Protein 1TQZ (pdb70)

Structure (mmCIF, N/CA/C/O backbone):
data_1TQZ
#
_entry.id   1TQZ
#
loop_
_atom_site.group_PDB
_atom_site.id
_atom_site.type_symbol
_atom_site.label_atom_id
_atom_site.label_alt_id
_atom_site.label_comp_id
_atom_site.label_asym_id
_atom_site.label_entity_id
_atom_site.label_seq_id
_atom_site.pdbx_PDB_ins_code
_atom_site.Cartn_x
_atom_site.Cartn_y
_atom_site.Cartn_z
_atom_site.occupancy
_atom_site.B_iso_or_equiv
_atom_site.auth_seq_id
_atom_site.auth_comp_id
_atom_site.auth_asym_id
_atom_site.auth_atom_id
_atom_site.pdbx_PDB_model_num
ATOM 1 N N . MET A 1 1 ? -7.962 27.371 -1.972 1.00 0.00 1 MET A N 1
ATOM 2 C CA . MET A 1 1 ? -8.627 26.126 -2.454 1.00 0.00 1 MET A CA 1
ATOM 3 C C . MET A 1 1 ? -8.158 24.902 -1.671 1.00 0.00 1 MET A C 1
ATOM 4 O O . MET A 1 1 ? -8.925 23.967 -1.446 1.00 0.00 1 MET A O 1
ATOM 20 N N . ALA A 1 2 ? -6.895 24.912 -1.257 1.00 0.00 2 ALA A N 1
ATOM 21 C CA . ALA A 1 2 ? -6.331 23.799 -0.501 1.00 0.00 2 ALA A CA 1
ATOM 22 C C . ALA A 1 2 ? -4.902 24.100 -0.066 1.00 0.00 2 ALA A C 1
ATOM 23 O O . ALA A 1 2 ? -4.481 23.717 1.026 1.00 0.00 2 ALA A O 1
ATOM 30 N N . ALA A 1 3 ? -4.159 24.788 -0.925 1.00 0.00 3 ALA A N 1
ATOM 31 C CA . ALA A 1 3 ? -2.779 25.140 -0.627 1.00 0.00 3 ALA A CA 1
ATOM 32 C C . ALA A 1 3 ? -2.705 26.370 0.272 1.00 0.00 3 ALA A C 1
ATOM 33 O O . ALA A 1 3 ? -3.142 27.456 -0.106 1.00 0.00 3 ALA A O 1
ATOM 40 N N . GLU A 1 4 ? -2.143 26.190 1.462 1.00 0.00 4 GLU A N 1
ATOM 41 C CA . GLU A 1 4 ? -2.003 27.283 2.418 1.00 0.00 4 GLU A CA 1
ATOM 42 C C . GLU A 1 4 ? -0.773 27.077 3.299 1.00 0.00 4 GLU A C 1
ATOM 43 O O . GLU A 1 4 ? -0.081 28.033 3.648 1.00 0.00 4 GLU A O 1
ATOM 55 N N . LEU A 1 5 ? -0.505 25.823 3.652 1.00 0.00 5 LEU A N 1
ATOM 56 C CA . LEU A 1 5 ? 0.643 25.491 4.487 1.00 0.00 5 LEU A CA 1
ATOM 57 C C . LEU A 1 5 ? 1.164 24.092 4.166 1.00 0.00 5 LEU A C 1
ATOM 58 O O . LEU A 1 5 ? 0.402 23.126 4.147 1.00 0.00 5 LEU A O 1
ATOM 74 N N . GLU A 1 6 ? 2.467 23.990 3.916 1.00 0.00 6 GLU A N 1
ATOM 75 C CA . GLU A 1 6 ? 3.089 22.707 3.600 1.00 0.00 6 GLU A CA 1
ATOM 76 C C . GLU A 1 6 ? 3.490 21.980 4.876 1.00 0.00 6 GLU A C 1
ATOM 77 O O . GLU A 1 6 ? 3.847 22.613 5.865 1.00 0.00 6 GLU A O 1
ATOM 89 N N . TYR A 1 7 ? 3.434 20.650 4.845 1.00 0.00 7 TYR A N 1
ATOM 90 C CA . TYR A 1 7 ? 3.791 19.836 6.006 1.00 0.00 7 TYR A CA 1
ATOM 91 C C . TYR A 1 7 ? 4.300 18.467 5.568 1.00 0.00 7 TYR A C 1
ATOM 92 O O . TYR A 1 7 ? 4.208 18.107 4.394 1.00 0.00 7 TYR A O 1
ATOM 110 N N . GLU A 1 8 ? 4.831 17.703 6.518 1.00 0.00 8 GLU A N 1
ATOM 111 C CA . GLU A 1 8 ? 5.345 16.371 6.221 1.00 0.00 8 GLU A CA 1
ATOM 112 C C . GLU A 1 8 ? 4.214 15.352 6.177 1.00 0.00 8 GLU A C 1
ATOM 113 O O . GLU A 1 8 ? 3.883 14.735 7.187 1.00 0.00 8 GLU A O 1
ATOM 125 N N . SER A 1 9 ? 3.629 15.173 4.999 1.00 0.00 9 SER A N 1
ATOM 126 C CA . SER A 1 9 ? 2.543 14.220 4.828 1.00 0.00 9 SER A CA 1
ATOM 127 C C . SER A 1 9 ? 2.393 13.825 3.369 1.00 0.00 9 SER A C 1
ATOM 128 O O . SER A 1 9 ? 2.174 14.669 2.498 1.00 0.00 9 SER A O 1
ATOM 136 N N . VAL A 1 10 ? 2.526 12.532 3.116 1.00 0.00 10 VAL A N 1
ATOM 137 C CA . VAL A 1 10 ? 2.423 11.993 1.767 1.00 0.00 10 VAL A CA 1
ATOM 138 C C . VAL A 1 10 ? 1.072 12.314 1.113 1.00 0.00 10 VAL A C 1
ATOM 139 O O . VAL A 1 10 ? 1.032 12.725 -0.041 1.00 0.00 10 VAL A O 1
ATOM 152 N N . LEU A 1 11 ? -0.025 12.133 1.851 1.00 0.00 11 LEU A N 1
ATOM 153 C CA . LEU A 1 11 ? -1.366 12.413 1.341 1.00 0.00 11 LEU A CA 1
ATOM 154 C C . LEU A 1 11 ? -1.764 11.463 0.211 1.00 0.00 11 LEU A C 1
ATOM 155 O O . LEU A 1 11 ? -2.425 11.864 -0.746 1.00 0.00 11 LEU A O 1
ATOM 171 N N . CYS A 1 12 ? -1.378 10.200 0.335 1.00 0.00 12 CYS A N 1
ATOM 172 C CA . CYS A 1 12 ? -1.717 9.198 -0.674 1.00 0.00 12 CYS A CA 1
ATOM 173 C C . CYS A 1 12 ? -3.124 8.660 -0.443 1.00 0.00 12 CYS A C 1
ATOM 174 O O . CYS A 1 12 ? -3.511 8.390 0.692 1.00 0.00 12 CYS A O 1
ATOM 182 N N . VAL A 1 13 ? -3.877 8.492 -1.529 1.00 0.00 13 VAL A N 1
ATOM 183 C CA . VAL A 1 13 ? -5.241 7.969 -1.450 1.00 0.00 13 VAL A CA 1
ATOM 184 C C . VAL A 1 13 ? -5.620 7.223 -2.729 1.00 0.00 13 VAL A C 1
ATOM 185 O O . VAL A 1 13 ? -4.901 7.279 -3.726 1.00 0.00 13 VAL A O 1
ATOM 198 N N . LYS A 1 14 ? -6.760 6.529 -2.694 1.00 0.00 14 LYS A N 1
ATOM 199 C CA . LYS A 1 14 ? -7.231 5.776 -3.855 1.00 0.00 14 LYS A CA 1
ATOM 200 C C . LYS A 1 14 ? -8.641 5.219 -3.632 1.00 0.00 14 LYS A C 1
ATOM 201 O O . LYS A 1 14 ? -8.829 4.244 -2.905 1.00 0.00 14 LYS A O 1
ATOM 220 N N . PRO A 1 15 ? -9.654 5.838 -4.264 1.00 0.00 15 PRO A N 1
ATOM 221 C CA . PRO A 1 15 ? -11.060 5.414 -4.142 1.00 0.00 15 PRO A CA 1
ATOM 222 C C . PRO A 1 15 ? -11.327 4.028 -4.718 1.00 0.00 15 PRO A C 1
ATOM 223 O O . PRO A 1 15 ? -12.276 3.354 -4.319 1.00 0.00 15 PRO A O 1
ATOM 234 N N . ASP A 1 16 ? -10.498 3.609 -5.663 1.00 0.00 16 ASP A N 1
ATOM 235 C CA . ASP A 1 16 ? -10.661 2.306 -6.293 1.00 0.00 16 ASP A CA 1
ATOM 236 C C . ASP A 1 16 ? -9.378 1.491 -6.203 1.00 0.00 16 ASP A C 1
ATOM 237 O O . ASP A 1 16 ? -8.438 1.709 -6.967 1.00 0.00 16 ASP A O 1
ATOM 246 N N . VAL A 1 17 ? -9.348 0.552 -5.266 1.00 0.00 17 VAL A N 1
ATOM 247 C CA . VAL A 1 17 ? -8.182 -0.295 -5.077 1.00 0.00 17 VAL A CA 1
ATOM 248 C C . VAL A 1 17 ? -8.581 -1.650 -4.499 1.00 0.00 17 VAL A C 1
ATOM 249 O O . VAL A 1 17 ? -9.607 -1.772 -3.830 1.00 0.00 17 VAL A O 1
ATOM 262 N N . SER A 1 18 ? -7.757 -2.659 -4.746 1.00 0.00 18 SER A N 1
ATOM 263 C CA . SER A 1 18 ? -8.018 -3.999 -4.237 1.00 0.00 18 SER A CA 1
ATOM 264 C C . SER A 1 18 ? -6.831 -4.486 -3.423 1.00 0.00 18 SER A C 1
ATOM 265 O O . SER A 1 18 ? -5.680 -4.201 -3.756 1.00 0.00 18 SER A O 1
ATOM 273 N N . VAL A 1 19 ? -7.111 -5.210 -2.349 1.00 0.00 19 VAL A N 1
ATOM 274 C CA . VAL A 1 19 ? -6.058 -5.717 -1.491 1.00 0.00 19 VAL A CA 1
ATOM 275 C C . VAL A 1 19 ? -6.388 -7.111 -0.981 1.00 0.00 19 VAL A C 1
ATOM 276 O O . VAL A 1 19 ? -7.554 -7.456 -0.801 1.00 0.00 19 VAL A O 1
ATOM 289 N N . TYR A 1 20 ? -5.350 -7.906 -0.751 1.00 0.00 20 TYR A N 1
ATOM 290 C CA . TYR A 1 20 ? -5.522 -9.265 -0.264 1.00 0.00 20 TYR A CA 1
ATOM 291 C C . TYR A 1 20 ? -5.150 -9.380 1.216 1.00 0.00 20 TYR A C 1
ATOM 292 O O . TYR A 1 20 ? -4.416 -8.551 1.751 1.00 0.00 20 TYR A O 1
ATOM 310 N N . ARG A 1 21 ? -5.663 -10.423 1.863 1.00 0.00 21 ARG A N 1
ATOM 311 C CA . ARG A 1 21 ? -5.392 -10.674 3.280 1.00 0.00 21 ARG A CA 1
ATOM 312 C C . ARG A 1 21 ? -4.758 -12.049 3.470 1.00 0.00 21 ARG A C 1
ATOM 313 O O . ARG A 1 21 ? -5.361 -13.071 3.143 1.00 0.00 21 ARG A O 1
ATOM 334 N N . ILE A 1 22 ? -3.537 -12.070 3.997 1.00 0.00 22 ILE A N 1
ATOM 335 C CA . ILE A 1 22 ? -2.821 -13.324 4.225 1.00 0.00 22 ILE A CA 1
ATOM 336 C C . ILE A 1 22 ? -2.164 -13.336 5.602 1.00 0.00 22 ILE A C 1
ATOM 337 O O . ILE A 1 22 ? -1.587 -12.334 6.024 1.00 0.00 22 ILE A O 1
ATOM 353 N N . PRO A 1 23 ? -2.236 -14.470 6.326 1.00 0.00 23 PRO A N 1
ATOM 354 C CA . PRO A 1 23 ? -1.640 -14.598 7.654 1.00 0.00 23 PRO A CA 1
ATOM 355 C C . PRO A 1 23 ? -0.253 -13.959 7.730 1.00 0.00 23 PRO A C 1
ATOM 356 O O . PRO A 1 23 ? 0.596 -14.199 6.871 1.00 0.00 23 PRO A O 1
ATOM 367 N N . PRO A 1 24 ? 0.000 -13.137 8.764 1.00 0.00 24 PRO A N 1
ATOM 368 C CA . PRO A 1 24 ? 1.295 -12.474 8.941 1.00 0.00 24 PRO A CA 1
ATOM 369 C C . PRO A 1 24 ? 2.396 -13.480 9.247 1.00 0.00 24 PRO A C 1
ATOM 370 O O . PRO A 1 24 ? 2.788 -13.659 10.400 1.00 0.00 24 PRO A O 1
ATOM 381 N N . ARG A 1 25 ? 2.874 -14.149 8.205 1.00 0.00 25 ARG A N 1
ATOM 382 C CA . ARG A 1 25 ? 3.913 -15.158 8.358 1.00 0.00 25 ARG A CA 1
ATOM 383 C C . ARG A 1 25 ? 5.000 -14.998 7.298 1.00 0.00 25 ARG A C 1
ATOM 384 O O . ARG A 1 25 ? 4.738 -14.524 6.193 1.00 0.00 25 ARG A O 1
ATOM 405 N N . ALA A 1 26 ? 6.223 -15.396 7.644 1.00 0.00 26 ALA A N 1
ATOM 406 C CA . ALA A 1 26 ? 7.347 -15.294 6.720 1.00 0.00 26 ALA A CA 1
ATOM 407 C C . ALA A 1 26 ? 8.581 -16.018 7.256 1.00 0.00 26 ALA A C 1
ATOM 408 O O . ALA A 1 26 ? 9.128 -15.650 8.296 1.00 0.00 26 ALA A O 1
ATOM 415 N N . SER A 1 27 ? 9.017 -17.043 6.529 1.00 0.00 27 SER A N 1
ATOM 416 C CA . SER A 1 27 ? 10.193 -17.819 6.916 1.00 0.00 27 SER A CA 1
ATOM 417 C C . SER A 1 27 ? 11.383 -17.494 6.017 1.00 0.00 27 SER A C 1
ATOM 418 O O . SER A 1 27 ? 12.367 -18.233 5.986 1.00 0.00 27 SER A O 1
ATOM 426 N N . ASN A 1 28 ? 11.285 -16.390 5.284 1.00 0.00 28 ASN A N 1
ATOM 427 C CA . ASN A 1 28 ? 12.350 -15.976 4.381 1.00 0.00 28 ASN A CA 1
ATOM 428 C C . ASN A 1 28 ? 12.137 -14.531 3.924 1.00 0.00 28 ASN A C 1
ATOM 429 O O . ASN A 1 28 ? 11.413 -13.775 4.570 1.00 0.00 28 ASN A O 1
ATOM 440 N N . ARG A 1 29 ? 12.774 -14.142 2.821 1.00 0.00 29 ARG A N 1
ATOM 441 C CA . ARG A 1 29 ? 12.642 -12.778 2.313 1.00 0.00 29 ARG A CA 1
ATOM 442 C C . ARG A 1 29 ? 11.978 -12.744 0.940 1.00 0.00 29 ARG A C 1
ATOM 443 O O . ARG A 1 29 ? 11.040 -11.979 0.716 1.00 0.00 29 ARG A O 1
ATOM 464 N N . GLY A 1 30 ? 12.475 -13.564 0.020 1.00 0.00 30 GLY A N 1
ATOM 465 C CA . GLY A 1 30 ? 11.922 -13.592 -1.320 1.00 0.00 30 GLY A CA 1
ATOM 466 C C . GLY A 1 30 ? 10.559 -14.244 -1.376 1.00 0.00 30 GLY A C 1
ATOM 467 O O . GLY A 1 30 ? 10.393 -15.389 -0.954 1.00 0.00 30 GLY A O 1
ATOM 471 N N . TYR A 1 31 ? 9.579 -13.517 -1.902 1.00 0.00 31 TYR A N 1
ATOM 472 C CA . TYR A 1 31 ? 8.225 -14.037 -2.014 1.00 0.00 31 TYR A CA 1
ATOM 473 C C . TYR A 1 31 ? 8.139 -15.074 -3.126 1.00 0.00 31 TYR A C 1
ATOM 474 O O . TYR A 1 31 ? 9.145 -15.419 -3.745 1.00 0.00 31 TYR A O 1
ATOM 492 N N . ARG A 1 32 ? 6.935 -15.571 -3.371 1.00 0.00 32 ARG A N 1
ATOM 493 C CA . ARG A 1 32 ? 6.719 -16.575 -4.403 1.00 0.00 32 ARG A CA 1
ATOM 494 C C . ARG A 1 32 ? 5.247 -16.636 -4.788 1.00 0.00 32 ARG A C 1
ATOM 495 O O . ARG A 1 32 ? 4.580 -17.647 -4.577 1.00 0.00 32 ARG A O 1
ATOM 516 N N . ALA A 1 33 ? 4.748 -15.539 -5.345 1.00 0.00 33 ALA A N 1
ATOM 517 C CA . ALA A 1 33 ? 3.351 -15.449 -5.754 1.00 0.00 33 ALA A CA 1
ATOM 518 C C . ALA A 1 33 ? 2.980 -16.530 -6.756 1.00 0.00 33 ALA A C 1
ATOM 519 O O . ALA A 1 33 ? 1.978 -17.226 -6.588 1.00 0.00 33 ALA A O 1
ATOM 526 N N . SER A 1 34 ? 3.787 -16.660 -7.803 1.00 0.00 34 SER A N 1
ATOM 527 C CA . SER A 1 34 ? 3.540 -17.652 -8.843 1.00 0.00 34 SER A CA 1
ATOM 528 C C . SER A 1 34 ? 3.225 -19.014 -8.232 1.00 0.00 34 SER A C 1
ATOM 529 O O . SER A 1 34 ? 2.478 -19.807 -8.806 1.00 0.00 34 SER A O 1
ATOM 537 N N . ASP A 1 35 ? 3.793 -19.271 -7.059 1.00 0.00 35 ASP A N 1
ATOM 538 C CA . ASP A 1 35 ? 3.566 -20.528 -6.359 1.00 0.00 35 ASP A CA 1
ATOM 539 C C . ASP A 1 35 ? 2.612 -20.339 -5.181 1.00 0.00 35 ASP A C 1
ATOM 540 O O . ASP A 1 35 ? 2.004 -21.300 -4.708 1.00 0.00 35 ASP A O 1
ATOM 549 N N . TRP A 1 36 ? 2.489 -19.101 -4.704 1.00 0.00 36 TRP A N 1
ATOM 550 C CA . TRP A 1 36 ? 1.616 -18.806 -3.575 1.00 0.00 36 TRP A CA 1
ATOM 551 C C . TRP A 1 36 ? 0.154 -18.753 -4.018 1.00 0.00 36 TRP A C 1
ATOM 552 O O . TRP A 1 36 ? -0.703 -19.410 -3.427 1.00 0.00 36 TRP A O 1
ATOM 573 N N . LYS A 1 37 ? -0.124 -17.976 -5.059 1.00 0.00 37 LYS A N 1
ATOM 574 C CA . LYS A 1 37 ? -1.484 -17.852 -5.573 1.00 0.00 37 LYS A CA 1
ATOM 575 C C . LYS A 1 37 ? -2.423 -17.312 -4.503 1.00 0.00 37 LYS A C 1
ATOM 576 O O . LYS A 1 37 ? -2.154 -17.435 -3.309 1.00 0.00 37 LYS A O 1
ATOM 595 N N . LEU A 1 38 ? -3.527 -16.714 -4.938 1.00 0.00 38 LEU A N 1
ATOM 596 C CA . LEU A 1 38 ? -4.501 -16.160 -4.011 1.00 0.00 38 LEU A CA 1
ATOM 597 C C . LEU A 1 38 ? -5.684 -15.545 -4.753 1.00 0.00 38 LEU A C 1
ATOM 598 O O . LEU A 1 38 ? -5.524 -14.595 -5.518 1.00 0.00 38 LEU A O 1
ATOM 614 N N . ASP A 1 39 ? -6.872 -16.096 -4.518 1.00 0.00 39 ASP A N 1
ATOM 615 C CA . ASP A 1 39 ? -8.082 -15.604 -5.166 1.00 0.00 39 ASP A CA 1
ATOM 616 C C . ASP A 1 39 ? -9.226 -15.424 -4.168 1.00 0.00 39 ASP A C 1
ATOM 617 O O . ASP A 1 39 ? -10.272 -14.878 -4.517 1.00 0.00 39 ASP A O 1
ATOM 626 N N . GLN A 1 40 ? -9.036 -15.877 -2.931 1.00 0.00 40 GLN A N 1
ATOM 627 C CA . GLN A 1 40 ? -10.075 -15.744 -1.921 1.00 0.00 40 GLN A CA 1
ATOM 628 C C . GLN A 1 40 ? -9.915 -14.433 -1.138 1.00 0.00 40 GLN A C 1
ATOM 629 O O . GLN A 1 40 ? -10.730 -13.523 -1.297 1.00 0.00 40 GLN A O 1
ATOM 643 N N . PRO A 1 41 ? -8.866 -14.283 -0.299 1.00 0.00 41 PRO A N 1
ATOM 644 C CA . PRO A 1 41 ? -8.663 -13.040 0.448 1.00 0.00 41 PRO A CA 1
ATOM 645 C C . PRO A 1 41 ? -8.274 -11.888 -0.478 1.00 0.00 41 PRO A C 1
ATOM 646 O O . PRO A 1 41 ? -7.116 -11.758 -0.869 1.00 0.00 41 PRO A O 1
ATOM 657 N N . ASP A 1 42 ? -9.256 -11.060 -0.833 1.00 0.00 42 ASP A N 1
ATOM 658 C CA . ASP A 1 42 ? -9.030 -9.924 -1.723 1.00 0.00 42 ASP A CA 1
ATOM 659 C C . ASP A 1 42 ? -10.218 -8.966 -1.685 1.00 0.00 42 ASP A C 1
ATOM 660 O O . ASP A 1 42 ? -11.004 -8.904 -2.628 1.00 0.00 42 ASP A O 1
ATOM 669 N N . TRP A 1 43 ? -10.345 -8.217 -0.593 1.00 0.00 43 TRP A N 1
ATOM 670 C CA . TRP A 1 43 ? -11.439 -7.267 -0.449 1.00 0.00 43 TRP A CA 1
ATOM 671 C C . TRP A 1 43 ? -11.220 -6.052 -1.348 1.00 0.00 43 TRP A C 1
ATOM 672 O O . TRP A 1 43 ? -10.103 -5.795 -1.799 1.00 0.00 43 TRP A O 1
ATOM 693 N N . THR A 1 44 ? -12.294 -5.309 -1.605 1.00 0.00 44 THR A N 1
ATOM 694 C CA . THR A 1 44 ? -12.220 -4.124 -2.454 1.00 0.00 44 THR A CA 1
ATOM 695 C C . THR A 1 44 ? -12.736 -2.890 -1.721 1.00 0.00 44 THR A C 1
ATOM 696 O O . THR A 1 44 ? -13.778 -2.936 -1.065 1.00 0.00 44 THR A O 1
ATOM 707 N N . GLY A 1 45 ? -12.001 -1.787 -1.836 1.00 0.00 45 GLY A N 1
ATOM 708 C CA . GLY A 1 45 ? -12.401 -0.557 -1.180 1.00 0.00 45 GLY A CA 1
ATOM 709 C C . GLY A 1 45 ? -11.428 0.578 -1.422 1.00 0.00 45 GLY A C 1
ATOM 710 O O . GLY A 1 45 ? -10.665 0.558 -2.387 1.00 0.00 45 GLY A O 1
ATOM 714 N N . ARG A 1 46 ? -11.461 1.572 -0.543 1.00 0.00 46 ARG A N 1
ATOM 715 C CA . ARG A 1 46 ? -10.580 2.725 -0.661 1.00 0.00 46 ARG A CA 1
ATOM 716 C C . ARG A 1 46 ? -9.410 2.611 0.305 1.00 0.00 46 ARG A C 1
ATOM 717 O O . ARG A 1 46 ? -9.585 2.249 1.470 1.00 0.00 46 ARG A O 1
ATOM 738 N N . LEU A 1 47 ? -8.219 2.925 -0.187 1.00 0.00 47 LEU A N 1
ATOM 739 C CA . LEU A 1 47 ? -7.013 2.866 0.627 1.00 0.00 47 LEU A CA 1
ATOM 740 C C . LEU A 1 47 ? -6.227 4.164 0.502 1.00 0.00 47 LEU A C 1
ATOM 741 O O . LEU A 1 47 ? -6.145 4.747 -0.579 1.00 0.00 47 LEU A O 1
ATOM 757 N N . ARG A 1 48 ? -5.658 4.618 1.611 1.00 0.00 48 ARG A N 1
ATOM 758 C CA . ARG A 1 48 ? -4.887 5.855 1.615 1.00 0.00 48 ARG A CA 1
ATOM 759 C C . ARG A 1 48 ? -3.924 5.898 2.794 1.00 0.00 48 ARG A C 1
ATOM 760 O O . ARG A 1 48 ? -4.083 5.157 3.763 1.00 0.00 48 ARG A O 1
ATOM 781 N N . ILE A 1 49 ? -2.931 6.777 2.714 1.00 0.00 49 ILE A N 1
ATOM 782 C CA . ILE A 1 49 ? -1.961 6.915 3.790 1.00 0.00 49 ILE A CA 1
ATOM 783 C C . ILE A 1 49 ? -1.672 8.390 4.075 1.00 0.00 49 ILE A C 1
ATOM 784 O O . ILE A 1 49 ? -1.824 9.243 3.200 1.00 0.00 49 ILE A O 1
ATOM 800 N N . THR A 1 50 ? -1.280 8.682 5.311 1.00 0.00 50 THR A N 1
ATOM 801 C CA . THR A 1 50 ? -1.000 10.059 5.728 1.00 0.00 50 THR A CA 1
ATOM 802 C C . THR A 1 50 ? -0.116 10.094 6.973 1.00 0.00 50 THR A C 1
ATOM 803 O O . THR A 1 50 ? 0.102 9.070 7.620 1.00 0.00 50 THR A O 1
ATOM 814 N N . SER A 1 51 ? 0.384 11.285 7.307 1.00 0.00 51 SER A N 1
ATOM 815 C CA . SER A 1 51 ? 1.240 11.453 8.480 1.00 0.00 51 SER A CA 1
ATOM 816 C C . SER A 1 51 ? 0.968 12.781 9.188 1.00 0.00 51 SER A C 1
ATOM 817 O O . SER A 1 51 ? 1.048 13.848 8.579 1.00 0.00 51 SER A O 1
ATOM 825 N N . LYS A 1 52 ? 0.655 12.709 10.482 1.00 0.00 52 LYS A N 1
ATOM 826 C CA . LYS A 1 52 ? 0.382 13.908 11.273 1.00 0.00 52 LYS A CA 1
ATOM 827 C C . LYS A 1 52 ? 1.591 14.837 11.287 1.00 0.00 52 LYS A C 1
ATOM 828 O O . LYS A 1 52 ? 1.492 16.008 10.921 1.00 0.00 52 LYS A O 1
ATOM 847 N N . GLY A 1 53 ? 2.732 14.306 11.718 1.00 0.00 53 GLY A N 1
ATOM 848 C CA . GLY A 1 53 ? 3.943 15.102 11.775 1.00 0.00 53 GLY A CA 1
ATOM 849 C C . GLY A 1 53 ? 5.172 14.279 12.115 1.00 0.00 53 GLY A C 1
ATOM 850 O O . GLY A 1 53 ? 6.100 14.181 11.313 1.00 0.00 53 GLY A O 1
ATOM 854 N N . LYS A 1 54 ? 5.183 13.690 13.309 1.00 0.00 54 LYS A N 1
ATOM 855 C CA . LYS A 1 54 ? 6.313 12.876 13.751 1.00 0.00 54 LYS A CA 1
ATOM 856 C C . LYS A 1 54 ? 6.121 11.407 13.370 1.00 0.00 54 LYS A C 1
ATOM 857 O O . LYS A 1 54 ? 7.088 10.649 13.291 1.00 0.00 54 LYS A O 1
ATOM 876 N N . ILE A 1 55 ? 4.872 11.010 13.135 1.00 0.00 55 ILE A N 1
ATOM 877 C CA . ILE A 1 55 ? 4.561 9.631 12.763 1.00 0.00 55 ILE A CA 1
ATOM 878 C C . ILE A 1 55 ? 3.583 9.586 11.589 1.00 0.00 55 ILE A C 1
ATOM 879 O O . ILE A 1 55 ? 3.206 10.625 11.047 1.00 0.00 55 ILE A O 1
ATOM 895 N N . ALA A 1 56 ? 3.171 8.379 11.200 1.00 0.00 56 ALA A N 1
ATOM 896 C CA . ALA A 1 56 ? 2.236 8.212 10.095 1.00 0.00 56 ALA A CA 1
ATOM 897 C C . ALA A 1 56 ? 1.251 7.083 10.362 1.00 0.00 56 ALA A C 1
ATOM 898 O O . ALA A 1 56 ? 1.456 6.258 11.251 1.00 0.00 56 ALA A O 1
ATOM 905 N N . TYR A 1 57 ? 0.184 7.053 9.574 1.00 0.00 57 TYR A N 1
ATOM 906 C CA . TYR A 1 57 ? -0.835 6.023 9.701 1.00 0.00 57 TYR A CA 1
ATOM 907 C C . TYR A 1 57 ? -1.600 5.864 8.395 1.00 0.00 57 TYR A C 1
ATOM 908 O O . TYR A 1 57 ? -1.919 6.846 7.725 1.00 0.00 57 TYR A O 1
ATOM 926 N N . ILE A 1 58 ? -1.889 4.621 8.040 1.00 0.00 58 ILE A N 1
ATOM 927 C CA . ILE A 1 58 ? -2.612 4.327 6.814 1.00 0.00 58 ILE A CA 1
ATOM 928 C C . ILE A 1 58 ? -4.082 4.070 7.110 1.00 0.00 58 ILE A C 1
ATOM 929 O O . ILE A 1 58 ? -4.414 3.237 7.948 1.00 0.00 58 ILE A O 1
ATOM 945 N N . LYS A 1 59 ? -4.958 4.788 6.419 1.00 0.00 59 LYS A N 1
ATOM 946 C CA . LYS A 1 59 ? -6.393 4.636 6.622 1.00 0.00 59 LYS A CA 1
ATOM 947 C C . LYS A 1 59 ? -7.033 3.946 5.425 1.00 0.00 59 LYS A C 1
ATOM 948 O O . LYS A 1 59 ? -6.639 4.169 4.282 1.00 0.00 59 LYS A O 1
ATOM 967 N N . LEU A 1 60 ? -8.019 3.102 5.700 1.00 0.00 60 LEU A N 1
ATOM 968 C CA . LEU A 1 60 ? -8.715 2.372 4.650 1.00 0.00 60 LEU A CA 1
ATOM 969 C C . LEU A 1 60 ? -10.187 2.196 4.997 1.00 0.00 60 LEU A C 1
ATOM 970 O O . LEU A 1 60 ? -10.563 2.192 6.170 1.00 0.00 60 LEU A O 1
ATOM 986 N N . GLU A 1 61 ? -11.014 2.042 3.969 1.00 0.00 61 GLU A N 1
ATOM 987 C CA . GLU A 1 61 ? -12.449 1.854 4.167 1.00 0.00 61 GLU A CA 1
ATOM 988 C C . GLU A 1 61 ? -13.190 1.728 2.831 1.00 0.00 61 GLU A C 1
ATOM 989 O O . GLU A 1 61 ? -13.248 0.649 2.243 1.00 0.00 61 GLU A O 1
ATOM 1001 N N . ASP A 1 62 ? -13.756 2.838 2.359 1.00 0.00 62 ASP A N 1
ATOM 1002 C CA . ASP A 1 62 ? -14.491 2.859 1.103 1.00 0.00 62 ASP A CA 1
ATOM 1003 C C . ASP A 1 62 ? -14.729 4.301 0.669 1.00 0.00 62 ASP A C 1
ATOM 1004 O O . ASP A 1 62 ? -15.220 5.114 1.451 1.00 0.00 62 ASP A O 1
ATOM 1013 N N . LYS A 1 63 ? -14.378 4.622 -0.570 1.00 0.00 63 LYS A N 1
ATOM 1014 C CA . LYS A 1 63 ? -14.562 5.982 -1.074 1.00 0.00 63 LYS A CA 1
ATOM 1015 C C . LYS A 1 63 ? -16.033 6.368 -1.083 1.00 0.00 63 LYS A C 1
ATOM 1016 O O . LYS A 1 63 ? -16.376 7.550 -1.079 1.00 0.00 63 LYS A O 1
ATOM 1035 N N . VAL A 1 64 ? -16.898 5.367 -1.105 1.00 0.00 64 VAL A N 1
ATOM 1036 C CA . VAL A 1 64 ? -18.328 5.607 -1.129 1.00 0.00 64 VAL A CA 1
ATOM 1037 C C . VAL A 1 64 ? -18.859 5.837 0.279 1.00 0.00 64 VAL A C 1
ATOM 1038 O O . VAL A 1 64 ? -19.447 6.879 0.567 1.00 0.00 64 VAL A O 1
ATOM 1051 N N . SER A 1 65 ? -18.648 4.866 1.159 1.00 0.00 65 SER A N 1
ATOM 1052 C CA . SER A 1 65 ? -19.109 4.978 2.535 1.00 0.00 65 SER A CA 1
ATOM 1053 C C . SER A 1 65 ? -18.575 3.822 3.375 1.00 0.00 65 SER A C 1
ATOM 1054 O O . SER A 1 65 ? -18.146 4.013 4.513 1.00 0.00 65 SER A O 1
ATOM 1062 N N . GLY A 1 66 ? -18.596 2.625 2.802 1.00 0.00 66 GLY A N 1
ATOM 1063 C CA . GLY A 1 66 ? -18.105 1.457 3.505 1.00 0.00 66 GLY A CA 1
ATOM 1064 C C . GLY A 1 66 ? -18.967 1.086 4.694 1.00 0.00 66 GLY A C 1
ATOM 1065 O O . GLY A 1 66 ? -20.195 1.127 4.615 1.00 0.00 66 GLY A O 1
ATOM 1069 N N . GLU A 1 67 ? -18.322 0.719 5.797 1.00 0.00 67 GLU A N 1
ATOM 1070 C CA . GLU A 1 67 ? -19.041 0.327 7.006 1.00 0.00 67 GLU A CA 1
ATOM 1071 C C . GLU A 1 67 ? -18.081 0.053 8.167 1.00 0.00 67 GLU A C 1
ATOM 1072 O O . GLU A 1 67 ? -17.936 0.879 9.067 1.00 0.00 67 GLU A O 1
ATOM 1084 N N . LEU A 1 68 ? -17.436 -1.115 8.148 1.00 0.00 68 LEU A N 1
ATOM 1085 C CA . LEU A 1 68 ? -16.501 -1.497 9.211 1.00 0.00 68 LEU A CA 1
ATOM 1086 C C . LEU A 1 68 ? -15.504 -0.376 9.528 1.00 0.00 68 LEU A C 1
ATOM 1087 O O . LEU A 1 68 ? -15.564 0.226 10.600 1.00 0.00 68 LEU A O 1
ATOM 1103 N N . PHE A 1 69 ? -14.585 -0.105 8.598 1.00 0.00 69 PHE A N 1
ATOM 1104 C CA . PHE A 1 69 ? -13.568 0.942 8.786 1.00 0.00 69 PHE A CA 1
ATOM 1105 C C . P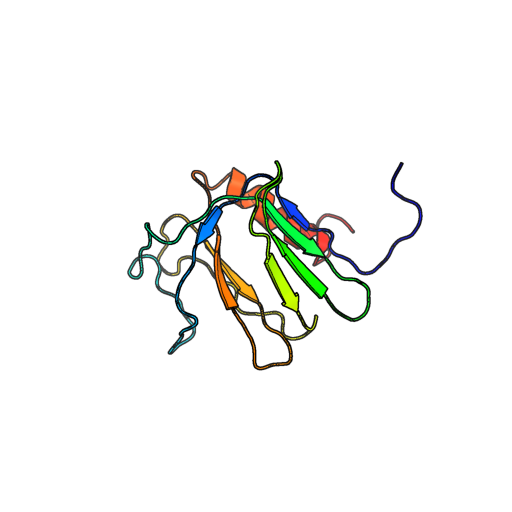HE A 1 69 ? -12.400 0.426 9.624 1.00 0.00 69 PHE A C 1
ATOM 1106 O O . PHE A 1 69 ? -12.596 -0.195 10.669 1.00 0.00 69 PHE A O 1
ATOM 1123 N N . ALA A 1 70 ? -11.183 0.703 9.165 1.00 0.00 70 ALA A N 1
ATOM 1124 C CA . ALA A 1 70 ? -9.978 0.285 9.873 1.00 0.00 70 ALA A CA 1
ATOM 1125 C C . ALA A 1 70 ? -8.754 1.022 9.338 1.00 0.00 70 ALA A C 1
ATOM 1126 O O . ALA A 1 70 ? -8.840 1.741 8.343 1.00 0.00 70 ALA A O 1
ATOM 1133 N N . GLN A 1 71 ? -7.617 0.838 10.001 1.00 0.00 71 GLN A N 1
ATOM 1134 C CA . GLN A 1 71 ? -6.376 1.484 9.583 1.00 0.00 71 GLN A CA 1
ATOM 1135 C C . GLN A 1 71 ? -5.167 0.799 10.219 1.00 0.00 71 GLN A C 1
ATOM 1136 O O . GLN A 1 71 ? -5.312 -0.034 11.112 1.00 0.00 71 GLN A O 1
ATOM 1150 N N . ALA A 1 72 ? -3.976 1.157 9.750 1.00 0.00 72 ALA A N 1
ATOM 1151 C CA . ALA A 1 72 ? -2.740 0.580 10.269 1.00 0.00 72 ALA A CA 1
ATOM 1152 C C . ALA A 1 72 ? -1.718 1.672 10.585 1.00 0.00 72 ALA A C 1
ATOM 1153 O O . ALA A 1 72 ? -1.028 2.162 9.690 1.00 0.00 72 ALA A O 1
ATOM 1160 N N . PRO A 1 73 ? -1.607 2.073 11.867 1.00 0.00 73 PRO A N 1
ATOM 1161 C CA . PRO A 1 73 ? -0.664 3.117 12.290 1.00 0.00 73 PRO A CA 1
ATOM 1162 C C . PRO A 1 73 ? 0.790 2.693 12.110 1.00 0.00 73 PRO A C 1
ATOM 1163 O O . PRO A 1 73 ? 1.143 1.538 12.348 1.00 0.00 73 PRO A O 1
ATOM 1174 N N . VAL A 1 74 ? 1.628 3.634 11.684 1.00 0.00 74 VAL A N 1
ATOM 1175 C CA . VAL A 1 74 ? 3.043 3.355 11.468 1.00 0.00 74 VAL A CA 1
ATOM 1176 C C . VAL A 1 74 ? 3.925 4.315 12.265 1.00 0.00 74 VAL A C 1
ATOM 1177 O O . VAL A 1 74 ? 3.565 5.472 12.480 1.00 0.00 74 VAL A O 1
ATOM 1190 N N . GLU A 1 75 ? 5.081 3.825 12.699 1.00 0.00 75 GLU A N 1
ATOM 1191 C CA . GLU A 1 75 ? 6.016 4.635 13.474 1.00 0.00 75 GLU A CA 1
ATOM 1192 C C . GLU A 1 75 ? 6.723 5.665 12.596 1.00 0.00 75 GLU A C 1
ATOM 1193 O O . GLU A 1 75 ? 7.385 6.572 13.101 1.00 0.00 75 GLU A O 1
ATOM 1205 N N . GLN A 1 76 ? 6.588 5.519 11.281 1.00 0.00 76 GLN A N 1
ATOM 1206 C CA . GLN A 1 76 ? 7.225 6.435 10.344 1.00 0.00 76 GLN A CA 1
ATOM 1207 C C . GLN A 1 76 ? 8.742 6.327 10.450 1.00 0.00 76 GLN A C 1
ATOM 1208 O O . GLN A 1 76 ? 9.448 7.332 10.538 1.00 0.00 76 GLN A O 1
ATOM 1222 N N . TYR A 1 77 ? 9.231 5.092 10.436 1.00 0.00 77 TYR A N 1
ATOM 1223 C CA . TYR A 1 77 ? 10.660 4.829 10.525 1.00 0.00 77 TYR A CA 1
ATOM 1224 C C . TYR A 1 77 ? 11.000 3.456 9.941 1.00 0.00 77 TYR A C 1
ATOM 1225 O O . TYR A 1 77 ? 11.774 3.369 8.987 1.00 0.00 77 TYR A O 1
ATOM 1243 N N . PRO A 1 78 ? 10.435 2.352 10.482 1.00 0.00 78 PRO A N 1
ATOM 1244 C CA . PRO A 1 78 ? 10.716 1.008 9.964 1.00 0.00 78 PRO A CA 1
ATOM 1245 C C . PRO A 1 78 ? 10.036 0.749 8.623 1.00 0.00 78 PRO A C 1
ATOM 1246 O O . PRO A 1 78 ? 9.374 -0.271 8.439 1.00 0.00 78 PRO A O 1
ATOM 1257 N N . GLY A 1 79 ? 10.211 1.673 7.683 1.00 0.00 79 GLY A N 1
ATOM 1258 C CA . GLY A 1 79 ? 9.615 1.514 6.371 1.00 0.00 79 GLY A CA 1
ATOM 1259 C C . GLY A 1 79 ? 10.259 0.386 5.596 1.00 0.00 79 GLY A C 1
ATOM 1260 O O . GLY A 1 79 ? 11.427 0.473 5.216 1.00 0.00 79 GLY A O 1
ATOM 1264 N N . ILE A 1 80 ? 9.504 -0.683 5.377 1.00 0.00 80 ILE A N 1
ATOM 1265 C CA . ILE A 1 80 ? 10.011 -1.848 4.659 1.00 0.00 80 ILE A CA 1
ATOM 1266 C C . ILE A 1 80 ? 8.899 -2.846 4.395 1.00 0.00 80 ILE A C 1
ATOM 1267 O O . ILE A 1 80 ? 7.734 -2.592 4.700 1.00 0.00 80 ILE A O 1
ATOM 1283 N N . ALA A 1 81 ? 9.271 -3.987 3.827 1.00 0.00 81 ALA A N 1
ATOM 1284 C CA . ALA A 1 81 ? 8.324 -5.039 3.523 1.00 0.00 81 ALA A CA 1
ATOM 1285 C C . ALA A 1 81 ? 7.449 -4.663 2.335 1.00 0.00 81 ALA A C 1
ATOM 1286 O O . ALA A 1 81 ? 6.256 -4.387 2.474 1.00 0.00 81 ALA A O 1
ATOM 1293 N N . VAL A 1 82 ? 8.074 -4.668 1.162 1.00 0.00 82 VAL A N 1
ATOM 1294 C CA . VAL A 1 82 ? 7.412 -4.355 -0.099 1.00 0.00 82 VAL A CA 1
ATOM 1295 C C . VAL A 1 82 ? 8.079 -5.135 -1.222 1.00 0.00 82 VAL A C 1
ATOM 1296 O O . VAL A 1 82 ? 9.293 -5.050 -1.404 1.00 0.00 82 VAL A O 1
ATOM 1309 N N . GLU A 1 83 ? 7.294 -5.884 -1.973 1.00 0.00 83 GLU A N 1
ATOM 1310 C CA . GLU A 1 83 ? 7.827 -6.667 -3.078 1.00 0.00 83 GLU A CA 1
ATOM 1311 C C . GLU A 1 83 ? 6.727 -7.029 -4.055 1.00 0.00 83 GLU A C 1
ATOM 1312 O O . GLU A 1 83 ? 5.551 -6.752 -3.819 1.00 0.00 83 GLU A O 1
ATOM 1324 N N . THR A 1 84 ? 7.115 -7.672 -5.143 1.00 0.00 84 THR A N 1
ATOM 1325 C CA . THR A 1 84 ? 6.160 -8.101 -6.144 1.00 0.00 84 THR A CA 1
ATOM 1326 C C . THR A 1 84 ? 6.351 -9.581 -6.459 1.00 0.00 84 THR A C 1
ATOM 1327 O O . THR A 1 84 ? 6.912 -10.336 -5.663 1.00 0.00 84 THR A O 1
ATOM 1338 N N . VAL A 1 85 ? 5.871 -9.975 -7.622 1.00 0.00 85 VAL A N 1
ATOM 1339 C CA . VAL A 1 85 ? 5.956 -11.350 -8.088 1.00 0.00 85 VAL A CA 1
ATOM 1340 C C . VAL A 1 85 ? 7.373 -11.713 -8.536 1.00 0.00 85 VAL A C 1
ATOM 1341 O O . VAL A 1 85 ? 7.840 -11.258 -9.581 1.00 0.00 85 VAL A O 1
ATOM 1354 N N . THR A 1 86 ? 8.051 -12.534 -7.734 1.00 0.00 86 THR A N 1
ATOM 1355 C CA . THR A 1 86 ? 9.417 -12.959 -8.036 1.00 0.00 86 THR A CA 1
ATOM 1356 C C . THR A 1 86 ? 9.496 -13.732 -9.355 1.00 0.00 86 THR A C 1
ATOM 1357 O O . THR A 1 86 ? 10.468 -13.598 -10.099 1.00 0.00 86 THR A O 1
ATOM 1368 N N . ASP A 1 87 ? 8.476 -14.539 -9.646 1.00 0.00 87 ASP A N 1
ATOM 1369 C CA . ASP A 1 87 ? 8.452 -15.322 -10.882 1.00 0.00 87 ASP A CA 1
ATOM 1370 C C . ASP A 1 87 ? 7.587 -14.659 -11.955 1.00 0.00 87 ASP A C 1
ATOM 1371 O O . ASP A 1 87 ? 7.382 -15.227 -13.027 1.00 0.00 87 ASP A O 1
ATOM 1380 N N . SER A 1 88 ? 7.075 -13.465 -11.664 1.00 0.00 88 SER A N 1
ATOM 1381 C CA . SER A 1 88 ? 6.229 -12.741 -12.611 1.00 0.00 88 SER A CA 1
ATOM 1382 C C . SER A 1 88 ? 4.867 -13.416 -12.758 1.00 0.00 88 SER A C 1
ATOM 1383 O O . SER A 1 88 ? 4.774 -14.538 -13.251 1.00 0.00 88 SER A O 1
ATOM 1391 N N . SER A 1 89 ? 3.810 -12.724 -12.340 1.00 0.00 89 SER A N 1
ATOM 1392 C CA . SER A 1 89 ? 2.458 -13.262 -12.439 1.00 0.00 89 SER A CA 1
ATOM 1393 C C . SER A 1 89 ? 1.491 -12.204 -12.969 1.00 0.00 89 SER A C 1
ATOM 1394 O O . SER A 1 89 ? 1.229 -12.165 -14.166 1.00 0.00 89 SER A O 1
ATOM 1402 N N . ARG A 1 90 ? 0.975 -11.336 -12.089 1.00 0.00 90 ARG A N 1
ATOM 1403 C CA . ARG A 1 90 ? 0.054 -10.274 -12.515 1.00 0.00 90 ARG A CA 1
ATOM 1404 C C . ARG A 1 90 ? -0.508 -9.470 -11.334 1.00 0.00 90 ARG A C 1
ATOM 1405 O O . ARG A 1 90 ? -1.679 -9.092 -11.345 1.00 0.00 90 ARG A O 1
ATOM 1426 N N . TYR A 1 91 ? 0.320 -9.198 -10.327 1.00 0.00 91 TYR A N 1
ATOM 1427 C CA . TYR A 1 91 ? -0.123 -8.426 -9.164 1.00 0.00 91 TYR A CA 1
ATOM 1428 C C . TYR A 1 91 ? 1.080 -7.989 -8.311 1.00 0.00 91 TYR A C 1
ATOM 1429 O O . TYR A 1 91 ? 2.228 -8.177 -8.711 1.00 0.00 91 TYR A O 1
ATOM 1447 N N . PHE A 1 92 ? 0.813 -7.406 -7.136 1.00 0.00 92 PHE A N 1
ATOM 1448 C CA . PHE A 1 92 ? 1.883 -6.950 -6.247 1.00 0.00 92 PHE A CA 1
ATOM 1449 C C . PHE A 1 92 ? 1.448 -6.979 -4.782 1.00 0.00 92 PHE A C 1
ATOM 1450 O O . PHE A 1 92 ? 0.256 -7.031 -4.479 1.00 0.00 92 PHE A O 1
ATOM 1467 N N . VAL A 1 93 ? 2.427 -6.927 -3.878 1.00 0.00 93 VAL A N 1
ATOM 1468 C CA . VAL A 1 93 ? 2.151 -6.930 -2.442 1.00 0.00 93 VAL A CA 1
ATOM 1469 C C . VAL A 1 93 ? 2.872 -5.788 -1.736 1.00 0.00 93 VAL A C 1
ATOM 1470 O O . VAL A 1 93 ? 3.936 -5.348 -2.170 1.00 0.00 93 VAL A O 1
ATOM 1483 N N . ILE A 1 94 ? 2.289 -5.325 -0.635 1.00 0.00 94 ILE A N 1
ATOM 1484 C CA . ILE A 1 94 ? 2.870 -4.248 0.150 1.00 0.00 94 ILE A CA 1
ATOM 1485 C C . ILE A 1 94 ? 2.629 -4.495 1.629 1.00 0.00 94 ILE A C 1
ATOM 1486 O O . ILE A 1 94 ? 1.607 -5.061 2.014 1.00 0.00 94 ILE A O 1
ATOM 1502 N N . ARG A 1 95 ? 3.572 -4.075 2.454 1.00 0.00 95 ARG A N 1
ATOM 1503 C CA . ARG A 1 95 ? 3.455 -4.255 3.891 1.00 0.00 95 ARG A CA 1
ATOM 1504 C C . ARG A 1 95 ? 4.025 -3.040 4.621 1.00 0.00 95 ARG A C 1
ATOM 1505 O O . ARG A 1 95 ? 4.597 -2.144 3.997 1.00 0.00 95 ARG A O 1
ATOM 1526 N N . ILE A 1 96 ? 3.851 -3.000 5.939 1.00 0.00 96 ILE A N 1
ATOM 1527 C CA . ILE A 1 96 ? 4.337 -1.881 6.741 1.00 0.00 96 ILE A CA 1
ATOM 1528 C C . ILE A 1 96 ? 4.858 -2.370 8.098 1.00 0.00 96 ILE A C 1
ATOM 1529 O O . ILE A 1 96 ? 4.651 -3.523 8.463 1.00 0.00 96 ILE A O 1
ATOM 1545 N N . GLN A 1 97 ? 5.521 -1.485 8.843 1.00 0.00 97 GLN A N 1
ATOM 1546 C CA . GLN A 1 97 ? 6.053 -1.834 10.160 1.00 0.00 97 GLN A CA 1
ATOM 1547 C C . GLN A 1 97 ? 6.008 -0.635 11.113 1.00 0.00 97 GLN A C 1
ATOM 1548 O O . GLN A 1 97 ? 5.935 0.512 10.675 1.00 0.00 97 GLN A O 1
ATOM 1562 N N . ASP A 1 98 ? 6.039 -0.910 12.421 1.00 0.00 98 ASP A N 1
ATOM 1563 C CA . ASP A 1 98 ? 5.988 0.152 13.430 1.00 0.00 98 ASP A CA 1
ATOM 1564 C C . ASP A 1 98 ? 6.660 -0.279 14.735 1.00 0.00 98 ASP A C 1
ATOM 1565 O O . ASP A 1 98 ? 6.323 -1.316 15.306 1.00 0.00 98 ASP A O 1
ATOM 1574 N N . GLY A 1 99 ? 7.607 0.535 15.205 1.00 0.00 99 GLY A N 1
ATOM 1575 C CA . GLY A 1 99 ? 8.306 0.234 16.444 1.00 0.00 99 GLY A CA 1
ATOM 1576 C C . GLY A 1 99 ? 9.463 -0.730 16.257 1.00 0.00 99 GLY A C 1
ATOM 1577 O O . GLY A 1 99 ? 10.274 -0.914 17.166 1.00 0.00 99 GLY A O 1
ATOM 1581 N N . THR A 1 100 ? 9.526 -1.362 15.087 1.00 0.00 100 THR A N 1
ATOM 1582 C CA . THR A 1 100 ? 10.569 -2.338 14.779 1.00 0.00 100 THR A CA 1
ATOM 1583 C C . THR A 1 100 ? 10.190 -3.696 15.352 1.00 0.00 100 THR A C 1
ATOM 1584 O O . THR A 1 100 ? 11.002 -4.368 15.988 1.00 0.00 100 THR A O 1
ATOM 1595 N N . GLY A 1 101 ? 8.940 -4.090 15.121 1.00 0.00 101 GLY A N 1
ATOM 1596 C CA . GLY A 1 101 ? 8.457 -5.363 15.621 1.00 0.00 101 GLY A CA 1
ATOM 1597 C C . GLY A 1 101 ? 7.061 -5.711 15.126 1.00 0.00 101 GLY A C 1
ATOM 1598 O O . GLY A 1 101 ? 6.713 -6.887 15.027 1.00 0.00 101 GLY A O 1
ATOM 1602 N N . ARG A 1 102 ? 6.258 -4.694 14.815 1.00 0.00 102 ARG A N 1
ATOM 1603 C CA . ARG A 1 102 ? 4.894 -4.918 14.330 1.00 0.00 102 ARG A CA 1
ATOM 1604 C C . ARG A 1 102 ? 4.779 -4.556 12.852 1.00 0.00 102 ARG A C 1
ATOM 1605 O O . ARG A 1 102 ? 4.963 -3.402 12.473 1.00 0.00 102 ARG A O 1
ATOM 1626 N N . SER A 1 103 ? 4.484 -5.555 12.019 1.00 0.00 103 SER A N 1
ATOM 1627 C CA . SER A 1 103 ? 4.358 -5.343 10.578 1.00 0.00 103 SER A CA 1
ATOM 1628 C C . SER A 1 103 ? 3.262 -6.230 9.980 1.00 0.00 103 SER A C 1
ATOM 1629 O O . SER A 1 103 ? 3.157 -7.410 10.314 1.00 0.00 103 SER A O 1
ATOM 1637 N N . ALA A 1 104 ? 2.448 -5.653 9.092 1.00 0.00 104 ALA A N 1
ATOM 1638 C CA . ALA A 1 104 ? 1.361 -6.392 8.449 1.00 0.00 104 ALA A CA 1
ATOM 1639 C C . ALA A 1 104 ? 1.639 -6.611 6.964 1.00 0.00 104 ALA A C 1
ATOM 1640 O O . ALA A 1 104 ? 2.072 -5.695 6.270 1.00 0.00 104 ALA A O 1
ATOM 1647 N N . PHE A 1 105 ? 1.367 -7.823 6.477 1.00 0.00 105 PHE A N 1
ATOM 1648 C CA . PHE A 1 105 ? 1.582 -8.144 5.067 1.00 0.00 105 PHE A CA 1
ATOM 1649 C C . PHE A 1 105 ? 0.254 -8.290 4.344 1.00 0.00 105 PHE A C 1
ATOM 1650 O O . PHE A 1 105 ? -0.626 -9.031 4.779 1.00 0.00 105 PHE A O 1
ATOM 1667 N N . ILE A 1 106 ? 0.118 -7.574 3.234 1.00 0.00 106 ILE A N 1
ATOM 1668 C CA . ILE A 1 106 ? -1.095 -7.612 2.439 1.00 0.00 106 ILE A CA 1
ATOM 1669 C C . ILE A 1 106 ? -0.751 -7.442 0.969 1.00 0.00 106 ILE A C 1
ATOM 1670 O O . ILE A 1 106 ? 0.310 -6.917 0.632 1.00 0.00 106 ILE A O 1
ATOM 1686 N N . GLY A 1 107 ? -1.643 -7.882 0.097 1.00 0.00 107 GLY A N 1
ATOM 1687 C CA . GLY A 1 107 ? -1.396 -7.759 -1.323 1.00 0.00 107 GLY A CA 1
ATOM 1688 C C . GLY A 1 107 ? -2.249 -6.689 -1.961 1.00 0.00 107 GLY A C 1
ATOM 1689 O O . GLY A 1 107 ? -3.381 -6.473 -1.548 1.00 0.00 107 GLY A O 1
ATOM 1693 N N . ILE A 1 108 ? -1.717 -6.026 -2.976 1.00 0.00 108 ILE A N 1
ATOM 1694 C CA . ILE A 1 108 ? -2.460 -4.983 -3.668 1.00 0.00 108 ILE A CA 1
ATOM 1695 C C . ILE A 1 108 ? -2.383 -5.175 -5.178 1.00 0.00 108 ILE A C 1
ATOM 1696 O O . ILE A 1 108 ? -1.306 -5.395 -5.731 1.00 0.00 108 ILE A O 1
ATOM 1712 N N . GLY A 1 109 ? -3.529 -5.094 -5.837 1.00 0.00 109 GLY A N 1
ATOM 1713 C CA . GLY A 1 109 ? -3.565 -5.263 -7.275 1.00 0.00 109 GLY A CA 1
ATOM 1714 C C . GLY A 1 109 ? -4.895 -4.859 -7.868 1.00 0.00 109 GLY A C 1
ATOM 1715 O O . GLY A 1 109 ? -5.792 -4.424 -7.149 1.00 0.00 109 GLY A O 1
ATOM 1719 N N . PHE A 1 110 ? -5.020 -4.999 -9.181 1.00 0.00 110 PHE A N 1
ATOM 1720 C CA . PHE A 1 110 ? -6.247 -4.640 -9.877 1.00 0.00 110 PHE A CA 1
ATOM 1721 C C . PHE A 1 110 ? -6.431 -5.513 -11.111 1.00 0.00 110 PHE A C 1
ATOM 1722 O O . PHE A 1 110 ? -5.514 -6.226 -11.520 1.00 0.00 110 PHE A O 1
ATOM 1739 N N . THR A 1 111 ? -7.616 -5.450 -11.705 1.00 0.00 111 THR A N 1
ATOM 1740 C CA . THR A 1 111 ? -7.913 -6.233 -12.898 1.00 0.00 111 THR A CA 1
ATOM 1741 C C . THR A 1 111 ? -6.994 -5.850 -14.062 1.00 0.00 111 THR A C 1
ATOM 1742 O O . THR A 1 111 ? -6.991 -6.512 -15.100 1.00 0.00 111 THR A O 1
ATOM 1753 N N . ASP A 1 112 ? -6.210 -4.785 -13.888 1.00 0.00 112 ASP A N 1
ATOM 1754 C CA . ASP A 1 112 ? -5.291 -4.332 -14.926 1.00 0.00 112 ASP A CA 1
ATOM 1755 C C . ASP A 1 112 ? -4.017 -3.752 -14.314 1.00 0.00 112 ASP A C 1
ATOM 1756 O O . ASP A 1 112 ? -4.035 -3.221 -13.204 1.00 0.00 112 ASP A O 1
ATOM 1765 N N . ARG A 1 113 ? -2.911 -3.859 -15.044 1.00 0.00 113 ARG A N 1
ATOM 1766 C CA . ARG A 1 113 ? -1.629 -3.346 -14.570 1.00 0.00 113 ARG A CA 1
ATOM 1767 C C . ARG A 1 113 ? -1.540 -1.835 -14.764 1.00 0.00 113 ARG A C 1
ATOM 1768 O O . ARG A 1 113 ? -0.945 -1.128 -13.951 1.00 0.00 113 ARG A O 1
ATOM 1789 N N . GLY A 1 114 ? -2.132 -1.347 -15.850 1.00 0.00 114 GLY A N 1
ATOM 1790 C CA . GLY A 1 114 ? -2.105 0.077 -16.135 1.00 0.00 114 GLY A CA 1
ATOM 1791 C C . GLY A 1 114 ? -2.610 0.919 -14.977 1.00 0.00 114 GLY A C 1
ATOM 1792 O O . GLY A 1 114 ? -1.940 1.857 -14.547 1.00 0.00 114 GLY A O 1
ATOM 1796 N N . ASP A 1 115 ? -3.795 0.584 -14.472 1.00 0.00 115 ASP A N 1
ATOM 1797 C CA . ASP A 1 115 ? -4.387 1.319 -13.359 1.00 0.00 115 ASP A CA 1
ATOM 1798 C C . ASP A 1 115 ? -3.597 1.093 -12.076 1.00 0.00 115 ASP A C 1
ATOM 1799 O O . ASP A 1 115 ? -3.235 2.044 -11.382 1.00 0.00 115 ASP A O 1
ATOM 1808 N N . ALA A 1 116 ? -3.330 -0.170 -11.764 1.00 0.00 116 ALA A N 1
ATOM 1809 C CA . ALA A 1 116 ? -2.582 -0.517 -10.564 1.00 0.00 116 ALA A CA 1
ATOM 1810 C C . ALA A 1 116 ? -1.245 0.217 -10.512 1.00 0.00 116 ALA A C 1
ATOM 1811 O O . ALA A 1 116 ? -0.668 0.397 -9.440 1.00 0.00 116 ALA A O 1
ATOM 1818 N N . PHE A 1 117 ? -0.760 0.641 -11.676 1.00 0.00 117 PHE A N 1
ATOM 1819 C CA . PHE A 1 117 ? 0.505 1.359 -11.763 1.00 0.00 117 PHE A CA 1
ATOM 1820 C C . PHE A 1 117 ? 0.338 2.799 -11.284 1.00 0.00 117 PHE A C 1
ATOM 1821 O O . PHE A 1 117 ? 1.056 3.255 -10.395 1.00 0.00 117 PHE A O 1
ATOM 1838 N N . ASP A 1 118 ? -0.612 3.512 -11.883 1.00 0.00 118 ASP A N 1
ATOM 1839 C CA . ASP A 1 118 ? -0.871 4.903 -11.521 1.00 0.00 118 ASP A CA 1
ATOM 1840 C C . ASP A 1 118 ? -1.056 5.057 -10.013 1.00 0.00 118 ASP A C 1
ATOM 1841 O O . ASP A 1 118 ? -0.547 6.000 -9.413 1.00 0.00 118 ASP A O 1
ATOM 1850 N N . PHE A 1 119 ? -1.783 4.126 -9.406 1.00 0.00 119 PHE A N 1
ATOM 1851 C CA . PHE A 1 119 ? -2.021 4.164 -7.967 1.00 0.00 119 PHE A CA 1
ATOM 1852 C C . PHE A 1 119 ? -0.697 4.063 -7.207 1.00 0.00 119 PHE A C 1
ATOM 1853 O O . PHE A 1 119 ? -0.370 4.924 -6.391 1.00 0.00 119 PHE A O 1
ATOM 1870 N N . ASN A 1 120 ? 0.054 3.000 -7.478 1.00 0.00 120 ASN A N 1
ATOM 1871 C CA . ASN A 1 120 ? 1.338 2.776 -6.825 1.00 0.00 120 ASN A CA 1
ATOM 1872 C C . ASN A 1 120 ? 2.278 3.964 -7.012 1.00 0.00 120 ASN A C 1
ATOM 1873 O O . ASN A 1 120 ? 2.791 4.519 -6.046 1.00 0.00 120 ASN A O 1
ATOM 1884 N N . VAL A 1 121 ? 2.516 4.339 -8.261 1.00 0.00 121 VAL A N 1
ATOM 1885 C CA . VAL A 1 121 ? 3.411 5.449 -8.560 1.00 0.00 121 VAL A CA 1
ATOM 1886 C C . VAL A 1 121 ? 2.945 6.742 -7.892 1.00 0.00 121 VAL A C 1
ATOM 1887 O O . VAL A 1 121 ? 3.746 7.641 -7.638 1.00 0.00 121 VAL A O 1
ATOM 1900 N N . SER A 1 122 ? 1.649 6.829 -7.602 1.00 0.00 122 SER A N 1
ATOM 1901 C CA . SER A 1 122 ? 1.093 8.014 -6.958 1.00 0.00 122 SER A CA 1
ATOM 1902 C C . SER A 1 122 ? 1.591 8.138 -5.520 1.00 0.00 122 SER A C 1
ATOM 1903 O O . SER A 1 122 ? 2.087 9.191 -5.118 1.00 0.00 122 SER A O 1
ATOM 1911 N N . LEU A 1 123 ? 1.450 7.065 -4.744 1.00 0.00 123 LEU A N 1
ATOM 1912 C CA . LEU A 1 123 ? 1.885 7.074 -3.350 1.00 0.00 123 LEU A CA 1
ATOM 1913 C C . LEU A 1 123 ? 3.366 7.422 -3.248 1.00 0.00 123 LEU A C 1
ATOM 1914 O O . LEU A 1 123 ? 3.789 8.109 -2.319 1.00 0.00 123 LEU A O 1
ATOM 1930 N N . GLN A 1 124 ? 4.150 6.947 -4.210 1.00 0.00 124 GLN A N 1
ATOM 1931 C CA . GLN A 1 124 ? 5.584 7.212 -4.225 1.00 0.00 124 GLN A CA 1
ATOM 1932 C C . GLN A 1 124 ? 5.859 8.691 -4.476 1.00 0.00 124 GLN A C 1
ATOM 1933 O O . GLN A 1 124 ? 6.613 9.325 -3.738 1.00 0.00 124 GLN A O 1
ATOM 1947 N N . ASP A 1 125 ? 5.244 9.233 -5.526 1.00 0.00 125 ASP A N 1
ATOM 1948 C CA . ASP A 1 125 ? 5.418 10.640 -5.885 1.00 0.00 125 ASP A CA 1
ATOM 1949 C C . ASP A 1 125 ? 5.375 11.537 -4.650 1.00 0.00 125 ASP A C 1
ATOM 1950 O O . ASP A 1 125 ? 6.152 12.485 -4.530 1.00 0.00 125 ASP A O 1
ATOM 1959 N N . HIS A 1 126 ? 4.463 11.228 -3.736 1.00 0.00 126 HIS A N 1
ATOM 1960 C CA . HIS A 1 126 ? 4.319 12.004 -2.511 1.00 0.00 126 HIS A CA 1
ATOM 1961 C C . HIS A 1 126 ? 5.443 11.691 -1.529 1.00 0.00 126 HIS A C 1
ATOM 1962 O O . HIS A 1 126 ? 5.947 12.580 -0.843 1.00 0.00 126 HIS A O 1
ATOM 1976 N N . PHE A 1 127 ? 5.826 10.420 -1.459 1.00 0.00 127 PHE A N 1
ATOM 1977 C CA . PHE A 1 127 ? 6.883 9.992 -0.552 1.00 0.00 127 PHE A CA 1
ATOM 1978 C C . PHE A 1 127 ? 8.242 10.544 -0.986 1.00 0.00 127 PHE A C 1
ATOM 1979 O O . PHE A 1 127 ? 8.695 11.562 -0.465 1.00 0.00 127 PHE A O 1
ATOM 1996 N N . LYS A 1 128 ? 8.893 9.871 -1.935 1.00 0.00 128 LYS A N 1
ATOM 1997 C CA . LYS A 1 128 ? 10.198 10.312 -2.420 1.00 0.00 128 LYS A CA 1
ATOM 1998 C C . LYS A 1 128 ? 10.047 11.376 -3.500 1.00 0.00 128 LYS A C 1
ATOM 1999 O O . LYS A 1 128 ? 9.062 11.390 -4.238 1.00 0.00 128 LYS A O 1
ATOM 2018 N N . TRP A 1 129 ? 11.031 12.265 -3.590 1.00 0.00 129 TRP A N 1
ATOM 2019 C CA . TRP A 1 129 ? 11.006 13.332 -4.584 1.00 0.00 129 TRP A CA 1
ATOM 2020 C C . TRP A 1 129 ? 11.705 12.898 -5.870 1.00 0.00 129 TRP A C 1
ATOM 2021 O O . TRP A 1 129 ? 12.884 12.542 -5.857 1.00 0.00 129 TRP A O 1
ATOM 2042 N N . VAL A 1 130 ? 10.972 12.944 -6.982 1.00 0.00 130 VAL A N 1
ATOM 2043 C CA . VAL A 1 130 ? 11.520 12.571 -8.285 1.00 0.00 130 VAL A CA 1
ATOM 2044 C C . VAL A 1 130 ? 10.866 13.377 -9.401 1.00 0.00 130 VAL A C 1
ATOM 2045 O O . VAL A 1 130 ? 11.533 14.133 -10.106 1.00 0.00 130 VAL A O 1
ATOM 2058 N N . LYS A 1 131 ? 9.558 13.201 -9.560 1.00 0.00 131 LYS A N 1
ATOM 2059 C CA . LYS A 1 131 ? 8.810 13.902 -10.597 1.00 0.00 131 LYS A CA 1
ATOM 2060 C C . LYS A 1 131 ? 8.322 15.261 -10.103 1.00 0.00 131 LYS A C 1
ATOM 2061 O O . LYS A 1 131 ? 8.206 16.208 -10.880 1.00 0.00 131 LYS A O 1
ATOM 2080 N N . GLN A 1 132 ? 8.033 15.346 -8.809 1.00 0.00 132 GLN A N 1
ATOM 2081 C CA . GLN A 1 132 ? 7.551 16.588 -8.214 1.00 0.00 132 GLN A CA 1
ATOM 2082 C C . GLN A 1 132 ? 7.833 16.613 -6.714 1.00 0.00 132 GLN A C 1
ATOM 2083 O O . GLN A 1 132 ? 8.525 15.741 -6.191 1.00 0.00 132 GLN A O 1
ATOM 2097 N N . GLU A 1 133 ? 7.297 17.617 -6.027 1.00 0.00 133 GLU A N 1
ATOM 2098 C CA . GLU A 1 133 ? 7.498 17.749 -4.588 1.00 0.00 133 GLU A CA 1
ATOM 2099 C C . GLU A 1 133 ? 6.475 16.919 -3.818 1.00 0.00 133 GLU A C 1
ATOM 2100 O O . GLU A 1 133 ? 5.283 17.292 -3.826 1.00 0.00 133 GLU A O 1
ATOM 2113 N N . MET A 1 1 ? 22.370 19.369 0.684 1.00 0.00 1 MET A N 2
ATOM 2114 C CA . MET A 1 1 ? 21.893 20.705 1.149 1.00 0.00 1 MET A CA 2
ATOM 2115 C C . MET A 1 1 ? 20.505 20.612 1.778 1.00 0.00 1 MET A C 2
ATOM 2116 O O . MET A 1 1 ? 19.492 20.660 1.081 1.00 0.00 1 MET A O 2
ATOM 2132 N N . ALA A 1 2 ? 20.467 20.478 3.102 1.00 0.00 2 ALA A N 2
ATOM 2133 C CA . ALA A 1 2 ? 19.204 20.377 3.826 1.00 0.00 2 ALA A CA 2
ATOM 2134 C C . ALA A 1 2 ? 19.442 20.240 5.327 1.00 0.00 2 ALA A C 2
ATOM 2135 O O . ALA A 1 2 ? 20.564 19.994 5.766 1.00 0.00 2 ALA A O 2
ATOM 2142 N N . ALA A 1 3 ? 18.380 20.404 6.111 1.00 0.00 3 ALA A N 2
ATOM 2143 C CA . ALA A 1 3 ? 18.480 20.299 7.561 1.00 0.00 3 ALA A CA 2
ATOM 2144 C C . ALA A 1 3 ? 17.120 20.022 8.192 1.00 0.00 3 ALA A C 2
ATOM 2145 O O . ALA A 1 3 ? 16.903 18.964 8.785 1.00 0.00 3 ALA A O 2
ATOM 2152 N N . GLU A 1 4 ? 16.206 20.979 8.063 1.00 0.00 4 GLU A N 2
ATOM 2153 C CA . GLU A 1 4 ? 14.866 20.839 8.623 1.00 0.00 4 GLU A CA 2
ATOM 2154 C C . GLU A 1 4 ? 13.837 21.559 7.758 1.00 0.00 4 GLU A C 2
ATOM 2155 O O . GLU A 1 4 ? 14.106 22.630 7.212 1.00 0.00 4 GLU A O 2
ATOM 2167 N N . LEU A 1 5 ? 12.656 20.960 7.635 1.00 0.00 5 LEU A N 2
ATOM 2168 C CA . LEU A 1 5 ? 11.582 21.537 6.835 1.00 0.00 5 LEU A CA 2
ATOM 2169 C C . LEU A 1 5 ? 10.221 21.076 7.351 1.00 0.00 5 LEU A C 2
ATOM 2170 O O . LEU A 1 5 ? 10.136 20.365 8.352 1.00 0.00 5 LEU A O 2
ATOM 2186 N N . GLU A 1 6 ? 9.159 21.479 6.660 1.00 0.00 6 GLU A N 2
ATOM 2187 C CA . GLU A 1 6 ? 7.809 21.099 7.050 1.00 0.00 6 GLU A CA 2
ATOM 2188 C C . GLU A 1 6 ? 7.431 19.756 6.437 1.00 0.00 6 GLU A C 2
ATOM 2189 O O . GLU A 1 6 ? 7.159 19.659 5.241 1.00 0.00 6 GLU A O 2
ATOM 2201 N N . TYR A 1 7 ? 7.417 18.718 7.265 1.00 0.00 7 TYR A N 2
ATOM 2202 C CA . TYR A 1 7 ? 7.072 17.384 6.797 1.00 0.00 7 TYR A CA 2
ATOM 2203 C C . TYR A 1 7 ? 5.566 17.261 6.603 1.00 0.00 7 TYR A C 2
ATOM 2204 O O . TYR A 1 7 ? 4.828 17.001 7.552 1.00 0.00 7 TYR A O 2
ATOM 2222 N N . GLU A 1 8 ? 5.122 17.453 5.369 1.00 0.00 8 GLU A N 2
ATOM 2223 C CA . GLU A 1 8 ? 3.704 17.368 5.049 1.00 0.00 8 GLU A CA 2
ATOM 2224 C C . GLU A 1 8 ? 3.249 15.919 4.994 1.00 0.00 8 GLU A C 2
ATOM 2225 O O . GLU A 1 8 ? 4.067 15.002 4.922 1.00 0.00 8 GLU A O 2
ATOM 2237 N N . SER A 1 9 ? 1.940 15.719 5.022 1.00 0.00 9 SER A N 2
ATOM 2238 C CA . SER A 1 9 ? 1.375 14.381 4.970 1.00 0.00 9 SER A CA 2
ATOM 2239 C C . SER A 1 9 ? 1.402 13.850 3.544 1.00 0.00 9 SER A C 2
ATOM 2240 O O . SER A 1 9 ? 1.264 14.613 2.588 1.00 0.00 9 SER A O 2
ATOM 2248 N N . VAL A 1 10 ? 1.588 12.541 3.402 1.00 0.00 10 VAL A N 2
ATOM 2249 C CA . VAL A 1 10 ? 1.641 11.925 2.079 1.00 0.00 10 VAL A CA 2
ATOM 2250 C C . VAL A 1 10 ? 0.406 12.286 1.254 1.00 0.00 10 VAL A C 2
ATOM 2251 O O . VAL A 1 10 ? 0.528 12.682 0.099 1.00 0.00 10 VAL A O 2
ATOM 2264 N N . LEU A 1 11 ? -0.779 12.161 1.855 1.00 0.00 11 LEU A N 2
ATOM 2265 C CA . LEU A 1 11 ? -2.028 12.495 1.177 1.00 0.00 11 LEU A CA 2
ATOM 2266 C C . LEU A 1 11 ? -2.369 11.467 0.100 1.00 0.00 11 LEU A C 2
ATOM 2267 O O . LEU A 1 11 ? -3.019 11.785 -0.897 1.00 0.00 11 LEU A O 2
ATOM 2283 N N . CYS A 1 12 ? -1.928 10.234 0.307 1.00 0.00 12 CYS A N 2
ATOM 2284 C CA . CYS A 1 12 ? -2.191 9.161 -0.658 1.00 0.00 12 CYS A CA 2
ATOM 2285 C C . CYS A 1 12 ? -3.584 8.581 -0.449 1.00 0.00 12 CYS A C 2
ATOM 2286 O O . CYS A 1 12 ? -3.994 8.333 0.683 1.00 0.00 12 CYS A O 2
ATOM 2294 N N . VAL A 1 13 ? -4.306 8.363 -1.546 1.00 0.00 13 VAL A N 2
ATOM 2295 C CA . VAL A 1 13 ? -5.654 7.812 -1.472 1.00 0.00 13 VAL A CA 2
ATOM 2296 C C . VAL A 1 13 ? -6.003 7.020 -2.725 1.00 0.00 13 VAL A C 2
ATOM 2297 O O . VAL A 1 13 ? -5.352 7.153 -3.761 1.00 0.00 13 VAL A O 2
ATOM 2310 N N . LYS A 1 14 ? -7.034 6.186 -2.619 1.00 0.00 14 LYS A N 2
ATOM 2311 C CA . LYS A 1 14 ? -7.463 5.365 -3.740 1.00 0.00 14 LYS A CA 2
ATOM 2312 C C . LYS A 1 14 ? -8.746 4.609 -3.406 1.00 0.00 14 LYS A C 2
ATOM 2313 O O . LYS A 1 14 ? -8.707 3.552 -2.776 1.00 0.00 14 LYS A O 2
ATOM 2332 N N . PRO A 1 15 ? -9.908 5.143 -3.823 1.00 0.00 15 PRO A N 2
ATOM 2333 C CA . PRO A 1 15 ? -11.198 4.514 -3.556 1.00 0.00 15 PRO A CA 2
ATOM 2334 C C . PRO A 1 15 ? -11.411 3.247 -4.369 1.00 0.00 15 PRO A C 2
ATOM 2335 O O . PRO A 1 15 ? -12.201 2.385 -3.992 1.00 0.00 15 PRO A O 2
ATOM 2346 N N . ASP A 1 16 ? -10.698 3.135 -5.482 1.00 0.00 16 ASP A N 2
ATOM 2347 C CA . ASP A 1 16 ? -10.815 1.966 -6.341 1.00 0.00 16 ASP A CA 2
ATOM 2348 C C . ASP A 1 16 ? -9.552 1.109 -6.291 1.00 0.00 16 ASP A C 2
ATOM 2349 O O . ASP A 1 16 ? -8.595 1.352 -7.026 1.00 0.00 16 ASP A O 2
ATOM 2358 N N . VAL A 1 17 ? -9.560 0.100 -5.425 1.00 0.00 17 VAL A N 2
ATOM 2359 C CA . VAL A 1 17 ? -8.420 -0.798 -5.291 1.00 0.00 17 VAL A CA 2
ATOM 2360 C C . VAL A 1 17 ? -8.849 -2.146 -4.709 1.00 0.00 17 VAL A C 2
ATOM 2361 O O . VAL A 1 17 ? -9.857 -2.236 -4.009 1.00 0.00 17 VAL A O 2
ATOM 2374 N N . SER A 1 18 ? -8.079 -3.191 -5.005 1.00 0.00 18 SER A N 2
ATOM 2375 C CA . SER A 1 18 ? -8.383 -4.534 -4.512 1.00 0.00 18 SER A CA 2
ATOM 2376 C C . SER A 1 18 ? -7.289 -5.022 -3.567 1.00 0.00 18 SER A C 2
ATOM 2377 O O . SER A 1 18 ? -6.107 -4.972 -3.899 1.00 0.00 18 SER A O 2
ATOM 2385 N N . VAL A 1 19 ? -7.687 -5.491 -2.390 1.00 0.00 19 VAL A N 2
ATOM 2386 C CA . VAL A 1 19 ? -6.729 -5.983 -1.402 1.00 0.00 19 VAL A CA 2
ATOM 2387 C C . VAL A 1 19 ? -6.803 -7.502 -1.271 1.00 0.00 19 VAL A C 2
ATOM 2388 O O . VAL A 1 19 ? -7.584 -8.156 -1.960 1.00 0.00 19 VAL A O 2
ATOM 2401 N N . TYR A 1 20 ? -5.984 -8.054 -0.382 1.00 0.00 20 TYR A N 2
ATOM 2402 C CA . TYR A 1 20 ? -5.950 -9.495 -0.154 1.00 0.00 20 TYR A CA 2
ATOM 2403 C C . TYR A 1 20 ? -5.565 -9.799 1.291 1.00 0.00 20 TYR A C 2
ATOM 2404 O O . TYR A 1 20 ? -4.902 -8.998 1.944 1.00 0.00 20 TYR A O 2
ATOM 2422 N N . ARG A 1 21 ? -5.983 -10.959 1.785 1.00 0.00 21 ARG A N 2
ATOM 2423 C CA . ARG A 1 21 ? -5.674 -11.358 3.156 1.00 0.00 21 ARG A CA 2
ATOM 2424 C C . ARG A 1 21 ? -4.993 -12.723 3.184 1.00 0.00 21 ARG A C 2
ATOM 2425 O O . ARG A 1 21 ? -5.618 -13.747 2.910 1.00 0.00 21 ARG A O 2
ATOM 2446 N N . ILE A 1 22 ? -3.705 -12.725 3.512 1.00 0.00 22 ILE A N 2
ATOM 2447 C CA . ILE A 1 22 ? -2.933 -13.958 3.570 1.00 0.00 22 ILE A CA 2
ATOM 2448 C C . ILE A 1 22 ? -2.419 -14.224 4.984 1.00 0.00 22 ILE A C 2
ATOM 2449 O O . ILE A 1 22 ? -1.575 -13.486 5.490 1.00 0.00 22 ILE A O 2
ATOM 2465 N N . PRO A 1 23 ? -2.917 -15.287 5.648 1.00 0.00 23 PRO A N 2
ATOM 2466 C CA . PRO A 1 23 ? -2.497 -15.636 7.003 1.00 0.00 23 PRO A CA 2
ATOM 2467 C C . PRO A 1 23 ? -0.979 -15.553 7.175 1.00 0.00 23 PRO A C 2
ATOM 2468 O O . PRO A 1 23 ? -0.228 -16.143 6.399 1.00 0.00 23 PRO A O 2
ATOM 2479 N N . PRO A 1 24 ? -0.504 -14.814 8.197 1.00 0.00 24 PRO A N 2
ATOM 2480 C CA . PRO A 1 24 ? 0.931 -14.661 8.456 1.00 0.00 24 PRO A CA 2
ATOM 2481 C C . PRO A 1 24 ? 1.578 -15.965 8.911 1.00 0.00 24 PRO A C 2
ATOM 2482 O O . PRO A 1 24 ? 0.891 -16.952 9.170 1.00 0.00 24 PRO A O 2
ATOM 2493 N N . ARG A 1 25 ? 2.903 -15.961 9.004 1.00 0.00 25 ARG A N 2
ATOM 2494 C CA . ARG A 1 25 ? 3.641 -17.145 9.426 1.00 0.00 25 ARG A CA 2
ATOM 2495 C C . ARG A 1 25 ? 5.117 -16.823 9.637 1.00 0.00 25 ARG A C 2
ATOM 2496 O O . ARG A 1 25 ? 5.606 -16.827 10.767 1.00 0.00 25 ARG A O 2
ATOM 2517 N N . ALA A 1 26 ? 5.821 -16.547 8.545 1.00 0.00 26 ALA A N 2
ATOM 2518 C CA . ALA A 1 26 ? 7.240 -16.224 8.615 1.00 0.00 26 ALA A CA 2
ATOM 2519 C C . ALA A 1 26 ? 7.586 -15.063 7.688 1.00 0.00 26 ALA A C 2
ATOM 2520 O O . ALA A 1 26 ? 6.835 -14.749 6.764 1.00 0.00 26 ALA A O 2
ATOM 2527 N N . SER A 1 27 ? 8.725 -14.430 7.942 1.00 0.00 27 SER A N 2
ATOM 2528 C CA . SER A 1 27 ? 9.170 -13.303 7.130 1.00 0.00 27 SER A CA 2
ATOM 2529 C C . SER A 1 27 ? 9.955 -13.786 5.911 1.00 0.00 27 SER A C 2
ATOM 2530 O O . SER A 1 27 ? 11.124 -13.443 5.737 1.00 0.00 27 SER A O 2
ATOM 2538 N N . ASN A 1 28 ? 9.301 -14.584 5.070 1.00 0.00 28 ASN A N 2
ATOM 2539 C CA . ASN A 1 28 ? 9.936 -15.113 3.867 1.00 0.00 28 ASN A CA 2
ATOM 2540 C C . ASN A 1 28 ? 10.178 -14.003 2.847 1.00 0.00 28 ASN A C 2
ATOM 2541 O O . ASN A 1 28 ? 9.354 -13.102 2.690 1.00 0.00 28 ASN A O 2
ATOM 2552 N N . ARG A 1 29 ? 11.320 -14.065 2.168 1.00 0.00 29 ARG A N 2
ATOM 2553 C CA . ARG A 1 29 ? 11.680 -13.053 1.177 1.00 0.00 29 ARG A CA 2
ATOM 2554 C C . ARG A 1 29 ? 11.368 -13.508 -0.249 1.00 0.00 29 ARG A C 2
ATOM 2555 O O . ARG A 1 29 ? 10.703 -12.795 -1.002 1.00 0.00 29 ARG A O 2
ATOM 2576 N N . GLY A 1 30 ? 11.857 -14.688 -0.623 1.00 0.00 30 GLY A N 2
ATOM 2577 C CA . GLY A 1 30 ? 11.621 -15.197 -1.962 1.00 0.00 30 GLY A CA 2
ATOM 2578 C C . GLY A 1 30 ? 10.212 -15.716 -2.151 1.00 0.00 30 GLY A C 2
ATOM 2579 O O . GLY A 1 30 ? 9.920 -16.868 -1.833 1.00 0.00 30 GLY A O 2
ATOM 2583 N N . TYR A 1 31 ? 9.333 -14.864 -2.668 1.00 0.00 31 TYR A N 2
ATOM 2584 C CA . TYR A 1 31 ? 7.944 -15.243 -2.897 1.00 0.00 31 TYR A CA 2
ATOM 2585 C C . TYR A 1 31 ? 7.819 -16.190 -4.090 1.00 0.00 31 TYR A C 2
ATOM 2586 O O . TYR A 1 31 ? 8.816 -16.566 -4.706 1.00 0.00 31 TYR A O 2
ATOM 2604 N N . ARG A 1 32 ? 6.584 -16.572 -4.407 1.00 0.00 32 ARG A N 2
ATOM 2605 C CA . ARG A 1 32 ? 6.321 -17.474 -5.526 1.00 0.00 32 ARG A CA 2
ATOM 2606 C C . ARG A 1 32 ? 4.826 -17.543 -5.826 1.00 0.00 32 ARG A C 2
ATOM 2607 O O . ARG A 1 32 ? 4.163 -18.529 -5.505 1.00 0.00 32 ARG A O 2
ATOM 2628 N N . ALA A 1 33 ? 4.299 -16.485 -6.437 1.00 0.00 33 ALA A N 2
ATOM 2629 C CA . ALA A 1 33 ? 2.881 -16.420 -6.773 1.00 0.00 33 ALA A CA 2
ATOM 2630 C C . ALA A 1 33 ? 2.481 -17.509 -7.763 1.00 0.00 33 ALA A C 2
ATOM 2631 O O . ALA A 1 33 ? 1.482 -18.203 -7.565 1.00 0.00 33 ALA A O 2
ATOM 2638 N N . SER A 1 34 ? 3.257 -17.651 -8.837 1.00 0.00 34 SER A N 2
ATOM 2639 C CA . SER A 1 34 ? 2.972 -18.653 -9.864 1.00 0.00 34 SER A CA 2
ATOM 2640 C C . SER A 1 34 ? 2.695 -20.015 -9.236 1.00 0.00 34 SER A C 2
ATOM 2641 O O . SER A 1 34 ? 1.947 -20.824 -9.786 1.00 0.00 34 SER A O 2
ATOM 2649 N N . ASP A 1 35 ? 3.291 -20.253 -8.076 1.00 0.00 35 ASP A N 2
ATOM 2650 C CA . ASP A 1 35 ? 3.100 -21.510 -7.365 1.00 0.00 35 ASP A CA 2
ATOM 2651 C C . ASP A 1 35 ? 2.204 -21.316 -6.143 1.00 0.00 35 ASP A C 2
ATOM 2652 O O . ASP A 1 35 ? 1.621 -22.273 -5.634 1.00 0.00 35 ASP A O 2
ATOM 2661 N N . TRP A 1 36 ? 2.104 -20.076 -5.667 1.00 0.00 36 TRP A N 2
ATOM 2662 C CA . TRP A 1 36 ? 1.284 -19.776 -4.498 1.00 0.00 36 TRP A CA 2
ATOM 2663 C C . TRP A 1 36 ? -0.181 -19.533 -4.883 1.00 0.00 36 TRP A C 2
ATOM 2664 O O . TRP A 1 36 ? -1.053 -19.490 -4.016 1.00 0.00 36 TRP A O 2
ATOM 2685 N N . LYS A 1 37 ? -0.447 -19.380 -6.183 1.00 0.00 37 LYS A N 2
ATOM 2686 C CA . LYS A 1 37 ? -1.807 -19.149 -6.674 1.00 0.00 37 LYS A CA 2
ATOM 2687 C C . LYS A 1 37 ? -2.319 -17.765 -6.249 1.00 0.00 37 LYS A C 2
ATOM 2688 O O . LYS A 1 37 ? -1.878 -16.760 -6.803 1.00 0.00 37 LYS A O 2
ATOM 2707 N N . LEU A 1 38 ? -3.250 -17.722 -5.276 1.00 0.00 38 LEU A N 2
ATOM 2708 C CA . LEU A 1 38 ? -3.841 -16.473 -4.769 1.00 0.00 38 LEU A CA 2
ATOM 2709 C C . LEU A 1 38 ? -5.345 -16.652 -4.546 1.00 0.00 38 LEU A C 2
ATOM 2710 O O . LEU A 1 38 ? -6.142 -15.780 -4.886 1.00 0.00 38 LEU A O 2
ATOM 2726 N N . ASP A 1 39 ? -5.742 -17.786 -3.970 1.00 0.00 39 ASP A N 2
ATOM 2727 C CA . ASP A 1 39 ? -7.152 -18.049 -3.708 1.00 0.00 39 ASP A CA 2
ATOM 2728 C C . ASP A 1 39 ? -7.560 -17.434 -2.374 1.00 0.00 39 ASP A C 2
ATOM 2729 O O . ASP A 1 39 ? -8.330 -18.017 -1.611 1.00 0.00 39 ASP A O 2
ATOM 2738 N N . GLN A 1 40 ? -7.025 -16.250 -2.107 1.00 0.00 40 GLN A N 2
ATOM 2739 C CA . GLN A 1 40 ? -7.304 -15.522 -0.878 1.00 0.00 40 GLN A CA 2
ATOM 2740 C C . GLN A 1 40 ? -8.661 -14.816 -0.978 1.00 0.00 40 GLN A C 2
ATOM 2741 O O . GLN A 1 40 ? -9.377 -15.006 -1.959 1.00 0.00 40 GLN A O 2
ATOM 2755 N N . PRO A 1 41 ? -9.062 -14.019 0.034 1.00 0.00 41 PRO A N 2
ATOM 2756 C CA . PRO A 1 41 ? -10.364 -13.337 0.017 1.00 0.00 41 PRO A CA 2
ATOM 2757 C C . PRO A 1 41 ? -10.542 -12.415 -1.182 1.00 0.00 41 PRO A C 2
ATOM 2758 O O . PRO A 1 41 ? -11.431 -12.629 -2.006 1.00 0.00 41 PRO A O 2
ATOM 2769 N N . ASP A 1 42 ? -9.705 -11.384 -1.272 1.00 0.00 42 ASP A N 2
ATOM 2770 C CA . ASP A 1 42 ? -9.781 -10.424 -2.371 1.00 0.00 42 ASP A CA 2
ATOM 2771 C C . ASP A 1 42 ? -10.950 -9.465 -2.174 1.00 0.00 42 ASP A C 2
ATOM 2772 O O . ASP A 1 42 ? -11.876 -9.419 -2.986 1.00 0.00 42 ASP A O 2
ATOM 2781 N N . TRP A 1 43 ? -10.901 -8.698 -1.091 1.00 0.00 43 TRP A N 2
ATOM 2782 C CA . TRP A 1 43 ? -11.957 -7.740 -0.792 1.00 0.00 43 TRP A CA 2
ATOM 2783 C C . TRP A 1 43 ? -11.791 -6.477 -1.633 1.00 0.00 43 TRP A C 2
ATOM 2784 O O . TRP A 1 43 ? -10.710 -6.199 -2.151 1.00 0.00 43 TRP A O 2
ATOM 2805 N N . THR A 1 44 ? -12.871 -5.713 -1.762 1.00 0.00 44 THR A N 2
ATOM 2806 C CA . THR A 1 44 ? -12.846 -4.480 -2.534 1.00 0.00 44 THR A CA 2
ATOM 2807 C C . THR A 1 44 ? -13.136 -3.285 -1.637 1.00 0.00 44 THR A C 2
ATOM 2808 O O . THR A 1 44 ? -14.083 -3.305 -0.849 1.00 0.00 44 THR A O 2
ATOM 2819 N N . GLY A 1 45 ? -12.318 -2.247 -1.757 1.00 0.00 45 GLY A N 2
ATOM 2820 C CA . GLY A 1 45 ? -12.511 -1.063 -0.943 1.00 0.00 45 GLY A CA 2
ATOM 2821 C C . GLY A 1 45 ? -11.550 0.051 -1.289 1.00 0.00 45 GLY A C 2
ATOM 2822 O O . GLY A 1 45 ? -10.831 -0.028 -2.283 1.00 0.00 45 GLY A O 2
ATOM 2826 N N . ARG A 1 46 ? -11.544 1.098 -0.469 1.00 0.00 46 ARG A N 2
ATOM 2827 C CA . ARG A 1 46 ? -10.665 2.237 -0.696 1.00 0.00 46 ARG A CA 2
ATOM 2828 C C . ARG A 1 46 ? -9.461 2.189 0.233 1.00 0.00 46 ARG A C 2
ATOM 2829 O O . ARG A 1 46 ? -9.596 1.922 1.428 1.00 0.00 46 ARG A O 2
ATOM 2850 N N . LEU A 1 47 ? -8.281 2.448 -0.323 1.00 0.00 47 LEU A N 2
ATOM 2851 C CA . LEU A 1 47 ? -7.052 2.434 0.459 1.00 0.00 47 LEU A CA 2
ATOM 2852 C C . LEU A 1 47 ? -6.352 3.780 0.374 1.00 0.00 47 LEU A C 2
ATOM 2853 O O . LEU A 1 47 ? -6.369 4.435 -0.668 1.00 0.00 47 LEU A O 2
ATOM 2869 N N . ARG A 1 48 ? -5.748 4.196 1.479 1.00 0.00 48 ARG A N 2
ATOM 2870 C CA . ARG A 1 48 ? -5.058 5.474 1.527 1.00 0.00 48 ARG A CA 2
ATOM 2871 C C . ARG A 1 48 ? -4.123 5.551 2.727 1.00 0.00 48 ARG A C 2
ATOM 2872 O O . ARG A 1 48 ? -4.184 4.717 3.629 1.00 0.00 48 ARG A O 2
ATOM 2893 N N . ILE A 1 49 ? -3.264 6.563 2.735 1.00 0.00 49 ILE A N 2
ATOM 2894 C CA . ILE A 1 49 ? -2.325 6.752 3.831 1.00 0.00 49 ILE A CA 2
ATOM 2895 C C . ILE A 1 49 ? -2.174 8.233 4.166 1.00 0.00 49 ILE A C 2
ATOM 2896 O O . ILE A 1 49 ? -2.309 9.092 3.294 1.00 0.00 49 ILE A O 2
ATOM 2912 N N . THR A 1 50 ? -1.904 8.529 5.432 1.00 0.00 50 THR A N 2
ATOM 2913 C CA . THR A 1 50 ? -1.752 9.911 5.870 1.00 0.00 50 THR A CA 2
ATOM 2914 C C . THR A 1 50 ? -0.809 10.017 7.065 1.00 0.00 50 THR A C 2
ATOM 2915 O O . THR A 1 50 ? -0.502 9.019 7.717 1.00 0.00 50 THR A O 2
ATOM 2926 N N . SER A 1 51 ? -0.351 11.236 7.341 1.00 0.00 51 SER A N 2
ATOM 2927 C CA . SER A 1 51 ? 0.563 11.479 8.454 1.00 0.00 51 SER A CA 2
ATOM 2928 C C . SER A 1 51 ? 0.336 12.852 9.084 1.00 0.00 51 SER A C 2
ATOM 2929 O O . SER A 1 51 ? 0.244 13.860 8.384 1.00 0.00 51 SER A O 2
ATOM 2937 N N . LYS A 1 52 ? 0.269 12.882 10.414 1.00 0.00 52 LYS A N 2
ATOM 2938 C CA . LYS A 1 52 ? 0.079 14.130 11.148 1.00 0.00 52 LYS A CA 2
ATOM 2939 C C . LYS A 1 52 ? 1.283 15.047 10.954 1.00 0.00 52 LYS A C 2
ATOM 2940 O O . LYS A 1 52 ? 1.150 16.182 10.497 1.00 0.00 52 LYS A O 2
ATOM 2959 N N . GLY A 1 53 ? 2.461 14.539 11.301 1.00 0.00 53 GLY A N 2
ATOM 2960 C CA . GLY A 1 53 ? 3.682 15.311 11.159 1.00 0.00 53 GLY A CA 2
ATOM 2961 C C . GLY A 1 53 ? 4.924 14.470 11.394 1.00 0.00 53 GLY A C 2
ATOM 2962 O O . GLY A 1 53 ? 5.700 14.231 10.469 1.00 0.00 53 GLY A O 2
ATOM 2966 N N . LYS A 1 54 ? 5.108 14.011 12.630 1.00 0.00 54 LYS A N 2
ATOM 2967 C CA . LYS A 1 54 ? 6.260 13.185 12.976 1.00 0.00 54 LYS A CA 2
ATOM 2968 C C . LYS A 1 54 ? 5.979 11.713 12.696 1.00 0.00 54 LYS A C 2
ATOM 2969 O O . LYS A 1 54 ? 6.905 10.916 12.536 1.00 0.00 54 LYS A O 2
ATOM 2988 N N . ILE A 1 55 ? 4.701 11.348 12.650 1.00 0.00 55 ILE A N 2
ATOM 2989 C CA . ILE A 1 55 ? 4.324 9.963 12.404 1.00 0.00 55 ILE A CA 2
ATOM 2990 C C . ILE A 1 55 ? 3.320 9.843 11.258 1.00 0.00 55 ILE A C 2
ATOM 2991 O O . ILE A 1 55 ? 2.986 10.833 10.607 1.00 0.00 55 ILE A O 2
ATOM 3007 N N . ALA A 1 56 ? 2.849 8.621 11.010 1.00 0.00 56 ALA A N 2
ATOM 3008 C CA . ALA A 1 56 ? 1.896 8.373 9.936 1.00 0.00 56 ALA A CA 2
ATOM 3009 C C . ALA A 1 56 ? 0.968 7.215 10.265 1.00 0.00 56 ALA A C 2
ATOM 3010 O O . ALA A 1 56 ? 1.245 6.415 11.157 1.00 0.00 56 ALA A O 2
ATOM 3017 N N . TYR A 1 57 ? -0.135 7.133 9.531 1.00 0.00 57 TYR A N 2
ATOM 3018 C CA . TYR A 1 57 ? -1.108 6.069 9.735 1.00 0.00 57 TYR A CA 2
ATOM 3019 C C . TYR A 1 57 ? -1.931 5.832 8.475 1.00 0.00 57 TYR A C 2
ATOM 3020 O O . TYR A 1 57 ? -2.297 6.773 7.771 1.00 0.00 57 TYR A O 2
ATOM 3038 N N . ILE A 1 58 ? -2.205 4.565 8.192 1.00 0.00 58 ILE A N 2
ATOM 3039 C CA . ILE A 1 58 ? -2.971 4.194 7.012 1.00 0.00 58 ILE A CA 2
ATOM 3040 C C . ILE A 1 58 ? -4.424 3.893 7.363 1.00 0.00 58 ILE A C 2
ATOM 3041 O O . ILE A 1 58 ? -4.714 3.299 8.401 1.00 0.00 58 ILE A O 2
ATOM 3057 N N . LYS A 1 59 ? -5.334 4.316 6.492 1.00 0.00 59 LYS A N 2
ATOM 3058 C CA . LYS A 1 59 ? -6.757 4.101 6.714 1.00 0.00 59 LYS A CA 2
ATOM 3059 C C . LYS A 1 59 ? -7.392 3.337 5.557 1.00 0.00 59 LYS A C 2
ATOM 3060 O O . LYS A 1 59 ? -7.108 3.604 4.389 1.00 0.00 59 LYS A O 2
ATOM 3079 N N . LEU A 1 60 ? -8.255 2.384 5.897 1.00 0.00 60 LEU A N 2
ATOM 3080 C CA . LEU A 1 60 ? -8.941 1.570 4.901 1.00 0.00 60 LEU A CA 2
ATOM 3081 C C . LEU A 1 60 ? -10.452 1.612 5.113 1.00 0.00 60 LEU A C 2
ATOM 3082 O O . LEU A 1 60 ? -10.926 1.857 6.222 1.00 0.00 60 LEU A O 2
ATOM 3098 N N . GLU A 1 61 ? -11.202 1.372 4.042 1.00 0.00 61 GLU A N 2
ATOM 3099 C CA . GLU A 1 61 ? -12.660 1.384 4.115 1.00 0.00 61 GLU A CA 2
ATOM 3100 C C . GLU A 1 61 ? -13.276 0.768 2.860 1.00 0.00 61 GLU A C 2
ATOM 3101 O O . GLU A 1 61 ? -12.570 0.459 1.900 1.00 0.00 61 GLU A O 2
ATOM 3113 N N . ASP A 1 62 ? -14.597 0.584 2.875 1.00 0.00 62 ASP A N 2
ATOM 3114 C CA . ASP A 1 62 ? -15.304 -0.003 1.741 1.00 0.00 62 ASP A CA 2
ATOM 3115 C C . ASP A 1 62 ? -15.320 0.951 0.548 1.00 0.00 62 ASP A C 2
ATOM 3116 O O . ASP A 1 62 ? -15.249 2.169 0.710 1.00 0.00 62 ASP A O 2
ATOM 3125 N N . LYS A 1 63 ? -15.406 0.380 -0.652 1.00 0.00 63 LYS A N 2
ATOM 3126 C CA . LYS A 1 63 ? -15.422 1.166 -1.884 1.00 0.00 63 LYS A CA 2
ATOM 3127 C C . LYS A 1 63 ? -16.683 2.021 -1.988 1.00 0.00 63 LYS A C 2
ATOM 3128 O O . LYS A 1 63 ? -16.724 2.990 -2.745 1.00 0.00 63 LYS A O 2
ATOM 3147 N N . VAL A 1 64 ? -17.711 1.653 -1.230 1.00 0.00 64 VAL A N 2
ATOM 3148 C CA . VAL A 1 64 ? -18.969 2.388 -1.247 1.00 0.00 64 VAL A CA 2
ATOM 3149 C C . VAL A 1 64 ? -18.918 3.594 -0.315 1.00 0.00 64 VAL A C 2
ATOM 3150 O O . VAL A 1 64 ? -19.711 4.526 -0.458 1.00 0.00 64 VAL A O 2
ATOM 3163 N N . SER A 1 65 ? -17.983 3.566 0.638 1.00 0.00 65 SER A N 2
ATOM 3164 C CA . SER A 1 65 ? -17.807 4.651 1.609 1.00 0.00 65 SER A CA 2
ATOM 3165 C C . SER A 1 65 ? -18.582 4.373 2.892 1.00 0.00 65 SER A C 2
ATOM 3166 O O . SER A 1 65 ? -19.719 4.819 3.054 1.00 0.00 65 SER A O 2
ATOM 3174 N N . GLY A 1 66 ? -17.962 3.615 3.794 1.00 0.00 66 GLY A N 2
ATOM 3175 C CA . GLY A 1 66 ? -18.601 3.264 5.051 1.00 0.00 66 GLY A CA 2
ATOM 3176 C C . GLY A 1 66 ? -18.868 1.775 5.164 1.00 0.00 66 GLY A C 2
ATOM 3177 O O . GLY A 1 66 ? -19.673 1.223 4.413 1.00 0.00 66 GLY A O 2
ATOM 3181 N N . GLU A 1 67 ? -18.185 1.126 6.109 1.00 0.00 67 GLU A N 2
ATOM 3182 C CA . GLU A 1 67 ? -18.337 -0.311 6.330 1.00 0.00 67 GLU A CA 2
ATOM 3183 C C . GLU A 1 67 ? -17.371 -0.800 7.420 1.00 0.00 67 GLU A C 2
ATOM 3184 O O . GLU A 1 67 ? -17.183 -0.124 8.433 1.00 0.00 67 GLU A O 2
ATOM 3196 N N . LEU A 1 68 ? -16.770 -1.978 7.218 1.00 0.00 68 LEU A N 2
ATOM 3197 C CA . LEU A 1 68 ? -15.834 -2.550 8.201 1.00 0.00 68 LEU A CA 2
ATOM 3198 C C . LEU A 1 68 ? -14.872 -1.493 8.739 1.00 0.00 68 LEU A C 2
ATOM 3199 O O . LEU A 1 68 ? -14.753 -1.312 9.952 1.00 0.00 68 LEU A O 2
ATOM 3215 N N . PHE A 1 69 ? -14.181 -0.803 7.834 1.00 0.00 69 PHE A N 2
ATOM 3216 C CA . PHE A 1 69 ? -13.221 0.229 8.219 1.00 0.00 69 PHE A CA 2
ATOM 3217 C C . PHE A 1 69 ? -12.021 -0.388 8.934 1.00 0.00 69 PHE A C 2
ATOM 3218 O O . PHE A 1 69 ? -12.170 -1.055 9.957 1.00 0.00 69 PHE A O 2
ATOM 3235 N N . ALA A 1 70 ? -10.833 -0.161 8.385 1.00 0.00 70 ALA A N 2
ATOM 3236 C CA . ALA A 1 70 ? -9.607 -0.692 8.967 1.00 0.00 70 ALA A CA 2
ATOM 3237 C C . ALA A 1 70 ? -8.539 0.393 9.090 1.00 0.00 70 ALA A C 2
ATOM 3238 O O . ALA A 1 70 ? -8.380 1.222 8.194 1.00 0.00 70 ALA A O 2
ATOM 3245 N N . GLN A 1 71 ? -7.815 0.388 10.204 1.00 0.00 71 GLN A N 2
ATOM 3246 C CA . GLN A 1 71 ? -6.769 1.380 10.438 1.00 0.00 71 GLN A CA 2
ATOM 3247 C C . GLN A 1 71 ? -5.492 0.726 10.963 1.00 0.00 71 GLN A C 2
ATOM 3248 O O . GLN A 1 71 ? -5.542 -0.295 11.648 1.00 0.00 71 GLN A O 2
ATOM 3262 N N . ALA A 1 72 ? -4.348 1.329 10.645 1.00 0.00 72 ALA A N 2
ATOM 3263 C CA . ALA A 1 72 ? -3.058 0.813 11.093 1.00 0.00 72 ALA A CA 2
ATOM 3264 C C . ALA A 1 72 ? -2.096 1.959 11.408 1.00 0.00 72 ALA A C 2
ATOM 3265 O O . ALA A 1 72 ? -1.197 2.261 10.622 1.00 0.00 72 ALA A O 2
ATOM 3272 N N . PRO A 1 73 ? -2.283 2.619 12.565 1.00 0.00 73 PRO A N 2
ATOM 3273 C CA . PRO A 1 73 ? -1.437 3.743 12.982 1.00 0.00 73 PRO A CA 2
ATOM 3274 C C . PRO A 1 73 ? -0.012 3.316 13.309 1.00 0.00 73 PRO A C 2
ATOM 3275 O O . PRO A 1 73 ? 0.216 2.253 13.888 1.00 0.00 73 PRO A O 2
ATOM 3286 N N . VAL A 1 74 ? 0.946 4.155 12.924 1.00 0.00 74 VAL A N 2
ATOM 3287 C CA . VAL A 1 74 ? 2.354 3.869 13.161 1.00 0.00 74 VAL A CA 2
ATOM 3288 C C . VAL A 1 74 ? 3.117 5.121 13.594 1.00 0.00 74 VAL A C 2
ATOM 3289 O O . VAL A 1 74 ? 2.621 6.240 13.465 1.00 0.00 74 VAL A O 2
ATOM 3302 N N . GLU A 1 75 ? 4.334 4.918 14.096 1.00 0.00 75 GLU A N 2
ATOM 3303 C CA . GLU A 1 75 ? 5.178 6.024 14.537 1.00 0.00 75 GLU A CA 2
ATOM 3304 C C . GLU A 1 75 ? 5.947 6.634 13.361 1.00 0.00 75 GLU A C 2
ATOM 3305 O O . GLU A 1 75 ? 6.707 7.586 13.533 1.00 0.00 75 GLU A O 2
ATOM 3317 N N . GLN A 1 76 ? 5.754 6.068 12.170 1.00 0.00 76 GLN A N 2
ATOM 3318 C CA . GLN A 1 76 ? 6.434 6.540 10.965 1.00 0.00 76 GLN A CA 2
ATOM 3319 C C . GLN A 1 76 ? 7.933 6.646 11.180 1.00 0.00 76 GLN A C 2
ATOM 3320 O O . GLN A 1 76 ? 8.446 7.697 11.568 1.00 0.00 76 GLN A O 2
ATOM 3334 N N . TYR A 1 77 ? 8.629 5.557 10.914 1.00 0.00 77 TYR A N 2
ATOM 3335 C CA . TYR A 1 77 ? 10.070 5.523 11.062 1.00 0.00 77 TYR A CA 2
ATOM 3336 C C . TYR A 1 77 ? 10.653 4.318 10.330 1.00 0.00 77 TYR A C 2
ATOM 3337 O O . TYR A 1 77 ? 11.440 4.477 9.397 1.00 0.00 77 TYR A O 2
ATOM 3355 N N . PRO A 1 78 ? 10.273 3.090 10.731 1.00 0.00 78 PRO A N 2
ATOM 3356 C CA . PRO A 1 78 ? 10.768 1.866 10.087 1.00 0.00 78 PRO A CA 2
ATOM 3357 C C . PRO A 1 78 ? 10.134 1.635 8.720 1.00 0.00 78 PRO A C 2
ATOM 3358 O O . PRO A 1 78 ? 9.532 0.593 8.473 1.00 0.00 78 PRO A O 2
ATOM 3369 N N . GLY A 1 79 ? 10.268 2.616 7.835 1.00 0.00 79 GLY A N 2
ATOM 3370 C CA . GLY A 1 79 ? 9.698 2.494 6.509 1.00 0.00 79 GLY A CA 2
ATOM 3371 C C . GLY A 1 79 ? 10.398 1.438 5.680 1.00 0.00 79 GLY A C 2
ATOM 3372 O O . GLY A 1 79 ? 11.499 1.665 5.183 1.00 0.00 79 GLY A O 2
ATOM 3376 N N . ILE A 1 80 ? 9.751 0.285 5.536 1.00 0.00 80 ILE A N 2
ATOM 3377 C CA . ILE A 1 80 ? 10.301 -0.835 4.771 1.00 0.00 80 ILE A CA 2
ATOM 3378 C C . ILE A 1 80 ? 9.250 -1.921 4.597 1.00 0.00 80 ILE A C 2
ATOM 3379 O O . ILE A 1 80 ? 8.102 -1.753 5.013 1.00 0.00 80 ILE A O 2
ATOM 3395 N N . ALA A 1 81 ? 9.644 -3.036 3.984 1.00 0.00 81 ALA A N 2
ATOM 3396 C CA . ALA A 1 81 ? 8.736 -4.150 3.761 1.00 0.00 81 ALA A CA 2
ATOM 3397 C C . ALA A 1 81 ? 7.860 -3.893 2.542 1.00 0.00 81 ALA A C 2
ATOM 3398 O O . ALA A 1 81 ? 6.651 -3.692 2.656 1.00 0.00 81 ALA A O 2
ATOM 3405 N N . VAL A 1 82 ? 8.491 -3.900 1.374 1.00 0.00 82 VAL A N 2
ATOM 3406 C CA . VAL A 1 82 ? 7.795 -3.670 0.115 1.00 0.00 82 VAL A CA 2
ATOM 3407 C C . VAL A 1 82 ? 8.481 -4.418 -1.019 1.00 0.00 82 VAL A C 2
ATOM 3408 O O . VAL A 1 82 ? 9.666 -4.217 -1.281 1.00 0.00 82 VAL A O 2
ATOM 3421 N N . GLU A 1 83 ? 7.730 -5.283 -1.688 1.00 0.00 83 GLU A N 2
ATOM 3422 C CA . GLU A 1 83 ? 8.269 -6.061 -2.794 1.00 0.00 83 GLU A CA 2
ATOM 3423 C C . GLU A 1 83 ? 7.156 -6.478 -3.743 1.00 0.00 83 GLU A C 2
ATOM 3424 O O . GLU A 1 83 ? 5.983 -6.192 -3.511 1.00 0.00 83 GLU A O 2
ATOM 3436 N N . THR A 1 84 ? 7.528 -7.168 -4.812 1.00 0.00 84 THR A N 2
ATOM 3437 C CA . THR A 1 84 ? 6.560 -7.636 -5.786 1.00 0.00 84 THR A CA 2
ATOM 3438 C C . THR A 1 84 ? 6.631 -9.152 -5.901 1.00 0.00 84 THR A C 2
ATOM 3439 O O . THR A 1 84 ? 7.286 -9.820 -5.101 1.00 0.00 84 THR A O 2
ATOM 3450 N N . VAL A 1 85 ? 5.962 -9.681 -6.908 1.00 0.00 85 VAL A N 2
ATOM 3451 C CA . VAL A 1 85 ? 5.947 -11.119 -7.154 1.00 0.00 85 VAL A CA 2
ATOM 3452 C C . VAL A 1 85 ? 7.307 -11.609 -7.643 1.00 0.00 85 VAL A C 2
ATOM 3453 O O . VAL A 1 85 ? 7.815 -11.149 -8.665 1.00 0.00 85 VAL A O 2
ATOM 3466 N N . THR A 1 86 ? 7.892 -12.547 -6.907 1.00 0.00 86 THR A N 2
ATOM 3467 C CA . THR A 1 86 ? 9.190 -13.099 -7.269 1.00 0.00 86 THR A CA 2
ATOM 3468 C C . THR A 1 86 ? 9.121 -13.836 -8.603 1.00 0.00 86 THR A C 2
ATOM 3469 O O . THR A 1 86 ? 10.057 -13.779 -9.400 1.00 0.00 86 THR A O 2
ATOM 3480 N N . ASP A 1 87 ? 8.015 -14.535 -8.842 1.00 0.00 87 ASP A N 2
ATOM 3481 C CA . ASP A 1 87 ? 7.841 -15.289 -10.080 1.00 0.00 87 ASP A CA 2
ATOM 3482 C C . ASP A 1 87 ? 7.044 -14.504 -11.124 1.00 0.00 87 ASP A C 2
ATOM 3483 O O . ASP A 1 87 ? 6.732 -15.031 -12.191 1.00 0.00 87 ASP A O 2
ATOM 3492 N N . SER A 1 88 ? 6.698 -13.256 -10.819 1.00 0.00 88 SER A N 2
ATOM 3493 C CA . SER A 1 88 ? 5.921 -12.438 -11.751 1.00 0.00 88 SER A CA 2
ATOM 3494 C C . SER A 1 88 ? 4.527 -13.038 -11.961 1.00 0.00 88 SER A C 2
ATOM 3495 O O . SER A 1 88 ? 4.396 -14.209 -12.323 1.00 0.00 88 SER A O 2
ATOM 3503 N N . SER A 1 89 ? 3.489 -12.234 -11.734 1.00 0.00 89 SER A N 2
ATOM 3504 C CA . SER A 1 89 ? 2.112 -12.690 -11.896 1.00 0.00 89 SER A CA 2
ATOM 3505 C C . SER A 1 89 ? 1.120 -11.564 -11.589 1.00 0.00 89 SER A C 2
ATOM 3506 O O . SER A 1 89 ? 0.295 -11.680 -10.682 1.00 0.00 89 SER A O 2
ATOM 3514 N N . ARG A 1 90 ? 1.204 -10.482 -12.368 1.00 0.00 90 ARG A N 2
ATOM 3515 C CA . ARG A 1 90 ? 0.311 -9.310 -12.213 1.00 0.00 90 ARG A CA 2
ATOM 3516 C C . ARG A 1 90 ? -0.147 -9.102 -10.764 1.00 0.00 90 ARG A C 2
ATOM 3517 O O . ARG A 1 90 ? -1.323 -8.844 -10.505 1.00 0.00 90 ARG A O 2
ATOM 3538 N N . TYR A 1 91 ? 0.788 -9.229 -9.826 1.00 0.00 91 TYR A N 2
ATOM 3539 C CA . TYR A 1 91 ? 0.482 -9.063 -8.406 1.00 0.00 91 TYR A CA 2
ATOM 3540 C C . TYR A 1 91 ? 1.684 -8.473 -7.667 1.00 0.00 91 TYR A C 2
ATOM 3541 O O . TYR A 1 91 ? 2.812 -8.553 -8.145 1.00 0.00 91 TYR A O 2
ATOM 3559 N N . PHE A 1 92 ? 1.435 -7.877 -6.504 1.00 0.00 92 PHE A N 2
ATOM 3560 C CA . PHE A 1 92 ? 2.504 -7.277 -5.712 1.00 0.00 92 PHE A CA 2
ATOM 3561 C C . PHE A 1 92 ? 2.169 -7.308 -4.222 1.00 0.00 92 PHE A C 2
ATOM 3562 O O . PHE A 1 92 ? 1.027 -7.561 -3.840 1.00 0.00 92 PHE A O 2
ATOM 3579 N N . VAL A 1 93 ? 3.178 -7.062 -3.382 1.00 0.00 93 VAL A N 2
ATOM 3580 C CA . VAL A 1 93 ? 2.989 -7.077 -1.934 1.00 0.00 93 VAL A CA 2
ATOM 3581 C C . VAL A 1 93 ? 3.557 -5.824 -1.273 1.00 0.00 93 VAL A C 2
ATOM 3582 O O . VAL A 1 93 ? 4.609 -5.322 -1.670 1.00 0.00 93 VAL A O 2
ATOM 3595 N N . ILE A 1 94 ? 2.857 -5.333 -0.255 1.00 0.00 94 ILE A N 2
ATOM 3596 C CA . ILE A 1 94 ? 3.293 -4.149 0.472 1.00 0.00 94 ILE A CA 2
ATOM 3597 C C . ILE A 1 94 ? 2.956 -4.282 1.950 1.00 0.00 94 ILE A C 2
ATOM 3598 O O . ILE A 1 94 ? 2.069 -5.048 2.326 1.00 0.00 94 ILE A O 2
ATOM 3614 N N . ARG A 1 95 ? 3.678 -3.550 2.783 1.00 0.00 95 ARG A N 2
ATOM 3615 C CA . ARG A 1 95 ? 3.464 -3.604 4.220 1.00 0.00 95 ARG A CA 2
ATOM 3616 C C . ARG A 1 95 ? 3.908 -2.308 4.879 1.00 0.00 95 ARG A C 2
ATOM 3617 O O . ARG A 1 95 ? 4.378 -1.385 4.212 1.00 0.00 95 ARG A O 2
ATOM 3638 N N . ILE A 1 96 ? 3.772 -2.257 6.196 1.00 0.00 96 ILE A N 2
ATOM 3639 C CA . ILE A 1 96 ? 4.171 -1.092 6.968 1.00 0.00 96 ILE A CA 2
ATOM 3640 C C . ILE A 1 96 ? 4.852 -1.527 8.262 1.00 0.00 96 ILE A C 2
ATOM 3641 O O . ILE A 1 96 ? 4.747 -2.684 8.659 1.00 0.00 96 ILE A O 2
ATOM 3657 N N . GLN A 1 97 ? 5.546 -0.601 8.912 1.00 0.00 97 GLN A N 2
ATOM 3658 C CA . GLN A 1 97 ? 6.241 -0.910 10.161 1.00 0.00 97 GLN A CA 2
ATOM 3659 C C . GLN A 1 97 ? 6.007 0.180 11.212 1.00 0.00 97 GLN A C 2
ATOM 3660 O O . GLN A 1 97 ? 5.491 1.254 10.897 1.00 0.00 97 GLN A O 2
ATOM 3674 N N . ASP A 1 98 ? 6.379 -0.102 12.464 1.00 0.00 98 ASP A N 2
ATOM 3675 C CA . ASP A 1 98 ? 6.193 0.864 13.548 1.00 0.00 98 ASP A CA 2
ATOM 3676 C C . ASP A 1 98 ? 6.914 0.439 14.820 1.00 0.00 98 ASP A C 2
ATOM 3677 O O . ASP A 1 98 ? 6.817 -0.709 15.256 1.00 0.00 98 ASP A O 2
ATOM 3686 N N . GLY A 1 99 ? 7.626 1.385 15.422 1.00 0.00 99 GLY A N 2
ATOM 3687 C CA . GLY A 1 99 ? 8.341 1.110 16.650 1.00 0.00 99 GLY A CA 2
ATOM 3688 C C . GLY A 1 99 ? 9.600 0.286 16.444 1.00 0.00 99 GLY A C 2
ATOM 3689 O O . GLY A 1 99 ? 10.428 0.205 17.345 1.00 0.00 99 GLY A O 2
ATOM 3693 N N . THR A 1 100 ? 9.730 -0.340 15.268 1.00 0.00 100 THR A N 2
ATOM 3694 C CA . THR A 1 100 ? 10.880 -1.189 14.939 1.00 0.00 100 THR A CA 2
ATOM 3695 C C . THR A 1 100 ? 10.601 -2.642 15.335 1.00 0.00 100 THR A C 2
ATOM 3696 O O . THR A 1 100 ? 11.520 -3.446 15.495 1.00 0.00 100 THR A O 2
ATOM 3707 N N . GLY A 1 101 ? 9.318 -2.974 15.482 1.00 0.00 101 GLY A N 2
ATOM 3708 C CA . GLY A 1 101 ? 8.940 -4.324 15.856 1.00 0.00 101 GLY A CA 2
ATOM 3709 C C . GLY A 1 101 ? 7.479 -4.654 15.575 1.00 0.00 101 GLY A C 2
ATOM 3710 O O . GLY A 1 101 ? 6.998 -5.712 15.976 1.00 0.00 101 GLY A O 2
ATOM 3714 N N . ARG A 1 102 ? 6.776 -3.767 14.873 1.00 0.00 102 ARG A N 2
ATOM 3715 C CA . ARG A 1 102 ? 5.374 -4.003 14.535 1.00 0.00 102 ARG A CA 2
ATOM 3716 C C . ARG A 1 102 ? 5.123 -3.664 13.067 1.00 0.00 102 ARG A C 2
ATOM 3717 O O . ARG A 1 102 ? 5.241 -2.509 12.659 1.00 0.00 102 ARG A O 2
ATOM 3738 N N . SER A 1 103 ? 4.795 -4.682 12.275 1.00 0.00 103 SER A N 2
ATOM 3739 C CA . SER A 1 103 ? 4.548 -4.492 10.847 1.00 0.00 103 SER A CA 2
ATOM 3740 C C . SER A 1 103 ? 3.417 -5.383 10.347 1.00 0.00 103 SER A C 2
ATOM 3741 O O . SER A 1 103 ? 3.341 -6.558 10.708 1.00 0.00 103 SER A O 2
ATOM 3749 N N . ALA A 1 104 ? 2.552 -4.832 9.497 1.00 0.00 104 ALA A N 2
ATOM 3750 C CA . ALA A 1 104 ? 1.444 -5.593 8.930 1.00 0.00 104 ALA A CA 2
ATOM 3751 C C . ALA A 1 104 ? 1.663 -5.808 7.433 1.00 0.00 104 ALA A C 2
ATOM 3752 O O . ALA A 1 104 ? 1.984 -4.868 6.708 1.00 0.00 104 ALA A O 2
ATOM 3759 N N . PHE A 1 105 ? 1.492 -7.048 6.975 1.00 0.00 105 PHE A N 2
ATOM 3760 C CA . PHE A 1 105 ? 1.683 -7.382 5.564 1.00 0.00 105 PHE A CA 2
ATOM 3761 C C . PHE A 1 105 ? 0.344 -7.669 4.900 1.00 0.00 105 PHE A C 2
ATOM 3762 O O . PHE A 1 105 ? -0.523 -8.317 5.485 1.00 0.00 105 PHE A O 2
ATOM 3779 N N . ILE A 1 106 ? 0.175 -7.170 3.677 1.00 0.00 106 ILE A N 2
ATOM 3780 C CA . ILE A 1 106 ? -1.066 -7.356 2.945 1.00 0.00 106 ILE A CA 2
ATOM 3781 C C . ILE A 1 106 ? -0.793 -7.548 1.456 1.00 0.00 106 ILE A C 2
ATOM 3782 O O . ILE A 1 106 ? 0.294 -7.239 0.972 1.00 0.00 106 ILE A O 2
ATOM 3798 N N . GLY A 1 107 ? -1.788 -8.051 0.737 1.00 0.00 107 GLY A N 2
ATOM 3799 C CA . GLY A 1 107 ? -1.630 -8.267 -0.690 1.00 0.00 107 GLY A CA 2
ATOM 3800 C C . GLY A 1 107 ? -2.549 -7.389 -1.511 1.00 0.00 107 GLY A C 2
ATOM 3801 O O . GLY A 1 107 ? -3.723 -7.225 -1.181 1.00 0.00 107 GLY A O 2
ATOM 3805 N N . ILE A 1 108 ? -2.014 -6.820 -2.585 1.00 0.00 108 ILE A N 2
ATOM 3806 C CA . ILE A 1 108 ? -2.794 -5.953 -3.459 1.00 0.00 108 ILE A CA 2
ATOM 3807 C C . ILE A 1 108 ? -2.545 -6.291 -4.924 1.00 0.00 108 ILE A C 2
ATOM 3808 O O . ILE A 1 108 ? -1.436 -6.672 -5.302 1.00 0.00 108 ILE A O 2
ATOM 3824 N N . GLY A 1 109 ? -3.581 -6.159 -5.744 1.00 0.00 109 GLY A N 2
ATOM 3825 C CA . GLY A 1 109 ? -3.449 -6.464 -7.155 1.00 0.00 109 GLY A CA 2
ATOM 3826 C C . GLY A 1 109 ? -4.659 -6.040 -7.961 1.00 0.00 109 GLY A C 2
ATOM 3827 O O . GLY A 1 109 ? -5.561 -5.378 -7.444 1.00 0.00 109 GLY A O 2
ATOM 3831 N N . PHE A 1 110 ? -4.674 -6.418 -9.233 1.00 0.00 110 PHE A N 2
ATOM 3832 C CA . PHE A 1 110 ? -5.771 -6.065 -10.122 1.00 0.00 110 PHE A CA 2
ATOM 3833 C C . PHE A 1 110 ? -5.925 -7.089 -11.245 1.00 0.00 110 PHE A C 2
ATOM 3834 O O . PHE A 1 110 ? -4.949 -7.685 -11.697 1.00 0.00 110 PHE A O 2
ATOM 3851 N N . THR A 1 111 ? -7.164 -7.276 -11.694 1.00 0.00 111 THR A N 2
ATOM 3852 C CA . THR A 1 111 ? -7.455 -8.217 -12.774 1.00 0.00 111 THR A CA 2
ATOM 3853 C C . THR A 1 111 ? -6.735 -7.819 -14.063 1.00 0.00 111 THR A C 2
ATOM 3854 O O . THR A 1 111 ? -6.710 -8.587 -15.025 1.00 0.00 111 THR A O 2
ATOM 3865 N N . ASP A 1 112 ? -6.147 -6.622 -14.082 1.00 0.00 112 ASP A N 2
ATOM 3866 C CA . ASP A 1 112 ? -5.427 -6.143 -15.254 1.00 0.00 112 ASP A CA 2
ATOM 3867 C C . ASP A 1 112 ? -4.318 -5.179 -14.846 1.00 0.00 112 ASP A C 2
ATOM 3868 O O . ASP A 1 112 ? -4.155 -4.867 -13.667 1.00 0.00 112 ASP A O 2
ATOM 3877 N N . ARG A 1 113 ? -3.561 -4.706 -15.831 1.00 0.00 113 ARG A N 2
ATOM 3878 C CA . ARG A 1 113 ? -2.470 -3.774 -15.575 1.00 0.00 113 ARG A CA 2
ATOM 3879 C C . ARG A 1 113 ? -2.966 -2.327 -15.592 1.00 0.00 113 ARG A C 2
ATOM 3880 O O . ARG A 1 113 ? -2.167 -1.390 -15.583 1.00 0.00 113 ARG A O 2
ATOM 3901 N N . GLY A 1 114 ? -4.286 -2.150 -15.614 1.00 0.00 114 GLY A N 2
ATOM 3902 C CA . GLY A 1 114 ? -4.854 -0.815 -15.630 1.00 0.00 114 GLY A CA 2
ATOM 3903 C C . GLY A 1 114 ? -4.705 -0.105 -14.301 1.00 0.00 114 GLY A C 2
ATOM 3904 O O . GLY A 1 114 ? -3.946 0.857 -14.186 1.00 0.00 114 GLY A O 2
ATOM 3908 N N . ASP A 1 115 ? -5.430 -0.579 -13.291 1.00 0.00 115 ASP A N 2
ATOM 3909 C CA . ASP A 1 115 ? -5.371 0.021 -11.964 1.00 0.00 115 ASP A CA 2
ATOM 3910 C C . ASP A 1 115 ? -3.938 0.050 -11.446 1.00 0.00 115 ASP A C 2
ATOM 3911 O O . ASP A 1 115 ? -3.495 1.044 -10.873 1.00 0.00 115 ASP A O 2
ATOM 3920 N N . ALA A 1 116 ? -3.217 -1.049 -11.654 1.00 0.00 116 ALA A N 2
ATOM 3921 C CA . ALA A 1 116 ? -1.830 -1.155 -11.212 1.00 0.00 116 ALA A CA 2
ATOM 3922 C C . ALA A 1 116 ? -1.020 0.070 -11.629 1.00 0.00 116 ALA A C 2
ATOM 3923 O O . ALA A 1 116 ? -0.495 0.796 -10.789 1.00 0.00 116 ALA A O 2
ATOM 3930 N N . PHE A 1 117 ? -0.923 0.298 -12.935 1.00 0.00 117 PHE A N 2
ATOM 3931 C CA . PHE A 1 117 ? -0.176 1.441 -13.452 1.00 0.00 117 PHE A CA 2
ATOM 3932 C C . PHE A 1 117 ? -0.537 2.716 -12.695 1.00 0.00 117 PHE A C 2
ATOM 3933 O O . PHE A 1 117 ? 0.309 3.319 -12.036 1.00 0.00 117 PHE A O 2
ATOM 3950 N N . ASP A 1 118 ? -1.799 3.119 -12.800 1.00 0.00 118 ASP A N 2
ATOM 3951 C CA . ASP A 1 118 ? -2.278 4.326 -12.131 1.00 0.00 118 ASP A CA 2
ATOM 3952 C C . ASP A 1 118 ? -1.952 4.303 -10.638 1.00 0.00 118 ASP A C 2
ATOM 3953 O O . ASP A 1 118 ? -1.503 5.304 -10.082 1.00 0.00 118 ASP A O 2
ATOM 3962 N N . PHE A 1 119 ? -2.180 3.165 -9.990 1.00 0.00 119 PHE A N 2
ATOM 3963 C CA . PHE A 1 119 ? -1.899 3.038 -8.562 1.00 0.00 119 PHE A CA 2
ATOM 3964 C C . PHE A 1 119 ? -0.403 3.237 -8.297 1.00 0.00 119 PHE A C 2
ATOM 3965 O O . PHE A 1 119 ? -0.018 3.979 -7.393 1.00 0.00 119 PHE A O 2
ATOM 3982 N N . ASN A 1 120 ? 0.433 2.575 -9.094 1.00 0.00 120 ASN A N 2
ATOM 3983 C CA . ASN A 1 120 ? 1.883 2.683 -8.951 1.00 0.00 120 ASN A CA 2
ATOM 3984 C C . ASN A 1 120 ? 2.350 4.140 -9.035 1.00 0.00 120 ASN A C 2
ATOM 3985 O O . ASN A 1 120 ? 2.847 4.694 -8.054 1.00 0.00 120 ASN A O 2
ATOM 3996 N N . VAL A 1 121 ? 2.194 4.754 -10.212 1.00 0.00 121 VAL A N 2
ATOM 3997 C CA . VAL A 1 121 ? 2.611 6.144 -10.416 1.00 0.00 121 VAL A CA 2
ATOM 3998 C C . VAL A 1 121 ? 2.147 7.047 -9.275 1.00 0.00 121 VAL A C 2
ATOM 3999 O O . VAL A 1 121 ? 2.817 8.022 -8.933 1.00 0.00 121 VAL A O 2
ATOM 4012 N N . SER A 1 122 ? 1.002 6.718 -8.687 1.00 0.00 122 SER A N 2
ATOM 4013 C CA . SER A 1 122 ? 0.464 7.505 -7.585 1.00 0.00 122 SER A CA 2
ATOM 4014 C C . SER A 1 122 ? 1.328 7.345 -6.340 1.00 0.00 122 SER A C 2
ATOM 4015 O O . SER A 1 122 ? 1.793 8.328 -5.763 1.00 0.00 122 SER A O 2
ATOM 4023 N N . LEU A 1 123 ? 1.541 6.097 -5.931 1.00 0.00 123 LEU A N 2
ATOM 4024 C CA . LEU A 1 123 ? 2.353 5.808 -4.755 1.00 0.00 123 LEU A CA 2
ATOM 4025 C C . LEU A 1 123 ? 3.733 6.444 -4.881 1.00 0.00 123 LEU A C 2
ATOM 4026 O O . LEU A 1 123 ? 4.321 6.864 -3.890 1.00 0.00 123 LEU A O 2
ATOM 4042 N N . GLN A 1 124 ? 4.243 6.513 -6.107 1.00 0.00 124 GLN A N 2
ATOM 4043 C CA . GLN A 1 124 ? 5.556 7.099 -6.356 1.00 0.00 124 GLN A CA 2
ATOM 4044 C C . GLN A 1 124 ? 5.519 8.617 -6.208 1.00 0.00 124 GLN A C 2
ATOM 4045 O O . GLN A 1 124 ? 6.286 9.192 -5.435 1.00 0.00 124 GLN A O 2
ATOM 4059 N N . ASP A 1 125 ? 4.623 9.263 -6.951 1.00 0.00 125 ASP A N 2
ATOM 4060 C CA . ASP A 1 125 ? 4.488 10.717 -6.900 1.00 0.00 125 ASP A CA 2
ATOM 4061 C C . ASP A 1 125 ? 4.355 11.203 -5.458 1.00 0.00 125 ASP A C 2
ATOM 4062 O O . ASP A 1 125 ? 5.005 12.167 -5.050 1.00 0.00 125 ASP A O 2
ATOM 4071 N N . HIS A 1 126 ? 3.500 10.532 -4.698 1.00 0.00 126 HIS A N 2
ATOM 4072 C CA . HIS A 1 126 ? 3.258 10.880 -3.306 1.00 0.00 126 HIS A CA 2
ATOM 4073 C C . HIS A 1 126 ? 4.445 10.521 -2.411 1.00 0.00 126 HIS A C 2
ATOM 4074 O O . HIS A 1 126 ? 4.903 11.341 -1.616 1.00 0.00 126 HIS A O 2
ATOM 4088 N N . PHE A 1 127 ? 4.934 9.287 -2.534 1.00 0.00 127 PHE A N 2
ATOM 4089 C CA . PHE A 1 127 ? 6.062 8.818 -1.726 1.00 0.00 127 PHE A CA 2
ATOM 4090 C C . PHE A 1 127 ? 7.186 9.851 -1.681 1.00 0.00 127 PHE A C 2
ATOM 4091 O O . PHE A 1 127 ? 7.434 10.466 -0.644 1.00 0.00 127 PHE A O 2
ATOM 4108 N N . LYS A 1 128 ? 7.863 10.039 -2.810 1.00 0.00 128 LYS A N 2
ATOM 4109 C CA . LYS A 1 128 ? 8.957 11.001 -2.890 1.00 0.00 128 LYS A CA 2
ATOM 4110 C C . LYS A 1 128 ? 8.436 12.387 -3.260 1.00 0.00 128 LYS A C 2
ATOM 4111 O O . LYS A 1 128 ? 7.252 12.558 -3.548 1.00 0.00 128 LYS A O 2
ATOM 4130 N N . TRP A 1 129 ? 9.330 13.372 -3.251 1.00 0.00 129 TRP A N 2
ATOM 4131 C CA . TRP A 1 129 ? 8.963 14.743 -3.584 1.00 0.00 129 TRP A CA 2
ATOM 4132 C C . TRP A 1 129 ? 9.032 14.974 -5.090 1.00 0.00 129 TRP A C 2
ATOM 4133 O O . TRP A 1 129 ? 10.116 15.019 -5.674 1.00 0.00 129 TRP A O 2
ATOM 4154 N N . VAL A 1 130 ? 7.866 15.119 -5.712 1.00 0.00 130 VAL A N 2
ATOM 4155 C CA . VAL A 1 130 ? 7.788 15.347 -7.153 1.00 0.00 130 VAL A CA 2
ATOM 4156 C C . VAL A 1 130 ? 6.666 16.326 -7.491 1.00 0.00 130 VAL A C 2
ATOM 4157 O O . VAL A 1 130 ? 6.859 17.262 -8.269 1.00 0.00 130 VAL A O 2
ATOM 4170 N N . LYS A 1 131 ? 5.494 16.101 -6.906 1.00 0.00 131 LYS A N 2
ATOM 4171 C CA . LYS A 1 131 ? 4.340 16.959 -7.149 1.00 0.00 131 LYS A CA 2
ATOM 4172 C C . LYS A 1 131 ? 4.322 18.148 -6.191 1.00 0.00 131 LYS A C 2
ATOM 4173 O O . LYS A 1 131 ? 4.229 19.299 -6.618 1.00 0.00 131 LYS A O 2
ATOM 4192 N N . GLN A 1 132 ? 4.408 17.868 -4.894 1.00 0.00 132 GLN A N 2
ATOM 4193 C CA . GLN A 1 132 ? 4.397 18.921 -3.880 1.00 0.00 132 GLN A CA 2
ATOM 4194 C C . GLN A 1 132 ? 5.184 18.492 -2.645 1.00 0.00 132 GLN A C 2
ATOM 4195 O O . GLN A 1 132 ? 5.155 17.325 -2.256 1.00 0.00 132 GLN A O 2
ATOM 4209 N N . GLU A 1 133 ? 5.878 19.443 -2.024 1.00 0.00 133 GLU A N 2
ATOM 4210 C CA . GLU A 1 133 ? 6.658 19.151 -0.824 1.00 0.00 133 GLU A CA 2
ATOM 4211 C C . GLU A 1 133 ? 5.860 19.473 0.437 1.00 0.00 133 GLU A C 2
ATOM 4212 O O . GLU A 1 133 ? 4.613 19.468 0.365 1.00 0.00 133 GLU A O 2
ATOM 4225 N N . MET A 1 1 ? -2.951 38.786 6.238 1.00 0.00 1 MET A N 3
ATOM 4226 C CA . MET A 1 1 ? -2.555 38.564 7.656 1.00 0.00 1 MET A CA 3
ATOM 4227 C C . MET A 1 1 ? -2.939 37.162 8.123 1.00 0.00 1 MET A C 3
ATOM 4228 O O . MET A 1 1 ? -3.873 36.987 8.907 1.00 0.00 1 MET A O 3
ATOM 4244 N N . ALA A 1 2 ? -2.203 36.170 7.632 1.00 0.00 2 ALA A N 3
ATOM 4245 C CA . ALA A 1 2 ? -2.444 34.774 7.985 1.00 0.00 2 ALA A CA 3
ATOM 4246 C C . ALA A 1 2 ? -1.426 33.855 7.312 1.00 0.00 2 ALA A C 3
ATOM 4247 O O . ALA A 1 2 ? -1.725 32.700 7.010 1.00 0.00 2 ALA A O 3
ATOM 4254 N N . ALA A 1 3 ? -0.221 34.373 7.084 1.00 0.00 3 ALA A N 3
ATOM 4255 C CA . ALA A 1 3 ? 0.835 33.594 6.453 1.00 0.00 3 ALA A CA 3
ATOM 4256 C C . ALA A 1 3 ? 1.533 32.708 7.477 1.00 0.00 3 ALA A C 3
ATOM 4257 O O . ALA A 1 3 ? 2.163 33.201 8.412 1.00 0.00 3 ALA A O 3
ATOM 4264 N N . GLU A 1 4 ? 1.413 31.399 7.293 1.00 0.00 4 GLU A N 3
ATOM 4265 C CA . GLU A 1 4 ? 2.029 30.444 8.203 1.00 0.00 4 GLU A CA 3
ATOM 4266 C C . GLU A 1 4 ? 2.483 29.200 7.450 1.00 0.00 4 GLU A C 3
ATOM 4267 O O . GLU A 1 4 ? 2.092 28.979 6.303 1.00 0.00 4 GLU A O 3
ATOM 4279 N N . LEU A 1 5 ? 3.316 28.394 8.099 1.00 0.00 5 LEU A N 3
ATOM 4280 C CA . LEU A 1 5 ? 3.830 27.172 7.492 1.00 0.00 5 LEU A CA 3
ATOM 4281 C C . LEU A 1 5 ? 3.926 26.055 8.523 1.00 0.00 5 LEU A C 3
ATOM 4282 O O . LEU A 1 5 ? 4.924 25.937 9.235 1.00 0.00 5 LEU A O 3
ATOM 4298 N N . GLU A 1 6 ? 2.881 25.237 8.601 1.00 0.00 6 GLU A N 3
ATOM 4299 C CA . GLU A 1 6 ? 2.848 24.128 9.547 1.00 0.00 6 GLU A CA 3
ATOM 4300 C C . GLU A 1 6 ? 2.019 22.971 9.003 1.00 0.00 6 GLU A C 3
ATOM 4301 O O . GLU A 1 6 ? 0.868 22.780 9.393 1.00 0.00 6 GLU A O 3
ATOM 4313 N N . TYR A 1 7 ? 2.615 22.202 8.100 1.00 0.00 7 TYR A N 3
ATOM 4314 C CA . TYR A 1 7 ? 1.938 21.060 7.502 1.00 0.00 7 TYR A CA 3
ATOM 4315 C C . TYR A 1 7 ? 2.948 20.092 6.900 1.00 0.00 7 TYR A C 3
ATOM 4316 O O . TYR A 1 7 ? 3.797 20.483 6.100 1.00 0.00 7 TYR A O 3
ATOM 4334 N N . GLU A 1 8 ? 2.850 18.831 7.291 1.00 0.00 8 GLU A N 3
ATOM 4335 C CA . GLU A 1 8 ? 3.757 17.806 6.791 1.00 0.00 8 GLU A CA 3
ATOM 4336 C C . GLU A 1 8 ? 3.091 16.438 6.836 1.00 0.00 8 GLU A C 3
ATOM 4337 O O . GLU A 1 8 ? 2.763 15.930 7.908 1.00 0.00 8 GLU A O 3
ATOM 4349 N N . SER A 1 9 ? 2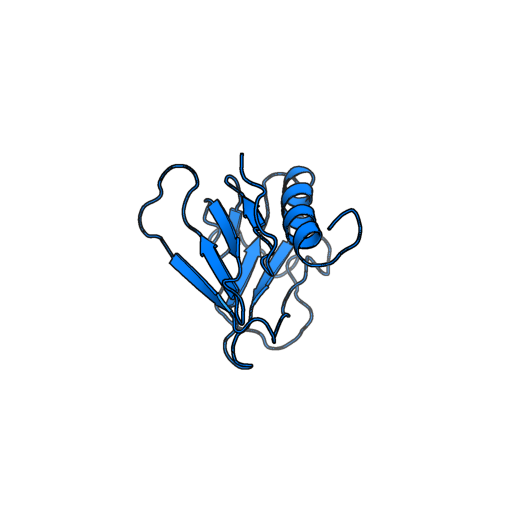.883 15.851 5.664 1.00 0.00 9 SER A N 3
ATOM 4350 C CA . SER A 1 9 ? 2.245 14.549 5.571 1.00 0.00 9 SER A CA 3
ATOM 4351 C C . SER A 1 9 ? 2.594 13.875 4.249 1.00 0.00 9 SER A C 3
ATOM 4352 O O . SER A 1 9 ? 2.631 14.526 3.205 1.00 0.00 9 SER A O 3
ATOM 4360 N N . VAL A 1 10 ? 2.857 12.571 4.300 1.00 0.00 10 VAL A N 3
ATOM 4361 C CA . VAL A 1 10 ? 3.213 11.810 3.099 1.00 0.00 10 VAL A CA 3
ATOM 4362 C C . VAL A 1 10 ? 2.294 12.159 1.935 1.00 0.00 10 VAL A C 3
ATOM 4363 O O . VAL A 1 10 ? 2.763 12.546 0.864 1.00 0.00 10 VAL A O 3
ATOM 4376 N N . LEU A 1 11 ? 0.987 12.030 2.152 1.00 0.00 11 LEU A N 3
ATOM 4377 C CA . LEU A 1 11 ? 0.001 12.345 1.125 1.00 0.00 11 LEU A CA 3
ATOM 4378 C C . LEU A 1 11 ? -0.145 11.204 0.135 1.00 0.00 11 LEU A C 3
ATOM 4379 O O . LEU A 1 11 ? 0.472 11.212 -0.928 1.00 0.00 11 LEU A O 3
ATOM 4395 N N . CYS A 1 12 ? -0.981 10.237 0.473 1.00 0.00 12 CYS A N 3
ATOM 4396 C CA . CYS A 1 12 ? -1.215 9.108 -0.414 1.00 0.00 12 CYS A CA 3
ATOM 4397 C C . CYS A 1 12 ? -2.596 8.506 -0.184 1.00 0.00 12 CYS A C 3
ATOM 4398 O O . CYS A 1 12 ? -2.994 8.230 0.949 1.00 0.00 12 CYS A O 3
ATOM 4406 N N . VAL A 1 13 ? -3.320 8.323 -1.286 1.00 0.00 13 VAL A N 3
ATOM 4407 C CA . VAL A 1 13 ? -4.675 7.778 -1.261 1.00 0.00 13 VAL A CA 3
ATOM 4408 C C . VAL A 1 13 ? -4.979 7.013 -2.545 1.00 0.00 13 VAL A C 3
ATOM 4409 O O . VAL A 1 13 ? -4.265 7.145 -3.539 1.00 0.00 13 VAL A O 3
ATOM 4422 N N . LYS A 1 14 ? -6.051 6.229 -2.528 1.00 0.00 14 LYS A N 3
ATOM 4423 C CA . LYS A 1 14 ? -6.451 5.465 -3.700 1.00 0.00 14 LYS A CA 3
ATOM 4424 C C . LYS A 1 14 ? -7.785 4.769 -3.454 1.00 0.00 14 LYS A C 3
ATOM 4425 O O . LYS A 1 14 ? -7.842 3.703 -2.841 1.00 0.00 14 LYS A O 3
ATOM 4444 N N . PRO A 1 15 ? -8.886 5.388 -3.915 1.00 0.00 15 PRO A N 3
ATOM 4445 C CA . PRO A 1 15 ? -10.234 4.848 -3.731 1.00 0.00 15 PRO A CA 3
ATOM 4446 C C . PRO A 1 15 ? -10.526 3.632 -4.609 1.00 0.00 15 PRO A C 3
ATOM 4447 O O . PRO A 1 15 ? -11.423 2.843 -4.310 1.00 0.00 15 PRO A O 3
ATOM 4458 N N . ASP A 1 16 ? -9.775 3.493 -5.695 1.00 0.00 16 ASP A N 3
ATOM 4459 C CA . ASP A 1 16 ? -9.964 2.380 -6.623 1.00 0.00 16 ASP A CA 3
ATOM 4460 C C . ASP A 1 16 ? -8.805 1.391 -6.556 1.00 0.00 16 ASP A C 3
ATOM 4461 O O . ASP A 1 16 ? -7.868 1.474 -7.348 1.00 0.00 16 ASP A O 3
ATOM 4470 N N . VAL A 1 17 ? -8.871 0.451 -5.612 1.00 0.00 17 VAL A N 3
ATOM 4471 C CA . VAL A 1 17 ? -7.813 -0.547 -5.469 1.00 0.00 17 VAL A CA 3
ATOM 4472 C C . VAL A 1 17 ? -8.338 -1.874 -4.931 1.00 0.00 17 VAL A C 3
ATOM 4473 O O . VAL A 1 17 ? -9.415 -1.934 -4.335 1.00 0.00 17 VAL A O 3
ATOM 4486 N N . SER A 1 18 ? -7.561 -2.937 -5.143 1.00 0.00 18 SER A N 3
ATOM 4487 C CA . SER A 1 18 ? -7.932 -4.266 -4.681 1.00 0.00 18 SER A CA 3
ATOM 4488 C C . SER A 1 18 ? -6.861 -4.829 -3.753 1.00 0.00 18 SER A C 3
ATOM 4489 O O . SER A 1 18 ? -5.678 -4.848 -4.090 1.00 0.00 18 SER A O 3
ATOM 4497 N N . VAL A 1 19 ? -7.285 -5.280 -2.583 1.00 0.00 19 VAL A N 3
ATOM 4498 C CA . VAL A 1 19 ? -6.369 -5.839 -1.596 1.00 0.00 19 VAL A CA 3
ATOM 4499 C C . VAL A 1 19 ? -6.407 -7.361 -1.638 1.00 0.00 19 VAL A C 3
ATOM 4500 O O . VAL A 1 19 ? -7.259 -7.942 -2.301 1.00 0.00 19 VAL A O 3
ATOM 4513 N N . TYR A 1 20 ? -5.493 -8.001 -0.917 1.00 0.00 20 TYR A N 3
ATOM 4514 C CA . TYR A 1 20 ? -5.444 -9.457 -0.862 1.00 0.00 20 TYR A CA 3
ATOM 4515 C C . TYR A 1 20 ? -5.202 -9.923 0.572 1.00 0.00 20 TYR A C 3
ATOM 4516 O O . TYR A 1 20 ? -4.592 -9.212 1.370 1.00 0.00 20 TYR A O 3
ATOM 4534 N N . ARG A 1 21 ? -5.701 -11.111 0.902 1.00 0.00 21 ARG A N 3
ATOM 4535 C CA . ARG A 1 21 ? -5.550 -11.657 2.247 1.00 0.00 21 ARG A CA 3
ATOM 4536 C C . ARG A 1 21 ? -4.874 -13.022 2.211 1.00 0.00 21 ARG A C 3
ATOM 4537 O O . ARG A 1 21 ? -5.411 -13.976 1.652 1.00 0.00 21 ARG A O 3
ATOM 4558 N N . ILE A 1 22 ? -3.696 -13.116 2.812 1.00 0.00 22 ILE A N 3
ATOM 4559 C CA . ILE A 1 22 ? -2.962 -14.373 2.841 1.00 0.00 22 ILE A CA 3
ATOM 4560 C C . ILE A 1 22 ? -2.687 -14.818 4.273 1.00 0.00 22 ILE A C 3
ATOM 4561 O O . ILE A 1 22 ? -1.537 -14.862 4.708 1.00 0.00 22 ILE A O 3
ATOM 4577 N N . PRO A 1 23 ? -3.747 -15.160 5.027 1.00 0.00 23 PRO A N 3
ATOM 4578 C CA . PRO A 1 23 ? -3.622 -15.608 6.413 1.00 0.00 23 PRO A CA 3
ATOM 4579 C C . PRO A 1 23 ? -2.463 -16.590 6.596 1.00 0.00 23 PRO A C 3
ATOM 4580 O O . PRO A 1 23 ? -2.438 -17.653 5.974 1.00 0.00 23 PRO A O 3
ATOM 4591 N N . PRO A 1 24 ? -1.483 -16.245 7.450 1.00 0.00 24 PRO A N 3
ATOM 4592 C CA . PRO A 1 24 ? -0.321 -17.103 7.701 1.00 0.00 24 PRO A CA 3
ATOM 4593 C C . PRO A 1 24 ? -0.696 -18.374 8.449 1.00 0.00 24 PRO A C 3
ATOM 4594 O O . PRO A 1 24 ? -0.485 -18.484 9.656 1.00 0.00 24 PRO A O 3
ATOM 4605 N N . ARG A 1 25 ? -1.258 -19.334 7.721 1.00 0.00 25 ARG A N 3
ATOM 4606 C CA . ARG A 1 25 ? -1.667 -20.597 8.318 1.00 0.00 25 ARG A CA 3
ATOM 4607 C C . ARG A 1 25 ? -1.168 -21.783 7.497 1.00 0.00 25 ARG A C 3
ATOM 4608 O O . ARG A 1 25 ? -1.914 -22.724 7.226 1.00 0.00 25 ARG A O 3
ATOM 4629 N N . ALA A 1 26 ? 0.104 -21.732 7.115 1.00 0.00 26 ALA A N 3
ATOM 4630 C CA . ALA A 1 26 ? 0.715 -22.802 6.335 1.00 0.00 26 ALA A CA 3
ATOM 4631 C C . ALA A 1 26 ? 2.076 -23.174 6.911 1.00 0.00 26 ALA A C 3
ATOM 4632 O O . ALA A 1 26 ? 2.636 -22.437 7.721 1.00 0.00 26 ALA A O 3
ATOM 4639 N N . SER A 1 27 ? 2.607 -24.317 6.488 1.00 0.00 27 SER A N 3
ATOM 4640 C CA . SER A 1 27 ? 3.908 -24.773 6.967 1.00 0.00 27 SER A CA 3
ATOM 4641 C C . SER A 1 27 ? 5.037 -24.176 6.128 1.00 0.00 27 SER A C 3
ATOM 4642 O O . SER A 1 27 ? 5.988 -24.868 5.764 1.00 0.00 27 SER A O 3
ATOM 4650 N N . ASN A 1 28 ? 4.925 -22.885 5.829 1.00 0.00 28 ASN A N 3
ATOM 4651 C CA . ASN A 1 28 ? 5.929 -22.188 5.038 1.00 0.00 28 ASN A CA 3
ATOM 4652 C C . ASN A 1 28 ? 5.836 -20.681 5.263 1.00 0.00 28 ASN A C 3
ATOM 4653 O O . ASN A 1 28 ? 4.747 -20.108 5.249 1.00 0.00 28 ASN A O 3
ATOM 4664 N N . ARG A 1 29 ? 6.986 -20.047 5.474 1.00 0.00 29 ARG A N 3
ATOM 4665 C CA . ARG A 1 29 ? 7.037 -18.604 5.707 1.00 0.00 29 ARG A CA 3
ATOM 4666 C C . ARG A 1 29 ? 6.297 -17.846 4.614 1.00 0.00 29 ARG A C 3
ATOM 4667 O O . ARG A 1 29 ? 5.560 -16.898 4.887 1.00 0.00 29 ARG A O 3
ATOM 4688 N N . GLY A 1 30 ? 6.500 -18.272 3.375 1.00 0.00 30 GLY A N 3
ATOM 4689 C CA . GLY A 1 30 ? 5.849 -17.628 2.255 1.00 0.00 30 GLY A CA 3
ATOM 4690 C C . GLY A 1 30 ? 6.016 -18.410 0.969 1.00 0.00 30 GLY A C 3
ATOM 4691 O O . GLY A 1 30 ? 6.555 -19.516 0.979 1.00 0.00 30 GLY A O 3
ATOM 4695 N N . TYR A 1 31 ? 5.559 -17.837 -0.138 1.00 0.00 31 TYR A N 3
ATOM 4696 C CA . TYR A 1 31 ? 5.668 -18.494 -1.435 1.00 0.00 31 TYR A CA 3
ATOM 4697 C C . TYR A 1 31 ? 5.365 -17.518 -2.563 1.00 0.00 31 TYR A C 3
ATOM 4698 O O . TYR A 1 31 ? 4.374 -16.791 -2.518 1.00 0.00 31 TYR A O 3
ATOM 4716 N N . ARG A 1 32 ? 6.233 -17.504 -3.562 1.00 0.00 32 ARG A N 3
ATOM 4717 C CA . ARG A 1 32 ? 6.077 -16.613 -4.701 1.00 0.00 32 ARG A CA 3
ATOM 4718 C C . ARG A 1 32 ? 4.824 -16.962 -5.503 1.00 0.00 32 ARG A C 3
ATOM 4719 O O . ARG A 1 32 ? 4.273 -18.058 -5.377 1.00 0.00 32 ARG A O 3
ATOM 4740 N N . ALA A 1 33 ? 4.372 -16.015 -6.319 1.00 0.00 33 ALA A N 3
ATOM 4741 C CA . ALA A 1 33 ? 3.182 -16.218 -7.136 1.00 0.00 33 ALA A CA 3
ATOM 4742 C C . ALA A 1 33 ? 3.374 -17.320 -8.178 1.00 0.00 33 ALA A C 3
ATOM 4743 O O . ALA A 1 33 ? 2.449 -17.632 -8.931 1.00 0.00 33 ALA A O 3
ATOM 4750 N N . SER A 1 34 ? 4.562 -17.928 -8.217 1.00 0.00 34 SER A N 3
ATOM 4751 C CA . SER A 1 34 ? 4.825 -19.004 -9.166 1.00 0.00 34 SER A CA 3
ATOM 4752 C C . SER A 1 34 ? 3.801 -20.115 -8.986 1.00 0.00 34 SER A C 3
ATOM 4753 O O . SER A 1 34 ? 3.314 -20.694 -9.957 1.00 0.00 34 SER A O 3
ATOM 4761 N N . ASP A 1 35 ? 3.487 -20.409 -7.728 1.00 0.00 35 ASP A N 3
ATOM 4762 C CA . ASP A 1 35 ? 2.528 -21.457 -7.411 1.00 0.00 35 ASP A CA 3
ATOM 4763 C C . ASP A 1 35 ? 1.673 -21.098 -6.195 1.00 0.00 35 ASP A C 3
ATOM 4764 O O . ASP A 1 35 ? 1.025 -21.968 -5.614 1.00 0.00 35 ASP A O 3
ATOM 4773 N N . TRP A 1 36 ? 1.660 -19.820 -5.815 1.00 0.00 36 TRP A N 3
ATOM 4774 C CA . TRP A 1 36 ? 0.869 -19.382 -4.671 1.00 0.00 36 TRP A CA 3
ATOM 4775 C C . TRP A 1 36 ? -0.613 -19.290 -5.045 1.00 0.00 36 TRP A C 3
ATOM 4776 O O . TRP A 1 36 ? -1.445 -19.987 -4.465 1.00 0.00 36 TRP A O 3
ATOM 4797 N N . LYS A 1 37 ? -0.939 -18.448 -6.026 1.00 0.00 37 LYS A N 3
ATOM 4798 C CA . LYS A 1 37 ? -2.323 -18.297 -6.473 1.00 0.00 37 LYS A CA 3
ATOM 4799 C C . LYS A 1 37 ? -3.232 -17.885 -5.313 1.00 0.00 37 LYS A C 3
ATOM 4800 O O . LYS A 1 37 ? -2.911 -18.116 -4.147 1.00 0.00 37 LYS A O 3
ATOM 4819 N N . LEU A 1 38 ? -4.364 -17.269 -5.638 1.00 0.00 38 LEU A N 3
ATOM 4820 C CA . LEU A 1 38 ? -5.305 -16.827 -4.618 1.00 0.00 38 LEU A CA 3
ATOM 4821 C C . LEU A 1 38 ? -6.569 -16.254 -5.257 1.00 0.00 38 LEU A C 3
ATOM 4822 O O . LEU A 1 38 ? -6.503 -15.323 -6.060 1.00 0.00 38 LEU A O 3
ATOM 4838 N N . ASP A 1 39 ? -7.718 -16.826 -4.902 1.00 0.00 39 ASP A N 3
ATOM 4839 C CA . ASP A 1 39 ? -8.996 -16.378 -5.449 1.00 0.00 39 ASP A CA 3
ATOM 4840 C C . ASP A 1 39 ? -10.055 -16.219 -4.358 1.00 0.00 39 ASP A C 3
ATOM 4841 O O . ASP A 1 39 ? -11.160 -15.743 -4.625 1.00 0.00 39 ASP A O 3
ATOM 4850 N N . GLN A 1 40 ? -9.731 -16.629 -3.132 1.00 0.00 40 GLN A N 3
ATOM 4851 C CA . GLN A 1 40 ? -10.677 -16.532 -2.032 1.00 0.00 40 GLN A CA 3
ATOM 4852 C C . GLN A 1 40 ? -10.784 -15.091 -1.536 1.00 0.00 40 GLN A C 3
ATOM 4853 O O . GLN A 1 40 ? -11.857 -14.494 -1.594 1.00 0.00 40 GLN A O 3
ATOM 4867 N N . PRO A 1 41 ? -9.682 -14.502 -1.042 1.00 0.00 41 PRO A N 3
ATOM 4868 C CA . PRO A 1 41 ? -9.698 -13.122 -0.545 1.00 0.00 41 PRO A CA 3
ATOM 4869 C C . PRO A 1 41 ? -9.844 -12.091 -1.675 1.00 0.00 41 PRO A C 3
ATOM 4870 O O . PRO A 1 41 ? -10.874 -12.058 -2.349 1.00 0.00 41 PRO A O 3
ATOM 4881 N N . ASP A 1 42 ? -8.831 -11.243 -1.879 1.00 0.00 42 ASP A N 3
ATOM 4882 C CA . ASP A 1 42 ? -8.890 -10.226 -2.918 1.00 0.00 42 ASP A CA 3
ATOM 4883 C C . ASP A 1 42 ? -10.137 -9.361 -2.744 1.00 0.00 42 ASP A C 3
ATOM 4884 O O . ASP A 1 42 ? -11.013 -9.329 -3.608 1.00 0.00 42 ASP A O 3
ATOM 4893 N N . TRP A 1 43 ? -10.211 -8.669 -1.610 1.00 0.00 43 TRP A N 3
ATOM 4894 C CA . TRP A 1 43 ? -11.354 -7.812 -1.308 1.00 0.00 43 TRP A CA 3
ATOM 4895 C C . TRP A 1 43 ? -11.262 -6.483 -2.057 1.00 0.00 43 TRP A C 3
ATOM 4896 O O . TRP A 1 43 ? -10.189 -6.088 -2.507 1.00 0.00 43 TRP A O 3
ATOM 4917 N N . THR A 1 44 ? -12.400 -5.799 -2.187 1.00 0.00 44 THR A N 3
ATOM 4918 C CA . THR A 1 44 ? -12.444 -4.515 -2.884 1.00 0.00 44 THR A CA 3
ATOM 4919 C C . THR A 1 44 ? -12.689 -3.362 -1.912 1.00 0.00 44 THR A C 3
ATOM 4920 O O . THR A 1 44 ? -13.629 -3.396 -1.117 1.00 0.00 44 THR A O 3
ATOM 4931 N N . GLY A 1 45 ? -11.835 -2.344 -1.976 1.00 0.00 45 GLY A N 3
ATOM 4932 C CA . GLY A 1 45 ? -11.975 -1.196 -1.095 1.00 0.00 45 GLY A CA 3
ATOM 4933 C C . GLY A 1 45 ? -10.949 -0.114 -1.384 1.00 0.00 45 GLY A C 3
ATOM 4934 O O . GLY A 1 45 ? -10.102 -0.276 -2.262 1.00 0.00 45 GLY A O 3
ATOM 4938 N N . ARG A 1 46 ? -11.023 0.991 -0.645 1.00 0.00 46 ARG A N 3
ATOM 4939 C CA . ARG A 1 46 ? -10.090 2.097 -0.836 1.00 0.00 46 ARG A CA 3
ATOM 4940 C C . ARG A 1 46 ? -9.016 2.106 0.240 1.00 0.00 46 ARG A C 3
ATOM 4941 O O . ARG A 1 46 ? -9.259 1.716 1.383 1.00 0.00 46 ARG A O 3
ATOM 4962 N N . LEU A 1 47 ? -7.822 2.549 -0.137 1.00 0.00 47 LEU A N 3
ATOM 4963 C CA . LEU A 1 47 ? -6.704 2.605 0.788 1.00 0.00 47 LEU A CA 3
ATOM 4964 C C . LEU A 1 47 ? -6.025 3.964 0.723 1.00 0.00 47 LEU A C 3
ATOM 4965 O O . LEU A 1 47 ? -5.922 4.571 -0.341 1.00 0.00 47 LEU A O 3
ATOM 4981 N N . ARG A 1 48 ? -5.561 4.442 1.865 1.00 0.00 48 ARG A N 3
ATOM 4982 C CA . ARG A 1 48 ? -4.889 5.729 1.921 1.00 0.00 48 ARG A CA 3
ATOM 4983 C C . ARG A 1 48 ? -4.017 5.835 3.162 1.00 0.00 48 ARG A C 3
ATOM 4984 O O . ARG A 1 48 ? -4.188 5.085 4.124 1.00 0.00 48 ARG A O 3
ATOM 5005 N N . ILE A 1 49 ? -3.079 6.769 3.128 1.00 0.00 49 ILE A N 3
ATOM 5006 C CA . ILE A 1 49 ? -2.172 6.979 4.242 1.00 0.00 49 ILE A CA 3
ATOM 5007 C C . ILE A 1 49 ? -1.953 8.467 4.489 1.00 0.00 49 ILE A C 3
ATOM 5008 O O . ILE A 1 49 ? -2.067 9.282 3.571 1.00 0.00 49 ILE A O 3
ATOM 5024 N N . THR A 1 50 ? -1.647 8.817 5.732 1.00 0.00 50 THR A N 3
ATOM 5025 C CA . THR A 1 50 ? -1.424 10.211 6.098 1.00 0.00 50 THR A CA 3
ATOM 5026 C C . THR A 1 50 ? -0.539 10.313 7.336 1.00 0.00 50 THR A C 3
ATOM 5027 O O . THR A 1 50 ? -0.362 9.338 8.065 1.00 0.00 50 THR A O 3
ATOM 5038 N N . SER A 1 51 ? 0.009 11.500 7.570 1.00 0.00 51 SER A N 3
ATOM 5039 C CA . SER A 1 51 ? 0.869 11.726 8.729 1.00 0.00 51 SER A CA 3
ATOM 5040 C C . SER A 1 51 ? 0.678 13.129 9.293 1.00 0.00 51 SER A C 3
ATOM 5041 O O . SER A 1 51 ? 0.745 14.118 8.562 1.00 0.00 51 SER A O 3
ATOM 5049 N N . LYS A 1 52 ? 0.450 13.210 10.603 1.00 0.00 52 LYS A N 3
ATOM 5050 C CA . LYS A 1 52 ? 0.262 14.494 11.266 1.00 0.00 52 LYS A CA 3
ATOM 5051 C C . LYS A 1 52 ? 1.507 15.357 11.111 1.00 0.00 52 LYS A C 3
ATOM 5052 O O . LYS A 1 52 ? 1.469 16.414 10.481 1.00 0.00 52 LYS A O 3
ATOM 5071 N N . GLY A 1 53 ? 2.611 14.894 11.694 1.00 0.00 53 GLY A N 3
ATOM 5072 C CA . GLY A 1 53 ? 3.856 15.631 11.613 1.00 0.00 53 GLY A CA 3
ATOM 5073 C C . GLY A 1 53 ? 5.052 14.822 12.080 1.00 0.00 53 GLY A C 3
ATOM 5074 O O . GLY A 1 53 ? 5.962 14.545 11.297 1.00 0.00 53 GLY A O 3
ATOM 5078 N N . LYS A 1 54 ? 5.058 14.441 13.353 1.00 0.00 54 LYS A N 3
ATOM 5079 C CA . LYS A 1 54 ? 6.160 13.658 13.908 1.00 0.00 54 LYS A CA 3
ATOM 5080 C C . LYS A 1 54 ? 5.973 12.171 13.617 1.00 0.00 54 LYS A C 3
ATOM 5081 O O . LYS A 1 54 ? 6.943 11.417 13.543 1.00 0.00 54 LYS A O 3
ATOM 5100 N N . ILE A 1 55 ? 4.721 11.757 13.457 1.00 0.00 55 ILE A N 3
ATOM 5101 C CA . ILE A 1 55 ? 4.407 10.360 13.178 1.00 0.00 55 ILE A CA 3
ATOM 5102 C C . ILE A 1 55 ? 3.498 10.235 11.960 1.00 0.00 55 ILE A C 3
ATOM 5103 O O . ILE A 1 55 ? 3.138 11.234 11.339 1.00 0.00 55 ILE A O 3
ATOM 5119 N N . ALA A 1 56 ? 3.131 9.003 11.623 1.00 0.00 56 ALA A N 3
ATOM 5120 C CA . ALA A 1 56 ? 2.267 8.753 10.475 1.00 0.00 56 ALA A CA 3
ATOM 5121 C C . ALA A 1 56 ? 1.227 7.684 10.791 1.00 0.00 56 ALA A C 3
ATOM 5122 O O . ALA A 1 56 ? 1.498 6.747 11.537 1.00 0.00 56 ALA A O 3
ATOM 5129 N N . TYR A 1 57 ? 0.038 7.827 10.213 1.00 0.00 57 TYR A N 3
ATOM 5130 C CA . TYR A 1 57 ? -1.039 6.865 10.431 1.00 0.00 57 TYR A CA 3
ATOM 5131 C C . TYR A 1 57 ? -1.788 6.595 9.136 1.00 0.00 57 TYR A C 3
ATOM 5132 O O . TYR A 1 57 ? -2.073 7.514 8.368 1.00 0.00 57 TYR A O 3
ATOM 5150 N N . ILE A 1 58 ? -2.111 5.330 8.898 1.00 0.00 58 ILE A N 3
ATOM 5151 C CA . ILE A 1 58 ? -2.831 4.948 7.694 1.00 0.00 58 ILE A CA 3
ATOM 5152 C C . ILE A 1 58 ? -4.263 4.549 8.023 1.00 0.00 58 ILE A C 3
ATOM 5153 O O . ILE A 1 58 ? -4.539 4.019 9.099 1.00 0.00 58 ILE A O 3
ATOM 5169 N N . LYS A 1 59 ? -5.174 4.818 7.094 1.00 0.00 59 LYS A N 3
ATOM 5170 C CA . LYS A 1 59 ? -6.582 4.497 7.287 1.00 0.00 59 LYS A CA 3
ATOM 5171 C C . LYS A 1 59 ? -7.126 3.709 6.105 1.00 0.00 59 LYS A C 3
ATOM 5172 O O . LYS A 1 59 ? -6.681 3.882 4.971 1.00 0.00 59 LYS A O 3
ATOM 5191 N N . LEU A 1 60 ? -8.099 2.852 6.376 1.00 0.00 60 LEU A N 3
ATOM 5192 C CA . LEU A 1 60 ? -8.716 2.046 5.336 1.00 0.00 60 LEU A CA 3
ATOM 5193 C C . LEU A 1 60 ? -10.230 2.088 5.466 1.00 0.00 60 LEU A C 3
ATOM 5194 O O . LEU A 1 60 ? -10.759 2.281 6.554 1.00 0.00 60 LEU A O 3
ATOM 5210 N N . GLU A 1 61 ? -10.918 1.892 4.353 1.00 0.00 61 GLU A N 3
ATOM 5211 C CA . GLU A 1 61 ? -12.375 1.893 4.344 1.00 0.00 61 GLU A CA 3
ATOM 5212 C C . GLU A 1 61 ? -12.891 1.489 2.973 1.00 0.00 61 GLU A C 3
ATOM 5213 O O . GLU A 1 61 ? -12.113 1.317 2.040 1.00 0.00 61 GLU A O 3
ATOM 5225 N N . ASP A 1 62 ? -14.200 1.332 2.852 1.00 0.00 62 ASP A N 3
ATOM 5226 C CA . ASP A 1 62 ? -14.799 0.948 1.584 1.00 0.00 62 ASP A CA 3
ATOM 5227 C C . ASP A 1 62 ? -15.125 2.174 0.739 1.00 0.00 62 ASP A C 3
ATOM 5228 O O . ASP A 1 62 ? -15.702 3.144 1.228 1.00 0.00 62 ASP A O 3
ATOM 5237 N N . LYS A 1 63 ? -14.751 2.122 -0.534 1.00 0.00 63 LYS A N 3
ATOM 5238 C CA . LYS A 1 63 ? -15.005 3.225 -1.455 1.00 0.00 63 LYS A CA 3
ATOM 5239 C C . LYS A 1 63 ? -16.492 3.381 -1.764 1.00 0.00 63 LYS A C 3
ATOM 5240 O O . LYS A 1 63 ? -16.885 4.304 -2.478 1.00 0.00 63 LYS A O 3
ATOM 5259 N N . VAL A 1 64 ? -17.319 2.484 -1.238 1.00 0.00 64 VAL A N 3
ATOM 5260 C CA . VAL A 1 64 ? -18.751 2.551 -1.484 1.00 0.00 64 VAL A CA 3
ATOM 5261 C C . VAL A 1 64 ? -19.437 3.486 -0.494 1.00 0.00 64 VAL A C 3
ATOM 5262 O O . VAL A 1 64 ? -20.004 4.505 -0.887 1.00 0.00 64 VAL A O 3
ATOM 5275 N N . SER A 1 65 ? -19.379 3.146 0.792 1.00 0.00 65 SER A N 3
ATOM 5276 C CA . SER A 1 65 ? -19.994 3.975 1.826 1.00 0.00 65 SER A CA 3
ATOM 5277 C C . SER A 1 65 ? -19.739 3.403 3.220 1.00 0.00 65 SER A C 3
ATOM 5278 O O . SER A 1 65 ? -20.652 2.888 3.865 1.00 0.00 65 SER A O 3
ATOM 5286 N N . GLY A 1 66 ? -18.496 3.498 3.684 1.00 0.00 66 GLY A N 3
ATOM 5287 C CA . GLY A 1 66 ? -18.160 2.987 5.002 1.00 0.00 66 GLY A CA 3
ATOM 5288 C C . GLY A 1 66 ? -18.072 1.473 5.029 1.00 0.00 66 GLY A C 3
ATOM 5289 O O . GLY A 1 66 ? -18.686 0.797 4.203 1.00 0.00 66 GLY A O 3
ATOM 5293 N N . GLU A 1 67 ? -17.311 0.934 5.978 1.00 0.00 67 GLU A N 3
ATOM 5294 C CA . GLU A 1 67 ? -17.155 -0.515 6.101 1.00 0.00 67 GLU A CA 3
ATOM 5295 C C . GLU A 1 67 ? -16.207 -0.873 7.249 1.00 0.00 67 GLU A C 3
ATOM 5296 O O . GLU A 1 67 ? -16.042 -0.094 8.188 1.00 0.00 67 GLU A O 3
ATOM 5308 N N . LEU A 1 68 ? -15.600 -2.062 7.172 1.00 0.00 68 LEU A N 3
ATOM 5309 C CA . LEU A 1 68 ? -14.672 -2.534 8.220 1.00 0.00 68 LEU A CA 3
ATOM 5310 C C . LEU A 1 68 ? -13.810 -1.394 8.753 1.00 0.00 68 LEU A C 3
ATOM 5311 O O . LEU A 1 68 ? -13.832 -1.097 9.947 1.00 0.00 68 LEU A O 3
ATOM 5327 N N . PHE A 1 69 ? -13.046 -0.767 7.865 1.00 0.00 69 PHE A N 3
ATOM 5328 C CA . PHE A 1 69 ? -12.170 0.335 8.245 1.00 0.00 69 PHE A CA 3
ATOM 5329 C C . PHE A 1 69 ? -11.014 -0.173 9.100 1.00 0.00 69 PHE A C 3
ATOM 5330 O O . PHE A 1 69 ? -11.220 -0.734 10.176 1.00 0.00 69 PHE A O 3
ATOM 5347 N N . ALA A 1 70 ? -9.797 0.028 8.608 1.00 0.00 70 ALA A N 3
ATOM 5348 C CA . ALA A 1 70 ? -8.601 -0.408 9.317 1.00 0.00 70 ALA A CA 3
ATOM 5349 C C . ALA A 1 70 ? -7.528 0.670 9.284 1.00 0.00 70 ALA A C 3
ATOM 5350 O O . ALA A 1 70 ? -7.298 1.298 8.252 1.00 0.00 70 ALA A O 3
ATOM 5357 N N . GLN A 1 71 ? -6.860 0.878 10.411 1.00 0.00 71 GLN A N 3
ATOM 5358 C CA . GLN A 1 71 ? -5.804 1.875 10.483 1.00 0.00 71 GLN A CA 3
ATOM 5359 C C . GLN A 1 71 ? -4.549 1.284 11.109 1.00 0.00 71 GLN A C 3
ATOM 5360 O O . GLN A 1 71 ? -4.621 0.465 12.025 1.00 0.00 71 GLN A O 3
ATOM 5374 N N . ALA A 1 72 ? -3.402 1.707 10.601 1.00 0.00 72 ALA A N 3
ATOM 5375 C CA . ALA A 1 72 ? -2.118 1.228 11.097 1.00 0.00 72 ALA A CA 3
ATOM 5376 C C . ALA A 1 72 ? -1.192 2.397 11.428 1.00 0.00 72 ALA A C 3
ATOM 5377 O O . ALA A 1 72 ? -0.428 2.854 10.577 1.00 0.00 72 ALA A O 3
ATOM 5384 N N . PRO A 1 73 ? -1.251 2.905 12.676 1.00 0.00 73 PRO A N 3
ATOM 5385 C CA . PRO A 1 73 ? -0.414 4.030 13.111 1.00 0.00 73 PRO A CA 3
ATOM 5386 C C . PRO A 1 73 ? 1.062 3.657 13.190 1.00 0.00 73 PRO A C 3
ATOM 5387 O O . PRO A 1 73 ? 1.419 2.584 13.676 1.00 0.00 73 PRO A O 3
ATOM 5398 N N . VAL A 1 74 ? 1.916 4.554 12.710 1.00 0.00 74 VAL A N 3
ATOM 5399 C CA . VAL A 1 74 ? 3.356 4.329 12.725 1.00 0.00 74 VAL A CA 3
ATOM 5400 C C . VAL A 1 74 ? 4.097 5.566 13.224 1.00 0.00 74 VAL A C 3
ATOM 5401 O O . VAL A 1 74 ? 3.592 6.684 13.125 1.00 0.00 74 VAL A O 3
ATOM 5414 N N . GLU A 1 75 ? 5.297 5.356 13.757 1.00 0.00 75 GLU A N 3
ATOM 5415 C CA . GLU A 1 75 ? 6.114 6.452 14.269 1.00 0.00 75 GLU A CA 3
ATOM 5416 C C . GLU A 1 75 ? 6.793 7.223 13.139 1.00 0.00 75 GLU A C 3
ATOM 5417 O O . GLU A 1 75 ? 7.531 8.176 13.389 1.00 0.00 75 GLU A O 3
ATOM 5429 N N . GLN A 1 76 ? 6.552 6.801 11.900 1.00 0.00 76 GLN A N 3
ATOM 5430 C CA . GLN A 1 76 ? 7.147 7.452 10.740 1.00 0.00 76 GLN A CA 3
ATOM 5431 C C . GLN A 1 76 ? 8.671 7.434 10.825 1.00 0.00 76 GLN A C 3
ATOM 5432 O O . GLN A 1 76 ? 9.307 8.473 11.012 1.00 0.00 76 GLN A O 3
ATOM 5446 N N . TYR A 1 77 ? 9.249 6.246 10.680 1.00 0.00 77 TYR A N 3
ATOM 5447 C CA . TYR A 1 77 ? 10.699 6.087 10.731 1.00 0.00 77 TYR A CA 3
ATOM 5448 C C . TYR A 1 77 ? 11.139 4.785 10.049 1.00 0.00 77 TYR A C 3
ATOM 5449 O O . TYR A 1 77 ? 11.875 4.826 9.064 1.00 0.00 77 TYR A O 3
ATOM 5467 N N . PRO A 1 78 ? 10.708 3.608 10.545 1.00 0.00 78 PRO A N 3
ATOM 5468 C CA . PRO A 1 78 ? 11.092 2.327 9.944 1.00 0.00 78 PRO A CA 3
ATOM 5469 C C . PRO A 1 78 ? 10.360 2.054 8.629 1.00 0.00 78 PRO A C 3
ATOM 5470 O O . PRO A 1 78 ? 9.666 1.050 8.491 1.00 0.00 78 PRO A O 3
ATOM 5481 N N . GLY A 1 79 ? 10.529 2.956 7.660 1.00 0.00 79 GLY A N 3
ATOM 5482 C CA . GLY A 1 79 ? 9.884 2.787 6.368 1.00 0.00 79 GLY A CA 3
ATOM 5483 C C . GLY A 1 79 ? 10.472 1.634 5.586 1.00 0.00 79 GLY A C 3
ATOM 5484 O O . GLY A 1 79 ? 11.554 1.751 5.010 1.00 0.00 79 GLY A O 3
ATOM 5488 N N . ILE A 1 80 ? 9.752 0.519 5.561 1.00 0.00 80 ILE A N 3
ATOM 5489 C CA . ILE A 1 80 ? 10.196 -0.663 4.849 1.00 0.00 80 ILE A CA 3
ATOM 5490 C C . ILE A 1 80 ? 9.145 -1.778 4.972 1.00 0.00 80 ILE A C 3
ATOM 5491 O O . ILE A 1 80 ? 7.986 -1.503 5.284 1.00 0.00 80 ILE A O 3
ATOM 5507 N N . ALA A 1 81 ? 9.540 -3.025 4.718 1.00 0.00 81 ALA A N 3
ATOM 5508 C CA . ALA A 1 81 ? 8.622 -4.155 4.794 1.00 0.00 81 ALA A CA 3
ATOM 5509 C C . ALA A 1 81 ? 7.725 -4.198 3.570 1.00 0.00 81 ALA A C 3
ATOM 5510 O O . ALA A 1 81 ? 6.546 -3.853 3.629 1.00 0.00 81 ALA A O 3
ATOM 5517 N N . VAL A 1 82 ? 8.297 -4.621 2.458 1.00 0.00 82 VAL A N 3
ATOM 5518 C CA . VAL A 1 82 ? 7.561 -4.713 1.214 1.00 0.00 82 VAL A CA 3
ATOM 5519 C C . VAL A 1 82 ? 8.188 -5.755 0.311 1.00 0.00 82 VAL A C 3
ATOM 5520 O O . VAL A 1 82 ? 9.410 -5.843 0.198 1.00 0.00 82 VAL A O 3
ATOM 5533 N N . GLU A 1 83 ? 7.346 -6.542 -0.330 1.00 0.00 83 GLU A N 3
ATOM 5534 C CA . GLU A 1 83 ? 7.821 -7.578 -1.225 1.00 0.00 83 GLU A CA 3
ATOM 5535 C C . GLU A 1 83 ? 6.835 -7.809 -2.346 1.00 0.00 83 GLU A C 3
ATOM 5536 O O . GLU A 1 83 ? 5.640 -7.553 -2.203 1.00 0.00 83 GLU A O 3
ATOM 5548 N N . THR A 1 84 ? 7.334 -8.312 -3.457 1.00 0.00 84 THR A N 3
ATOM 5549 C CA . THR A 1 84 ? 6.486 -8.594 -4.592 1.00 0.00 84 THR A CA 3
ATOM 5550 C C . THR A 1 84 ? 6.693 -10.019 -5.069 1.00 0.00 84 THR A C 3
ATOM 5551 O O . THR A 1 84 ? 7.310 -10.838 -4.389 1.00 0.00 84 THR A O 3
ATOM 5562 N N . VAL A 1 85 ? 6.168 -10.296 -6.243 1.00 0.00 85 VAL A N 3
ATOM 5563 C CA . VAL A 1 85 ? 6.273 -11.611 -6.844 1.00 0.00 85 VAL A CA 3
ATOM 5564 C C . VAL A 1 85 ? 7.691 -11.886 -7.335 1.00 0.00 85 VAL A C 3
ATOM 5565 O O . VAL A 1 85 ? 8.186 -11.221 -8.246 1.00 0.00 85 VAL A O 3
ATOM 5578 N N . THR A 1 86 ? 8.337 -12.873 -6.719 1.00 0.00 86 THR A N 3
ATOM 5579 C CA . THR A 1 86 ? 9.702 -13.254 -7.076 1.00 0.00 86 THR A CA 3
ATOM 5580 C C . THR A 1 86 ? 9.794 -13.713 -8.533 1.00 0.00 86 THR A C 3
ATOM 5581 O O . THR A 1 86 ? 10.759 -13.400 -9.231 1.00 0.00 86 THR A O 3
ATOM 5592 N N . ASP A 1 87 ? 8.791 -14.461 -8.986 1.00 0.00 87 ASP A N 3
ATOM 5593 C CA . ASP A 1 87 ? 8.766 -14.965 -10.359 1.00 0.00 87 ASP A CA 3
ATOM 5594 C C . ASP A 1 87 ? 7.910 -14.090 -11.278 1.00 0.00 87 ASP A C 3
ATOM 5595 O O . ASP A 1 87 ? 7.504 -14.527 -12.354 1.00 0.00 87 ASP A O 3
ATOM 5604 N N . SER A 1 88 ? 7.633 -12.857 -10.855 1.00 0.00 88 SER A N 3
ATOM 5605 C CA . SER A 1 88 ? 6.821 -11.939 -11.656 1.00 0.00 88 SER A CA 3
ATOM 5606 C C . SER A 1 88 ? 5.380 -12.434 -11.770 1.00 0.00 88 SER A C 3
ATOM 5607 O O . SER A 1 88 ? 5.137 -13.633 -11.903 1.00 0.00 88 SER A O 3
ATOM 5615 N N . SER A 1 89 ? 4.429 -11.502 -11.722 1.00 0.00 89 SER A N 3
ATOM 5616 C CA . SER A 1 89 ? 3.015 -11.841 -11.821 1.00 0.00 89 SER A CA 3
ATOM 5617 C C . SER A 1 89 ? 2.144 -10.600 -11.658 1.00 0.00 89 SER A C 3
ATOM 5618 O O . SER A 1 89 ? 2.642 -9.496 -11.434 1.00 0.00 89 SER A O 3
ATOM 5626 N N . ARG A 1 90 ? 0.839 -10.795 -11.778 1.00 0.00 90 ARG A N 3
ATOM 5627 C CA . ARG A 1 90 ? -0.128 -9.711 -11.656 1.00 0.00 90 ARG A CA 3
ATOM 5628 C C . ARG A 1 90 ? -0.511 -9.452 -10.200 1.00 0.00 90 ARG A C 3
ATOM 5629 O O . ARG A 1 90 ? -1.656 -9.106 -9.909 1.00 0.00 90 ARG A O 3
ATOM 5650 N N . TYR A 1 91 ? 0.442 -9.619 -9.287 1.00 0.00 91 TYR A N 3
ATOM 5651 C CA . TYR A 1 91 ? 0.183 -9.398 -7.869 1.00 0.00 91 TYR A CA 3
ATOM 5652 C C . TYR A 1 91 ? 1.431 -8.873 -7.158 1.00 0.00 91 TYR A C 3
ATOM 5653 O O . TYR A 1 91 ? 2.539 -8.950 -7.688 1.00 0.00 91 TYR A O 3
ATOM 5671 N N . PHE A 1 92 ? 1.236 -8.335 -5.955 1.00 0.00 92 PHE A N 3
ATOM 5672 C CA . PHE A 1 92 ? 2.338 -7.791 -5.164 1.00 0.00 92 PHE A CA 3
ATOM 5673 C C . PHE A 1 92 ? 1.984 -7.762 -3.676 1.00 0.00 92 PHE A C 3
ATOM 5674 O O . PHE A 1 92 ? 0.826 -7.949 -3.298 1.00 0.00 92 PHE A O 3
ATOM 5691 N N . VAL A 1 93 ? 2.990 -7.524 -2.836 1.00 0.00 93 VAL A N 3
ATOM 5692 C CA . VAL A 1 93 ? 2.795 -7.467 -1.388 1.00 0.00 93 VAL A CA 3
ATOM 5693 C C . VAL A 1 93 ? 3.317 -6.145 -0.830 1.00 0.00 93 VAL A C 3
ATOM 5694 O O . VAL A 1 93 ? 4.363 -5.655 -1.252 1.00 0.00 93 VAL A O 3
ATOM 5707 N N . ILE A 1 94 ? 2.583 -5.572 0.119 1.00 0.00 94 ILE A N 3
ATOM 5708 C CA . ILE A 1 94 ? 2.977 -4.308 0.728 1.00 0.00 94 ILE A CA 3
ATOM 5709 C C . ILE A 1 94 ? 2.790 -4.371 2.229 1.00 0.00 94 ILE A C 3
ATOM 5710 O O . ILE A 1 94 ? 1.821 -4.946 2.720 1.00 0.00 94 ILE A O 3
ATOM 5726 N N . ARG A 1 95 ? 3.735 -3.804 2.960 1.00 0.00 95 ARG A N 3
ATOM 5727 C CA . ARG A 1 95 ? 3.675 -3.830 4.411 1.00 0.00 95 ARG A CA 3
ATOM 5728 C C . ARG A 1 95 ? 4.283 -2.564 5.012 1.00 0.00 95 ARG A C 3
ATOM 5729 O O . ARG A 1 95 ? 4.852 -1.738 4.301 1.00 0.00 95 ARG A O 3
ATOM 5750 N N . ILE A 1 96 ? 4.154 -2.422 6.328 1.00 0.00 96 ILE A N 3
ATOM 5751 C CA . ILE A 1 96 ? 4.690 -1.265 7.035 1.00 0.00 96 ILE A CA 3
ATOM 5752 C C . ILE A 1 96 ? 5.387 -1.703 8.324 1.00 0.00 96 ILE A C 3
ATOM 5753 O O . ILE A 1 96 ? 5.095 -2.768 8.861 1.00 0.00 96 ILE A O 3
ATOM 5769 N N . GLN A 1 97 ? 6.294 -0.861 8.818 1.00 0.00 97 GLN A N 3
ATOM 5770 C CA . GLN A 1 97 ? 7.029 -1.146 10.055 1.00 0.00 97 GLN A CA 3
ATOM 5771 C C . GLN A 1 97 ? 6.882 0.003 11.052 1.00 0.00 97 GLN A C 3
ATOM 5772 O O . GLN A 1 97 ? 6.514 1.115 10.675 1.00 0.00 97 GLN A O 3
ATOM 5786 N N . ASP A 1 98 ? 7.184 -0.267 12.322 1.00 0.00 98 ASP A N 3
ATOM 5787 C CA . ASP A 1 98 ? 7.092 0.757 13.360 1.00 0.00 98 ASP A CA 3
ATOM 5788 C C . ASP A 1 98 ? 7.750 0.306 14.661 1.00 0.00 98 ASP A C 3
ATOM 5789 O O . ASP A 1 98 ? 7.411 -0.741 15.211 1.00 0.00 98 ASP A O 3
ATOM 5798 N N . GLY A 1 99 ? 8.683 1.115 15.156 1.00 0.00 99 GLY A N 3
ATOM 5799 C CA . GLY A 1 99 ? 9.363 0.795 16.397 1.00 0.00 99 GLY A CA 3
ATOM 5800 C C . GLY A 1 99 ? 10.569 -0.103 16.208 1.00 0.00 99 GLY A C 3
ATOM 5801 O O . GLY A 1 99 ? 11.379 -0.246 17.123 1.00 0.00 99 GLY A O 3
ATOM 5805 N N . THR A 1 100 ? 10.676 -0.732 15.037 1.00 0.00 100 THR A N 3
ATOM 5806 C CA . THR A 1 100 ? 11.779 -1.645 14.748 1.00 0.00 100 THR A CA 3
ATOM 5807 C C . THR A 1 100 ? 11.481 -3.023 15.326 1.00 0.00 100 THR A C 3
ATOM 5808 O O . THR A 1 100 ? 12.373 -3.716 15.813 1.00 0.00 100 THR A O 3
ATOM 5819 N N . GLY A 1 101 ? 10.209 -3.405 15.271 1.00 0.00 101 GLY A N 3
ATOM 5820 C CA . GLY A 1 101 ? 9.798 -4.693 15.792 1.00 0.00 101 GLY A CA 3
ATOM 5821 C C . GLY A 1 101 ? 8.353 -5.030 15.471 1.00 0.00 101 GLY A C 3
ATOM 5822 O O . GLY A 1 101 ? 7.985 -6.203 15.417 1.00 0.00 101 GLY A O 3
ATOM 5826 N N . ARG A 1 102 ? 7.529 -4.008 15.257 1.00 0.00 102 ARG A N 3
ATOM 5827 C CA . ARG A 1 102 ? 6.125 -4.224 14.939 1.00 0.00 102 ARG A CA 3
ATOM 5828 C C . ARG A 1 102 ? 5.824 -3.805 13.507 1.00 0.00 102 ARG A C 3
ATOM 5829 O O . ARG A 1 102 ? 6.027 -2.651 13.130 1.00 0.00 102 ARG A O 3
ATOM 5850 N N . SER A 1 103 ? 5.348 -4.758 12.714 1.00 0.00 103 SER A N 3
ATOM 5851 C CA . SER A 1 103 ? 5.026 -4.502 11.315 1.00 0.00 103 SER A CA 3
ATOM 5852 C C . SER A 1 103 ? 3.840 -5.354 10.860 1.00 0.00 103 SER A C 3
ATOM 5853 O O . SER A 1 103 ? 3.706 -6.510 11.261 1.00 0.00 103 SER A O 3
ATOM 5861 N N . ALA A 1 104 ? 2.992 -4.777 10.011 1.00 0.00 104 ALA A N 3
ATOM 5862 C CA . ALA A 1 104 ? 1.826 -5.481 9.488 1.00 0.00 104 ALA A CA 3
ATOM 5863 C C . ALA A 1 104 ? 2.022 -5.800 8.010 1.00 0.00 104 ALA A C 3
ATOM 5864 O O . ALA A 1 104 ? 2.437 -4.936 7.237 1.00 0.00 104 ALA A O 3
ATOM 5871 N N . PHE A 1 105 ? 1.732 -7.043 7.624 1.00 0.00 105 PHE A N 3
ATOM 5872 C CA . PHE A 1 105 ? 1.893 -7.476 6.236 1.00 0.00 105 PHE A CA 3
ATOM 5873 C C . PHE A 1 105 ? 0.538 -7.698 5.565 1.00 0.00 105 PHE A C 3
ATOM 5874 O O . PHE A 1 105 ? -0.428 -8.082 6.220 1.00 0.00 105 PHE A O 3
ATOM 5891 N N . ILE A 1 106 ? 0.476 -7.453 4.255 1.00 0.00 106 ILE A N 3
ATOM 5892 C CA . ILE A 1 106 ? -0.756 -7.617 3.493 1.00 0.00 106 ILE A CA 3
ATOM 5893 C C . ILE A 1 106 ? -0.445 -7.690 2.002 1.00 0.00 106 ILE A C 3
ATOM 5894 O O . ILE A 1 106 ? 0.642 -7.307 1.570 1.00 0.00 106 ILE A O 3
ATOM 5910 N N . GLY A 1 107 ? -1.398 -8.177 1.219 1.00 0.00 107 GLY A N 3
ATOM 5911 C CA . GLY A 1 107 ? -1.191 -8.277 -0.212 1.00 0.00 107 GLY A CA 3
ATOM 5912 C C . GLY A 1 107 ? -2.127 -7.380 -0.994 1.00 0.00 107 GLY A C 3
ATOM 5913 O O . GLY A 1 107 ? -3.223 -7.070 -0.533 1.00 0.00 107 GLY A O 3
ATOM 5917 N N . ILE A 1 108 ? -1.697 -6.958 -2.178 1.00 0.00 108 ILE A N 3
ATOM 5918 C CA . ILE A 1 108 ? -2.519 -6.092 -3.018 1.00 0.00 108 ILE A CA 3
ATOM 5919 C C . ILE A 1 108 ? -2.297 -6.376 -4.496 1.00 0.00 108 ILE A C 3
ATOM 5920 O O . ILE A 1 108 ? -1.193 -6.725 -4.913 1.00 0.00 108 ILE A O 3
ATOM 5936 N N . GLY A 1 109 ? -3.354 -6.224 -5.290 1.00 0.00 109 GLY A N 3
ATOM 5937 C CA . GLY A 1 109 ? -3.246 -6.472 -6.715 1.00 0.00 109 GLY A CA 3
ATOM 5938 C C . GLY A 1 109 ? -4.526 -6.170 -7.463 1.00 0.00 109 GLY A C 3
ATOM 5939 O O . GLY A 1 109 ? -5.377 -5.419 -6.984 1.00 0.00 109 GLY A O 3
ATOM 5943 N N . PHE A 1 110 ? -4.650 -6.747 -8.649 1.00 0.00 110 PHE A N 3
ATOM 5944 C CA . PHE A 1 110 ? -5.824 -6.535 -9.480 1.00 0.00 110 PHE A CA 3
ATOM 5945 C C . PHE A 1 110 ? -6.015 -7.682 -10.459 1.00 0.00 110 PHE A C 3
ATOM 5946 O O . PHE A 1 110 ? -5.076 -8.412 -10.773 1.00 0.00 110 PHE A O 3
ATOM 5963 N N . THR A 1 111 ? -7.239 -7.820 -10.953 1.00 0.00 111 THR A N 3
ATOM 5964 C CA . THR A 1 111 ? -7.564 -8.860 -11.916 1.00 0.00 111 THR A CA 3
ATOM 5965 C C . THR A 1 111 ? -6.801 -8.649 -13.228 1.00 0.00 111 THR A C 3
ATOM 5966 O O . THR A 1 111 ? -6.828 -9.504 -14.114 1.00 0.00 111 THR A O 3
ATOM 5977 N N . ASP A 1 112 ? -6.114 -7.509 -13.341 1.00 0.00 112 ASP A N 3
ATOM 5978 C CA . ASP A 1 112 ? -5.341 -7.192 -14.536 1.00 0.00 112 ASP A CA 3
ATOM 5979 C C . ASP A 1 112 ? -4.158 -6.286 -14.194 1.00 0.00 112 ASP A C 3
ATOM 5980 O O . ASP A 1 112 ? -4.039 -5.802 -13.068 1.00 0.00 112 ASP A O 3
ATOM 5989 N N . ARG A 1 113 ? -3.292 -6.054 -15.177 1.00 0.00 113 ARG A N 3
ATOM 5990 C CA . ARG A 1 113 ? -2.124 -5.198 -14.983 1.00 0.00 113 ARG A CA 3
ATOM 5991 C C . ARG A 1 113 ? -2.485 -3.724 -15.180 1.00 0.00 113 ARG A C 3
ATOM 5992 O O . ARG A 1 113 ? -1.620 -2.851 -15.098 1.00 0.00 113 ARG A O 3
ATOM 6013 N N . GLY A 1 114 ? -3.762 -3.451 -15.440 1.00 0.00 114 GLY A N 3
ATOM 6014 C CA . GLY A 1 114 ? -4.199 -2.083 -15.644 1.00 0.00 114 GLY A CA 3
ATOM 6015 C C . GLY A 1 114 ? -4.069 -1.241 -14.393 1.00 0.00 114 GLY A C 3
ATOM 6016 O O . GLY A 1 114 ? -3.196 -0.378 -14.306 1.00 0.00 114 GLY A O 3
ATOM 6020 N N . ASP A 1 115 ? -4.938 -1.491 -13.420 1.00 0.00 115 ASP A N 3
ATOM 6021 C CA . ASP A 1 115 ? -4.911 -0.746 -12.168 1.00 0.00 115 ASP A CA 3
ATOM 6022 C C . ASP A 1 115 ? -3.546 -0.863 -11.498 1.00 0.00 115 ASP A C 3
ATOM 6023 O O . ASP A 1 115 ? -3.087 0.071 -10.843 1.00 0.00 115 ASP A O 3
ATOM 6032 N N . ALA A 1 116 ? -2.894 -2.010 -11.672 1.00 0.00 116 ALA A N 3
ATOM 6033 C CA . ALA A 1 116 ? -1.576 -2.237 -11.089 1.00 0.00 116 ALA A CA 3
ATOM 6034 C C . ALA A 1 116 ? -0.609 -1.115 -11.461 1.00 0.00 116 ALA A C 3
ATOM 6035 O O . ALA A 1 116 ? -0.118 -0.394 -10.596 1.00 0.00 116 ALA A O 3
ATOM 6042 N N . PHE A 1 117 ? -0.343 -0.962 -12.752 1.00 0.00 117 PHE A N 3
ATOM 6043 C CA . PHE A 1 117 ? 0.562 0.084 -13.220 1.00 0.00 117 PHE A CA 3
ATOM 6044 C C . PHE A 1 117 ? 0.139 1.445 -12.679 1.00 0.00 117 PHE A C 3
ATOM 6045 O O . PHE A 1 117 ? 0.909 2.125 -12.001 1.00 0.00 117 PHE A O 3
ATOM 6062 N N . ASP A 1 118 ? -1.092 1.838 -12.988 1.00 0.00 118 ASP A N 3
ATOM 6063 C CA . ASP A 1 118 ? -1.620 3.118 -12.539 1.00 0.00 118 ASP A CA 3
ATOM 6064 C C . ASP A 1 118 ? -1.410 3.312 -11.036 1.00 0.00 118 ASP A C 3
ATOM 6065 O O . ASP A 1 118 ? -0.837 4.311 -10.610 1.00 0.00 118 ASP A O 3
ATOM 6074 N N . PHE A 1 119 ? -1.868 2.355 -10.232 1.00 0.00 119 PHE A N 3
ATOM 6075 C CA . PHE A 1 119 ? -1.714 2.451 -8.782 1.00 0.00 119 PHE A CA 3
ATOM 6076 C C . PHE A 1 119 ? -0.234 2.468 -8.390 1.00 0.00 119 PHE A C 3
ATOM 6077 O O . PHE A 1 119 ? 0.157 3.160 -7.451 1.00 0.00 119 PHE A O 3
ATOM 6094 N N . ASN A 1 120 ? 0.579 1.699 -9.107 1.00 0.00 120 ASN A N 3
ATOM 6095 C CA . ASN A 1 120 ? 2.011 1.624 -8.821 1.00 0.00 120 ASN A CA 3
ATOM 6096 C C . ASN A 1 120 ? 2.657 3.008 -8.836 1.00 0.00 120 ASN A C 3
ATOM 6097 O O . ASN A 1 120 ? 3.281 3.421 -7.858 1.00 0.00 120 ASN A O 3
ATOM 6108 N N . VAL A 1 121 ? 2.508 3.719 -9.950 1.00 0.00 121 VAL A N 3
ATOM 6109 C CA . VAL A 1 121 ? 3.086 5.052 -10.085 1.00 0.00 121 VAL A CA 3
ATOM 6110 C C . VAL A 1 121 ? 2.548 6.002 -9.022 1.00 0.00 121 VAL A C 3
ATOM 6111 O O . VAL A 1 121 ? 3.235 6.936 -8.607 1.00 0.00 121 VAL A O 3
ATOM 6124 N N . SER A 1 122 ? 1.316 5.764 -8.585 1.00 0.00 122 SER A N 3
ATOM 6125 C CA . SER A 1 122 ? 0.694 6.606 -7.571 1.00 0.00 122 SER A CA 3
ATOM 6126 C C . SER A 1 122 ? 1.410 6.468 -6.232 1.00 0.00 122 SER A C 3
ATOM 6127 O O . SER A 1 122 ? 1.836 7.460 -5.641 1.00 0.00 122 SER A O 3
ATOM 6135 N N . LEU A 1 123 ? 1.541 5.233 -5.756 1.00 0.00 123 LEU A N 3
ATOM 6136 C CA . LEU A 1 123 ? 2.207 4.971 -4.485 1.00 0.00 123 LEU A CA 3
ATOM 6137 C C . LEU A 1 123 ? 3.623 5.538 -4.487 1.00 0.00 123 LEU A C 3
ATOM 6138 O O . LEU A 1 123 ? 4.116 6.003 -3.460 1.00 0.00 123 LEU A O 3
ATOM 6154 N N . GLN A 1 124 ? 4.269 5.495 -5.647 1.00 0.00 124 GLN A N 3
ATOM 6155 C CA . GLN A 1 124 ? 5.630 6.002 -5.786 1.00 0.00 124 GLN A CA 3
ATOM 6156 C C . GLN A 1 124 ? 5.652 7.529 -5.768 1.00 0.00 124 GLN A C 3
ATOM 6157 O O . GLN A 1 124 ? 6.426 8.138 -5.031 1.00 0.00 124 GLN A O 3
ATOM 6171 N N . ASP A 1 125 ? 4.798 8.139 -6.585 1.00 0.00 125 ASP A N 3
ATOM 6172 C CA . ASP A 1 125 ? 4.718 9.596 -6.666 1.00 0.00 125 ASP A CA 3
ATOM 6173 C C . ASP A 1 125 ? 4.625 10.214 -5.276 1.00 0.00 125 ASP A C 3
ATOM 6174 O O . ASP A 1 125 ? 5.252 11.237 -4.995 1.00 0.00 125 ASP A O 3
ATOM 6183 N N . HIS A 1 126 ? 3.835 9.587 -4.415 1.00 0.00 126 HIS A N 3
ATOM 6184 C CA . HIS A 1 126 ? 3.650 10.068 -3.052 1.00 0.00 126 HIS A CA 3
ATOM 6185 C C . HIS A 1 126 ? 4.844 9.702 -2.173 1.00 0.00 126 HIS A C 3
ATOM 6186 O O . HIS A 1 126 ? 5.336 10.530 -1.407 1.00 0.00 126 HIS A O 3
ATOM 6200 N N . PHE A 1 127 ? 5.303 8.458 -2.286 1.00 0.00 127 PHE A N 3
ATOM 6201 C CA . PHE A 1 127 ? 6.437 7.978 -1.498 1.00 0.00 127 PHE A CA 3
ATOM 6202 C C . PHE A 1 127 ? 7.616 8.951 -1.564 1.00 0.00 127 PHE A C 3
ATOM 6203 O O . PHE A 1 127 ? 7.852 9.713 -0.625 1.00 0.00 127 PHE A O 3
ATOM 6220 N N . LYS A 1 128 ? 8.352 8.921 -2.673 1.00 0.00 128 LYS A N 3
ATOM 6221 C CA . LYS A 1 128 ? 9.502 9.801 -2.848 1.00 0.00 128 LYS A CA 3
ATOM 6222 C C . LYS A 1 128 ? 9.079 11.132 -3.464 1.00 0.00 128 LYS A C 3
ATOM 6223 O O . LYS A 1 128 ? 7.891 11.388 -3.659 1.00 0.00 128 LYS A O 3
ATOM 6242 N N . TRP A 1 129 ? 10.059 11.978 -3.764 1.00 0.00 129 TRP A N 3
ATOM 6243 C CA . TRP A 1 129 ? 9.788 13.286 -4.353 1.00 0.00 129 TRP A CA 3
ATOM 6244 C C . TRP A 1 129 ? 9.762 13.209 -5.876 1.00 0.00 129 TRP A C 3
ATOM 6245 O O . TRP A 1 129 ? 10.744 13.536 -6.540 1.00 0.00 129 TRP A O 3
ATOM 6266 N N . VAL A 1 130 ? 8.632 12.777 -6.425 1.00 0.00 130 VAL A N 3
ATOM 6267 C CA . VAL A 1 130 ? 8.484 12.662 -7.871 1.00 0.00 130 VAL A CA 3
ATOM 6268 C C . VAL A 1 130 ? 7.870 13.928 -8.471 1.00 0.00 130 VAL A C 3
ATOM 6269 O O . VAL A 1 130 ? 8.413 14.502 -9.415 1.00 0.00 130 VAL A O 3
ATOM 6282 N N . LYS A 1 131 ? 6.736 14.353 -7.921 1.00 0.00 131 LYS A N 3
ATOM 6283 C CA . LYS A 1 131 ? 6.044 15.545 -8.406 1.00 0.00 131 LYS A CA 3
ATOM 6284 C C . LYS A 1 131 ? 5.278 16.228 -7.266 1.00 0.00 131 LYS A C 3
ATOM 6285 O O . LYS A 1 131 ? 5.714 16.196 -6.116 1.00 0.00 131 LYS A O 3
ATOM 6304 N N . GLN A 1 132 ? 4.138 16.846 -7.584 1.00 0.00 132 GLN A N 3
ATOM 6305 C CA . GLN A 1 132 ? 3.330 17.526 -6.578 1.00 0.00 132 GLN A CA 3
ATOM 6306 C C . GLN A 1 132 ? 1.876 17.619 -7.030 1.00 0.00 132 GLN A C 3
ATOM 6307 O O . GLN A 1 132 ? 1.578 18.193 -8.077 1.00 0.00 132 GLN A O 3
ATOM 6321 N N . GLU A 1 133 ? 0.976 17.050 -6.237 1.00 0.00 133 GLU A N 3
ATOM 6322 C CA . GLU A 1 133 ? -0.446 17.068 -6.561 1.00 0.00 133 GLU A CA 3
ATOM 6323 C C . GLU A 1 133 ? -1.296 17.032 -5.294 1.00 0.00 133 GLU A C 3
ATOM 6324 O O . GLU A 1 133 ? -0.802 16.522 -4.266 1.00 0.00 133 GLU A O 3
ATOM 6337 N N . MET A 1 1 ? -4.380 26.780 -2.923 1.00 0.00 1 MET A N 4
ATOM 6338 C CA . MET A 1 1 ? -4.258 27.011 -1.456 1.00 0.00 1 MET A CA 4
ATOM 6339 C C . MET A 1 1 ? -3.082 27.928 -1.114 1.00 0.00 1 MET A C 4
ATOM 6340 O O . MET A 1 1 ? -3.108 28.634 -0.107 1.00 0.00 1 MET A O 4
ATOM 6356 N N . ALA A 1 2 ? -2.055 27.908 -1.956 1.00 0.00 2 ALA A N 4
ATOM 6357 C CA . ALA A 1 2 ? -0.868 28.729 -1.752 1.00 0.00 2 ALA A CA 4
ATOM 6358 C C . ALA A 1 2 ? 0.127 28.494 -2.879 1.00 0.00 2 ALA A C 4
ATOM 6359 O O . ALA A 1 2 ? 0.222 27.388 -3.410 1.00 0.00 2 ALA A O 4
ATOM 6366 N N . ALA A 1 3 ? 0.861 29.533 -3.248 1.00 0.00 3 ALA A N 4
ATOM 6367 C CA . ALA A 1 3 ? 1.841 29.424 -4.320 1.00 0.00 3 ALA A CA 4
ATOM 6368 C C . ALA A 1 3 ? 3.156 28.835 -3.817 1.00 0.00 3 ALA A C 4
ATOM 6369 O O . ALA A 1 3 ? 4.067 28.570 -4.601 1.00 0.00 3 ALA A O 4
ATOM 6376 N N . GLU A 1 4 ? 3.251 28.630 -2.504 1.00 0.00 4 GLU A N 4
ATOM 6377 C CA . GLU A 1 4 ? 4.456 28.074 -1.903 1.00 0.00 4 GLU A CA 4
ATOM 6378 C C . GLU A 1 4 ? 4.116 27.250 -0.665 1.00 0.00 4 GLU A C 4
ATOM 6379 O O . GLU A 1 4 ? 3.714 27.795 0.363 1.00 0.00 4 GLU A O 4
ATOM 6391 N N . LEU A 1 5 ? 4.282 25.936 -0.770 1.00 0.00 5 LEU A N 4
ATOM 6392 C CA . LEU A 1 5 ? 3.994 25.038 0.344 1.00 0.00 5 LEU A CA 4
ATOM 6393 C C . LEU A 1 5 ? 4.883 23.799 0.291 1.00 0.00 5 LEU A C 4
ATOM 6394 O O . LEU A 1 5 ? 5.232 23.320 -0.787 1.00 0.00 5 LEU A O 4
ATOM 6410 N N . GLU A 1 6 ? 5.242 23.284 1.464 1.00 0.00 6 GLU A N 4
ATOM 6411 C CA . GLU A 1 6 ? 6.089 22.099 1.557 1.00 0.00 6 GLU A CA 4
ATOM 6412 C C . GLU A 1 6 ? 5.711 21.256 2.773 1.00 0.00 6 GLU A C 4
ATOM 6413 O O . GLU A 1 6 ? 6.544 20.994 3.642 1.00 0.00 6 GLU A O 4
ATOM 6425 N N . TYR A 1 7 ? 4.453 20.834 2.829 1.00 0.00 7 TYR A N 4
ATOM 6426 C CA . TYR A 1 7 ? 3.971 20.023 3.941 1.00 0.00 7 TYR A CA 4
ATOM 6427 C C . TYR A 1 7 ? 4.384 18.566 3.771 1.00 0.00 7 TYR A C 4
ATOM 6428 O O . TYR A 1 7 ? 4.075 17.936 2.759 1.00 0.00 7 TYR A O 4
ATOM 6446 N N . GLU A 1 8 ? 5.086 18.035 4.767 1.00 0.00 8 GLU A N 4
ATOM 6447 C CA . GLU A 1 8 ? 5.540 16.652 4.719 1.00 0.00 8 GLU A CA 4
ATOM 6448 C C . GLU A 1 8 ? 4.412 15.697 5.090 1.00 0.00 8 GLU A C 4
ATOM 6449 O O . GLU A 1 8 ? 4.143 15.457 6.266 1.00 0.00 8 GLU A O 4
ATOM 6461 N N . SER A 1 9 ? 3.764 15.154 4.069 1.00 0.00 9 SER A N 4
ATOM 6462 C CA . SER A 1 9 ? 2.668 14.217 4.266 1.00 0.00 9 SER A CA 4
ATOM 6463 C C . SER A 1 9 ? 2.465 13.373 3.017 1.00 0.00 9 SER A C 4
ATOM 6464 O O . SER A 1 9 ? 2.361 13.897 1.908 1.00 0.00 9 SER A O 4
ATOM 6472 N N . VAL A 1 10 ? 2.430 12.064 3.204 1.00 0.00 10 VAL A N 4
ATOM 6473 C CA . VAL A 1 10 ? 2.263 11.129 2.101 1.00 0.00 10 VAL A CA 4
ATOM 6474 C C . VAL A 1 10 ? 0.945 11.361 1.321 1.00 0.00 10 VAL A C 4
ATOM 6475 O O . VAL A 1 10 ? 0.938 11.306 0.091 1.00 0.00 10 VAL A O 4
ATOM 6488 N N . LEU A 1 11 ? -0.153 11.638 2.033 1.00 0.00 11 LEU A N 4
ATOM 6489 C CA . LEU A 1 11 ? -1.460 11.906 1.416 1.00 0.00 11 LEU A CA 4
ATOM 6490 C C . LEU A 1 11 ? -1.842 10.909 0.322 1.00 0.00 11 LEU A C 4
ATOM 6491 O O . LEU A 1 11 ? -2.543 11.260 -0.626 1.00 0.00 11 LEU A O 4
ATOM 6507 N N . CYS A 1 12 ? -1.401 9.667 0.456 1.00 0.00 12 CYS A N 4
ATOM 6508 C CA . CYS A 1 12 ? -1.725 8.643 -0.531 1.00 0.00 12 CYS A CA 4
ATOM 6509 C C . CYS A 1 12 ? -3.138 8.109 -0.317 1.00 0.00 12 CYS A C 4
ATOM 6510 O O . CYS A 1 12 ? -3.607 7.998 0.816 1.00 0.00 12 CYS A O 4
ATOM 6518 N N . VAL A 1 13 ? -3.811 7.787 -1.416 1.00 0.00 13 VAL A N 4
ATOM 6519 C CA . VAL A 1 13 ? -5.173 7.270 -1.367 1.00 0.00 13 VAL A CA 4
ATOM 6520 C C . VAL A 1 13 ? -5.539 6.601 -2.693 1.00 0.00 13 VAL A C 4
ATOM 6521 O O . VAL A 1 13 ? -4.890 6.843 -3.712 1.00 0.00 13 VAL A O 4
ATOM 6534 N N . LYS A 1 14 ? -6.573 5.766 -2.680 1.00 0.00 14 LYS A N 4
ATOM 6535 C CA . LYS A 1 14 ? -7.011 5.076 -3.885 1.00 0.00 14 LYS A CA 4
ATOM 6536 C C . LYS A 1 14 ? -8.295 4.289 -3.632 1.00 0.00 14 LYS A C 4
ATOM 6537 O O . LYS A 1 14 ? -8.258 3.160 -3.143 1.00 0.00 14 LYS A O 4
ATOM 6556 N N . PRO A 1 15 ? -9.450 4.886 -3.966 1.00 0.00 15 PRO A N 4
ATOM 6557 C CA . PRO A 1 15 ? -10.758 4.252 -3.782 1.00 0.00 15 PRO A CA 4
ATOM 6558 C C . PRO A 1 15 ? -11.008 3.121 -4.776 1.00 0.00 15 PRO A C 4
ATOM 6559 O O . PRO A 1 15 ? -11.840 2.245 -4.537 1.00 0.00 15 PRO A O 4
ATOM 6570 N N . ASP A 1 16 ? -10.282 3.135 -5.885 1.00 0.00 16 ASP A N 4
ATOM 6571 C CA . ASP A 1 16 ? -10.438 2.104 -6.906 1.00 0.00 16 ASP A CA 4
ATOM 6572 C C . ASP A 1 16 ? -9.229 1.178 -6.930 1.00 0.00 16 ASP A C 4
ATOM 6573 O O . ASP A 1 16 ? -8.279 1.396 -7.679 1.00 0.00 16 ASP A O 4
ATOM 6582 N N . VAL A 1 17 ? -9.276 0.141 -6.100 1.00 0.00 17 VAL A N 4
ATOM 6583 C CA . VAL A 1 17 ? -8.187 -0.822 -6.018 1.00 0.00 17 VAL A CA 4
ATOM 6584 C C . VAL A 1 17 ? -8.611 -2.065 -5.245 1.00 0.00 17 VAL A C 4
ATOM 6585 O O . VAL A 1 17 ? -9.636 -2.064 -4.563 1.00 0.00 17 VAL A O 4
ATOM 6598 N N . SER A 1 18 ? -7.813 -3.121 -5.342 1.00 0.00 18 SER A N 4
ATOM 6599 C CA . SER A 1 18 ? -8.107 -4.358 -4.636 1.00 0.00 18 SER A CA 4
ATOM 6600 C C . SER A 1 18 ? -6.940 -4.735 -3.735 1.00 0.00 18 SER A C 4
ATOM 6601 O O . SER A 1 18 ? -5.779 -4.658 -4.134 1.00 0.00 18 SER A O 4
ATOM 6609 N N . VAL A 1 19 ? -7.255 -5.119 -2.508 1.00 0.00 19 VAL A N 4
ATOM 6610 C CA . VAL A 1 19 ? -6.233 -5.484 -1.540 1.00 0.00 19 VAL A CA 4
ATOM 6611 C C . VAL A 1 19 ? -6.345 -6.960 -1.153 1.00 0.00 19 VAL A C 4
ATOM 6612 O O . VAL A 1 19 ? -7.429 -7.542 -1.182 1.00 0.00 19 VAL A O 4
ATOM 6625 N N . TYR A 1 20 ? -5.208 -7.559 -0.813 1.00 0.00 20 TYR A N 4
ATOM 6626 C CA . TYR A 1 20 ? -5.157 -8.971 -0.442 1.00 0.00 20 TYR A CA 4
ATOM 6627 C C . TYR A 1 20 ? -4.921 -9.148 1.057 1.00 0.00 20 TYR A C 4
ATOM 6628 O O . TYR A 1 20 ? -4.139 -8.416 1.665 1.00 0.00 20 TYR A O 4
ATOM 6646 N N . ARG A 1 21 ? -5.594 -10.136 1.640 1.00 0.00 21 ARG A N 4
ATOM 6647 C CA . ARG A 1 21 ? -5.453 -10.430 3.063 1.00 0.00 21 ARG A CA 4
ATOM 6648 C C . ARG A 1 21 ? -5.249 -11.920 3.282 1.00 0.00 21 ARG A C 4
ATOM 6649 O O . ARG A 1 21 ? -5.585 -12.738 2.426 1.00 0.00 21 ARG A O 4
ATOM 6670 N N . ILE A 1 22 ? -4.698 -12.267 4.436 1.00 0.00 22 ILE A N 4
ATOM 6671 C CA . ILE A 1 22 ? -4.454 -13.659 4.775 1.00 0.00 22 ILE A CA 4
ATOM 6672 C C . ILE A 1 22 ? -4.920 -13.947 6.194 1.00 0.00 22 ILE A C 4
ATOM 6673 O O . ILE A 1 22 ? -4.713 -13.132 7.092 1.00 0.00 22 ILE A O 4
ATOM 6689 N N . PRO A 1 23 ? -5.558 -15.108 6.425 1.00 0.00 23 PRO A N 4
ATOM 6690 C CA . PRO A 1 23 ? -6.049 -15.492 7.747 1.00 0.00 23 PRO A CA 4
ATOM 6691 C C . PRO A 1 23 ? -5.044 -15.177 8.855 1.00 0.00 23 PRO A C 4
ATOM 6692 O O . PRO A 1 23 ? -3.911 -14.778 8.586 1.00 0.00 23 PRO A O 4
ATOM 6703 N N . PRO A 1 24 ? -5.444 -15.355 10.125 1.00 0.00 24 PRO A N 4
ATOM 6704 C CA . PRO A 1 24 ? -4.567 -15.084 11.268 1.00 0.00 24 PRO A CA 4
ATOM 6705 C C . PRO A 1 24 ? -3.380 -16.042 11.326 1.00 0.00 24 PRO A C 4
ATOM 6706 O O . PRO A 1 24 ? -3.534 -17.213 11.671 1.00 0.00 24 PRO A O 4
ATOM 6717 N N . ARG A 1 25 ? -2.197 -15.538 10.981 1.00 0.00 25 ARG A N 4
ATOM 6718 C CA . ARG A 1 25 ? -0.984 -16.350 10.991 1.00 0.00 25 ARG A CA 4
ATOM 6719 C C . ARG A 1 25 ? 0.248 -15.496 10.689 1.00 0.00 25 ARG A C 4
ATOM 6720 O O . ARG A 1 25 ? 0.131 -14.303 10.410 1.00 0.00 25 ARG A O 4
ATOM 6741 N N . ALA A 1 26 ? 1.429 -16.112 10.748 1.00 0.00 26 ALA A N 4
ATOM 6742 C CA . ALA A 1 26 ? 2.674 -15.404 10.481 1.00 0.00 26 ALA A CA 4
ATOM 6743 C C . ALA A 1 26 ? 3.433 -16.044 9.321 1.00 0.00 26 ALA A C 4
ATOM 6744 O O . ALA A 1 26 ? 4.646 -16.242 9.394 1.00 0.00 26 ALA A O 4
ATOM 6751 N N . SER A 1 27 ? 2.713 -16.365 8.252 1.00 0.00 27 SER A N 4
ATOM 6752 C CA . SER A 1 27 ? 3.322 -16.983 7.078 1.00 0.00 27 SER A CA 4
ATOM 6753 C C . SER A 1 27 ? 2.923 -16.244 5.804 1.00 0.00 27 SER A C 4
ATOM 6754 O O . SER A 1 27 ? 2.112 -16.734 5.018 1.00 0.00 27 SER A O 4
ATOM 6762 N N . ASN A 1 28 ? 3.498 -15.062 5.606 1.00 0.00 28 ASN A N 4
ATOM 6763 C CA . ASN A 1 28 ? 3.202 -14.253 4.427 1.00 0.00 28 ASN A CA 4
ATOM 6764 C C . ASN A 1 28 ? 4.470 -13.981 3.623 1.00 0.00 28 ASN A C 4
ATOM 6765 O O . ASN A 1 28 ? 5.331 -13.211 4.048 1.00 0.00 28 ASN A O 4
ATOM 6776 N N . ARG A 1 29 ? 4.578 -14.615 2.459 1.00 0.00 29 ARG A N 4
ATOM 6777 C CA . ARG A 1 29 ? 5.743 -14.436 1.599 1.00 0.00 29 ARG A CA 4
ATOM 6778 C C . ARG A 1 29 ? 5.321 -14.095 0.173 1.00 0.00 29 ARG A C 4
ATOM 6779 O O . ARG A 1 29 ? 4.330 -14.621 -0.334 1.00 0.00 29 ARG A O 4
ATOM 6800 N N . GLY A 1 30 ? 6.080 -13.213 -0.469 1.00 0.00 30 GLY A N 4
ATOM 6801 C CA . GLY A 1 30 ? 5.771 -12.819 -1.832 1.00 0.00 30 GLY A CA 4
ATOM 6802 C C . GLY A 1 30 ? 6.645 -13.520 -2.856 1.00 0.00 30 GLY A C 4
ATOM 6803 O O . GLY A 1 30 ? 6.670 -13.135 -4.025 1.00 0.00 30 GLY A O 4
ATOM 6807 N N . TYR A 1 31 ? 7.364 -14.551 -2.419 1.00 0.00 31 TYR A N 4
ATOM 6808 C CA . TYR A 1 31 ? 8.240 -15.302 -3.310 1.00 0.00 31 TYR A CA 4
ATOM 6809 C C . TYR A 1 31 ? 7.430 -16.230 -4.213 1.00 0.00 31 TYR A C 4
ATOM 6810 O O . TYR A 1 31 ? 6.850 -17.212 -3.749 1.00 0.00 31 TYR A O 4
ATOM 6828 N N . ARG A 1 32 ? 7.399 -15.912 -5.506 1.00 0.00 32 ARG A N 4
ATOM 6829 C CA . ARG A 1 32 ? 6.663 -16.713 -6.482 1.00 0.00 32 ARG A CA 4
ATOM 6830 C C . ARG A 1 32 ? 5.156 -16.533 -6.306 1.00 0.00 32 ARG A C 4
ATOM 6831 O O . ARG A 1 32 ? 4.444 -17.464 -5.931 1.00 0.00 32 ARG A O 4
ATOM 6852 N N . ALA A 1 33 ? 4.680 -15.322 -6.580 1.00 0.00 33 ALA A N 4
ATOM 6853 C CA . ALA A 1 33 ? 3.262 -15.006 -6.453 1.00 0.00 33 ALA A CA 4
ATOM 6854 C C . ALA A 1 33 ? 2.415 -15.880 -7.367 1.00 0.00 33 ALA A C 4
ATOM 6855 O O . ALA A 1 33 ? 1.349 -16.356 -6.978 1.00 0.00 33 ALA A O 4
ATOM 6862 N N . SER A 1 34 ? 2.899 -16.091 -8.586 1.00 0.00 34 SER A N 4
ATOM 6863 C CA . SER A 1 34 ? 2.189 -16.914 -9.556 1.00 0.00 34 SER A CA 4
ATOM 6864 C C . SER A 1 34 ? 1.879 -18.292 -8.974 1.00 0.00 34 SER A C 4
ATOM 6865 O O . SER A 1 34 ? 0.973 -18.985 -9.439 1.00 0.00 34 SER A O 4
ATOM 6873 N N . ASP A 1 35 ? 2.634 -18.676 -7.948 1.00 0.00 35 ASP A N 4
ATOM 6874 C CA . ASP A 1 35 ? 2.444 -19.962 -7.294 1.00 0.00 35 ASP A CA 4
ATOM 6875 C C . ASP A 1 35 ? 1.570 -19.831 -6.049 1.00 0.00 35 ASP A C 4
ATOM 6876 O O . ASP A 1 35 ? 0.987 -20.813 -5.589 1.00 0.00 35 ASP A O 4
ATOM 6885 N N . TRP A 1 36 ? 1.489 -18.622 -5.496 1.00 0.00 36 TRP A N 4
ATOM 6886 C CA . TRP A 1 36 ? 0.689 -18.398 -4.297 1.00 0.00 36 TRP A CA 4
ATOM 6887 C C . TRP A 1 36 ? -0.791 -18.288 -4.645 1.00 0.00 36 TRP A C 4
ATOM 6888 O O . TRP A 1 36 ? -1.633 -18.912 -3.998 1.00 0.00 36 TRP A O 4
ATOM 6909 N N . LYS A 1 37 ? -1.106 -17.503 -5.673 1.00 0.00 37 LYS A N 4
ATOM 6910 C CA . LYS A 1 37 ? -2.490 -17.327 -6.106 1.00 0.00 37 LYS A CA 4
ATOM 6911 C C . LYS A 1 37 ? -3.391 -16.956 -4.930 1.00 0.00 37 LYS A C 4
ATOM 6912 O O . LYS A 1 37 ? -2.945 -16.913 -3.784 1.00 0.00 37 LYS A O 4
ATOM 6931 N N . LEU A 1 38 ? -4.660 -16.678 -5.216 1.00 0.00 38 LEU A N 4
ATOM 6932 C CA . LEU A 1 38 ? -5.606 -16.305 -4.167 1.00 0.00 38 LEU A CA 4
ATOM 6933 C C . LEU A 1 38 ? -6.979 -15.954 -4.743 1.00 0.00 38 LEU A C 4
ATOM 6934 O O . LEU A 1 38 ? -7.227 -14.810 -5.127 1.00 0.00 38 LEU A O 4
ATOM 6950 N N . ASP A 1 39 ? -7.867 -16.943 -4.794 1.00 0.00 39 ASP A N 4
ATOM 6951 C CA . ASP A 1 39 ? -9.219 -16.738 -5.317 1.00 0.00 39 ASP A CA 4
ATOM 6952 C C . ASP A 1 39 ? -10.194 -16.333 -4.210 1.00 0.00 39 ASP A C 4
ATOM 6953 O O . ASP A 1 39 ? -11.258 -15.775 -4.484 1.00 0.00 39 ASP A O 4
ATOM 6962 N N . GLN A 1 40 ? -9.836 -16.625 -2.963 1.00 0.00 40 GLN A N 4
ATOM 6963 C CA . GLN A 1 40 ? -10.694 -16.299 -1.829 1.00 0.00 40 GLN A CA 4
ATOM 6964 C C . GLN A 1 40 ? -10.523 -14.843 -1.397 1.00 0.00 40 GLN A C 4
ATOM 6965 O O . GLN A 1 40 ? -11.484 -14.075 -1.407 1.00 0.00 40 GLN A O 4
ATOM 6979 N N . PRO A 1 41 ? -9.300 -14.435 -1.007 1.00 0.00 41 PRO A N 4
ATOM 6980 C CA . PRO A 1 41 ? -9.044 -13.057 -0.573 1.00 0.00 41 PRO A CA 4
ATOM 6981 C C . PRO A 1 41 ? -9.187 -12.058 -1.727 1.00 0.00 41 PRO A C 4
ATOM 6982 O O . PRO A 1 41 ? -10.053 -12.232 -2.584 1.00 0.00 41 PRO A O 4
ATOM 6993 N N . ASP A 1 42 ? -8.358 -11.011 -1.754 1.00 0.00 42 ASP A N 4
ATOM 6994 C CA . ASP A 1 42 ? -8.438 -10.009 -2.811 1.00 0.00 42 ASP A CA 4
ATOM 6995 C C . ASP A 1 42 ? -9.756 -9.248 -2.717 1.00 0.00 42 ASP A C 4
ATOM 6996 O O . ASP A 1 42 ? -10.578 -9.284 -3.632 1.00 0.00 42 ASP A O 4
ATOM 7005 N N . TRP A 1 43 ? -9.947 -8.565 -1.594 1.00 0.00 43 TRP A N 4
ATOM 7006 C CA . TRP A 1 43 ? -11.165 -7.792 -1.358 1.00 0.00 43 TRP A CA 4
ATOM 7007 C C . TRP A 1 43 ? -11.108 -6.448 -2.078 1.00 0.00 43 TRP A C 4
ATOM 7008 O O . TRP A 1 43 ? -10.036 -5.996 -2.481 1.00 0.00 43 TRP A O 4
ATOM 7029 N N . THR A 1 44 ? -12.265 -5.805 -2.228 1.00 0.00 44 THR A N 4
ATOM 7030 C CA . THR A 1 44 ? -12.335 -4.508 -2.891 1.00 0.00 44 THR A CA 4
ATOM 7031 C C . THR A 1 44 ? -12.644 -3.404 -1.880 1.00 0.00 44 THR A C 4
ATOM 7032 O O . THR A 1 44 ? -13.559 -3.533 -1.068 1.00 0.00 44 THR A O 4
ATOM 7043 N N . GLY A 1 45 ? -11.870 -2.320 -1.929 1.00 0.00 45 GLY A N 4
ATOM 7044 C CA . GLY A 1 45 ? -12.083 -1.221 -1.001 1.00 0.00 45 GLY A CA 4
ATOM 7045 C C . GLY A 1 45 ? -11.169 -0.038 -1.260 1.00 0.00 45 GLY A C 4
ATOM 7046 O O . GLY A 1 45 ? -10.342 -0.066 -2.171 1.00 0.00 45 GLY A O 4
ATOM 7050 N N . ARG A 1 46 ? -11.320 1.007 -0.448 1.00 0.00 46 ARG A N 4
ATOM 7051 C CA . ARG A 1 46 ? -10.506 2.213 -0.582 1.00 0.00 46 ARG A CA 4
ATOM 7052 C C . ARG A 1 46 ? -9.403 2.239 0.469 1.00 0.00 46 ARG A C 4
ATOM 7053 O O . ARG A 1 46 ? -9.678 2.198 1.668 1.00 0.00 46 ARG A O 4
ATOM 7074 N N . LEU A 1 47 ? -8.159 2.337 0.019 1.00 0.00 47 LEU A N 4
ATOM 7075 C CA . LEU A 1 47 ? -7.030 2.405 0.935 1.00 0.00 47 LEU A CA 4
ATOM 7076 C C . LEU A 1 47 ? -6.389 3.776 0.855 1.00 0.00 47 LEU A C 4
ATOM 7077 O O . LEU A 1 47 ? -6.395 4.414 -0.197 1.00 0.00 47 LEU A O 4
ATOM 7093 N N . ARG A 1 48 ? -5.840 4.234 1.964 1.00 0.00 48 ARG A N 4
ATOM 7094 C CA . ARG A 1 48 ? -5.198 5.534 1.994 1.00 0.00 48 ARG A CA 4
ATOM 7095 C C . ARG A 1 48 ? -4.266 5.645 3.183 1.00 0.00 48 ARG A C 4
ATOM 7096 O O . ARG A 1 48 ? -4.323 4.835 4.108 1.00 0.00 48 ARG A O 4
ATOM 7117 N N . ILE A 1 49 ? -3.400 6.644 3.149 1.00 0.00 49 ILE A N 4
ATOM 7118 C CA . ILE A 1 49 ? -2.448 6.845 4.229 1.00 0.00 49 ILE A CA 4
ATOM 7119 C C . ILE A 1 49 ? -2.032 8.310 4.337 1.00 0.00 49 ILE A C 4
ATOM 7120 O O . ILE A 1 49 ? -2.097 9.057 3.361 1.00 0.00 49 ILE A O 4
ATOM 7136 N N . THR A 1 50 ? -1.608 8.711 5.534 1.00 0.00 50 THR A N 4
ATOM 7137 C CA . THR A 1 50 ? -1.185 10.092 5.782 1.00 0.00 50 THR A CA 4
ATOM 7138 C C . THR A 1 50 ? -0.387 10.203 7.078 1.00 0.00 50 THR A C 4
ATOM 7139 O O . THR A 1 50 ? -0.150 9.209 7.765 1.00 0.00 50 THR A O 4
ATOM 7150 N N . SER A 1 51 ? 0.031 11.423 7.402 1.00 0.00 51 SER A N 4
ATOM 7151 C CA . SER A 1 51 ? 0.810 11.670 8.609 1.00 0.00 51 SER A CA 4
ATOM 7152 C C . SER A 1 51 ? 0.611 13.101 9.108 1.00 0.00 51 SER A C 4
ATOM 7153 O O . SER A 1 51 ? 0.648 14.051 8.327 1.00 0.00 51 SER A O 4
ATOM 7161 N N . LYS A 1 52 ? 0.401 13.248 10.414 1.00 0.00 52 LYS A N 4
ATOM 7162 C CA . LYS A 1 52 ? 0.198 14.564 11.014 1.00 0.00 52 LYS A CA 4
ATOM 7163 C C . LYS A 1 52 ? 1.420 15.451 10.799 1.00 0.00 52 LYS A C 4
ATOM 7164 O O . LYS A 1 52 ? 1.316 16.547 10.246 1.00 0.00 52 LYS A O 4
ATOM 7183 N N . GLY A 1 53 ? 2.579 14.971 11.240 1.00 0.00 53 GLY A N 4
ATOM 7184 C CA . GLY A 1 53 ? 3.805 15.731 11.088 1.00 0.00 53 GLY A CA 4
ATOM 7185 C C . GLY A 1 53 ? 5.037 14.920 11.438 1.00 0.00 53 GLY A C 4
ATOM 7186 O O . GLY A 1 53 ? 5.889 14.673 10.583 1.00 0.00 53 GLY A O 4
ATOM 7190 N N . LYS A 1 54 ? 5.132 14.501 12.697 1.00 0.00 54 LYS A N 4
ATOM 7191 C CA . LYS A 1 54 ? 6.269 13.709 13.154 1.00 0.00 54 LYS A CA 4
ATOM 7192 C C . LYS A 1 54 ? 5.915 12.221 13.218 1.00 0.00 54 LYS A C 4
ATOM 7193 O O . LYS A 1 54 ? 6.793 11.369 13.354 1.00 0.00 54 LYS A O 4
ATOM 7212 N N . ILE A 1 55 ? 4.621 11.921 13.120 1.00 0.00 55 ILE A N 4
ATOM 7213 C CA . ILE A 1 55 ? 4.130 10.545 13.167 1.00 0.00 55 ILE A CA 4
ATOM 7214 C C . ILE A 1 55 ? 3.398 10.185 11.875 1.00 0.00 55 ILE A C 4
ATOM 7215 O O . ILE A 1 55 ? 3.017 11.068 11.114 1.00 0.00 55 ILE A O 4
ATOM 7231 N N . ALA A 1 56 ? 3.191 8.891 11.639 1.00 0.00 56 ALA A N 4
ATOM 7232 C CA . ALA A 1 56 ? 2.488 8.434 10.447 1.00 0.00 56 ALA A CA 4
ATOM 7233 C C . ALA A 1 56 ? 1.562 7.271 10.777 1.00 0.00 56 ALA A C 4
ATOM 7234 O O . ALA A 1 56 ? 1.796 6.533 11.734 1.00 0.00 56 ALA A O 4
ATOM 7241 N N . TYR A 1 57 ? 0.513 7.109 9.982 1.00 0.00 57 TYR A N 4
ATOM 7242 C CA . TYR A 1 57 ? -0.441 6.029 10.196 1.00 0.00 57 TYR A CA 4
ATOM 7243 C C . TYR A 1 57 ? -1.246 5.751 8.933 1.00 0.00 57 TYR A C 4
ATOM 7244 O O . TYR A 1 57 ? -1.597 6.667 8.190 1.00 0.00 57 TYR A O 4
ATOM 7262 N N . ILE A 1 58 ? -1.522 4.473 8.690 1.00 0.00 58 ILE A N 4
ATOM 7263 C CA . ILE A 1 58 ? -2.269 4.060 7.511 1.00 0.00 58 ILE A CA 4
ATOM 7264 C C . ILE A 1 58 ? -3.720 3.738 7.845 1.00 0.00 58 ILE A C 4
ATOM 7265 O O . ILE A 1 58 ? -4.009 3.086 8.848 1.00 0.00 58 ILE A O 4
ATOM 7281 N N . LYS A 1 59 ? -4.631 4.202 6.996 1.00 0.00 59 LYS A N 4
ATOM 7282 C CA . LYS A 1 59 ? -6.056 3.969 7.198 1.00 0.00 59 LYS A CA 4
ATOM 7283 C C . LYS A 1 59 ? -6.675 3.246 6.003 1.00 0.00 59 LYS A C 4
ATOM 7284 O O . LYS A 1 59 ? -6.195 3.366 4.875 1.00 0.00 59 LYS A O 4
ATOM 7303 N N . LEU A 1 60 ? -7.748 2.500 6.259 1.00 0.00 60 LEU A N 4
ATOM 7304 C CA . LEU A 1 60 ? -8.437 1.763 5.204 1.00 0.00 60 LEU A CA 4
ATOM 7305 C C . LEU A 1 60 ? -9.951 1.844 5.373 1.00 0.00 60 LEU A C 4
ATOM 7306 O O . LEU A 1 60 ? -10.453 2.126 6.463 1.00 0.00 60 LEU A O 4
ATOM 7322 N N . GLU A 1 61 ? -10.672 1.586 4.284 1.00 0.00 61 GLU A N 4
ATOM 7323 C CA . GLU A 1 61 ? -12.128 1.622 4.302 1.00 0.00 61 GLU A CA 4
ATOM 7324 C C . GLU A 1 61 ? -12.705 1.225 2.946 1.00 0.00 61 GLU A C 4
ATOM 7325 O O . GLU A 1 61 ? -11.970 0.997 1.989 1.00 0.00 61 GLU A O 4
ATOM 7337 N N . ASP A 1 62 ? -14.030 1.148 2.876 1.00 0.00 62 ASP A N 4
ATOM 7338 C CA . ASP A 1 62 ? -14.721 0.788 1.644 1.00 0.00 62 ASP A CA 4
ATOM 7339 C C . ASP A 1 62 ? -14.824 1.992 0.717 1.00 0.00 62 ASP A C 4
ATOM 7340 O O . ASP A 1 62 ? -15.029 3.118 1.170 1.00 0.00 62 ASP A O 4
ATOM 7349 N N . LYS A 1 63 ? -14.687 1.749 -0.582 1.00 0.00 63 LYS A N 4
ATOM 7350 C CA . LYS A 1 63 ? -14.773 2.817 -1.572 1.00 0.00 63 LYS A CA 4
ATOM 7351 C C . LYS A 1 63 ? -16.181 3.414 -1.645 1.00 0.00 63 LYS A C 4
ATOM 7352 O O . LYS A 1 63 ? -16.429 4.343 -2.412 1.00 0.00 63 LYS A O 4
ATOM 7371 N N . VAL A 1 64 ? -17.101 2.875 -0.854 1.00 0.00 64 VAL A N 4
ATOM 7372 C CA . VAL A 1 64 ? -18.471 3.352 -0.843 1.00 0.00 64 VAL A CA 4
ATOM 7373 C C . VAL A 1 64 ? -18.611 4.602 0.024 1.00 0.00 64 VAL A C 4
ATOM 7374 O O . VAL A 1 64 ? -18.955 5.675 -0.472 1.00 0.00 64 VAL A O 4
ATOM 7387 N N . SER A 1 65 ? -18.346 4.456 1.318 1.00 0.00 65 SER A N 4
ATOM 7388 C CA . SER A 1 65 ? -18.444 5.575 2.247 1.00 0.00 65 SER A CA 4
ATOM 7389 C C . SER A 1 65 ? -18.062 5.154 3.666 1.00 0.00 65 SER A C 4
ATOM 7390 O O . SER A 1 65 ? -18.920 5.050 4.543 1.00 0.00 65 SER A O 4
ATOM 7398 N N . GLY A 1 66 ? -16.773 4.921 3.891 1.00 0.00 66 GLY A N 4
ATOM 7399 C CA . GLY A 1 66 ? -16.309 4.528 5.212 1.00 0.00 66 GLY A CA 4
ATOM 7400 C C . GLY A 1 66 ? -16.900 3.210 5.686 1.00 0.00 66 GLY A C 4
ATOM 7401 O O . GLY A 1 66 ? -17.982 3.182 6.271 1.00 0.00 66 GLY A O 4
ATOM 7405 N N . GLU A 1 67 ? -16.172 2.121 5.465 1.00 0.00 67 GLU A N 4
ATOM 7406 C CA . GLU A 1 67 ? -16.609 0.797 5.905 1.00 0.00 67 GLU A CA 4
ATOM 7407 C C . GLU A 1 67 ? -16.302 0.613 7.388 1.00 0.00 67 GLU A C 4
ATOM 7408 O O . GLU A 1 67 ? -16.198 1.585 8.134 1.00 0.00 67 GLU A O 4
ATOM 7420 N N . LEU A 1 68 ? -16.145 -0.645 7.804 1.00 0.00 68 LEU A N 4
ATOM 7421 C CA . LEU A 1 68 ? -15.832 -0.978 9.190 1.00 0.00 68 LEU A CA 4
ATOM 7422 C C . LEU A 1 68 ? -14.809 -0.006 9.790 1.00 0.00 68 LEU A C 4
ATOM 7423 O O . LEU A 1 68 ? -14.793 0.218 11.000 1.00 0.00 68 LEU A O 4
ATOM 7439 N N . PHE A 1 69 ? -13.956 0.564 8.937 1.00 0.00 69 PHE A N 4
ATOM 7440 C CA . PHE A 1 69 ? -12.935 1.508 9.374 1.00 0.00 69 PHE A CA 4
ATOM 7441 C C . PHE A 1 69 ? -11.818 0.795 10.126 1.00 0.00 69 PHE A C 4
ATOM 7442 O O . PHE A 1 69 ? -12.072 0.035 11.060 1.00 0.00 69 PHE A O 4
ATOM 7459 N N . ALA A 1 70 ? -10.580 1.051 9.717 1.00 0.00 70 ALA A N 4
ATOM 7460 C CA . ALA A 1 70 ? -9.421 0.434 10.360 1.00 0.00 70 ALA A CA 4
ATOM 7461 C C . ALA A 1 70 ? -8.133 1.163 9.996 1.00 0.00 70 ALA A C 4
ATOM 7462 O O . ALA A 1 70 ? -8.034 1.775 8.933 1.00 0.00 70 ALA A O 4
ATOM 7469 N N . GLN A 1 71 ? -7.145 1.098 10.887 1.00 0.00 71 GLN A N 4
ATOM 7470 C CA . GLN A 1 71 ? -5.865 1.756 10.650 1.00 0.00 71 GLN A CA 4
ATOM 7471 C C . GLN A 1 71 ? -4.765 1.176 11.534 1.00 0.00 71 GLN A C 4
ATOM 7472 O O . GLN A 1 71 ? -5.037 0.435 12.479 1.00 0.00 71 GLN A O 4
ATOM 7486 N N . ALA A 1 72 ? -3.521 1.524 11.217 1.00 0.00 72 ALA A N 4
ATOM 7487 C CA . ALA A 1 72 ? -2.369 1.047 11.973 1.00 0.00 72 ALA A CA 4
ATOM 7488 C C . ALA A 1 72 ? -1.380 2.185 12.236 1.00 0.00 72 ALA A C 4
ATOM 7489 O O . ALA A 1 72 ? -0.638 2.586 11.339 1.00 0.00 72 ALA A O 4
ATOM 7496 N N . PRO A 1 73 ? -1.357 2.725 13.470 1.00 0.00 73 PRO A N 4
ATOM 7497 C CA . PRO A 1 73 ? -0.450 3.824 13.836 1.00 0.00 73 PRO A CA 4
ATOM 7498 C C . PRO A 1 73 ? 1.019 3.402 13.786 1.00 0.00 73 PRO A C 4
ATOM 7499 O O . PRO A 1 73 ? 1.371 2.312 14.236 1.00 0.00 73 PRO A O 4
ATOM 7510 N N . VAL A 1 74 ? 1.873 4.259 13.224 1.00 0.00 74 VAL A N 4
ATOM 7511 C CA . VAL A 1 74 ? 3.293 3.940 13.111 1.00 0.00 74 VAL A CA 4
ATOM 7512 C C . VAL A 1 74 ? 4.190 5.140 13.422 1.00 0.00 74 VAL A C 4
ATOM 7513 O O . VAL A 1 74 ? 3.902 6.273 13.039 1.00 0.00 74 VAL A O 4
ATOM 7526 N N . GLU A 1 75 ? 5.290 4.859 14.118 1.00 0.00 75 GLU A N 4
ATOM 7527 C CA . GLU A 1 75 ? 6.273 5.870 14.503 1.00 0.00 75 GLU A CA 4
ATOM 7528 C C . GLU A 1 75 ? 7.073 6.396 13.298 1.00 0.00 75 GLU A C 4
ATOM 7529 O O . GLU A 1 75 ? 7.991 7.195 13.474 1.00 0.00 75 GLU A O 4
ATOM 7541 N N . GLN A 1 76 ? 6.739 5.931 12.085 1.00 0.00 76 GLN A N 4
ATOM 7542 C CA . GLN A 1 76 ? 7.437 6.345 10.855 1.00 0.00 76 GLN A CA 4
ATOM 7543 C C . GLN A 1 76 ? 8.950 6.449 11.052 1.00 0.00 76 GLN A C 4
ATOM 7544 O O . GLN A 1 76 ? 9.453 7.470 11.519 1.00 0.00 76 GLN A O 4
ATOM 7558 N N . TYR A 1 77 ? 9.677 5.395 10.678 1.00 0.00 77 TYR A N 4
ATOM 7559 C CA . TYR A 1 77 ? 11.134 5.395 10.807 1.00 0.00 77 TYR A CA 4
ATOM 7560 C C . TYR A 1 77 ? 11.783 4.278 9.966 1.00 0.00 77 TYR A C 4
ATOM 7561 O O . TYR A 1 77 ? 12.428 4.569 8.959 1.00 0.00 77 TYR A O 4
ATOM 7579 N N . PRO A 1 78 ? 11.626 2.987 10.342 1.00 0.00 78 PRO A N 4
ATOM 7580 C CA . PRO A 1 78 ? 12.211 1.865 9.585 1.00 0.00 78 PRO A CA 4
ATOM 7581 C C . PRO A 1 78 ? 11.466 1.599 8.280 1.00 0.00 78 PRO A C 4
ATOM 7582 O O . PRO A 1 78 ? 10.841 0.555 8.108 1.00 0.00 78 PRO A O 4
ATOM 7593 N N . GLY A 1 79 ? 11.543 2.546 7.358 1.00 0.00 79 GLY A N 4
ATOM 7594 C CA . GLY A 1 79 ? 10.869 2.383 6.079 1.00 0.00 79 GLY A CA 4
ATOM 7595 C C . GLY A 1 79 ? 11.467 1.274 5.231 1.00 0.00 79 GLY A C 4
ATOM 7596 O O . GLY A 1 79 ? 12.560 1.425 4.685 1.00 0.00 79 GLY A O 4
ATOM 7600 N N . ILE A 1 80 ? 10.747 0.156 5.118 1.00 0.00 80 ILE A N 4
ATOM 7601 C CA . ILE A 1 80 ? 11.213 -0.984 4.332 1.00 0.00 80 ILE A CA 4
ATOM 7602 C C . ILE A 1 80 ? 10.192 -2.129 4.362 1.00 0.00 80 ILE A C 4
ATOM 7603 O O . ILE A 1 80 ? 9.047 -1.936 4.769 1.00 0.00 80 ILE A O 4
ATOM 7619 N N . ALA A 1 81 ? 10.622 -3.316 3.934 1.00 0.00 81 ALA A N 4
ATOM 7620 C CA . ALA A 1 81 ? 9.772 -4.498 3.913 1.00 0.00 81 ALA A CA 4
ATOM 7621 C C . ALA A 1 81 ? 8.730 -4.435 2.808 1.00 0.00 81 ALA A C 4
ATOM 7622 O O . ALA A 1 81 ? 7.564 -4.127 3.049 1.00 0.00 81 ALA A O 4
ATOM 7629 N N . VAL A 1 82 ? 9.161 -4.758 1.600 1.00 0.00 82 VAL A N 4
ATOM 7630 C CA . VAL A 1 82 ? 8.277 -4.774 0.444 1.00 0.00 82 VAL A CA 4
ATOM 7631 C C . VAL A 1 82 ? 8.719 -5.841 -0.542 1.00 0.00 82 VAL A C 4
ATOM 7632 O O . VAL A 1 82 ? 9.910 -5.991 -0.817 1.00 0.00 82 VAL A O 4
ATOM 7645 N N . GLU A 1 83 ? 7.758 -6.576 -1.073 1.00 0.00 83 GLU A N 4
ATOM 7646 C CA . GLU A 1 83 ? 8.058 -7.625 -2.032 1.00 0.00 83 GLU A CA 4
ATOM 7647 C C . GLU A 1 83 ? 7.095 -7.571 -3.203 1.00 0.00 83 GLU A C 4
ATOM 7648 O O . GLU A 1 83 ? 5.917 -7.258 -3.045 1.00 0.00 83 GLU A O 4
ATOM 7660 N N . THR A 1 84 ? 7.606 -7.880 -4.380 1.00 0.00 84 THR A N 4
ATOM 7661 C CA . THR A 1 84 ? 6.794 -7.873 -5.579 1.00 0.00 84 THR A CA 4
ATOM 7662 C C . THR A 1 84 ? 6.881 -9.210 -6.288 1.00 0.00 84 THR A C 4
ATOM 7663 O O . THR A 1 84 ? 7.509 -10.154 -5.805 1.00 0.00 84 THR A O 4
ATOM 7674 N N . VAL A 1 85 ? 6.249 -9.270 -7.443 1.00 0.00 85 VAL A N 4
ATOM 7675 C CA . VAL A 1 85 ? 6.236 -10.472 -8.262 1.00 0.00 85 VAL A CA 4
ATOM 7676 C C . VAL A 1 85 ? 7.636 -10.791 -8.774 1.00 0.00 85 VAL A C 4
ATOM 7677 O O . VAL A 1 85 ? 8.179 -10.075 -9.616 1.00 0.00 85 VAL A O 4
ATOM 7690 N N . THR A 1 86 ? 8.219 -11.868 -8.256 1.00 0.00 86 THR A N 4
ATOM 7691 C CA . THR A 1 86 ? 9.562 -12.278 -8.656 1.00 0.00 86 THR A CA 4
ATOM 7692 C C . THR A 1 86 ? 9.626 -12.608 -10.149 1.00 0.00 86 THR A C 4
ATOM 7693 O O . THR A 1 86 ? 10.711 -12.698 -10.723 1.00 0.00 86 THR A O 4
ATOM 7704 N N . ASP A 1 87 ? 8.464 -12.784 -10.776 1.00 0.00 87 ASP A N 4
ATOM 7705 C CA . ASP A 1 87 ? 8.408 -13.098 -12.200 1.00 0.00 87 ASP A CA 4
ATOM 7706 C C . ASP A 1 87 ? 7.102 -12.598 -12.829 1.00 0.00 87 ASP A C 4
ATOM 7707 O O . ASP A 1 87 ? 6.680 -13.091 -13.875 1.00 0.00 87 ASP A O 4
ATOM 7716 N N . SER A 1 88 ? 6.473 -11.609 -12.192 1.00 0.00 88 SER A N 4
ATOM 7717 C CA . SER A 1 88 ? 5.221 -11.030 -12.694 1.00 0.00 88 SER A CA 4
ATOM 7718 C C . SER A 1 88 ? 4.070 -12.024 -12.612 1.00 0.00 88 SER A C 4
ATOM 7719 O O . SER A 1 88 ? 4.209 -13.183 -13.000 1.00 0.00 88 SER A O 4
ATOM 7727 N N . SER A 1 89 ? 2.924 -11.558 -12.113 1.00 0.00 89 SER A N 4
ATOM 7728 C CA . SER A 1 89 ? 1.741 -12.406 -11.992 1.00 0.00 89 SER A CA 4
ATOM 7729 C C . SER A 1 89 ? 0.586 -11.650 -11.337 1.00 0.00 89 SER A C 4
ATOM 7730 O O . SER A 1 89 ? -0.020 -12.130 -10.379 1.00 0.00 89 SER A O 4
ATOM 7738 N N . ARG A 1 90 ? 0.305 -10.456 -11.864 1.00 0.00 90 ARG A N 4
ATOM 7739 C CA . ARG A 1 90 ? -0.775 -9.590 -11.340 1.00 0.00 90 ARG A CA 4
ATOM 7740 C C . ARG A 1 90 ? -0.940 -9.757 -9.826 1.00 0.00 90 ARG A C 4
ATOM 7741 O O . ARG A 1 90 ? -1.951 -10.274 -9.348 1.00 0.00 90 ARG A O 4
ATOM 7762 N N . TYR A 1 91 ? 0.067 -9.305 -9.084 1.00 0.00 91 TYR A N 4
ATOM 7763 C CA . TYR A 1 91 ? 0.049 -9.388 -7.623 1.00 0.00 91 TYR A CA 4
ATOM 7764 C C . TYR A 1 91 ? 1.216 -8.615 -7.008 1.00 0.00 91 TYR A C 4
ATOM 7765 O O . TYR A 1 91 ? 2.236 -8.395 -7.657 1.00 0.00 91 TYR A O 4
ATOM 7783 N N . PHE A 1 92 ? 1.063 -8.218 -5.748 1.00 0.00 92 PHE A N 4
ATOM 7784 C CA . PHE A 1 92 ? 2.112 -7.490 -5.044 1.00 0.00 92 PHE A CA 4
ATOM 7785 C C . PHE A 1 92 ? 1.781 -7.372 -3.559 1.00 0.00 92 PHE A C 4
ATOM 7786 O O . PHE A 1 92 ? 0.613 -7.408 -3.172 1.00 0.00 92 PHE A O 4
ATOM 7803 N N . VAL A 1 93 ? 2.808 -7.239 -2.729 1.00 0.00 93 VAL A N 4
ATOM 7804 C CA . VAL A 1 93 ? 2.604 -7.129 -1.288 1.00 0.00 93 VAL A CA 4
ATOM 7805 C C . VAL A 1 93 ? 3.409 -5.970 -0.699 1.00 0.00 93 VAL A C 4
ATOM 7806 O O . VAL A 1 93 ? 4.472 -5.619 -1.213 1.00 0.00 93 VAL A O 4
ATOM 7819 N N . ILE A 1 94 ? 2.893 -5.375 0.376 1.00 0.00 94 ILE A N 4
ATOM 7820 C CA . ILE A 1 94 ? 3.564 -4.252 1.025 1.00 0.00 94 ILE A CA 4
ATOM 7821 C C . ILE A 1 94 ? 3.504 -4.371 2.545 1.00 0.00 94 ILE A C 4
ATOM 7822 O O . ILE A 1 94 ? 2.495 -4.797 3.105 1.00 0.00 94 ILE A O 4
ATOM 7838 N N . ARG A 1 95 ? 4.589 -3.980 3.207 1.00 0.00 95 ARG A N 4
ATOM 7839 C CA . ARG A 1 95 ? 4.656 -4.032 4.665 1.00 0.00 95 ARG A CA 4
ATOM 7840 C C . ARG A 1 95 ? 5.000 -2.665 5.233 1.00 0.00 95 ARG A C 4
ATOM 7841 O O . ARG A 1 95 ? 5.522 -1.799 4.529 1.00 0.00 95 ARG A O 4
ATOM 7862 N N . ILE A 1 96 ? 4.717 -2.486 6.511 1.00 0.00 96 ILE A N 4
ATOM 7863 C CA . ILE A 1 96 ? 5.008 -1.235 7.188 1.00 0.00 96 ILE A CA 4
ATOM 7864 C C . ILE A 1 96 ? 5.848 -1.493 8.428 1.00 0.00 96 ILE A C 4
ATOM 7865 O O . ILE A 1 96 ? 5.749 -2.551 9.046 1.00 0.00 96 ILE A O 4
ATOM 7881 N N . GLN A 1 97 ? 6.670 -0.522 8.791 1.00 0.00 97 GLN A N 4
ATOM 7882 C CA . GLN A 1 97 ? 7.512 -0.657 9.967 1.00 0.00 97 GLN A CA 4
ATOM 7883 C C . GLN A 1 97 ? 7.637 0.672 10.688 1.00 0.00 97 GLN A C 4
ATOM 7884 O O . GLN A 1 97 ? 7.513 1.734 10.077 1.00 0.00 97 GLN A O 4
ATOM 7898 N N . ASP A 1 98 ? 7.872 0.612 11.993 1.00 0.00 98 ASP A N 4
ATOM 7899 C CA . ASP A 1 98 ? 7.996 1.826 12.786 1.00 0.00 98 ASP A CA 4
ATOM 7900 C C . ASP A 1 98 ? 8.499 1.544 14.197 1.00 0.00 98 ASP A C 4
ATOM 7901 O O . ASP A 1 98 ? 8.230 0.486 14.768 1.00 0.00 98 ASP A O 4
ATOM 7910 N N . GLY A 1 99 ? 9.237 2.503 14.757 1.00 0.00 99 GLY A N 4
ATOM 7911 C CA . GLY A 1 99 ? 9.773 2.347 16.098 1.00 0.00 99 GLY A CA 4
ATOM 7912 C C . GLY A 1 99 ? 10.874 1.308 16.180 1.00 0.00 99 GLY A C 4
ATOM 7913 O O . GLY A 1 99 ? 11.656 1.304 17.131 1.00 0.00 99 GLY A O 4
ATOM 7917 N N . THR A 1 100 ? 10.927 0.414 15.193 1.00 0.00 100 THR A N 4
ATOM 7918 C CA . THR A 1 100 ? 11.916 -0.657 15.166 1.00 0.00 100 THR A CA 4
ATOM 7919 C C . THR A 1 100 ? 11.437 -1.818 16.024 1.00 0.00 100 THR A C 4
ATOM 7920 O O . THR A 1 100 ? 12.207 -2.407 16.783 1.00 0.00 100 THR A O 4
ATOM 7931 N N . GLY A 1 101 ? 10.149 -2.133 15.901 1.00 0.00 101 GLY A N 4
ATOM 7932 C CA . GLY A 1 101 ? 9.568 -3.217 16.673 1.00 0.00 101 GLY A CA 4
ATOM 7933 C C . GLY A 1 101 ? 8.149 -3.567 16.244 1.00 0.00 101 GLY A C 4
ATOM 7934 O O . GLY A 1 101 ? 7.697 -4.693 16.449 1.00 0.00 101 GLY A O 4
ATOM 7938 N N . ARG A 1 102 ? 7.443 -2.606 15.649 1.00 0.00 102 ARG A N 4
ATOM 7939 C CA . ARG A 1 102 ? 6.074 -2.836 15.195 1.00 0.00 102 ARG A CA 4
ATOM 7940 C C . ARG A 1 102 ? 5.978 -2.674 13.681 1.00 0.00 102 ARG A C 4
ATOM 7941 O O . ARG A 1 102 ? 6.231 -1.595 13.146 1.00 0.00 102 ARG A O 4
ATOM 7962 N N . SER A 1 103 ? 5.622 -3.758 12.993 1.00 0.00 103 SER A N 4
ATOM 7963 C CA . SER A 1 103 ? 5.508 -3.737 11.537 1.00 0.00 103 SER A CA 4
ATOM 7964 C C . SER A 1 103 ? 4.404 -4.676 11.049 1.00 0.00 103 SER A C 4
ATOM 7965 O O . SER A 1 103 ? 4.331 -5.832 11.465 1.00 0.00 103 SER A O 4
ATOM 7973 N N . ALA A 1 104 ? 3.548 -4.171 10.159 1.00 0.00 104 ALA A N 4
ATOM 7974 C CA . ALA A 1 104 ? 2.448 -4.964 9.612 1.00 0.00 104 ALA A CA 4
ATOM 7975 C C . ALA A 1 104 ? 2.671 -5.285 8.136 1.00 0.00 104 ALA A C 4
ATOM 7976 O O . ALA A 1 104 ? 3.097 -4.428 7.361 1.00 0.00 104 ALA A O 4
ATOM 7983 N N . PHE A 1 105 ? 2.366 -6.523 7.752 1.00 0.00 105 PHE A N 4
ATOM 7984 C CA . PHE A 1 105 ? 2.523 -6.961 6.366 1.00 0.00 105 PHE A CA 4
ATOM 7985 C C . PHE A 1 105 ? 1.158 -7.165 5.713 1.00 0.00 105 PHE A C 4
ATOM 7986 O O . PHE A 1 105 ? 0.328 -7.927 6.209 1.00 0.00 105 PHE A O 4
ATOM 8003 N N . ILE A 1 106 ? 0.935 -6.478 4.597 1.00 0.00 106 ILE A N 4
ATOM 8004 C CA . ILE A 1 106 ? -0.323 -6.578 3.870 1.00 0.00 106 ILE A CA 4
ATOM 8005 C C . ILE A 1 106 ? -0.057 -6.710 2.375 1.00 0.00 106 ILE A C 4
ATOM 8006 O O . ILE A 1 106 ? 0.985 -6.275 1.886 1.00 0.00 106 ILE A O 4
ATOM 8022 N N . GLY A 1 107 ? -0.997 -7.300 1.644 1.00 0.00 107 GLY A N 4
ATOM 8023 C CA . GLY A 1 107 ? -0.822 -7.457 0.213 1.00 0.00 107 GLY A CA 4
ATOM 8024 C C . GLY A 1 107 ? -1.910 -6.760 -0.571 1.00 0.00 107 GLY A C 4
ATOM 8025 O O . GLY A 1 107 ? -3.003 -6.542 -0.059 1.00 0.00 107 GLY A O 4
ATOM 8029 N N . ILE A 1 108 ? -1.611 -6.404 -1.812 1.00 0.00 108 ILE A N 4
ATOM 8030 C CA . ILE A 1 108 ? -2.580 -5.721 -2.656 1.00 0.00 108 ILE A CA 4
ATOM 8031 C C . ILE A 1 108 ? -2.472 -6.198 -4.104 1.00 0.00 108 ILE A C 4
ATOM 8032 O O . ILE A 1 108 ? -1.408 -6.635 -4.547 1.00 0.00 108 ILE A O 4
ATOM 8048 N N . GLY A 1 109 ? -3.584 -6.122 -4.834 1.00 0.00 109 GLY A N 4
ATOM 8049 C CA . GLY A 1 109 ? -3.596 -6.557 -6.218 1.00 0.00 109 GLY A CA 4
ATOM 8050 C C . GLY A 1 109 ? -4.834 -6.094 -6.958 1.00 0.00 109 GLY A C 4
ATOM 8051 O O . GLY A 1 109 ? -5.598 -5.279 -6.448 1.00 0.00 109 GLY A O 4
ATOM 8055 N N . PHE A 1 110 ? -5.025 -6.602 -8.168 1.00 0.00 110 PHE A N 4
ATOM 8056 C CA . PHE A 1 110 ? -6.178 -6.228 -8.978 1.00 0.00 110 PHE A CA 4
ATOM 8057 C C . PHE A 1 110 ? -6.448 -7.281 -10.046 1.00 0.00 110 PHE A C 4
ATOM 8058 O O . PHE A 1 110 ? -5.557 -8.046 -10.415 1.00 0.00 110 PHE A O 4
ATOM 8075 N N . THR A 1 111 ? -7.681 -7.315 -10.542 1.00 0.00 111 THR A N 4
ATOM 8076 C CA . THR A 1 111 ? -8.065 -8.275 -11.574 1.00 0.00 111 THR A CA 4
ATOM 8077 C C . THR A 1 111 ? -7.329 -8.011 -12.891 1.00 0.00 111 THR A C 4
ATOM 8078 O O . THR A 1 111 ? -7.531 -8.723 -13.875 1.00 0.00 111 THR A O 4
ATOM 8089 N N . ASP A 1 112 ? -6.479 -6.986 -12.904 1.00 0.00 112 ASP A N 4
ATOM 8090 C CA . ASP A 1 112 ? -5.721 -6.630 -14.095 1.00 0.00 112 ASP A CA 4
ATOM 8091 C C . ASP A 1 112 ? -4.379 -6.011 -13.713 1.00 0.00 112 ASP A C 4
ATOM 8092 O O . ASP A 1 112 ? -4.139 -5.697 -12.546 1.00 0.00 112 ASP A O 4
ATOM 8101 N N . ARG A 1 113 ? -3.509 -5.835 -14.703 1.00 0.00 113 ARG A N 4
ATOM 8102 C CA . ARG A 1 113 ? -2.191 -5.251 -14.472 1.00 0.00 113 ARG A CA 4
ATOM 8103 C C . ARG A 1 113 ? -2.229 -3.733 -14.630 1.00 0.00 113 ARG A C 4
ATOM 8104 O O . ARG A 1 113 ? -1.610 -3.004 -13.855 1.00 0.00 113 ARG A O 4
ATOM 8125 N N . GLY A 1 114 ? -2.953 -3.263 -15.644 1.00 0.00 114 GLY A N 4
ATOM 8126 C CA . GLY A 1 114 ? -3.052 -1.833 -15.888 1.00 0.00 114 GLY A CA 4
ATOM 8127 C C . GLY A 1 114 ? -3.382 -1.045 -14.634 1.00 0.00 114 GLY A C 4
ATOM 8128 O O . GLY A 1 114 ? -2.652 -0.128 -14.260 1.00 0.00 114 GLY A O 4
ATOM 8132 N N . ASP A 1 115 ? -4.482 -1.403 -13.982 1.00 0.00 115 ASP A N 4
ATOM 8133 C CA . ASP A 1 115 ? -4.899 -0.720 -12.762 1.00 0.00 115 ASP A CA 4
ATOM 8134 C C . ASP A 1 115 ? -3.880 -0.936 -11.649 1.00 0.00 115 ASP A C 4
ATOM 8135 O O . ASP A 1 115 ? -3.426 0.017 -11.015 1.00 0.00 115 ASP A O 4
ATOM 8144 N N . ALA A 1 116 ? -3.522 -2.195 -11.418 1.00 0.00 116 ALA A N 4
ATOM 8145 C CA . ALA A 1 116 ? -2.554 -2.535 -10.385 1.00 0.00 116 ALA A CA 4
ATOM 8146 C C . ALA A 1 116 ? -1.262 -1.740 -10.564 1.00 0.00 116 ALA A C 4
ATOM 8147 O O . ALA A 1 116 ? -0.525 -1.510 -9.605 1.00 0.00 116 ALA A O 4
ATOM 8154 N N . PHE A 1 117 ? -0.997 -1.321 -11.799 1.00 0.00 117 PHE A N 4
ATOM 8155 C CA . PHE A 1 117 ? 0.202 -0.549 -12.105 1.00 0.00 117 PHE A CA 4
ATOM 8156 C C . PHE A 1 117 ? 0.084 0.870 -11.566 1.00 0.00 117 PHE A C 4
ATOM 8157 O O . PHE A 1 117 ? 0.861 1.281 -10.705 1.00 0.00 117 PHE A O 4
ATOM 8174 N N . ASP A 1 118 ? -0.893 1.613 -12.082 1.00 0.00 118 ASP A N 4
ATOM 8175 C CA . ASP A 1 118 ? -1.120 2.992 -11.660 1.00 0.00 118 ASP A CA 4
ATOM 8176 C C . ASP A 1 118 ? -1.148 3.110 -10.141 1.00 0.00 118 ASP A C 4
ATOM 8177 O O . ASP A 1 118 ? -0.581 4.041 -9.569 1.00 0.00 118 ASP A O 4
ATOM 8186 N N . PHE A 1 119 ? -1.817 2.161 -9.491 1.00 0.00 119 PHE A N 4
ATOM 8187 C CA . PHE A 1 119 ? -1.923 2.165 -8.036 1.00 0.00 119 PHE A CA 4
ATOM 8188 C C . PHE A 1 119 ? -0.542 2.137 -7.382 1.00 0.00 119 PHE A C 4
ATOM 8189 O O . PHE A 1 119 ? -0.152 3.076 -6.693 1.00 0.00 119 PHE A O 4
ATOM 8206 N N . ASN A 1 120 ? 0.180 1.040 -7.582 1.00 0.00 120 ASN A N 4
ATOM 8207 C CA . ASN A 1 120 ? 1.503 0.878 -6.993 1.00 0.00 120 ASN A CA 4
ATOM 8208 C C . ASN A 1 120 ? 2.418 2.048 -7.342 1.00 0.00 120 ASN A C 4
ATOM 8209 O O . ASN A 1 120 ? 3.019 2.659 -6.458 1.00 0.00 120 ASN A O 4
ATOM 8220 N N . VAL A 1 121 ? 2.526 2.358 -8.631 1.00 0.00 121 VAL A N 4
ATOM 8221 C CA . VAL A 1 121 ? 3.378 3.454 -9.079 1.00 0.00 121 VAL A CA 4
ATOM 8222 C C . VAL A 1 121 ? 3.011 4.762 -8.384 1.00 0.00 121 VAL A C 4
ATOM 8223 O O . VAL A 1 121 ? 3.862 5.631 -8.192 1.00 0.00 121 VAL A O 4
ATOM 8236 N N . SER A 1 122 ? 1.744 4.899 -8.009 1.00 0.00 122 SER A N 4
ATOM 8237 C CA . SER A 1 122 ? 1.278 6.107 -7.336 1.00 0.00 122 SER A CA 4
ATOM 8238 C C . SER A 1 122 ? 1.883 6.219 -5.940 1.00 0.00 122 SER A C 4
ATOM 8239 O O . SER A 1 122 ? 2.407 7.267 -5.564 1.00 0.00 122 SER A O 4
ATOM 8247 N N . LEU A 1 123 ? 1.816 5.133 -5.177 1.00 0.00 123 LEU A N 4
ATOM 8248 C CA . LEU A 1 123 ? 2.366 5.113 -3.824 1.00 0.00 123 LEU A CA 4
ATOM 8249 C C . LEU A 1 123 ? 3.829 5.556 -3.831 1.00 0.00 123 LEU A C 4
ATOM 8250 O O . LEU A 1 123 ? 4.312 6.163 -2.876 1.00 0.00 123 LEU A O 4
ATOM 8266 N N . GLN A 1 124 ? 4.525 5.245 -4.920 1.00 0.00 124 GLN A N 4
ATOM 8267 C CA . GLN A 1 124 ? 5.932 5.607 -5.057 1.00 0.00 124 GLN A CA 4
ATOM 8268 C C . GLN A 1 124 ? 6.089 7.093 -5.361 1.00 0.00 124 GLN A C 4
ATOM 8269 O O . GLN A 1 124 ? 6.874 7.788 -4.716 1.00 0.00 124 GLN A O 4
ATOM 8283 N N . ASP A 1 125 ? 5.338 7.576 -6.347 1.00 0.00 125 ASP A N 4
ATOM 8284 C CA . ASP A 1 125 ? 5.397 8.984 -6.736 1.00 0.00 125 ASP A CA 4
ATOM 8285 C C . ASP A 1 125 ? 5.266 9.898 -5.521 1.00 0.00 125 ASP A C 4
ATOM 8286 O O . ASP A 1 125 ? 5.999 10.879 -5.387 1.00 0.00 125 ASP A O 4
ATOM 8295 N N . HIS A 1 126 ? 4.327 9.570 -4.640 1.00 0.00 126 HIS A N 4
ATOM 8296 C CA . HIS A 1 126 ? 4.092 10.359 -3.435 1.00 0.00 126 HIS A CA 4
ATOM 8297 C C . HIS A 1 126 ? 5.179 10.114 -2.394 1.00 0.00 126 HIS A C 4
ATOM 8298 O O . HIS A 1 126 ? 5.757 11.058 -1.854 1.00 0.00 126 HIS A O 4
ATOM 8312 N N . PHE A 1 127 ? 5.450 8.844 -2.112 1.00 0.00 127 PHE A N 4
ATOM 8313 C CA . PHE A 1 127 ? 6.464 8.480 -1.130 1.00 0.00 127 PHE A CA 4
ATOM 8314 C C . PHE A 1 127 ? 7.813 9.108 -1.483 1.00 0.00 127 PHE A C 4
ATOM 8315 O O . PHE A 1 127 ? 8.155 10.178 -0.977 1.00 0.00 127 PHE A O 4
ATOM 8332 N N . LYS A 1 128 ? 8.577 8.452 -2.355 1.00 0.00 128 LYS A N 4
ATOM 8333 C CA . LYS A 1 128 ? 9.878 8.968 -2.765 1.00 0.00 128 LYS A CA 4
ATOM 8334 C C . LYS A 1 128 ? 9.748 9.858 -3.999 1.00 0.00 128 LYS A C 4
ATOM 8335 O O . LYS A 1 128 ? 8.834 9.689 -4.805 1.00 0.00 128 LYS A O 4
ATOM 8354 N N . TRP A 1 129 ? 10.671 10.806 -4.139 1.00 0.00 129 TRP A N 4
ATOM 8355 C CA . TRP A 1 129 ? 10.662 11.722 -5.277 1.00 0.00 129 TRP A CA 4
ATOM 8356 C C . TRP A 1 129 ? 12.070 12.232 -5.575 1.00 0.00 129 TRP A C 4
ATOM 8357 O O . TRP A 1 129 ? 12.449 13.322 -5.148 1.00 0.00 129 TRP A O 4
ATOM 8378 N N . VAL A 1 130 ? 12.840 11.438 -6.313 1.00 0.00 130 VAL A N 4
ATOM 8379 C CA . VAL A 1 130 ? 14.205 11.810 -6.668 1.00 0.00 130 VAL A CA 4
ATOM 8380 C C . VAL A 1 130 ? 14.619 11.192 -8.000 1.00 0.00 130 VAL A C 4
ATOM 8381 O O . VAL A 1 130 ? 15.804 10.984 -8.257 1.00 0.00 130 VAL A O 4
ATOM 8394 N N . LYS A 1 131 ? 13.636 10.898 -8.844 1.00 0.00 131 LYS A N 4
ATOM 8395 C CA . LYS A 1 131 ? 13.902 10.304 -10.148 1.00 0.00 131 LYS A CA 4
ATOM 8396 C C . LYS A 1 131 ? 14.152 11.386 -11.194 1.00 0.00 131 LYS A C 4
ATOM 8397 O O . LYS A 1 131 ? 15.067 11.276 -12.012 1.00 0.00 131 LYS A O 4
ATOM 8416 N N . GLN A 1 132 ? 13.334 12.432 -11.161 1.00 0.00 132 GLN A N 4
ATOM 8417 C CA . GLN A 1 132 ? 13.465 13.537 -12.103 1.00 0.00 132 GLN A CA 4
ATOM 8418 C C . GLN A 1 132 ? 14.513 14.539 -11.625 1.00 0.00 132 GLN A C 4
ATOM 8419 O O . GLN A 1 132 ? 14.536 14.917 -10.453 1.00 0.00 132 GLN A O 4
ATOM 8433 N N . GLU A 1 133 ? 15.377 14.967 -12.540 1.00 0.00 133 GLU A N 4
ATOM 8434 C CA . GLU A 1 133 ? 16.427 15.927 -12.216 1.00 0.00 133 GLU A CA 4
ATOM 8435 C C . GLU A 1 133 ? 16.739 16.818 -13.418 1.00 0.00 133 GLU A C 4
ATOM 8436 O O . GLU A 1 133 ? 15.942 17.740 -13.690 1.00 0.00 133 GLU A O 4
ATOM 8449 N N . MET A 1 1 ? -16.322 20.653 3.822 1.00 0.00 1 MET A N 5
ATOM 8450 C CA . MET A 1 1 ? -16.020 19.198 3.901 1.00 0.00 1 MET A CA 5
ATOM 8451 C C . MET A 1 1 ? -14.644 18.889 3.317 1.00 0.00 1 MET A C 5
ATOM 8452 O O . MET A 1 1 ? -14.521 18.132 2.354 1.00 0.00 1 MET A O 5
ATOM 8468 N N . ALA A 1 2 ? -13.607 19.481 3.907 1.00 0.00 2 ALA A N 5
ATOM 8469 C CA . ALA A 1 2 ? -12.239 19.267 3.445 1.00 0.00 2 ALA A CA 5
ATOM 8470 C C . ALA A 1 2 ? -11.240 20.058 4.285 1.00 0.00 2 ALA A C 5
ATOM 8471 O O . ALA A 1 2 ? -11.626 20.820 5.172 1.00 0.00 2 ALA A O 5
ATOM 8478 N N . ALA A 1 3 ? -9.954 19.873 3.998 1.00 0.00 3 ALA A N 5
ATOM 8479 C CA . ALA A 1 3 ? -8.899 20.568 4.725 1.00 0.00 3 ALA A CA 5
ATOM 8480 C C . ALA A 1 3 ? -7.598 20.579 3.927 1.00 0.00 3 ALA A C 5
ATOM 8481 O O . ALA A 1 3 ? -7.457 19.857 2.941 1.00 0.00 3 ALA A O 5
ATOM 8488 N N . GLU A 1 4 ? -6.652 21.407 4.360 1.00 0.00 4 GLU A N 5
ATOM 8489 C CA . GLU A 1 4 ? -5.362 21.517 3.685 1.00 0.00 4 GLU A CA 5
ATOM 8490 C C . GLU A 1 4 ? -4.254 21.865 4.678 1.00 0.00 4 GLU A C 5
ATOM 8491 O O . GLU A 1 4 ? -4.395 22.787 5.481 1.00 0.00 4 GLU A O 5
ATOM 8503 N N . LEU A 1 5 ? -3.152 21.123 4.611 1.00 0.00 5 LEU A N 5
ATOM 8504 C CA . LEU A 1 5 ? -2.017 21.349 5.501 1.00 0.00 5 LEU A CA 5
ATOM 8505 C C . LEU A 1 5 ? -0.698 21.196 4.744 1.00 0.00 5 LEU A C 5
ATOM 8506 O O . LEU A 1 5 ? -0.400 20.126 4.214 1.00 0.00 5 LEU A O 5
ATOM 8522 N N . GLU A 1 6 ? 0.090 22.267 4.703 1.00 0.00 6 GLU A N 5
ATOM 8523 C CA . GLU A 1 6 ? 1.379 22.238 4.013 1.00 0.00 6 GLU A CA 5
ATOM 8524 C C . GLU A 1 6 ? 2.473 21.723 4.941 1.00 0.00 6 GLU A C 5
ATOM 8525 O O . GLU A 1 6 ? 3.109 22.497 5.656 1.00 0.00 6 GLU A O 5
ATOM 8537 N N . TYR A 1 7 ? 2.686 20.413 4.925 1.00 0.00 7 TYR A N 5
ATOM 8538 C CA . TYR A 1 7 ? 3.702 19.794 5.766 1.00 0.00 7 TYR A CA 5
ATOM 8539 C C . TYR A 1 7 ? 4.141 18.455 5.188 1.00 0.00 7 TYR A C 5
ATOM 8540 O O . TYR A 1 7 ? 3.760 18.095 4.073 1.00 0.00 7 TYR A O 5
ATOM 8558 N N . GLU A 1 8 ? 4.939 17.718 5.951 1.00 0.00 8 GLU A N 5
ATOM 8559 C CA . GLU A 1 8 ? 5.422 16.418 5.509 1.00 0.00 8 GLU A CA 5
ATOM 8560 C C . GLU A 1 8 ? 4.325 15.373 5.636 1.00 0.00 8 GLU A C 5
ATOM 8561 O O . GLU A 1 8 ? 4.017 14.909 6.733 1.00 0.00 8 GLU A O 5
ATOM 8573 N N . SER A 1 9 ? 3.733 15.011 4.506 1.00 0.00 9 SER A N 5
ATOM 8574 C CA . SER A 1 9 ? 2.666 14.025 4.499 1.00 0.00 9 SER A CA 5
ATOM 8575 C C . SER A 1 9 ? 2.528 13.375 3.130 1.00 0.00 9 SER A C 5
ATOM 8576 O O . SER A 1 9 ? 2.328 14.053 2.122 1.00 0.00 9 SER A O 5
ATOM 8584 N N . VAL A 1 10 ? 2.640 12.052 3.108 1.00 0.00 10 VAL A N 5
ATOM 8585 C CA . VAL A 1 10 ? 2.533 11.286 1.868 1.00 0.00 10 VAL A CA 5
ATOM 8586 C C . VAL A 1 10 ? 1.266 11.646 1.085 1.00 0.00 10 VAL A C 5
ATOM 8587 O O . VAL A 1 10 ? 1.307 11.784 -0.137 1.00 0.00 10 VAL A O 5
ATOM 8600 N N . LEU A 1 11 ? 0.150 11.807 1.795 1.00 0.00 11 LEU A N 5
ATOM 8601 C CA . LEU A 1 11 ? -1.124 12.167 1.177 1.00 0.00 11 LEU A CA 5
ATOM 8602 C C . LEU A 1 11 ? -1.566 11.153 0.130 1.00 0.00 11 LEU A C 5
ATOM 8603 O O . LEU A 1 11 ? -2.273 11.499 -0.815 1.00 0.00 11 LEU A O 5
ATOM 8619 N N . CYS A 1 12 ? -1.165 9.904 0.305 1.00 0.00 12 CYS A N 5
ATOM 8620 C CA . CYS A 1 12 ? -1.550 8.863 -0.634 1.00 0.00 12 CYS A CA 5
ATOM 8621 C C . CYS A 1 12 ? -2.992 8.440 -0.392 1.00 0.00 12 CYS A C 5
ATOM 8622 O O . CYS A 1 12 ? -3.461 8.409 0.747 1.00 0.00 12 CYS A O 5
ATOM 8630 N N . VAL A 1 13 ? -3.688 8.123 -1.474 1.00 0.00 13 VAL A N 5
ATOM 8631 C CA . VAL A 1 13 ? -5.081 7.707 -1.402 1.00 0.00 13 VAL A CA 5
ATOM 8632 C C . VAL A 1 13 ? -5.468 6.914 -2.643 1.00 0.00 13 VAL A C 5
ATOM 8633 O O . VAL A 1 13 ? -4.795 6.990 -3.670 1.00 0.00 13 VAL A O 5
ATOM 8646 N N . LYS A 1 14 ? -6.558 6.164 -2.552 1.00 0.00 14 LYS A N 5
ATOM 8647 C CA . LYS A 1 14 ? -7.023 5.378 -3.682 1.00 0.00 14 LYS A CA 5
ATOM 8648 C C . LYS A 1 14 ? -8.391 4.772 -3.394 1.00 0.00 14 LYS A C 5
ATOM 8649 O O . LYS A 1 14 ? -8.507 3.769 -2.688 1.00 0.00 14 LYS A O 5
ATOM 8668 N N . PRO A 1 15 ? -9.451 5.388 -3.942 1.00 0.00 15 PRO A N 5
ATOM 8669 C CA . PRO A 1 15 ? -10.824 4.923 -3.747 1.00 0.00 15 PRO A CA 5
ATOM 8670 C C . PRO A 1 15 ? -11.105 3.619 -4.487 1.00 0.00 15 PRO A C 5
ATOM 8671 O O . PRO A 1 15 ? -11.978 2.846 -4.095 1.00 0.00 15 PRO A O 5
ATOM 8682 N N . ASP A 1 16 ? -10.365 3.386 -5.565 1.00 0.00 16 ASP A N 5
ATOM 8683 C CA . ASP A 1 16 ? -10.544 2.179 -6.365 1.00 0.00 16 ASP A CA 5
ATOM 8684 C C . ASP A 1 16 ? -9.321 1.266 -6.290 1.00 0.00 16 ASP A C 5
ATOM 8685 O O . ASP A 1 16 ? -8.396 1.394 -7.089 1.00 0.00 16 ASP A O 5
ATOM 8694 N N . VAL A 1 17 ? -9.332 0.338 -5.332 1.00 0.00 17 VAL A N 5
ATOM 8695 C CA . VAL A 1 17 ? -8.228 -0.606 -5.159 1.00 0.00 17 VAL A CA 5
ATOM 8696 C C . VAL A 1 17 ? -8.703 -1.896 -4.500 1.00 0.00 17 VAL A C 5
ATOM 8697 O O . VAL A 1 17 ? -9.718 -1.911 -3.807 1.00 0.00 17 VAL A O 5
ATOM 8710 N N . SER A 1 18 ? -7.961 -2.979 -4.720 1.00 0.00 18 SER A N 5
ATOM 8711 C CA . SER A 1 18 ? -8.309 -4.276 -4.145 1.00 0.00 18 SER A CA 5
ATOM 8712 C C . SER A 1 18 ? -7.195 -4.786 -3.234 1.00 0.00 18 SER A C 5
ATOM 8713 O O . SER A 1 18 ? -6.049 -4.906 -3.655 1.00 0.00 18 SER A O 5
ATOM 8721 N N . VAL A 1 19 ? -7.540 -5.078 -1.985 1.00 0.00 19 VAL A N 5
ATOM 8722 C CA . VAL A 1 19 ? -6.560 -5.560 -1.013 1.00 0.00 19 VAL A CA 5
ATOM 8723 C C . VAL A 1 19 ? -6.620 -7.076 -0.853 1.00 0.00 19 VAL A C 5
ATOM 8724 O O . VAL A 1 19 ? -7.598 -7.713 -1.233 1.00 0.00 19 VAL A O 5
ATOM 8737 N N . TYR A 1 20 ? -5.559 -7.639 -0.277 1.00 0.00 20 TYR A N 5
ATOM 8738 C CA . TYR A 1 20 ? -5.464 -9.079 -0.049 1.00 0.00 20 TYR A CA 5
ATOM 8739 C C . TYR A 1 20 ? -5.110 -9.374 1.408 1.00 0.00 20 TYR A C 5
ATOM 8740 O O . TYR A 1 20 ? -4.277 -8.692 2.003 1.00 0.00 20 TYR A O 5
ATOM 8758 N N . ARG A 1 21 ? -5.736 -10.403 1.975 1.00 0.00 21 ARG A N 5
ATOM 8759 C CA . ARG A 1 21 ? -5.470 -10.794 3.356 1.00 0.00 21 ARG A CA 5
ATOM 8760 C C . ARG A 1 21 ? -4.850 -12.188 3.397 1.00 0.00 21 ARG A C 5
ATOM 8761 O O . ARG A 1 21 ? -5.262 -13.081 2.656 1.00 0.00 21 ARG A O 5
ATOM 8782 N N . ILE A 1 22 ? -3.860 -12.368 4.263 1.00 0.00 22 ILE A N 5
ATOM 8783 C CA . ILE A 1 22 ? -3.188 -13.656 4.394 1.00 0.00 22 ILE A CA 5
ATOM 8784 C C . ILE A 1 22 ? -3.493 -14.287 5.748 1.00 0.00 22 ILE A C 5
ATOM 8785 O O . ILE A 1 22 ? -2.696 -14.186 6.680 1.00 0.00 22 ILE A O 5
ATOM 8801 N N . PRO A 1 23 ? -4.662 -14.945 5.881 1.00 0.00 23 PRO A N 5
ATOM 8802 C CA . PRO A 1 23 ? -5.074 -15.583 7.129 1.00 0.00 23 PRO A CA 5
ATOM 8803 C C . PRO A 1 23 ? -3.939 -16.364 7.789 1.00 0.00 23 PRO A C 5
ATOM 8804 O O . PRO A 1 23 ? -3.157 -17.030 7.111 1.00 0.00 23 PRO A O 5
ATOM 8815 N N . PRO A 1 24 ? -3.836 -16.295 9.127 1.00 0.00 24 PRO A N 5
ATOM 8816 C CA . PRO A 1 24 ? -2.792 -17.003 9.874 1.00 0.00 24 PRO A CA 5
ATOM 8817 C C . PRO A 1 24 ? -2.965 -18.515 9.807 1.00 0.00 24 PRO A C 5
ATOM 8818 O O . PRO A 1 24 ? -3.784 -19.089 10.526 1.00 0.00 24 PRO A O 5
ATOM 8829 N N . ARG A 1 25 ? -2.188 -19.156 8.940 1.00 0.00 25 ARG A N 5
ATOM 8830 C CA . ARG A 1 25 ? -2.252 -20.606 8.784 1.00 0.00 25 ARG A CA 5
ATOM 8831 C C . ARG A 1 25 ? -0.887 -21.178 8.410 1.00 0.00 25 ARG A C 5
ATOM 8832 O O . ARG A 1 25 ? -0.210 -21.779 9.244 1.00 0.00 25 ARG A O 5
ATOM 8853 N N . ALA A 1 26 ? -0.483 -20.985 7.158 1.00 0.00 26 ALA A N 5
ATOM 8854 C CA . ALA A 1 26 ? 0.805 -21.481 6.685 1.00 0.00 26 ALA A CA 5
ATOM 8855 C C . ALA A 1 26 ? 1.500 -20.443 5.814 1.00 0.00 26 ALA A C 5
ATOM 8856 O O . ALA A 1 26 ? 1.254 -20.362 4.609 1.00 0.00 26 ALA A O 5
ATOM 8863 N N . SER A 1 27 ? 2.367 -19.648 6.430 1.00 0.00 27 SER A N 5
ATOM 8864 C CA . SER A 1 27 ? 3.097 -18.611 5.714 1.00 0.00 27 SER A CA 5
ATOM 8865 C C . SER A 1 27 ? 4.457 -18.360 6.361 1.00 0.00 27 SER A C 5
ATOM 8866 O O . SER A 1 27 ? 4.539 -17.877 7.490 1.00 0.00 27 SER A O 5
ATOM 8874 N N . ASN A 1 28 ? 5.522 -18.701 5.643 1.00 0.00 28 ASN A N 5
ATOM 8875 C CA . ASN A 1 28 ? 6.879 -18.519 6.156 1.00 0.00 28 ASN A CA 5
ATOM 8876 C C . ASN A 1 28 ? 7.291 -17.043 6.133 1.00 0.00 28 ASN A C 5
ATOM 8877 O O . ASN A 1 28 ? 7.090 -16.323 7.111 1.00 0.00 28 ASN A O 5
ATOM 8888 N N . ARG A 1 29 ? 7.867 -16.596 5.019 1.00 0.00 29 ARG A N 5
ATOM 8889 C CA . ARG A 1 29 ? 8.305 -15.209 4.879 1.00 0.00 29 ARG A CA 5
ATOM 8890 C C . ARG A 1 29 ? 8.646 -14.896 3.424 1.00 0.00 29 ARG A C 5
ATOM 8891 O O . ARG A 1 29 ? 8.382 -13.797 2.936 1.00 0.00 29 ARG A O 5
ATOM 8912 N N . GLY A 1 30 ? 9.232 -15.873 2.737 1.00 0.00 30 GLY A N 5
ATOM 8913 C CA . GLY A 1 30 ? 9.597 -15.691 1.345 1.00 0.00 30 GLY A CA 5
ATOM 8914 C C . GLY A 1 30 ? 8.936 -16.715 0.442 1.00 0.00 30 GLY A C 5
ATOM 8915 O O . GLY A 1 30 ? 8.783 -17.877 0.819 1.00 0.00 30 GLY A O 5
ATOM 8919 N N . TYR A 1 31 ? 8.534 -16.283 -0.751 1.00 0.00 31 TYR A N 5
ATOM 8920 C CA . TYR A 1 31 ? 7.877 -17.175 -1.702 1.00 0.00 31 TYR A CA 5
ATOM 8921 C C . TYR A 1 31 ? 7.818 -16.535 -3.093 1.00 0.00 31 TYR A C 5
ATOM 8922 O O . TYR A 1 31 ? 8.516 -15.557 -3.358 1.00 0.00 31 TYR A O 5
ATOM 8940 N N . ARG A 1 32 ? 7.002 -17.095 -3.984 1.00 0.00 32 ARG A N 5
ATOM 8941 C CA . ARG A 1 32 ? 6.891 -16.570 -5.340 1.00 0.00 32 ARG A CA 5
ATOM 8942 C C . ARG A 1 32 ? 5.504 -16.819 -5.933 1.00 0.00 32 ARG A C 5
ATOM 8943 O O . ARG A 1 32 ? 4.918 -17.891 -5.767 1.00 0.00 32 ARG A O 5
ATOM 8964 N N . ALA A 1 33 ? 4.986 -15.813 -6.637 1.00 0.00 33 ALA A N 5
ATOM 8965 C CA . ALA A 1 33 ? 3.672 -15.912 -7.268 1.00 0.00 33 ALA A CA 5
ATOM 8966 C C . ALA A 1 33 ? 3.651 -16.955 -8.387 1.00 0.00 33 ALA A C 5
ATOM 8967 O O . ALA A 1 33 ? 2.622 -17.154 -9.032 1.00 0.00 33 ALA A O 5
ATOM 8974 N N . SER A 1 34 ? 4.778 -17.630 -8.609 1.00 0.00 34 SER A N 5
ATOM 8975 C CA . SER A 1 34 ? 4.857 -18.658 -9.640 1.00 0.00 34 SER A CA 5
ATOM 8976 C C . SER A 1 34 ? 3.914 -19.804 -9.311 1.00 0.00 34 SER A C 5
ATOM 8977 O O . SER A 1 34 ? 3.358 -20.445 -10.202 1.00 0.00 34 SER A O 5
ATOM 8985 N N . ASP A 1 35 ? 3.738 -20.054 -8.018 1.00 0.00 35 ASP A N 5
ATOM 8986 C CA . ASP A 1 35 ? 2.865 -21.123 -7.563 1.00 0.00 35 ASP A CA 5
ATOM 8987 C C . ASP A 1 35 ? 2.064 -20.715 -6.324 1.00 0.00 35 ASP A C 5
ATOM 8988 O O . ASP A 1 35 ? 1.415 -21.555 -5.701 1.00 0.00 35 ASP A O 5
ATOM 8997 N N . TRP A 1 36 ? 2.102 -19.431 -5.965 1.00 0.00 36 TRP A N 5
ATOM 8998 C CA . TRP A 1 36 ? 1.363 -18.958 -4.798 1.00 0.00 36 TRP A CA 5
ATOM 8999 C C . TRP A 1 36 ? -0.127 -18.875 -5.099 1.00 0.00 36 TRP A C 5
ATOM 9000 O O . TRP A 1 36 ? -0.933 -19.551 -4.459 1.00 0.00 36 TRP A O 5
ATOM 9021 N N . LYS A 1 37 ? -0.492 -18.051 -6.071 1.00 0.00 37 LYS A N 5
ATOM 9022 C CA . LYS A 1 37 ? -1.890 -17.896 -6.439 1.00 0.00 37 LYS A CA 5
ATOM 9023 C C . LYS A 1 37 ? -2.723 -17.518 -5.223 1.00 0.00 37 LYS A C 5
ATOM 9024 O O . LYS A 1 37 ? -2.231 -17.515 -4.094 1.00 0.00 37 LYS A O 5
ATOM 9043 N N . LEU A 1 38 ? -3.980 -17.188 -5.457 1.00 0.00 38 LEU A N 5
ATOM 9044 C CA . LEU A 1 38 ? -4.869 -16.799 -4.381 1.00 0.00 38 LEU A CA 5
ATOM 9045 C C . LEU A 1 38 ? -6.282 -16.594 -4.909 1.00 0.00 38 LEU A C 5
ATOM 9046 O O . LEU A 1 38 ? -6.487 -15.956 -5.941 1.00 0.00 38 LEU A O 5
ATOM 9062 N N . ASP A 1 39 ? -7.252 -17.153 -4.196 1.00 0.00 39 ASP A N 5
ATOM 9063 C CA . ASP A 1 39 ? -8.650 -17.052 -4.587 1.00 0.00 39 ASP A CA 5
ATOM 9064 C C . ASP A 1 39 ? -9.568 -17.194 -3.372 1.00 0.00 39 ASP A C 5
ATOM 9065 O O . ASP A 1 39 ? -10.286 -18.184 -3.235 1.00 0.00 39 ASP A O 5
ATOM 9074 N N . GLN A 1 40 ? -9.547 -16.190 -2.502 1.00 0.00 40 GLN A N 5
ATOM 9075 C CA . GLN A 1 40 ? -10.384 -16.187 -1.308 1.00 0.00 40 GLN A CA 5
ATOM 9076 C C . GLN A 1 40 ? -10.634 -14.753 -0.839 1.00 0.00 40 GLN A C 5
ATOM 9077 O O . GLN A 1 40 ? -11.738 -14.230 -0.990 1.00 0.00 40 GLN A O 5
ATOM 9091 N N . PRO A 1 41 ? -9.615 -14.093 -0.260 1.00 0.00 41 PRO A N 5
ATOM 9092 C CA . PRO A 1 41 ? -9.744 -12.713 0.228 1.00 0.00 41 PRO A CA 5
ATOM 9093 C C . PRO A 1 41 ? -9.952 -11.696 -0.904 1.00 0.00 41 PRO A C 5
ATOM 9094 O O . PRO A 1 41 ? -11.037 -11.625 -1.480 1.00 0.00 41 PRO A O 5
ATOM 9105 N N . ASP A 1 42 ? -8.926 -10.899 -1.219 1.00 0.00 42 ASP A N 5
ATOM 9106 C CA . ASP A 1 42 ? -9.040 -9.897 -2.271 1.00 0.00 42 ASP A CA 5
ATOM 9107 C C . ASP A 1 42 ? -10.278 -9.021 -2.057 1.00 0.00 42 ASP A C 5
ATOM 9108 O O . ASP A 1 42 ? -11.176 -8.982 -2.897 1.00 0.00 42 ASP A O 5
ATOM 9117 N N . TRP A 1 43 ? -10.319 -8.324 -0.921 1.00 0.00 43 TRP A N 5
ATOM 9118 C CA . TRP A 1 43 ? -11.454 -7.457 -0.601 1.00 0.00 43 TRP A CA 5
ATOM 9119 C C . TRP A 1 43 ? -11.384 -6.135 -1.365 1.00 0.00 43 TRP A C 5
ATOM 9120 O O . TRP A 1 43 ? -10.320 -5.738 -1.843 1.00 0.00 43 TRP A O 5
ATOM 9141 N N . THR A 1 44 ? -12.530 -5.465 -1.481 1.00 0.00 44 THR A N 5
ATOM 9142 C CA . THR A 1 44 ? -12.611 -4.191 -2.193 1.00 0.00 44 THR A CA 5
ATOM 9143 C C . THR A 1 44 ? -12.857 -3.025 -1.230 1.00 0.00 44 THR A C 5
ATOM 9144 O O . THR A 1 44 ? -13.780 -3.069 -0.415 1.00 0.00 44 THR A O 5
ATOM 9155 N N . GLY A 1 45 ? -12.025 -1.982 -1.326 1.00 0.00 45 GLY A N 5
ATOM 9156 C CA . GLY A 1 45 ? -12.174 -0.824 -0.453 1.00 0.00 45 GLY A CA 5
ATOM 9157 C C . GLY A 1 45 ? -11.210 0.303 -0.801 1.00 0.00 45 GLY A C 5
ATOM 9158 O O . GLY A 1 45 ? -10.428 0.189 -1.744 1.00 0.00 45 GLY A O 5
ATOM 9162 N N . ARG A 1 46 ? -11.265 1.395 -0.032 1.00 0.00 46 ARG A N 5
ATOM 9163 C CA . ARG A 1 46 ? -10.387 2.545 -0.266 1.00 0.00 46 ARG A CA 5
ATOM 9164 C C . ARG A 1 46 ? -9.201 2.517 0.687 1.00 0.00 46 ARG A C 5
ATOM 9165 O O . ARG A 1 46 ? -9.368 2.352 1.896 1.00 0.00 46 ARG A O 5
ATOM 9186 N N . LEU A 1 47 ? -8.001 2.678 0.140 1.00 0.00 47 LEU A N 5
ATOM 9187 C CA . LEU A 1 47 ? -6.793 2.670 0.955 1.00 0.00 47 LEU A CA 5
ATOM 9188 C C . LEU A 1 47 ? -6.036 3.977 0.803 1.00 0.00 47 LEU A C 5
ATOM 9189 O O . LEU A 1 47 ? -5.869 4.487 -0.305 1.00 0.00 47 LEU A O 5
ATOM 9205 N N . ARG A 1 48 ? -5.584 4.514 1.925 1.00 0.00 48 ARG A N 5
ATOM 9206 C CA . ARG A 1 48 ? -4.849 5.766 1.920 1.00 0.00 48 ARG A CA 5
ATOM 9207 C C . ARG A 1 48 ? -3.920 5.862 3.122 1.00 0.00 48 ARG A C 5
ATOM 9208 O O . ARG A 1 48 ? -4.199 5.305 4.183 1.00 0.00 48 ARG A O 5
ATOM 9229 N N . ILE A 1 49 ? -2.820 6.584 2.953 1.00 0.00 49 ILE A N 5
ATOM 9230 C CA . ILE A 1 49 ? -1.862 6.767 4.029 1.00 0.00 49 ILE A CA 5
ATOM 9231 C C . ILE A 1 49 ? -1.541 8.243 4.205 1.00 0.00 49 ILE A C 5
ATOM 9232 O O . ILE A 1 49 ? -1.644 9.030 3.263 1.00 0.00 49 ILE A O 5
ATOM 9248 N N . THR A 1 50 ? -1.176 8.615 5.420 1.00 0.00 50 THR A N 5
ATOM 9249 C CA . THR A 1 50 ? -0.868 10.003 5.734 1.00 0.00 50 THR A CA 5
ATOM 9250 C C . THR A 1 50 ? 0.008 10.090 6.979 1.00 0.00 50 THR A C 5
ATOM 9251 O O . THR A 1 50 ? 0.278 9.082 7.630 1.00 0.00 50 THR A O 5
ATOM 9262 N N . SER A 1 51 ? 0.441 11.301 7.308 1.00 0.00 51 SER A N 5
ATOM 9263 C CA . SER A 1 51 ? 1.278 11.519 8.482 1.00 0.00 51 SER A CA 5
ATOM 9264 C C . SER A 1 51 ? 1.052 12.916 9.053 1.00 0.00 51 SER A C 5
ATOM 9265 O O . SER A 1 51 ? 1.147 13.913 8.337 1.00 0.00 51 SER A O 5
ATOM 9273 N N . LYS A 1 52 ? 0.750 12.982 10.349 1.00 0.00 52 LYS A N 5
ATOM 9274 C CA . LYS A 1 52 ? 0.507 14.256 11.019 1.00 0.00 52 LYS A CA 5
ATOM 9275 C C . LYS A 1 52 ? 1.676 15.215 10.820 1.00 0.00 52 LYS A C 5
ATOM 9276 O O . LYS A 1 52 ? 1.508 16.317 10.298 1.00 0.00 52 LYS A O 5
ATOM 9295 N N . GLY A 1 53 ? 2.859 14.787 11.242 1.00 0.00 53 GLY A N 5
ATOM 9296 C CA . GLY A 1 53 ? 4.041 15.617 11.104 1.00 0.00 53 GLY A CA 5
ATOM 9297 C C . GLY A 1 53 ? 5.311 14.880 11.479 1.00 0.00 53 GLY A C 5
ATOM 9298 O O . GLY A 1 53 ? 6.183 14.668 10.636 1.00 0.00 53 GLY A O 5
ATOM 9302 N N . LYS A 1 54 ? 5.416 14.481 12.743 1.00 0.00 54 LYS A N 5
ATOM 9303 C CA . LYS A 1 54 ? 6.592 13.756 13.217 1.00 0.00 54 LYS A CA 5
ATOM 9304 C C . LYS A 1 54 ? 6.342 12.245 13.242 1.00 0.00 54 LYS A C 5
ATOM 9305 O O . LYS A 1 54 ? 7.260 11.459 13.481 1.00 0.00 54 LYS A O 5
ATOM 9324 N N . ILE A 1 55 ? 5.096 11.846 12.984 1.00 0.00 55 ILE A N 5
ATOM 9325 C CA . ILE A 1 55 ? 4.715 10.435 12.968 1.00 0.00 55 ILE A CA 5
ATOM 9326 C C . ILE A 1 55 ? 3.986 10.084 11.679 1.00 0.00 55 ILE A C 5
ATOM 9327 O O . ILE A 1 55 ? 3.615 10.966 10.906 1.00 0.00 55 ILE A O 5
ATOM 9343 N N . ALA A 1 56 ? 3.758 8.798 11.466 1.00 0.00 56 ALA A N 5
ATOM 9344 C CA . ALA A 1 56 ? 3.045 8.344 10.289 1.00 0.00 56 ALA A CA 5
ATOM 9345 C C . ALA A 1 56 ? 2.075 7.236 10.650 1.00 0.00 56 ALA A C 5
ATOM 9346 O O . ALA A 1 56 ? 2.335 6.426 11.540 1.00 0.00 56 ALA A O 5
ATOM 9353 N N . TYR A 1 57 ? 0.957 7.208 9.953 1.00 0.00 57 TYR A N 5
ATOM 9354 C CA . TYR A 1 57 ? -0.062 6.202 10.189 1.00 0.00 57 TYR A CA 5
ATOM 9355 C C . TYR A 1 57 ? -0.887 5.975 8.936 1.00 0.00 57 TYR A C 5
ATOM 9356 O O . TYR A 1 57 ? -1.047 6.873 8.110 1.00 0.00 57 TYR A O 5
ATOM 9374 N N . ILE A 1 58 ? -1.403 4.767 8.797 1.00 0.00 58 ILE A N 5
ATOM 9375 C CA . ILE A 1 58 ? -2.206 4.420 7.640 1.00 0.00 58 ILE A CA 5
ATOM 9376 C C . ILE A 1 58 ? -3.678 4.341 8.010 1.00 0.00 58 ILE A C 5
ATOM 9377 O O . ILE A 1 58 ? -4.032 3.866 9.088 1.00 0.00 58 ILE A O 5
ATOM 9393 N N . LYS A 1 59 ? -4.531 4.810 7.112 1.00 0.00 59 LYS A N 5
ATOM 9394 C CA . LYS A 1 59 ? -5.964 4.792 7.346 1.00 0.00 59 LYS A CA 5
ATOM 9395 C C . LYS A 1 59 ? -6.678 4.049 6.228 1.00 0.00 59 LYS A C 5
ATOM 9396 O O . LYS A 1 59 ? -6.283 4.126 5.064 1.00 0.00 59 LYS A O 5
ATOM 9415 N N . LEU A 1 60 ? -7.726 3.326 6.590 1.00 0.00 60 LEU A N 5
ATOM 9416 C CA . LEU A 1 60 ? -8.493 2.563 5.620 1.00 0.00 60 LEU A CA 5
ATOM 9417 C C . LEU A 1 60 ? -9.981 2.845 5.754 1.00 0.00 60 LEU A C 5
ATOM 9418 O O . LEU A 1 60 ? -10.439 3.366 6.771 1.00 0.00 60 LEU A O 5
ATOM 9434 N N . GLU A 1 61 ? -10.728 2.492 4.718 1.00 0.00 61 GLU A N 5
ATOM 9435 C CA . GLU A 1 61 ? -12.168 2.697 4.706 1.00 0.00 61 GLU A CA 5
ATOM 9436 C C . GLU A 1 61 ? -12.811 1.929 3.555 1.00 0.00 61 GLU A C 5
ATOM 9437 O O . GLU A 1 61 ? -12.116 1.361 2.713 1.00 0.00 61 GLU A O 5
ATOM 9449 N N . ASP A 1 62 ? -14.138 1.909 3.530 1.00 0.00 62 ASP A N 5
ATOM 9450 C CA . ASP A 1 62 ? -14.878 1.203 2.488 1.00 0.00 62 ASP A CA 5
ATOM 9451 C C . ASP A 1 62 ? -14.787 1.932 1.145 1.00 0.00 62 ASP A C 5
ATOM 9452 O O . ASP A 1 62 ? -14.632 3.153 1.101 1.00 0.00 62 ASP A O 5
ATOM 9461 N N . LYS A 1 63 ? -14.880 1.171 0.050 1.00 0.00 63 LYS A N 5
ATOM 9462 C CA . LYS A 1 63 ? -14.804 1.740 -1.298 1.00 0.00 63 LYS A CA 5
ATOM 9463 C C . LYS A 1 63 ? -15.922 2.741 -1.564 1.00 0.00 63 LYS A C 5
ATOM 9464 O O . LYS A 1 63 ? -15.823 3.562 -2.476 1.00 0.00 63 LYS A O 5
ATOM 9483 N N . VAL A 1 64 ? -16.985 2.671 -0.776 1.00 0.00 64 VAL A N 5
ATOM 9484 C CA . VAL A 1 64 ? -18.116 3.574 -0.947 1.00 0.00 64 VAL A CA 5
ATOM 9485 C C . VAL A 1 64 ? -17.906 4.884 -0.196 1.00 0.00 64 VAL A C 5
ATOM 9486 O O . VAL A 1 64 ? -18.589 5.869 -0.467 1.00 0.00 64 VAL A O 5
ATOM 9499 N N . SER A 1 65 ? -16.957 4.878 0.750 1.00 0.00 65 SER A N 5
ATOM 9500 C CA . SER A 1 65 ? -16.629 6.055 1.565 1.00 0.00 65 SER A CA 5
ATOM 9501 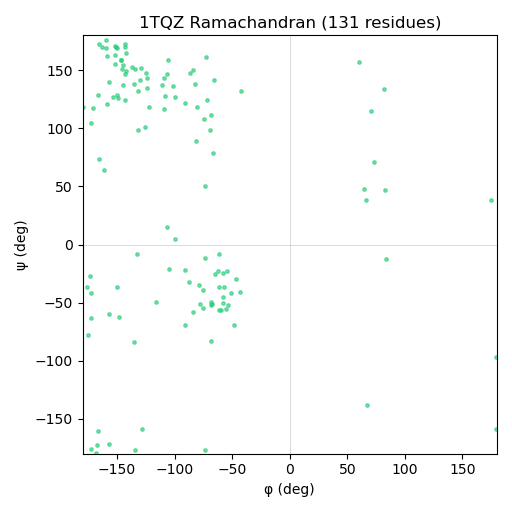C C . SER A 1 65 ? -17.446 6.069 2.852 1.00 0.00 65 SER A C 5
ATOM 9502 O O . SER A 1 65 ? -18.524 6.661 2.915 1.00 0.00 65 SER A O 5
ATOM 9510 N N . GLY A 1 66 ? -16.921 5.403 3.874 1.00 0.00 66 GLY A N 5
ATOM 9511 C CA . GLY A 1 66 ? -17.601 5.326 5.153 1.00 0.00 66 GLY A CA 5
ATOM 9512 C C . GLY A 1 66 ? -18.061 3.918 5.473 1.00 0.00 66 GLY A C 5
ATOM 9513 O O . GLY A 1 66 ? -18.897 3.354 4.766 1.00 0.00 66 GLY A O 5
ATOM 9517 N N . GLU A 1 67 ? -17.512 3.354 6.547 1.00 0.00 67 GLU A N 5
ATOM 9518 C CA . GLU A 1 67 ? -17.858 2.002 6.980 1.00 0.00 67 GLU A CA 5
ATOM 9519 C C . GLU A 1 67 ? -17.035 1.603 8.216 1.00 0.00 67 GLU A C 5
ATOM 9520 O O . GLU A 1 67 ? -16.944 2.372 9.173 1.00 0.00 67 GLU A O 5
ATOM 9532 N N . LEU A 1 68 ? -16.443 0.404 8.202 1.00 0.00 68 LEU A N 5
ATOM 9533 C CA . LEU A 1 68 ? -15.646 -0.072 9.329 1.00 0.00 68 LEU A CA 5
ATOM 9534 C C . LEU A 1 68 ? -14.511 0.896 9.656 1.00 0.00 68 LEU A C 5
ATOM 9535 O O . LEU A 1 68 ? -14.454 1.439 10.758 1.00 0.00 68 LEU A O 5
ATOM 9551 N N . PHE A 1 69 ? -13.608 1.103 8.697 1.00 0.00 69 PHE A N 5
ATOM 9552 C CA . PHE A 1 69 ? -12.473 2.005 8.889 1.00 0.00 69 PHE A CA 5
ATOM 9553 C C . PHE A 1 69 ? -11.395 1.345 9.746 1.00 0.00 69 PHE A C 5
ATOM 9554 O O . PHE A 1 69 ? -11.677 0.850 10.838 1.00 0.00 69 PHE A O 5
ATOM 9571 N N . ALA A 1 70 ? -10.163 1.338 9.246 1.00 0.00 70 ALA A N 5
ATOM 9572 C CA . ALA A 1 70 ? -9.048 0.735 9.970 1.00 0.00 70 ALA A CA 5
ATOM 9573 C C . ALA A 1 70 ? -7.805 1.614 9.905 1.00 0.00 70 ALA A C 5
ATOM 9574 O O . ALA A 1 70 ? -7.566 2.299 8.910 1.00 0.00 70 ALA A O 5
ATOM 9581 N N . GLN A 1 71 ? -7.010 1.589 10.973 1.00 0.00 71 GLN A N 5
ATOM 9582 C CA . GLN A 1 71 ? -5.788 2.382 11.034 1.00 0.00 71 GLN A CA 5
ATOM 9583 C C . GLN A 1 71 ? -4.626 1.559 11.564 1.00 0.00 71 GLN A C 5
ATOM 9584 O O . GLN A 1 71 ? -4.817 0.503 12.168 1.00 0.00 71 GLN A O 5
ATOM 9598 N N . ALA A 1 72 ? -3.421 2.065 11.350 1.00 0.00 72 ALA A N 5
ATOM 9599 C CA . ALA A 1 72 ? -2.217 1.398 11.820 1.00 0.00 72 ALA A CA 5
ATOM 9600 C C . ALA A 1 72 ? -1.112 2.415 12.081 1.00 0.00 72 ALA A C 5
ATOM 9601 O O . ALA A 1 72 ? -0.207 2.590 11.263 1.00 0.00 72 ALA A O 5
ATOM 9608 N N . PRO A 1 73 ? -1.179 3.109 13.233 1.00 0.00 73 PRO A N 5
ATOM 9609 C CA . PRO A 1 73 ? -0.185 4.117 13.610 1.00 0.00 73 PRO A CA 5
ATOM 9610 C C . PRO A 1 73 ? 1.183 3.499 13.855 1.00 0.00 73 PRO A C 5
ATOM 9611 O O . PRO A 1 73 ? 1.289 2.389 14.377 1.00 0.00 73 PRO A O 5
ATOM 9622 N N . VAL A 1 74 ? 2.229 4.210 13.460 1.00 0.00 74 VAL A N 5
ATOM 9623 C CA . VAL A 1 74 ? 3.582 3.712 13.626 1.00 0.00 74 VAL A CA 5
ATOM 9624 C C . VAL A 1 74 ? 4.540 4.825 14.028 1.00 0.00 74 VAL A C 5
ATOM 9625 O O . VAL A 1 74 ? 4.228 6.004 13.887 1.00 0.00 74 VAL A O 5
ATOM 9638 N N . GLU A 1 75 ? 5.707 4.443 14.529 1.00 0.00 75 GLU A N 5
ATOM 9639 C CA . GLU A 1 75 ? 6.708 5.413 14.957 1.00 0.00 75 GLU A CA 5
ATOM 9640 C C . GLU A 1 75 ? 7.271 6.200 13.774 1.00 0.00 75 GLU A C 5
ATOM 9641 O O . GLU A 1 75 ? 7.996 7.176 13.964 1.00 0.00 75 GLU A O 5
ATOM 9653 N N . GLN A 1 76 ? 6.930 5.790 12.553 1.00 0.00 76 GLN A N 5
ATOM 9654 C CA . GLN A 1 76 ? 7.409 6.479 11.358 1.00 0.00 76 GLN A CA 5
ATOM 9655 C C . GLN A 1 76 ? 8.930 6.548 11.339 1.00 0.00 76 GLN A C 5
ATOM 9656 O O . GLN A 1 76 ? 9.521 7.577 11.661 1.00 0.00 76 GLN A O 5
ATOM 9670 N N . TYR A 1 77 ? 9.557 5.446 10.956 1.00 0.00 77 TYR A N 5
ATOM 9671 C CA . TYR A 1 77 ? 11.012 5.384 10.889 1.00 0.00 77 TYR A CA 5
ATOM 9672 C C . TYR A 1 77 ? 11.472 4.198 10.037 1.00 0.00 77 TYR A C 5
ATOM 9673 O O . TYR A 1 77 ? 12.126 4.383 9.010 1.00 0.00 77 TYR A O 5
ATOM 9691 N N . PRO A 1 78 ? 11.139 2.961 10.447 1.00 0.00 78 PRO A N 5
ATOM 9692 C CA . PRO A 1 78 ? 11.525 1.744 9.711 1.00 0.00 78 PRO A CA 5
ATOM 9693 C C . PRO A 1 78 ? 10.753 1.565 8.404 1.00 0.00 78 PRO A C 5
ATOM 9694 O O . PRO A 1 78 ? 10.169 0.512 8.159 1.00 0.00 78 PRO A O 5
ATOM 9705 N N . GLY A 1 79 ? 10.768 2.585 7.556 1.00 0.00 79 GLY A N 5
ATOM 9706 C CA . GLY A 1 79 ? 10.069 2.495 6.284 1.00 0.00 79 GLY A CA 5
ATOM 9707 C C . GLY A 1 79 ? 10.723 1.509 5.334 1.00 0.00 79 GLY A C 5
ATOM 9708 O O . GLY A 1 79 ? 11.766 1.805 4.752 1.00 0.00 79 GLY A O 5
ATOM 9712 N N . ILE A 1 80 ? 10.111 0.333 5.174 1.00 0.00 80 ILE A N 5
ATOM 9713 C CA . ILE A 1 80 ? 10.650 -0.692 4.288 1.00 0.00 80 ILE A CA 5
ATOM 9714 C C . ILE A 1 80 ? 9.792 -1.967 4.314 1.00 0.00 80 ILE A C 5
ATOM 9715 O O . ILE A 1 80 ? 8.668 -1.957 4.812 1.00 0.00 80 ILE A O 5
ATOM 9731 N N . ALA A 1 81 ? 10.335 -3.053 3.763 1.00 0.00 81 ALA A N 5
ATOM 9732 C CA . ALA A 1 81 ? 9.652 -4.337 3.704 1.00 0.00 81 ALA A CA 5
ATOM 9733 C C . ALA A 1 81 ? 8.573 -4.346 2.632 1.00 0.00 81 ALA A C 5
ATOM 9734 O O . ALA A 1 81 ? 7.390 -4.124 2.900 1.00 0.00 81 ALA A O 5
ATOM 9741 N N . VAL A 1 82 ? 9.012 -4.619 1.412 1.00 0.00 82 VAL A N 5
ATOM 9742 C CA . VAL A 1 82 ? 8.134 -4.692 0.259 1.00 0.00 82 VAL A CA 5
ATOM 9743 C C . VAL A 1 82 ? 8.645 -5.755 -0.696 1.00 0.00 82 VAL A C 5
ATOM 9744 O O . VAL A 1 82 ? 9.847 -5.849 -0.946 1.00 0.00 82 VAL A O 5
ATOM 9757 N N . GLU A 1 83 ? 7.739 -6.555 -1.228 1.00 0.00 83 GLU A N 5
ATOM 9758 C CA . GLU A 1 83 ? 8.122 -7.603 -2.155 1.00 0.00 83 GLU A CA 5
ATOM 9759 C C . GLU A 1 83 ? 7.234 -7.585 -3.381 1.00 0.00 83 GLU A C 5
ATOM 9760 O O . GLU A 1 83 ? 6.064 -7.208 -3.315 1.00 0.00 83 GLU A O 5
ATOM 9772 N N . THR A 1 84 ? 7.795 -8.002 -4.499 1.00 0.00 84 THR A N 5
ATOM 9773 C CA . THR A 1 84 ? 7.050 -8.043 -5.738 1.00 0.00 84 THR A CA 5
ATOM 9774 C C . THR A 1 84 ? 7.096 -9.431 -6.345 1.00 0.00 84 THR A C 5
ATOM 9775 O O . THR A 1 84 ? 7.696 -10.354 -5.793 1.00 0.00 84 THR A O 5
ATOM 9786 N N . VAL A 1 85 ? 6.458 -9.553 -7.488 1.00 0.00 85 VAL A N 5
ATOM 9787 C CA . VAL A 1 85 ? 6.401 -10.809 -8.217 1.00 0.00 85 VAL A CA 5
ATOM 9788 C C . VAL A 1 85 ? 7.774 -11.189 -8.765 1.00 0.00 85 VAL A C 5
ATOM 9789 O O . VAL A 1 85 ? 8.321 -10.500 -9.625 1.00 0.00 85 VAL A O 5
ATOM 9802 N N . THR A 1 86 ? 8.324 -12.290 -8.258 1.00 0.00 86 THR A N 5
ATOM 9803 C CA . THR A 1 86 ? 9.634 -12.767 -8.694 1.00 0.00 86 THR A CA 5
ATOM 9804 C C . THR A 1 86 ? 9.637 -13.114 -10.184 1.00 0.00 86 THR A C 5
ATOM 9805 O O . THR A 1 86 ? 10.698 -13.318 -10.775 1.00 0.00 86 THR A O 5
ATOM 9816 N N . ASP A 1 87 ? 8.451 -13.189 -10.788 1.00 0.00 87 ASP A N 5
ATOM 9817 C CA . ASP A 1 87 ? 8.345 -13.523 -12.204 1.00 0.00 87 ASP A CA 5
ATOM 9818 C C . ASP A 1 87 ? 7.040 -13.002 -12.814 1.00 0.00 87 ASP A C 5
ATOM 9819 O O . ASP A 1 87 ? 6.544 -13.552 -13.797 1.00 0.00 87 ASP A O 5
ATOM 9828 N N . SER A 1 88 ? 6.493 -11.935 -12.234 1.00 0.00 88 SER A N 5
ATOM 9829 C CA . SER A 1 88 ? 5.250 -11.336 -12.729 1.00 0.00 88 SER A CA 5
ATOM 9830 C C . SER A 1 88 ? 4.039 -12.206 -12.411 1.00 0.00 88 SER A C 5
ATOM 9831 O O . SER A 1 88 ? 4.073 -13.424 -12.585 1.00 0.00 88 SER A O 5
ATOM 9839 N N . SER A 1 89 ? 2.965 -11.568 -11.950 1.00 0.00 89 SER A N 5
ATOM 9840 C CA . SER A 1 89 ? 1.737 -12.282 -11.614 1.00 0.00 89 SER A CA 5
ATOM 9841 C C . SER A 1 89 ? 0.612 -11.307 -11.259 1.00 0.00 89 SER A C 5
ATOM 9842 O O . SER A 1 89 ? -0.222 -11.590 -10.399 1.00 0.00 89 SER A O 5
ATOM 9850 N N . ARG A 1 90 ? 0.588 -10.166 -11.938 1.00 0.00 90 ARG A N 5
ATOM 9851 C CA . ARG A 1 90 ? -0.449 -9.146 -11.703 1.00 0.00 90 ARG A CA 5
ATOM 9852 C C . ARG A 1 90 ? -0.756 -8.962 -10.214 1.00 0.00 90 ARG A C 5
ATOM 9853 O O . ARG A 1 90 ? -1.870 -8.588 -9.850 1.00 0.00 90 ARG A O 5
ATOM 9874 N N . TYR A 1 91 ? 0.227 -9.222 -9.358 1.00 0.00 91 TYR A N 5
ATOM 9875 C CA . TYR A 1 91 ? 0.039 -9.077 -7.918 1.00 0.00 91 TYR A CA 5
ATOM 9876 C C . TYR A 1 91 ? 1.294 -8.509 -7.256 1.00 0.00 91 TYR A C 5
ATOM 9877 O O . TYR A 1 91 ? 2.345 -8.394 -7.886 1.00 0.00 91 TYR A O 5
ATOM 9895 N N . PHE A 1 92 ? 1.174 -8.154 -5.982 1.00 0.00 92 PHE A N 5
ATOM 9896 C CA . PHE A 1 92 ? 2.294 -7.602 -5.234 1.00 0.00 92 PHE A CA 5
ATOM 9897 C C . PHE A 1 92 ? 1.994 -7.613 -3.743 1.00 0.00 92 PHE A C 5
ATOM 9898 O O . PHE A 1 92 ? 0.851 -7.816 -3.333 1.00 0.00 92 PHE A O 5
ATOM 9915 N N . VAL A 1 93 ? 3.025 -7.407 -2.936 1.00 0.00 93 VAL A N 5
ATOM 9916 C CA . VAL A 1 93 ? 2.870 -7.408 -1.489 1.00 0.00 93 VAL A CA 5
ATOM 9917 C C . VAL A 1 93 ? 3.559 -6.207 -0.849 1.00 0.00 93 VAL A C 5
ATOM 9918 O O . VAL A 1 93 ? 4.594 -5.751 -1.332 1.00 0.00 93 VAL A O 5
ATOM 9931 N N . ILE A 1 94 ? 2.986 -5.703 0.245 1.00 0.00 94 ILE A N 5
ATOM 9932 C CA . ILE A 1 94 ? 3.558 -4.559 0.949 1.00 0.00 94 ILE A CA 5
ATOM 9933 C C . ILE A 1 94 ? 3.226 -4.614 2.434 1.00 0.00 94 ILE A C 5
ATOM 9934 O O . ILE A 1 94 ? 2.210 -5.177 2.834 1.00 0.00 94 ILE A O 5
ATOM 9950 N N . ARG A 1 95 ? 4.087 -4.023 3.251 1.00 0.00 95 ARG A N 5
ATOM 9951 C CA . ARG A 1 95 ? 3.875 -4.011 4.693 1.00 0.00 95 ARG A CA 5
ATOM 9952 C C . ARG A 1 95 ? 4.318 -2.682 5.287 1.00 0.00 95 ARG A C 5
ATOM 9953 O O . ARG A 1 95 ? 4.852 -1.823 4.586 1.00 0.00 95 ARG A O 5
ATOM 9974 N N . ILE A 1 96 ? 4.104 -2.525 6.585 1.00 0.00 96 ILE A N 5
ATOM 9975 C CA . ILE A 1 96 ? 4.492 -1.306 7.278 1.00 0.00 96 ILE A CA 5
ATOM 9976 C C . ILE A 1 96 ? 5.265 -1.648 8.546 1.00 0.00 96 ILE A C 5
ATOM 9977 O O . ILE A 1 96 ? 5.111 -2.736 9.093 1.00 0.00 96 ILE A O 5
ATOM 9993 N N . GLN A 1 97 ? 6.097 -0.717 9.005 1.00 0.00 97 GLN A N 5
ATOM 9994 C CA . GLN A 1 97 ? 6.897 -0.938 10.210 1.00 0.00 97 GLN A CA 5
ATOM 9995 C C . GLN A 1 97 ? 6.638 0.136 11.266 1.00 0.00 97 GLN A C 5
ATOM 9996 O O . GLN A 1 97 ? 6.382 1.296 10.939 1.00 0.00 97 GLN A O 5
ATOM 10010 N N . ASP A 1 98 ? 6.717 -0.260 12.536 1.00 0.00 98 ASP A N 5
ATOM 10011 C CA . ASP A 1 98 ? 6.500 0.662 13.650 1.00 0.00 98 ASP A CA 5
ATOM 10012 C C . ASP A 1 98 ? 7.649 0.612 14.648 1.00 0.00 98 ASP A C 5
ATOM 10013 O O . ASP A 1 98 ? 7.556 -0.044 15.685 1.00 0.00 98 ASP A O 5
ATOM 10022 N N . GLY A 1 99 ? 8.726 1.317 14.335 1.00 0.00 99 GLY A N 5
ATOM 10023 C CA . GLY A 1 99 ? 9.868 1.343 15.223 1.00 0.00 99 GLY A CA 5
ATOM 10024 C C . GLY A 1 99 ? 10.712 0.089 15.124 1.00 0.00 99 GLY A C 5
ATOM 10025 O O . GLY A 1 99 ? 11.665 -0.076 15.885 1.00 0.00 99 GLY A O 5
ATOM 10029 N N . THR A 1 100 ? 10.354 -0.795 14.187 1.00 0.00 100 THR A N 5
ATOM 10030 C CA . THR A 1 100 ? 11.070 -2.053 13.969 1.00 0.00 100 THR A CA 5
ATOM 10031 C C . THR A 1 100 ? 10.527 -3.166 14.862 1.00 0.00 100 THR A C 5
ATOM 10032 O O . THR A 1 100 ? 10.629 -4.344 14.524 1.00 0.00 100 THR A O 5
ATOM 10043 N N . GLY A 1 101 ? 9.942 -2.790 15.996 1.00 0.00 101 GLY A N 5
ATOM 10044 C CA . GLY A 1 101 ? 9.387 -3.776 16.902 1.00 0.00 101 GLY A CA 5
ATOM 10045 C C . GLY A 1 101 ? 8.050 -4.311 16.427 1.00 0.00 101 GLY A C 5
ATOM 10046 O O . GLY A 1 101 ? 7.841 -5.523 16.361 1.00 0.00 101 GLY A O 5
ATOM 10050 N N . ARG A 1 102 ? 7.142 -3.397 16.104 1.00 0.00 102 ARG A N 5
ATOM 10051 C CA . ARG A 1 102 ? 5.809 -3.762 15.640 1.00 0.00 102 ARG A CA 5
ATOM 10052 C C . ARG A 1 102 ? 5.641 -3.419 14.161 1.00 0.00 102 ARG A C 5
ATOM 10053 O O . ARG A 1 102 ? 5.996 -2.327 13.728 1.00 0.00 102 ARG A O 5
ATOM 10074 N N . SER A 1 103 ? 5.124 -4.364 13.385 1.00 0.00 103 SER A N 5
ATOM 10075 C CA . SER A 1 103 ? 4.938 -4.153 11.950 1.00 0.00 103 SER A CA 5
ATOM 10076 C C . SER A 1 103 ? 3.868 -5.090 11.390 1.00 0.00 103 SER A C 5
ATOM 10077 O O . SER A 1 103 ? 3.785 -6.251 11.784 1.00 0.00 103 SER A O 5
ATOM 10085 N N . ALA A 1 104 ? 3.049 -4.579 10.469 1.00 0.00 104 ALA A N 5
ATOM 10086 C CA . ALA A 1 104 ? 1.988 -5.382 9.867 1.00 0.00 104 ALA A CA 5
ATOM 10087 C C . ALA A 1 104 ? 2.198 -5.546 8.362 1.00 0.00 104 ALA A C 5
ATOM 10088 O O . ALA A 1 104 ? 2.687 -4.639 7.690 1.00 0.00 104 ALA A O 5
ATOM 10095 N N . PHE A 1 105 ? 1.834 -6.719 7.842 1.00 0.00 105 PHE A N 5
ATOM 10096 C CA . PHE A 1 105 ? 1.992 -7.016 6.418 1.00 0.00 105 PHE A CA 5
ATOM 10097 C C . PHE A 1 105 ? 0.646 -7.273 5.746 1.00 0.00 105 PHE A C 5
ATOM 10098 O O . PHE A 1 105 ? -0.260 -7.843 6.352 1.00 0.00 105 PHE A O 5
ATOM 10115 N N . ILE A 1 106 ? 0.526 -6.842 4.488 1.00 0.00 106 ILE A N 5
ATOM 10116 C CA . ILE A 1 106 ? -0.705 -7.010 3.725 1.00 0.00 106 ILE A CA 5
ATOM 10117 C C . ILE A 1 106 ? -0.399 -7.121 2.236 1.00 0.00 106 ILE A C 5
ATOM 10118 O O . ILE A 1 106 ? 0.676 -6.726 1.788 1.00 0.00 106 ILE A O 5
ATOM 10134 N N . GLY A 1 107 ? -1.344 -7.650 1.471 1.00 0.00 107 GLY A N 5
ATOM 10135 C CA . GLY A 1 107 ? -1.138 -7.785 0.042 1.00 0.00 107 GLY A CA 5
ATOM 10136 C C . GLY A 1 107 ? -2.162 -7.014 -0.764 1.00 0.00 107 GLY A C 5
ATOM 10137 O O . GLY A 1 107 ? -3.294 -6.837 -0.325 1.00 0.00 107 GLY A O 5
ATOM 10141 N N . ILE A 1 108 ? -1.763 -6.554 -1.945 1.00 0.00 108 ILE A N 5
ATOM 10142 C CA . ILE A 1 108 ? -2.657 -5.796 -2.818 1.00 0.00 108 ILE A CA 5
ATOM 10143 C C . ILE A 1 108 ? -2.400 -6.129 -4.287 1.00 0.00 108 ILE A C 5
ATOM 10144 O O . ILE A 1 108 ? -1.326 -6.614 -4.646 1.00 0.00 108 ILE A O 5
ATOM 10160 N N . GLY A 1 109 ? -3.393 -5.859 -5.134 1.00 0.00 109 GLY A N 5
ATOM 10161 C CA . GLY A 1 109 ? -3.262 -6.125 -6.556 1.00 0.00 109 GLY A CA 5
ATOM 10162 C C . GLY A 1 109 ? -4.435 -5.589 -7.353 1.00 0.00 109 GLY A C 5
ATOM 10163 O O . GLY A 1 109 ? -5.230 -4.797 -6.847 1.00 0.00 109 GLY A O 5
ATOM 10167 N N . PHE A 1 110 ? -4.543 -6.020 -8.606 1.00 0.00 110 PHE A N 5
ATOM 10168 C CA . PHE A 1 110 ? -5.624 -5.578 -9.476 1.00 0.00 110 PHE A CA 5
ATOM 10169 C C . PHE A 1 110 ? -5.978 -6.661 -10.486 1.00 0.00 110 PHE A C 5
ATOM 10170 O O . PHE A 1 110 ? -5.185 -7.566 -10.747 1.00 0.00 110 PHE A O 5
ATOM 10187 N N . THR A 1 111 ? -7.174 -6.558 -11.051 1.00 0.00 111 THR A N 5
ATOM 10188 C CA . THR A 1 111 ? -7.640 -7.525 -12.037 1.00 0.00 111 THR A CA 5
ATOM 10189 C C . THR A 1 111 ? -6.772 -7.486 -13.296 1.00 0.00 111 THR A C 5
ATOM 10190 O O . THR A 1 111 ? -6.846 -8.381 -14.137 1.00 0.00 111 THR A O 5
ATOM 10201 N N . ASP A 1 112 ? -5.939 -6.450 -13.415 1.00 0.00 112 ASP A N 5
ATOM 10202 C CA . ASP A 1 112 ? -5.051 -6.306 -14.563 1.00 0.00 112 ASP A CA 5
ATOM 10203 C C . ASP A 1 112 ? -3.728 -5.672 -14.141 1.00 0.00 112 ASP A C 5
ATOM 10204 O O . ASP A 1 112 ? -3.549 -5.300 -12.981 1.00 0.00 112 ASP A O 5
ATOM 10213 N N . ARG A 1 113 ? -2.799 -5.561 -15.086 1.00 0.00 113 ARG A N 5
ATOM 10214 C CA . ARG A 1 113 ? -1.490 -4.983 -14.806 1.00 0.00 113 ARG A CA 5
ATOM 10215 C C . ARG A 1 113 ? -1.502 -3.472 -15.006 1.00 0.00 113 ARG A C 5
ATOM 10216 O O . ARG A 1 113 ? -0.860 -2.735 -14.257 1.00 0.00 113 ARG A O 5
ATOM 10237 N N . GLY A 1 114 ? -2.233 -3.014 -16.018 1.00 0.00 114 GLY A N 5
ATOM 10238 C CA . GLY A 1 114 ? -2.308 -1.589 -16.292 1.00 0.00 114 GLY A CA 5
ATOM 10239 C C . GLY A 1 114 ? -2.633 -0.780 -15.052 1.00 0.00 114 GLY A C 5
ATOM 10240 O O . GLY A 1 114 ? -1.934 0.178 -14.724 1.00 0.00 114 GLY A O 5
ATOM 10244 N N . ASP A 1 115 ? -3.696 -1.174 -14.359 1.00 0.00 115 ASP A N 5
ATOM 10245 C CA . ASP A 1 115 ? -4.116 -0.489 -13.143 1.00 0.00 115 ASP A CA 5
ATOM 10246 C C . ASP A 1 115 ? -3.075 -0.657 -12.041 1.00 0.00 115 ASP A C 5
ATOM 10247 O O . ASP A 1 115 ? -2.663 0.316 -11.407 1.00 0.00 115 ASP A O 5
ATOM 10256 N N . ALA A 1 116 ? -2.652 -1.900 -11.818 1.00 0.00 116 ALA A N 5
ATOM 10257 C CA . ALA A 1 116 ? -1.656 -2.205 -10.795 1.00 0.00 116 ALA A CA 5
ATOM 10258 C C . ALA A 1 116 ? -0.457 -1.270 -10.899 1.00 0.00 116 ALA A C 5
ATOM 10259 O O . ALA A 1 116 ? 0.185 -0.951 -9.899 1.00 0.00 116 ALA A O 5
ATOM 10266 N N . PHE A 1 117 ? -0.168 -0.834 -12.119 1.00 0.00 117 PHE A N 5
ATOM 10267 C CA . PHE A 1 117 ? 0.949 0.064 -12.368 1.00 0.00 117 PHE A CA 5
ATOM 10268 C C . PHE A 1 117 ? 0.662 1.459 -11.817 1.00 0.00 117 PHE A C 5
ATOM 10269 O O . PHE A 1 117 ? 1.466 2.023 -11.076 1.00 0.00 117 PHE A O 5
ATOM 10286 N N . ASP A 1 118 ? -0.489 2.010 -12.190 1.00 0.00 118 ASP A N 5
ATOM 10287 C CA . ASP A 1 118 ? -0.887 3.341 -11.740 1.00 0.00 118 ASP A CA 5
ATOM 10288 C C . ASP A 1 118 ? -0.753 3.477 -10.223 1.00 0.00 118 ASP A C 5
ATOM 10289 O O . ASP A 1 118 ? -0.264 4.488 -9.722 1.00 0.00 118 ASP A O 5
ATOM 10298 N N . PHE A 1 119 ? -1.203 2.461 -9.494 1.00 0.00 119 PHE A N 5
ATOM 10299 C CA . PHE A 1 119 ? -1.132 2.486 -8.037 1.00 0.00 119 PHE A CA 5
ATOM 10300 C C . PHE A 1 119 ? 0.321 2.530 -7.569 1.00 0.00 119 PHE A C 5
ATOM 10301 O O . PHE A 1 119 ? 0.708 3.402 -6.792 1.00 0.00 119 PHE A O 5
ATOM 10318 N N . ASN A 1 120 ? 1.115 1.576 -8.044 1.00 0.00 120 ASN A N 5
ATOM 10319 C CA . ASN A 1 120 ? 2.523 1.492 -7.675 1.00 0.00 120 ASN A CA 5
ATOM 10320 C C . ASN A 1 120 ? 3.245 2.806 -7.953 1.00 0.00 120 ASN A C 5
ATOM 10321 O O . ASN A 1 120 ? 3.815 3.418 -7.049 1.00 0.00 120 ASN A O 5
ATOM 10332 N N . VAL A 1 121 ? 3.222 3.233 -9.213 1.00 0.00 121 VAL A N 5
ATOM 10333 C CA . VAL A 1 121 ? 3.879 4.473 -9.611 1.00 0.00 121 VAL A CA 5
ATOM 10334 C C . VAL A 1 121 ? 3.429 5.644 -8.742 1.00 0.00 121 VAL A C 5
ATOM 10335 O O . VAL A 1 121 ? 4.197 6.573 -8.491 1.00 0.00 121 VAL A O 5
ATOM 10348 N N . SER A 1 122 ? 2.181 5.595 -8.282 1.00 0.00 122 SER A N 5
ATOM 10349 C CA . SER A 1 122 ? 1.639 6.655 -7.439 1.00 0.00 122 SER A CA 5
ATOM 10350 C C . SER A 1 122 ? 2.365 6.699 -6.101 1.00 0.00 122 SER A C 5
ATOM 10351 O O . SER A 1 122 ? 2.837 7.752 -5.673 1.00 0.00 122 SER A O 5
ATOM 10359 N N . LEU A 1 123 ? 2.460 5.545 -5.446 1.00 0.00 123 LEU A N 5
ATOM 10360 C CA . LEU A 1 123 ? 3.138 5.452 -4.159 1.00 0.00 123 LEU A CA 5
ATOM 10361 C C . LEU A 1 123 ? 4.533 6.059 -4.246 1.00 0.00 123 LEU A C 5
ATOM 10362 O O . LEU A 1 123 ? 5.039 6.604 -3.272 1.00 0.00 123 LEU A O 5
ATOM 10378 N N . GLN A 1 124 ? 5.146 5.964 -5.422 1.00 0.00 124 GLN A N 5
ATOM 10379 C CA . GLN A 1 124 ? 6.485 6.506 -5.632 1.00 0.00 124 GLN A CA 5
ATOM 10380 C C . GLN A 1 124 ? 6.459 8.029 -5.731 1.00 0.00 124 GLN A C 5
ATOM 10381 O O . GLN A 1 124 ? 7.211 8.717 -5.040 1.00 0.00 124 GLN A O 5
ATOM 10395 N N . ASP A 1 125 ? 5.596 8.551 -6.599 1.00 0.00 125 ASP A N 5
ATOM 10396 C CA . ASP A 1 125 ? 5.482 9.995 -6.794 1.00 0.00 125 ASP A CA 5
ATOM 10397 C C . ASP A 1 125 ? 5.394 10.732 -5.459 1.00 0.00 125 ASP A C 5
ATOM 10398 O O . ASP A 1 125 ? 6.083 11.729 -5.244 1.00 0.00 125 ASP A O 5
ATOM 10407 N N . HIS A 1 126 ? 4.542 10.236 -4.569 1.00 0.00 126 HIS A N 5
ATOM 10408 C CA . HIS A 1 126 ? 4.365 10.850 -3.258 1.00 0.00 126 HIS A CA 5
ATOM 10409 C C . HIS A 1 126 ? 5.520 10.492 -2.320 1.00 0.00 126 HIS A C 5
ATOM 10410 O O . HIS A 1 126 ? 6.060 11.359 -1.634 1.00 0.00 126 HIS A O 5
ATOM 10424 N N . PHE A 1 127 ? 5.890 9.212 -2.292 1.00 0.00 127 PHE A N 5
ATOM 10425 C CA . PHE A 1 127 ? 6.977 8.743 -1.433 1.00 0.00 127 PHE A CA 5
ATOM 10426 C C . PHE A 1 127 ? 8.293 9.454 -1.757 1.00 0.00 127 PHE A C 5
ATOM 10427 O O . PHE A 1 127 ? 8.663 10.421 -1.090 1.00 0.00 127 PHE A O 5
ATOM 10444 N N . LYS A 1 128 ? 8.999 8.969 -2.777 1.00 0.00 128 LYS A N 5
ATOM 10445 C CA . LYS A 1 128 ? 10.268 9.561 -3.180 1.00 0.00 128 LYS A CA 5
ATOM 10446 C C . LYS A 1 128 ? 10.056 10.641 -4.236 1.00 0.00 128 LYS A C 5
ATOM 10447 O O . LYS A 1 128 ? 8.953 10.807 -4.757 1.00 0.00 128 LYS A O 5
ATOM 10466 N N . TRP A 1 129 ? 11.121 11.367 -4.554 1.00 0.00 129 TRP A N 5
ATOM 10467 C CA . TRP A 1 129 ? 11.054 12.427 -5.553 1.00 0.00 129 TRP A CA 5
ATOM 10468 C C . TRP A 1 129 ? 12.377 12.547 -6.305 1.00 0.00 129 TRP A C 5
ATOM 10469 O O . TRP A 1 129 ? 13.404 12.035 -5.861 1.00 0.00 129 TRP A O 5
ATOM 10490 N N . VAL A 1 130 ? 12.339 13.226 -7.447 1.00 0.00 130 VAL A N 5
ATOM 10491 C CA . VAL A 1 130 ? 13.528 13.416 -8.271 1.00 0.00 130 VAL A CA 5
ATOM 10492 C C . VAL A 1 130 ? 13.506 14.781 -8.949 1.00 0.00 130 VAL A C 5
ATOM 10493 O O . VAL A 1 130 ? 14.496 15.512 -8.929 1.00 0.00 130 VAL A O 5
ATOM 10506 N N . LYS A 1 131 ? 12.367 15.120 -9.544 1.00 0.00 131 LYS A N 5
ATOM 10507 C CA . LYS A 1 131 ? 12.211 16.401 -10.225 1.00 0.00 131 LYS A CA 5
ATOM 10508 C C . LYS A 1 131 ? 11.650 17.454 -9.270 1.00 0.00 131 LYS A C 5
ATOM 10509 O O . LYS A 1 131 ? 10.742 18.207 -9.621 1.00 0.00 131 LYS A O 5
ATOM 10528 N N . GLN A 1 132 ? 12.198 17.498 -8.058 1.00 0.00 132 GLN A N 5
ATOM 10529 C CA . GLN A 1 132 ? 11.751 18.453 -7.049 1.00 0.00 132 GLN A CA 5
ATOM 10530 C C . GLN A 1 132 ? 12.345 19.836 -7.303 1.00 0.00 132 GLN A C 5
ATOM 10531 O O . GLN A 1 132 ? 13.436 20.152 -6.825 1.00 0.00 132 GLN A O 5
ATOM 10545 N N . GLU A 1 133 ? 11.616 20.661 -8.051 1.00 0.00 133 GLU A N 5
ATOM 10546 C CA . GLU A 1 133 ? 12.067 22.014 -8.365 1.00 0.00 133 GLU A CA 5
ATOM 10547 C C . GLU A 1 133 ? 10.892 22.988 -8.370 1.00 0.00 133 GLU A C 5
ATOM 10548 O O . GLU A 1 133 ? 11.117 24.187 -8.100 1.00 0.00 133 GLU A O 5
ATOM 10561 N N . MET A 1 1 ? 0.665 28.509 10.940 1.00 0.00 1 MET A N 6
ATOM 10562 C CA . MET A 1 1 ? -0.002 27.371 10.250 1.00 0.00 1 MET A CA 6
ATOM 10563 C C . MET A 1 1 ? 0.454 27.249 8.795 1.00 0.00 1 MET A C 6
ATOM 10564 O O . MET A 1 1 ? -0.341 26.924 7.913 1.00 0.00 1 MET A O 6
ATOM 10580 N N . ALA A 1 2 ? 1.738 27.504 8.547 1.00 0.00 2 ALA A N 6
ATOM 10581 C CA . ALA A 1 2 ? 2.290 27.416 7.198 1.00 0.00 2 ALA A CA 6
ATOM 10582 C C . ALA A 1 2 ? 3.779 27.743 7.189 1.00 0.00 2 ALA A C 6
ATOM 10583 O O . ALA A 1 2 ? 4.180 28.866 7.493 1.00 0.00 2 ALA A O 6
ATOM 10590 N N . ALA A 1 3 ? 4.596 26.754 6.838 1.00 0.00 3 ALA A N 6
ATOM 10591 C CA . ALA A 1 3 ? 6.042 26.937 6.789 1.00 0.00 3 ALA A CA 6
ATOM 10592 C C . ALA A 1 3 ? 6.707 25.847 5.954 1.00 0.00 3 ALA A C 6
ATOM 10593 O O . ALA A 1 3 ? 6.392 24.666 6.093 1.00 0.00 3 ALA A O 6
ATOM 10600 N N . GLU A 1 4 ? 7.632 26.247 5.086 1.00 0.00 4 GLU A N 6
ATOM 10601 C CA . GLU A 1 4 ? 8.338 25.296 4.235 1.00 0.00 4 GLU A CA 6
ATOM 10602 C C . GLU A 1 4 ? 9.636 24.836 4.894 1.00 0.00 4 GLU A C 6
ATOM 10603 O O . GLU A 1 4 ? 10.727 25.057 4.368 1.00 0.00 4 GLU A O 6
ATOM 10615 N N . LEU A 1 5 ? 9.506 24.197 6.052 1.00 0.00 5 LEU A N 6
ATOM 10616 C CA . LEU A 1 5 ? 10.664 23.702 6.792 1.00 0.00 5 LEU A CA 6
ATOM 10617 C C . LEU A 1 5 ? 10.318 22.457 7.610 1.00 0.00 5 LEU A C 6
ATOM 10618 O O . LEU A 1 5 ? 11.192 21.646 7.918 1.00 0.00 5 LEU A O 6
ATOM 10634 N N . GLU A 1 6 ? 9.043 22.307 7.961 1.00 0.00 6 GLU A N 6
ATOM 10635 C CA . GLU A 1 6 ? 8.594 21.161 8.742 1.00 0.00 6 GLU A CA 6
ATOM 10636 C C . GLU A 1 6 ? 7.182 20.753 8.337 1.00 0.00 6 GLU A C 6
ATOM 10637 O O . GLU A 1 6 ? 6.238 20.884 9.117 1.00 0.00 6 GLU A O 6
ATOM 10649 N N . TYR A 1 7 ? 7.047 20.257 7.112 1.00 0.00 7 TYR A N 6
ATOM 10650 C CA . TYR A 1 7 ? 5.752 19.828 6.595 1.00 0.00 7 TYR A CA 6
ATOM 10651 C C . TYR A 1 7 ? 5.930 18.764 5.517 1.00 0.00 7 TYR A C 6
ATOM 10652 O O . TYR A 1 7 ? 6.501 19.026 4.459 1.00 0.00 7 TYR A O 6
ATOM 10670 N N . GLU A 1 8 ? 5.440 17.560 5.795 1.00 0.00 8 GLU A N 6
ATOM 10671 C CA . GLU A 1 8 ? 5.548 16.451 4.854 1.00 0.00 8 GLU A CA 6
ATOM 10672 C C . GLU A 1 8 ? 4.443 15.430 5.092 1.00 0.00 8 GLU A C 6
ATOM 10673 O O . GLU A 1 8 ? 4.159 15.059 6.231 1.00 0.00 8 GLU A O 6
ATOM 10685 N N . SER A 1 9 ? 3.823 14.981 4.009 1.00 0.00 9 SER A N 6
ATOM 10686 C CA . SER A 1 9 ? 2.751 14.003 4.098 1.00 0.00 9 SER A CA 6
ATOM 10687 C C . SER A 1 9 ? 2.503 13.346 2.748 1.00 0.00 9 SER A C 6
ATOM 10688 O O . SER A 1 9 ? 2.277 14.026 1.747 1.00 0.00 9 SER A O 6
ATOM 10696 N N . VAL A 1 10 ? 2.550 12.021 2.731 1.00 0.00 10 VAL A N 6
ATOM 10697 C CA . VAL A 1 10 ? 2.332 11.255 1.506 1.00 0.00 10 VAL A CA 6
ATOM 10698 C C . VAL A 1 10 ? 0.973 11.557 0.860 1.00 0.00 10 VAL A C 6
ATOM 10699 O O . VAL A 1 10 ? 0.857 11.561 -0.367 1.00 0.00 10 VAL A O 6
ATOM 10712 N N . LEU A 1 11 ? -0.057 11.780 1.680 1.00 0.00 11 LEU A N 6
ATOM 10713 C CA . LEU A 1 11 ? -1.402 12.061 1.189 1.00 0.00 11 LEU A CA 6
ATOM 10714 C C . LEU A 1 11 ? -1.803 11.144 0.028 1.00 0.00 11 LEU A C 6
ATOM 10715 O O . LEU A 1 11 ? -2.539 11.553 -0.866 1.00 0.00 11 LEU A O 6
ATOM 10731 N N . CYS A 1 12 ? -1.320 9.901 0.061 1.00 0.00 12 CYS A N 6
ATOM 10732 C CA . CYS A 1 12 ? -1.648 8.922 -0.990 1.00 0.00 12 CYS A CA 6
ATOM 10733 C C . CYS A 1 12 ? -3.024 8.313 -0.733 1.00 0.00 12 CYS A C 6
ATOM 10734 O O . CYS A 1 12 ? -3.409 8.105 0.414 1.00 0.00 12 CYS A O 6
ATOM 10742 N N . VAL A 1 13 ? -3.749 8.015 -1.809 1.00 0.00 13 VAL A N 6
ATOM 10743 C CA . VAL A 1 13 ? -5.080 7.414 -1.703 1.00 0.00 13 VAL A CA 6
ATOM 10744 C C . VAL A 1 13 ? -5.411 6.593 -2.948 1.00 0.00 13 VAL A C 6
ATOM 10745 O O . VAL A 1 13 ? -4.758 6.732 -3.981 1.00 0.00 13 VAL A O 6
ATOM 10758 N N . LYS A 1 14 ? -6.432 5.747 -2.848 1.00 0.00 14 LYS A N 6
ATOM 10759 C CA . LYS A 1 14 ? -6.848 4.918 -3.977 1.00 0.00 14 LYS A CA 6
ATOM 10760 C C . LYS A 1 14 ? -8.161 4.201 -3.675 1.00 0.00 14 LYS A C 6
ATOM 10761 O O . LYS A 1 14 ? -8.167 3.093 -3.139 1.00 0.00 14 LYS A O 6
ATOM 10780 N N . PRO A 1 15 ? -9.295 4.840 -4.015 1.00 0.00 15 PRO A N 6
ATOM 10781 C CA . PRO A 1 15 ? -10.630 4.278 -3.783 1.00 0.00 15 PRO A CA 6
ATOM 10782 C C . PRO A 1 15 ? -10.967 3.126 -4.727 1.00 0.00 15 PRO A C 6
ATOM 10783 O O . PRO A 1 15 ? -11.841 2.308 -4.436 1.00 0.00 15 PRO A O 6
ATOM 10794 N N . ASP A 1 16 ? -10.265 3.056 -5.851 1.00 0.00 16 ASP A N 6
ATOM 10795 C CA . ASP A 1 16 ? -10.487 1.996 -6.827 1.00 0.00 16 ASP A CA 6
ATOM 10796 C C . ASP A 1 16 ? -9.289 1.057 -6.878 1.00 0.00 16 ASP A C 6
ATOM 10797 O O . ASP A 1 16 ? -8.367 1.261 -7.665 1.00 0.00 16 ASP A O 6
ATOM 10806 N N . VAL A 1 17 ? -9.310 0.030 -6.032 1.00 0.00 17 VAL A N 6
ATOM 10807 C CA . VAL A 1 17 ? -8.223 -0.940 -5.980 1.00 0.00 17 VAL A CA 6
ATOM 10808 C C . VAL A 1 17 ? -8.666 -2.224 -5.284 1.00 0.00 17 VAL A C 6
ATOM 10809 O O . VAL A 1 17 ? -9.622 -2.223 -4.510 1.00 0.00 17 VAL A O 6
ATOM 10822 N N . SER A 1 18 ? -7.954 -3.314 -5.546 1.00 0.00 18 SER A N 6
ATOM 10823 C CA . SER A 1 18 ? -8.270 -4.590 -4.922 1.00 0.00 18 SER A CA 6
ATOM 10824 C C . SER A 1 18 ? -7.144 -5.020 -4.003 1.00 0.00 18 SER A C 6
ATOM 10825 O O . SER A 1 18 ? -5.975 -5.029 -4.385 1.00 0.00 18 SER A O 6
ATOM 10833 N N . VAL A 1 19 ? -7.501 -5.364 -2.783 1.00 0.00 19 VAL A N 6
ATOM 10834 C CA . VAL A 1 19 ? -6.523 -5.783 -1.800 1.00 0.00 19 VAL A CA 6
ATOM 10835 C C . VAL A 1 19 ? -6.539 -7.295 -1.630 1.00 0.00 19 VAL A C 6
ATOM 10836 O O . VAL A 1 19 ? -7.558 -7.943 -1.856 1.00 0.00 19 VAL A O 6
ATOM 10849 N N . TYR A 1 20 ? -5.405 -7.851 -1.229 1.00 0.00 20 TYR A N 6
ATOM 10850 C CA . TYR A 1 20 ? -5.291 -9.290 -1.033 1.00 0.00 20 TYR A CA 6
ATOM 10851 C C . TYR A 1 20 ? -5.087 -9.634 0.442 1.00 0.00 20 TYR A C 6
ATOM 10852 O O . TYR A 1 20 ? -4.210 -9.081 1.109 1.00 0.00 20 TYR A O 6
ATOM 10870 N N . ARG A 1 21 ? -5.898 -10.563 0.938 1.00 0.00 21 ARG A N 6
ATOM 10871 C CA . ARG A 1 21 ? -5.818 -11.012 2.325 1.00 0.00 21 ARG A CA 6
ATOM 10872 C C . ARG A 1 21 ? -5.519 -12.508 2.382 1.00 0.00 21 ARG A C 6
ATOM 10873 O O . ARG A 1 21 ? -5.968 -13.271 1.530 1.00 0.00 21 ARG A O 6
ATOM 10894 N N . ILE A 1 22 ? -4.770 -12.928 3.394 1.00 0.00 22 ILE A N 6
ATOM 10895 C CA . ILE A 1 22 ? -4.432 -14.341 3.555 1.00 0.00 22 ILE A CA 6
ATOM 10896 C C . ILE A 1 22 ? -4.854 -14.825 4.945 1.00 0.00 22 ILE A C 6
ATOM 10897 O O . ILE A 1 22 ? -4.299 -14.383 5.950 1.00 0.00 22 ILE A O 6
ATOM 10913 N N . PRO A 1 23 ? -5.851 -15.737 5.032 1.00 0.00 23 PRO A N 6
ATOM 10914 C CA . PRO A 1 23 ? -6.340 -16.257 6.312 1.00 0.00 23 PRO A CA 6
ATOM 10915 C C . PRO A 1 23 ? -5.211 -16.559 7.298 1.00 0.00 23 PRO A C 6
ATOM 10916 O O . PRO A 1 23 ? -5.233 -16.088 8.435 1.00 0.00 23 PRO A O 6
ATOM 10927 N N . PRO A 1 24 ? -4.206 -17.345 6.880 1.00 0.00 24 PRO A N 6
ATOM 10928 C CA . PRO A 1 24 ? -3.070 -17.695 7.741 1.00 0.00 24 PRO A CA 6
ATOM 10929 C C . PRO A 1 24 ? -2.238 -16.473 8.120 1.00 0.00 24 PRO A C 6
ATOM 10930 O O . PRO A 1 24 ? -1.529 -15.909 7.285 1.00 0.00 24 PRO A O 6
ATOM 10941 N N . ARG A 1 25 ? -2.328 -16.069 9.383 1.00 0.00 25 ARG A N 6
ATOM 10942 C CA . ARG A 1 25 ? -1.581 -14.914 9.871 1.00 0.00 25 ARG A CA 6
ATOM 10943 C C . ARG A 1 25 ? -0.973 -15.203 11.240 1.00 0.00 25 ARG A C 6
ATOM 10944 O O . ARG A 1 25 ? -1.124 -14.418 12.178 1.00 0.00 25 ARG A O 6
ATOM 10965 N N . ALA A 1 26 ? -0.287 -16.336 11.348 1.00 0.00 26 ALA A N 6
ATOM 10966 C CA . ALA A 1 26 ? 0.344 -16.730 12.603 1.00 0.00 26 ALA A CA 6
ATOM 10967 C C . ALA A 1 26 ? 1.523 -17.663 12.353 1.00 0.00 26 ALA A C 6
ATOM 10968 O O . ALA A 1 26 ? 1.777 -18.582 13.133 1.00 0.00 26 ALA A O 6
ATOM 10975 N N . SER A 1 27 ? 2.243 -17.423 11.262 1.00 0.00 27 SER A N 6
ATOM 10976 C CA . SER A 1 27 ? 3.397 -18.243 10.911 1.00 0.00 27 SER A CA 6
ATOM 10977 C C . SER A 1 27 ? 4.458 -17.414 10.194 1.00 0.00 27 SER A C 6
ATOM 10978 O O . SER A 1 27 ? 4.275 -16.218 9.965 1.00 0.00 27 SER A O 6
ATOM 10986 N N . ASN A 1 28 ? 5.565 -18.058 9.840 1.00 0.00 28 ASN A N 6
ATOM 10987 C CA . ASN A 1 28 ? 6.656 -17.383 9.148 1.00 0.00 28 ASN A CA 6
ATOM 10988 C C . ASN A 1 28 ? 7.091 -18.178 7.923 1.00 0.00 28 ASN A C 6
ATOM 10989 O O . ASN A 1 28 ? 8.048 -18.950 7.977 1.00 0.00 28 ASN A O 6
ATOM 11000 N N . ARG A 1 29 ? 6.384 -17.978 6.819 1.00 0.00 29 ARG A N 6
ATOM 11001 C CA . ARG A 1 29 ? 6.697 -18.667 5.576 1.00 0.00 29 ARG A CA 6
ATOM 11002 C C . ARG A 1 29 ? 5.873 -18.104 4.429 1.00 0.00 29 ARG A C 6
ATOM 11003 O O . ARG A 1 29 ? 4.652 -17.985 4.526 1.00 0.00 29 ARG A O 6
ATOM 11024 N N . GLY A 1 30 ? 6.551 -17.755 3.346 1.00 0.00 30 GLY A N 6
ATOM 11025 C CA . GLY A 1 30 ? 5.871 -17.207 2.194 1.00 0.00 30 GLY A CA 6
ATOM 11026 C C . GLY A 1 30 ? 6.156 -17.993 0.935 1.00 0.00 30 GLY A C 6
ATOM 11027 O O . GLY A 1 30 ? 6.780 -19.054 0.986 1.00 0.00 30 GLY A O 6
ATOM 11031 N N . TYR A 1 31 ? 5.701 -17.474 -0.195 1.00 0.00 31 TYR A N 6
ATOM 11032 C CA . TYR A 1 31 ? 5.912 -18.134 -1.475 1.00 0.00 31 TYR A CA 6
ATOM 11033 C C . TYR A 1 31 ? 5.588 -17.192 -2.622 1.00 0.00 31 TYR A C 6
ATOM 11034 O O . TYR A 1 31 ? 4.654 -16.393 -2.544 1.00 0.00 31 TYR A O 6
ATOM 11052 N N . ARG A 1 32 ? 6.380 -17.277 -3.676 1.00 0.00 32 ARG A N 6
ATOM 11053 C CA . ARG A 1 32 ? 6.205 -16.428 -4.846 1.00 0.00 32 ARG A CA 6
ATOM 11054 C C . ARG A 1 32 ? 4.888 -16.716 -5.568 1.00 0.00 32 ARG A C 6
ATOM 11055 O O . ARG A 1 32 ? 4.322 -17.799 -5.445 1.00 0.00 32 ARG A O 6
ATOM 11076 N N . ALA A 1 33 ? 4.405 -15.737 -6.330 1.00 0.00 33 ALA A N 6
ATOM 11077 C CA . ALA A 1 33 ? 3.156 -15.890 -7.072 1.00 0.00 33 ALA A CA 6
ATOM 11078 C C . ALA A 1 33 ? 3.237 -16.984 -8.130 1.00 0.00 33 ALA A C 6
ATOM 11079 O O . ALA A 1 33 ? 2.245 -17.277 -8.799 1.00 0.00 33 ALA A O 6
ATOM 11086 N N . SER A 1 34 ? 4.406 -17.600 -8.283 1.00 0.00 34 SER A N 6
ATOM 11087 C CA . SER A 1 34 ? 4.562 -18.665 -9.263 1.00 0.00 34 SER A CA 6
ATOM 11088 C C . SER A 1 34 ? 3.540 -19.758 -8.993 1.00 0.00 34 SER A C 6
ATOM 11089 O O . SER A 1 34 ? 2.994 -20.358 -9.916 1.00 0.00 34 SER A O 6
ATOM 11097 N N . ASP A 1 35 ? 3.288 -20.006 -7.710 1.00 0.00 35 ASP A N 6
ATOM 11098 C CA . ASP A 1 35 ? 2.331 -21.027 -7.307 1.00 0.00 35 ASP A CA 6
ATOM 11099 C C . ASP A 1 35 ? 1.570 -20.630 -6.044 1.00 0.00 35 ASP A C 6
ATOM 11100 O O . ASP A 1 35 ? 0.943 -21.474 -5.405 1.00 0.00 35 ASP A O 6
ATOM 11109 N N . TRP A 1 36 ? 1.616 -19.352 -5.684 1.00 0.00 36 TRP A N 6
ATOM 11110 C CA . TRP A 1 36 ? 0.910 -18.888 -4.495 1.00 0.00 36 TRP A CA 6
ATOM 11111 C C . TRP A 1 36 ? -0.584 -18.767 -4.771 1.00 0.00 36 TRP A C 6
ATOM 11112 O O . TRP A 1 36 ? -1.404 -19.239 -3.985 1.00 0.00 36 TRP A O 6
ATOM 11133 N N . LYS A 1 37 ? -0.940 -18.143 -5.893 1.00 0.00 37 LYS A N 6
ATOM 11134 C CA . LYS A 1 37 ? -2.347 -17.974 -6.257 1.00 0.00 37 LYS A CA 6
ATOM 11135 C C . LYS A 1 37 ? -3.095 -17.255 -5.140 1.00 0.00 37 LYS A C 6
ATOM 11136 O O . LYS A 1 37 ? -2.642 -17.231 -4.003 1.00 0.00 37 LYS A O 6
ATOM 11155 N N . LEU A 1 38 ? -4.233 -16.659 -5.467 1.00 0.00 38 LEU A N 6
ATOM 11156 C CA . LEU A 1 38 ? -5.017 -15.933 -4.477 1.00 0.00 38 LEU A CA 6
ATOM 11157 C C . LEU A 1 38 ? -6.340 -15.456 -5.090 1.00 0.00 38 LEU A C 6
ATOM 11158 O O . LEU A 1 38 ? -6.590 -14.260 -5.210 1.00 0.00 38 LEU A O 6
ATOM 11174 N N . ASP A 1 39 ? -7.183 -16.418 -5.477 1.00 0.00 39 ASP A N 6
ATOM 11175 C CA . ASP A 1 39 ? -8.484 -16.117 -6.082 1.00 0.00 39 ASP A CA 6
ATOM 11176 C C . ASP A 1 39 ? -9.572 -15.944 -5.026 1.00 0.00 39 ASP A C 6
ATOM 11177 O O . ASP A 1 39 ? -10.642 -15.407 -5.312 1.00 0.00 39 ASP A O 6
ATOM 11186 N N . GLN A 1 40 ? -9.304 -16.407 -3.809 1.00 0.00 40 GLN A N 6
ATOM 11187 C CA . GLN A 1 40 ? -10.276 -16.307 -2.726 1.00 0.00 40 GLN A CA 6
ATOM 11188 C C . GLN A 1 40 ? -10.344 -14.883 -2.187 1.00 0.00 40 GLN A C 6
ATOM 11189 O O . GLN A 1 40 ? -11.407 -14.263 -2.185 1.00 0.00 40 GLN A O 6
ATOM 11203 N N . PRO A 1 41 ? -9.209 -14.339 -1.728 1.00 0.00 41 PRO A N 6
ATOM 11204 C CA . PRO A 1 41 ? -9.158 -12.977 -1.193 1.00 0.00 41 PRO A CA 6
ATOM 11205 C C . PRO A 1 41 ? -9.435 -11.924 -2.277 1.00 0.00 41 PRO A C 6
ATOM 11206 O O . PRO A 1 41 ? -10.499 -11.949 -2.897 1.00 0.00 41 PRO A O 6
ATOM 11217 N N . ASP A 1 42 ? -8.500 -10.995 -2.513 1.00 0.00 42 ASP A N 6
ATOM 11218 C CA . ASP A 1 42 ? -8.704 -9.959 -3.520 1.00 0.00 42 ASP A CA 6
ATOM 11219 C C . ASP A 1 42 ? -9.999 -9.198 -3.234 1.00 0.00 42 ASP A C 6
ATOM 11220 O O . ASP A 1 42 ? -10.911 -9.167 -4.061 1.00 0.00 42 ASP A O 6
ATOM 11229 N N . TRP A 1 43 ? -10.066 -8.592 -2.048 1.00 0.00 43 TRP A N 6
ATOM 11230 C CA . TRP A 1 43 ? -11.246 -7.832 -1.636 1.00 0.00 43 TRP A CA 6
ATOM 11231 C C . TRP A 1 43 ? -11.261 -6.464 -2.309 1.00 0.00 43 TRP A C 6
ATOM 11232 O O . TRP A 1 43 ? -10.240 -6.005 -2.818 1.00 0.00 43 TRP A O 6
ATOM 11253 N N . THR A 1 44 ? -12.422 -5.815 -2.311 1.00 0.00 44 THR A N 6
ATOM 11254 C CA . THR A 1 44 ? -12.554 -4.501 -2.928 1.00 0.00 44 THR A CA 6
ATOM 11255 C C . THR A 1 44 ? -12.723 -3.426 -1.862 1.00 0.00 44 THR A C 6
ATOM 11256 O O . THR A 1 44 ? -13.607 -3.514 -1.009 1.00 0.00 44 THR A O 6
ATOM 11267 N N . GLY A 1 45 ? -11.862 -2.415 -1.911 1.00 0.00 45 GLY A N 6
ATOM 11268 C CA . GLY A 1 45 ? -11.924 -1.339 -0.941 1.00 0.00 45 GLY A CA 6
ATOM 11269 C C . GLY A 1 45 ? -10.947 -0.223 -1.248 1.00 0.00 45 GLY A C 6
ATOM 11270 O O . GLY A 1 45 ? -10.167 -0.311 -2.196 1.00 0.00 45 GLY A O 6
ATOM 11274 N N . ARG A 1 46 ? -11.001 0.833 -0.448 1.00 0.00 46 ARG A N 6
ATOM 11275 C CA . ARG A 1 46 ? -10.128 1.984 -0.637 1.00 0.00 46 ARG A CA 6
ATOM 11276 C C . ARG A 1 46 ? -8.955 1.954 0.336 1.00 0.00 46 ARG A C 6
ATOM 11277 O O . ARG A 1 46 ? -9.138 1.755 1.537 1.00 0.00 46 ARG A O 6
ATOM 11298 N N . LEU A 1 47 ? -7.752 2.162 -0.187 1.00 0.00 47 LEU A N 6
ATOM 11299 C CA . LEU A 1 47 ? -6.555 2.167 0.642 1.00 0.00 47 LEU A CA 6
ATOM 11300 C C . LEU A 1 47 ? -5.793 3.474 0.470 1.00 0.00 47 LEU A C 6
ATOM 11301 O O . LEU A 1 47 ? -5.652 3.982 -0.643 1.00 0.00 47 LEU A O 6
ATOM 11317 N N . ARG A 1 48 ? -5.313 4.020 1.579 1.00 0.00 48 ARG A N 6
ATOM 11318 C CA . ARG A 1 48 ? -4.576 5.274 1.547 1.00 0.00 48 ARG A CA 6
ATOM 11319 C C . ARG A 1 48 ? -3.648 5.399 2.749 1.00 0.00 48 ARG A C 6
ATOM 11320 O O . ARG A 1 48 ? -3.847 4.739 3.769 1.00 0.00 48 ARG A O 6
ATOM 11341 N N . ILE A 1 49 ? -2.636 6.253 2.627 1.00 0.00 49 ILE A N 6
ATOM 11342 C CA . ILE A 1 49 ? -1.689 6.463 3.712 1.00 0.00 49 ILE A CA 6
ATOM 11343 C C . ILE A 1 49 ? -1.442 7.952 3.937 1.00 0.00 49 ILE A C 6
ATOM 11344 O O . ILE A 1 49 ? -1.568 8.758 3.015 1.00 0.00 49 ILE A O 6
ATOM 11360 N N . THR A 1 50 ? -1.097 8.308 5.171 1.00 0.00 50 THR A N 6
ATOM 11361 C CA . THR A 1 50 ? -0.841 9.703 5.524 1.00 0.00 50 THR A CA 6
ATOM 11362 C C . THR A 1 50 ? -0.044 9.804 6.818 1.00 0.00 50 THR A C 6
ATOM 11363 O O . THR A 1 50 ? 0.054 8.840 7.578 1.00 0.00 50 THR A O 6
ATOM 11374 N N . SER A 1 51 ? 0.526 10.980 7.059 1.00 0.00 51 SER A N 6
ATOM 11375 C CA . SER A 1 51 ? 1.324 11.214 8.257 1.00 0.00 51 SER A CA 6
ATOM 11376 C C . SER A 1 51 ? 1.251 12.677 8.689 1.00 0.00 51 SER A C 6
ATOM 11377 O O . SER A 1 51 ? 1.427 13.584 7.873 1.00 0.00 51 SER A O 6
ATOM 11385 N N . LYS A 1 52 ? 1.008 12.904 9.978 1.00 0.00 52 LYS A N 6
ATOM 11386 C CA . LYS A 1 52 ? 0.935 14.259 10.510 1.00 0.00 52 LYS A CA 6
ATOM 11387 C C . LYS A 1 52 ? 2.254 14.983 10.262 1.00 0.00 52 LYS A C 6
ATOM 11388 O O . LYS A 1 52 ? 2.298 16.009 9.582 1.00 0.00 52 LYS A O 6
ATOM 11407 N N . GLY A 1 53 ? 3.330 14.432 10.815 1.00 0.00 53 GLY A N 6
ATOM 11408 C CA . GLY A 1 53 ? 4.640 15.030 10.646 1.00 0.00 53 GLY A CA 6
ATOM 11409 C C . GLY A 1 53 ? 5.753 14.152 11.188 1.00 0.00 53 GLY A C 6
ATOM 11410 O O . GLY A 1 53 ? 6.627 13.712 10.440 1.00 0.00 53 GLY A O 6
ATOM 11414 N N . LYS A 1 54 ? 5.724 13.901 12.494 1.00 0.00 54 LYS A N 6
ATOM 11415 C CA . LYS A 1 54 ? 6.740 13.075 13.136 1.00 0.00 54 LYS A CA 6
ATOM 11416 C C . LYS A 1 54 ? 6.357 11.598 13.080 1.00 0.00 54 LYS A C 6
ATOM 11417 O O . LYS A 1 54 ? 7.217 10.727 12.955 1.00 0.00 54 LYS A O 6
ATOM 11436 N N . ILE A 1 55 ? 5.057 11.326 13.173 1.00 0.00 55 ILE A N 6
ATOM 11437 C CA . ILE A 1 55 ? 4.556 9.955 13.130 1.00 0.00 55 ILE A CA 6
ATOM 11438 C C . ILE A 1 55 ? 3.766 9.696 11.848 1.00 0.00 55 ILE A C 6
ATOM 11439 O O . ILE A 1 55 ? 3.535 10.610 11.056 1.00 0.00 55 ILE A O 6
ATOM 11455 N N . ALA A 1 56 ? 3.357 8.443 11.648 1.00 0.00 56 ALA A N 6
ATOM 11456 C CA . ALA A 1 56 ? 2.598 8.063 10.461 1.00 0.00 56 ALA A CA 6
ATOM 11457 C C . ALA A 1 56 ? 1.667 6.898 10.750 1.00 0.00 56 ALA A C 6
ATOM 11458 O O . ALA A 1 56 ? 1.829 6.187 11.742 1.00 0.00 56 ALA A O 6
ATOM 11465 N N . TYR A 1 57 ? 0.688 6.712 9.875 1.00 0.00 57 TYR A N 6
ATOM 11466 C CA . TYR A 1 57 ? -0.274 5.636 10.035 1.00 0.00 57 TYR A CA 6
ATOM 11467 C C . TYR A 1 57 ? -1.074 5.417 8.754 1.00 0.00 57 TYR A C 6
ATOM 11468 O O . TYR A 1 57 ? -1.296 6.347 7.979 1.00 0.00 57 TYR A O 6
ATOM 11486 N N . ILE A 1 58 ? -1.501 4.177 8.539 1.00 0.00 58 ILE A N 6
ATOM 11487 C CA . ILE A 1 58 ? -2.273 3.831 7.352 1.00 0.00 58 ILE A CA 6
ATOM 11488 C C . ILE A 1 58 ? -3.732 3.577 7.708 1.00 0.00 58 ILE A C 6
ATOM 11489 O O . ILE A 1 58 ? -4.032 2.984 8.742 1.00 0.00 58 ILE A O 6
ATOM 11505 N N . LYS A 1 59 ? -4.637 4.027 6.847 1.00 0.00 59 LYS A N 6
ATOM 11506 C CA . LYS A 1 59 ? -6.063 3.843 7.084 1.00 0.00 59 LYS A CA 6
ATOM 11507 C C . LYS A 1 59 ? -6.738 3.180 5.890 1.00 0.00 59 LYS A C 6
ATOM 11508 O O . LYS A 1 59 ? -6.338 3.382 4.743 1.00 0.00 59 LYS A O 6
ATOM 11527 N N . LEU A 1 60 ? -7.765 2.389 6.173 1.00 0.00 60 LEU A N 6
ATOM 11528 C CA . LEU A 1 60 ? -8.505 1.693 5.131 1.00 0.00 60 LEU A CA 6
ATOM 11529 C C . LEU A 1 60 ? -10.002 1.921 5.289 1.00 0.00 60 LEU A C 6
ATOM 11530 O O . LEU A 1 60 ? -10.471 2.344 6.348 1.00 0.00 60 LEU A O 6
ATOM 11546 N N . GLU A 1 61 ? -10.744 1.643 4.225 1.00 0.00 61 GLU A N 6
ATOM 11547 C CA . GLU A 1 61 ? -12.189 1.821 4.228 1.00 0.00 61 GLU A CA 6
ATOM 11548 C C . GLU A 1 61 ? -12.778 1.363 2.900 1.00 0.00 61 GLU A C 6
ATOM 11549 O O . GLU A 1 61 ? -12.065 1.245 1.903 1.00 0.00 61 GLU A O 6
ATOM 11561 N N . ASP A 1 62 ? -14.081 1.118 2.882 1.00 0.00 62 ASP A N 6
ATOM 11562 C CA . ASP A 1 62 ? -14.751 0.690 1.662 1.00 0.00 62 ASP A CA 6
ATOM 11563 C C . ASP A 1 62 ? -15.076 1.894 0.792 1.00 0.00 62 ASP A C 6
ATOM 11564 O O . ASP A 1 62 ? -15.683 2.861 1.251 1.00 0.00 62 ASP A O 6
ATOM 11573 N N . LYS A 1 63 ? -14.676 1.825 -0.467 1.00 0.00 63 LYS A N 6
ATOM 11574 C CA . LYS A 1 63 ? -14.928 2.902 -1.412 1.00 0.00 63 LYS A CA 6
ATOM 11575 C C . LYS A 1 63 ? -16.430 3.110 -1.650 1.00 0.00 63 LYS A C 6
ATOM 11576 O O . LYS A 1 63 ? -16.829 3.994 -2.406 1.00 0.00 63 LYS A O 6
ATOM 11595 N N . VAL A 1 64 ? -17.258 2.289 -1.007 1.00 0.00 64 VAL A N 6
ATOM 11596 C CA . VAL A 1 64 ? -18.706 2.378 -1.157 1.00 0.00 64 VAL A CA 6
ATOM 11597 C C . VAL A 1 64 ? -19.278 3.562 -0.375 1.00 0.00 64 VAL A C 6
ATOM 11598 O O . VAL A 1 64 ? -19.796 4.510 -0.965 1.00 0.00 64 VAL A O 6
ATOM 11611 N N . SER A 1 65 ? -19.191 3.503 0.950 1.00 0.00 65 SER A N 6
ATOM 11612 C CA . SER A 1 65 ? -19.712 4.577 1.793 1.00 0.00 65 SER A CA 6
ATOM 11613 C C . SER A 1 65 ? -19.291 4.394 3.250 1.00 0.00 65 SER A C 6
ATOM 11614 O O . SER A 1 65 ? -20.134 4.283 4.141 1.00 0.00 65 SER A O 6
ATOM 11622 N N . GLY A 1 66 ? -17.983 4.377 3.484 1.00 0.00 66 GLY A N 6
ATOM 11623 C CA . GLY A 1 66 ? -17.466 4.221 4.833 1.00 0.00 66 GLY A CA 6
ATOM 11624 C C . GLY A 1 66 ? -17.743 2.846 5.427 1.00 0.00 66 GLY A C 6
ATOM 11625 O O . GLY A 1 66 ? -18.787 2.626 6.041 1.00 0.00 66 GLY A O 6
ATOM 11629 N N . GLU A 1 67 ? -16.787 1.933 5.268 1.00 0.00 67 GLU A N 6
ATOM 11630 C CA . GLU A 1 67 ? -16.895 0.577 5.813 1.00 0.00 67 GLU A CA 6
ATOM 11631 C C . GLU A 1 67 ? -16.598 0.569 7.308 1.00 0.00 67 GLU A C 6
ATOM 11632 O O . GLU A 1 67 ? -16.413 1.618 7.926 1.00 0.00 67 GLU A O 6
ATOM 11644 N N . LEU A 1 68 ? -16.534 -0.637 7.869 1.00 0.00 68 LEU A N 6
ATOM 11645 C CA . LEU A 1 68 ? -16.236 -0.838 9.286 1.00 0.00 68 LEU A CA 6
ATOM 11646 C C . LEU A 1 68 ? -15.170 0.147 9.781 1.00 0.00 68 LEU A C 6
ATOM 11647 O O . LEU A 1 68 ? -15.184 0.547 10.944 1.00 0.00 68 LEU A O 6
ATOM 11663 N N . PHE A 1 69 ? -14.248 0.530 8.889 1.00 0.00 69 PHE A N 6
ATOM 11664 C CA . PHE A 1 69 ? -13.174 1.471 9.224 1.00 0.00 69 PHE A CA 6
ATOM 11665 C C . PHE A 1 69 ? -12.064 0.782 10.008 1.00 0.00 69 PHE A C 6
ATOM 11666 O O . PHE A 1 69 ? -12.314 0.151 11.034 1.00 0.00 69 PHE A O 6
ATOM 11683 N N . ALA A 1 70 ? -10.834 0.923 9.523 1.00 0.00 70 ALA A N 6
ATOM 11684 C CA . ALA A 1 70 ? -9.678 0.333 10.185 1.00 0.00 70 ALA A CA 6
ATOM 11685 C C . ALA A 1 70 ? -8.392 1.031 9.755 1.00 0.00 70 ALA A C 6
ATOM 11686 O O . ALA A 1 70 ? -8.333 1.640 8.688 1.00 0.00 70 ALA A O 6
ATOM 11693 N N . GLN A 1 71 ? -7.367 0.940 10.593 1.00 0.00 71 GLN A N 6
ATOM 11694 C CA . GLN A 1 71 ? -6.084 1.564 10.298 1.00 0.00 71 GLN A CA 6
ATOM 11695 C C . GLN A 1 71 ? -4.980 0.969 11.170 1.00 0.00 71 GLN A C 6
ATOM 11696 O O . GLN A 1 71 ? -5.257 0.329 12.184 1.00 0.00 71 GLN A O 6
ATOM 11710 N N . ALA A 1 72 ? -3.731 1.179 10.766 1.00 0.00 72 ALA A N 6
ATOM 11711 C CA . ALA A 1 72 ? -2.585 0.658 11.508 1.00 0.00 72 ALA A CA 6
ATOM 11712 C C . ALA A 1 72 ? -1.549 1.753 11.754 1.00 0.00 72 ALA A C 6
ATOM 11713 O O . ALA A 1 72 ? -0.709 2.023 10.897 1.00 0.00 72 ALA A O 6
ATOM 11720 N N . PRO A 1 73 ? -1.597 2.406 12.929 1.00 0.00 73 PRO A N 6
ATOM 11721 C CA . PRO A 1 73 ? -0.658 3.477 13.267 1.00 0.00 73 PRO A CA 6
ATOM 11722 C C . PRO A 1 73 ? 0.768 2.981 13.457 1.00 0.00 73 PRO A C 6
ATOM 11723 O O . PRO A 1 73 ? 0.999 1.885 13.966 1.00 0.00 73 PRO A O 6
ATOM 11734 N N . VAL A 1 74 ? 1.723 3.804 13.036 1.00 0.00 74 VAL A N 6
ATOM 11735 C CA . VAL A 1 74 ? 3.133 3.464 13.152 1.00 0.00 74 VAL A CA 6
ATOM 11736 C C . VAL A 1 74 ? 3.934 4.626 13.731 1.00 0.00 74 VAL A C 6
ATOM 11737 O O . VAL A 1 74 ? 3.514 5.780 13.663 1.00 0.00 74 VAL A O 6
ATOM 11750 N N . GLU A 1 75 ? 5.090 4.307 14.299 1.00 0.00 75 GLU A N 6
ATOM 11751 C CA . GLU A 1 75 ? 5.966 5.311 14.896 1.00 0.00 75 GLU A CA 6
ATOM 11752 C C . GLU A 1 75 ? 6.659 6.159 13.825 1.00 0.00 75 GLU A C 6
ATOM 11753 O O . GLU A 1 75 ? 7.379 7.105 14.144 1.00 0.00 75 GLU A O 6
ATOM 11765 N N . GLN A 1 76 ? 6.441 5.818 12.554 1.00 0.00 76 GLN A N 6
ATOM 11766 C CA . GLN A 1 76 ? 7.046 6.556 11.449 1.00 0.00 76 GLN A CA 6
ATOM 11767 C C . GLN A 1 76 ? 8.559 6.610 11.583 1.00 0.00 76 GLN A C 6
ATOM 11768 O O . GLN A 1 76 ? 9.118 7.631 11.989 1.00 0.00 76 GLN A O 6
ATOM 11782 N N . TYR A 1 77 ? 9.224 5.517 11.240 1.00 0.00 77 TYR A N 6
ATOM 11783 C CA . TYR A 1 77 ? 10.674 5.465 11.329 1.00 0.00 77 TYR A CA 6
ATOM 11784 C C . TYR A 1 77 ? 11.240 4.353 10.436 1.00 0.00 77 TYR A C 6
ATOM 11785 O O . TYR A 1 77 ? 11.938 4.639 9.462 1.00 0.00 77 TYR A O 6
ATOM 11803 N N . PRO A 1 78 ? 10.954 3.073 10.734 1.00 0.00 78 PRO A N 6
ATOM 11804 C CA . PRO A 1 78 ? 11.446 1.947 9.926 1.00 0.00 78 PRO A CA 6
ATOM 11805 C C . PRO A 1 78 ? 10.709 1.823 8.591 1.00 0.00 78 PRO A C 6
ATOM 11806 O O . PRO A 1 78 ? 10.106 0.793 8.305 1.00 0.00 78 PRO A O 6
ATOM 11817 N N . GLY A 1 79 ? 10.766 2.869 7.771 1.00 0.00 79 GLY A N 6
ATOM 11818 C CA . GLY A 1 79 ? 10.095 2.827 6.481 1.00 0.00 79 GLY A CA 6
ATOM 11819 C C . GLY A 1 79 ? 10.741 1.832 5.530 1.00 0.00 79 GLY A C 6
ATOM 11820 O O . GLY A 1 79 ? 11.780 2.120 4.938 1.00 0.00 79 GLY A O 6
ATOM 11824 N N . ILE A 1 80 ? 10.123 0.659 5.395 1.00 0.00 80 ILE A N 6
ATOM 11825 C CA . ILE A 1 80 ? 10.634 -0.393 4.528 1.00 0.00 80 ILE A CA 6
ATOM 11826 C C . ILE A 1 80 ? 9.753 -1.642 4.647 1.00 0.00 80 ILE A C 6
ATOM 11827 O O . ILE A 1 80 ? 8.764 -1.632 5.382 1.00 0.00 80 ILE A O 6
ATOM 11843 N N . ALA A 1 81 ? 10.116 -2.710 3.928 1.00 0.00 81 ALA A N 6
ATOM 11844 C CA . ALA A 1 81 ? 9.369 -3.971 3.949 1.00 0.00 81 ALA A CA 6
ATOM 11845 C C . ALA A 1 81 ? 8.314 -3.995 2.848 1.00 0.00 81 ALA A C 6
ATOM 11846 O O . ALA A 1 81 ? 7.125 -3.799 3.101 1.00 0.00 81 ALA A O 6
ATOM 11853 N N . VAL A 1 82 ? 8.767 -4.250 1.625 1.00 0.00 82 VAL A N 6
ATOM 11854 C CA . VAL A 1 82 ? 7.885 -4.316 0.464 1.00 0.00 82 VAL A CA 6
ATOM 11855 C C . VAL A 1 82 ? 8.387 -5.366 -0.525 1.00 0.00 82 VAL A C 6
ATOM 11856 O O . VAL A 1 82 ? 9.586 -5.466 -0.777 1.00 0.00 82 VAL A O 6
ATOM 11869 N N . GLU A 1 83 ? 7.467 -6.139 -1.091 1.00 0.00 83 GLU A N 6
ATOM 11870 C CA . GLU A 1 83 ? 7.831 -7.168 -2.065 1.00 0.00 83 GLU A CA 6
ATOM 11871 C C . GLU A 1 83 ? 6.867 -7.137 -3.245 1.00 0.00 83 GLU A C 6
ATOM 11872 O O . GLU A 1 83 ? 5.710 -6.746 -3.103 1.00 0.00 83 GLU A O 6
ATOM 11884 N N . THR A 1 84 ? 7.353 -7.531 -4.416 1.00 0.00 84 THR A N 6
ATOM 11885 C CA . THR A 1 84 ? 6.532 -7.530 -5.614 1.00 0.00 84 THR A CA 6
ATOM 11886 C C . THR A 1 84 ? 6.647 -8.860 -6.345 1.00 0.00 84 THR A C 6
ATOM 11887 O O . THR A 1 84 ? 7.129 -9.850 -5.794 1.00 0.00 84 THR A O 6
ATOM 11898 N N . VAL A 1 85 ? 6.194 -8.874 -7.585 1.00 0.00 85 VAL A N 6
ATOM 11899 C CA . VAL A 1 85 ? 6.233 -10.067 -8.399 1.00 0.00 85 VAL A CA 6
ATOM 11900 C C . VAL A 1 85 ? 7.668 -10.474 -8.727 1.00 0.00 85 VAL A C 6
ATOM 11901 O O . VAL A 1 85 ? 8.224 -10.100 -9.757 1.00 0.00 85 VAL A O 6
ATOM 11914 N N . THR A 1 86 ? 8.263 -11.252 -7.830 1.00 0.00 86 THR A N 6
ATOM 11915 C CA . THR A 1 86 ? 9.637 -11.717 -8.010 1.00 0.00 86 THR A CA 6
ATOM 11916 C C . THR A 1 86 ? 9.761 -12.635 -9.230 1.00 0.00 86 THR A C 6
ATOM 11917 O O . THR A 1 86 ? 10.862 -13.043 -9.597 1.00 0.00 86 THR A O 6
ATOM 11928 N N . ASP A 1 87 ? 8.627 -12.950 -9.859 1.00 0.00 87 ASP A N 6
ATOM 11929 C CA . ASP A 1 87 ? 8.615 -13.809 -11.040 1.00 0.00 87 ASP A CA 6
ATOM 11930 C C . ASP A 1 87 ? 7.445 -13.462 -11.959 1.00 0.00 87 ASP A C 6
ATOM 11931 O O . ASP A 1 87 ? 7.027 -14.281 -12.778 1.00 0.00 87 ASP A O 6
ATOM 11940 N N . SER A 1 88 ? 6.924 -12.244 -11.822 1.00 0.00 88 SER A N 6
ATOM 11941 C CA . SER A 1 88 ? 5.804 -11.778 -12.644 1.00 0.00 88 SER A CA 6
ATOM 11942 C C . SER A 1 88 ? 4.465 -12.306 -12.138 1.00 0.00 88 SER A C 6
ATOM 11943 O O . SER A 1 88 ? 4.244 -13.515 -12.064 1.00 0.00 88 SER A O 6
ATOM 11951 N N . SER A 1 89 ? 3.571 -11.379 -11.816 1.00 0.00 89 SER A N 6
ATOM 11952 C CA . SER A 1 89 ? 2.234 -11.716 -11.339 1.00 0.00 89 SER A CA 6
ATOM 11953 C C . SER A 1 89 ? 1.366 -10.462 -11.280 1.00 0.00 89 SER A C 6
ATOM 11954 O O . SER A 1 89 ? 1.863 -9.356 -11.072 1.00 0.00 89 SER A O 6
ATOM 11962 N N . ARG A 1 90 ? 0.069 -10.639 -11.480 1.00 0.00 90 ARG A N 6
ATOM 11963 C CA . ARG A 1 90 ? -0.872 -9.520 -11.463 1.00 0.00 90 ARG A CA 6
ATOM 11964 C C . ARG A 1 90 ? -1.208 -9.066 -10.041 1.00 0.00 90 ARG A C 6
ATOM 11965 O O . ARG A 1 90 ? -2.310 -8.580 -9.784 1.00 0.00 90 ARG A O 6
ATOM 11986 N N . TYR A 1 91 ? -0.262 -9.217 -9.122 1.00 0.00 91 TYR A N 6
ATOM 11987 C CA . TYR A 1 91 ? -0.471 -8.814 -7.739 1.00 0.00 91 TYR A CA 6
ATOM 11988 C C . TYR A 1 91 ? 0.852 -8.387 -7.106 1.00 0.00 91 TYR A C 6
ATOM 11989 O O . TYR A 1 91 ? 1.910 -8.496 -7.725 1.00 0.00 91 TYR A O 6
ATOM 12007 N N . PHE A 1 92 ? 0.782 -7.920 -5.867 1.00 0.00 92 PHE A N 6
ATOM 12008 C CA . PHE A 1 92 ? 1.971 -7.495 -5.138 1.00 0.00 92 PHE A CA 6
ATOM 12009 C C . PHE A 1 92 ? 1.693 -7.493 -3.638 1.00 0.00 92 PHE A C 6
ATOM 12010 O O . PHE A 1 92 ? 0.562 -7.721 -3.210 1.00 0.00 92 PHE A O 6
ATOM 12027 N N . VAL A 1 93 ? 2.724 -7.241 -2.842 1.00 0.00 93 VAL A N 6
ATOM 12028 C CA . VAL A 1 93 ? 2.573 -7.217 -1.392 1.00 0.00 93 VAL A CA 6
ATOM 12029 C C . VAL A 1 93 ? 3.273 -5.999 -0.794 1.00 0.00 93 VAL A C 6
ATOM 12030 O O . VAL A 1 93 ? 4.293 -5.545 -1.312 1.00 0.00 93 VAL A O 6
ATOM 12043 N N . ILE A 1 94 ? 2.723 -5.471 0.296 1.00 0.00 94 ILE A N 6
ATOM 12044 C CA . ILE A 1 94 ? 3.305 -4.304 0.950 1.00 0.00 94 ILE A CA 6
ATOM 12045 C C . ILE A 1 94 ? 3.320 -4.475 2.461 1.00 0.00 94 ILE A C 6
ATOM 12046 O O . ILE A 1 94 ? 2.294 -4.776 3.072 1.00 0.00 94 ILE A O 6
ATOM 12062 N N . ARG A 1 95 ? 4.485 -4.280 3.060 1.00 0.00 95 ARG A N 6
ATOM 12063 C CA . ARG A 1 95 ? 4.630 -4.411 4.501 1.00 0.00 95 ARG A CA 6
ATOM 12064 C C . ARG A 1 95 ? 5.068 -3.084 5.119 1.00 0.00 95 ARG A C 6
ATOM 12065 O O . ARG A 1 95 ? 5.644 -2.233 4.441 1.00 0.00 95 ARG A O 6
ATOM 12086 N N . ILE A 1 96 ? 4.785 -2.909 6.406 1.00 0.00 96 ILE A N 6
ATOM 12087 C CA . ILE A 1 96 ? 5.140 -1.683 7.112 1.00 0.00 96 ILE A CA 6
ATOM 12088 C C . ILE A 1 96 ? 5.820 -2.004 8.438 1.00 0.00 96 ILE A C 6
ATOM 12089 O O . ILE A 1 96 ? 5.676 -3.105 8.965 1.00 0.00 96 ILE A O 6
ATOM 12105 N N . GLN A 1 97 ? 6.546 -1.030 8.982 1.00 0.00 97 GLN A N 6
ATOM 12106 C CA . GLN A 1 97 ? 7.231 -1.214 10.260 1.00 0.00 97 GLN A CA 6
ATOM 12107 C C . GLN A 1 97 ? 6.921 -0.063 11.217 1.00 0.00 97 GLN A C 6
ATOM 12108 O O . GLN A 1 97 ? 6.690 1.069 10.794 1.00 0.00 97 GLN A O 6
ATOM 12122 N N . ASP A 1 98 ? 6.914 -0.368 12.512 1.00 0.00 98 ASP A N 6
ATOM 12123 C CA . ASP A 1 98 ? 6.627 0.630 13.545 1.00 0.00 98 ASP A CA 6
ATOM 12124 C C . ASP A 1 98 ? 7.793 0.767 14.523 1.00 0.00 98 ASP A C 6
ATOM 12125 O O . ASP A 1 98 ? 7.888 0.012 15.489 1.00 0.00 98 ASP A O 6
ATOM 12134 N N . GLY A 1 99 ? 8.672 1.736 14.276 1.00 0.00 99 GLY A N 6
ATOM 12135 C CA . GLY A 1 99 ? 9.814 1.958 15.153 1.00 0.00 99 GLY A CA 6
ATOM 12136 C C . GLY A 1 99 ? 10.672 0.716 15.357 1.00 0.00 99 GLY A C 6
ATOM 12137 O O . GLY A 1 99 ? 11.506 0.682 16.263 1.00 0.00 99 GLY A O 6
ATOM 12141 N N . THR A 1 100 ? 10.447 -0.318 14.538 1.00 0.00 100 THR A N 6
ATOM 12142 C CA . THR A 1 100 ? 11.182 -1.578 14.644 1.00 0.00 100 THR A CA 6
ATOM 12143 C C . THR A 1 100 ? 10.600 -2.427 15.772 1.00 0.00 100 THR A C 6
ATOM 12144 O O . THR A 1 100 ? 11.311 -2.851 16.681 1.00 0.00 100 THR A O 6
ATOM 12155 N N . GLY A 1 101 ? 9.287 -2.668 15.698 1.00 0.00 101 GLY A N 6
ATOM 12156 C CA . GLY A 1 101 ? 8.610 -3.460 16.713 1.00 0.00 101 GLY A CA 6
ATOM 12157 C C . GLY A 1 101 ? 7.180 -3.823 16.336 1.00 0.00 101 GLY A C 6
ATOM 12158 O O . GLY A 1 101 ? 6.665 -4.849 16.778 1.00 0.00 101 GLY A O 6
ATOM 12162 N N . ARG A 1 102 ? 6.536 -2.988 15.522 1.00 0.00 102 ARG A N 6
ATOM 12163 C CA . ARG A 1 102 ? 5.160 -3.248 15.096 1.00 0.00 102 ARG A CA 6
ATOM 12164 C C . ARG A 1 102 ? 5.038 -3.153 13.574 1.00 0.00 102 ARG A C 6
ATOM 12165 O O . ARG A 1 102 ? 4.686 -2.105 13.031 1.00 0.00 102 ARG A O 6
ATOM 12186 N N . SER A 1 103 ? 5.361 -4.254 12.896 1.00 0.00 103 SER A N 6
ATOM 12187 C CA . SER A 1 103 ? 5.314 -4.310 11.435 1.00 0.00 103 SER A CA 6
ATOM 12188 C C . SER A 1 103 ? 4.211 -5.253 10.947 1.00 0.00 103 SER A C 6
ATOM 12189 O O . SER A 1 103 ? 4.161 -6.418 11.341 1.00 0.00 103 SER A O 6
ATOM 12197 N N . ALA A 1 104 ? 3.331 -4.746 10.084 1.00 0.00 104 ALA A N 6
ATOM 12198 C CA . ALA A 1 104 ? 2.238 -5.555 9.548 1.00 0.00 104 ALA A CA 6
ATOM 12199 C C . ALA A 1 104 ? 2.389 -5.791 8.047 1.00 0.00 104 ALA A C 6
ATOM 12200 O O . ALA A 1 104 ? 2.764 -4.888 7.299 1.00 0.00 104 ALA A O 6
ATOM 12207 N N . PHE A 1 105 ? 2.082 -7.012 7.617 1.00 0.00 105 PHE A N 6
ATOM 12208 C CA . PHE A 1 105 ? 2.172 -7.375 6.206 1.00 0.00 105 PHE A CA 6
ATOM 12209 C C . PHE A 1 105 ? 0.786 -7.672 5.630 1.00 0.00 105 PHE A C 6
ATOM 12210 O O . PHE A 1 105 ? 0.014 -8.441 6.205 1.00 0.00 105 PHE A O 6
ATOM 12227 N N . ILE A 1 106 ? 0.481 -7.055 4.489 1.00 0.00 106 ILE A N 6
ATOM 12228 C CA . ILE A 1 106 ? -0.804 -7.243 3.823 1.00 0.00 106 ILE A CA 6
ATOM 12229 C C . ILE A 1 106 ? -0.598 -7.352 2.311 1.00 0.00 106 ILE A C 6
ATOM 12230 O O . ILE A 1 106 ? 0.472 -7.021 1.803 1.00 0.00 106 ILE A O 6
ATOM 12246 N N . GLY A 1 107 ? -1.621 -7.809 1.594 1.00 0.00 107 GLY A N 6
ATOM 12247 C CA . GLY A 1 107 ? -1.512 -7.936 0.151 1.00 0.00 107 GLY A CA 6
ATOM 12248 C C . GLY A 1 107 ? -2.292 -6.860 -0.580 1.00 0.00 107 GLY A C 6
ATOM 12249 O O . GLY A 1 107 ? -3.409 -6.525 -0.186 1.00 0.00 107 GLY A O 6
ATOM 12253 N N . ILE A 1 108 ? -1.709 -6.314 -1.645 1.00 0.00 108 ILE A N 6
ATOM 12254 C CA . ILE A 1 108 ? -2.370 -5.268 -2.423 1.00 0.00 108 ILE A CA 6
ATOM 12255 C C . ILE A 1 108 ? -2.159 -5.483 -3.923 1.00 0.00 108 ILE A C 6
ATOM 12256 O O . ILE A 1 108 ? -1.064 -5.843 -4.356 1.00 0.00 108 ILE A O 6
ATOM 12272 N N . GLY A 1 109 ? -3.210 -5.265 -4.718 1.00 0.00 109 GLY A N 6
ATOM 12273 C CA . GLY A 1 109 ? -3.092 -5.451 -6.158 1.00 0.00 109 GLY A CA 6
ATOM 12274 C C . GLY A 1 109 ? -4.355 -5.106 -6.929 1.00 0.00 109 GLY A C 6
ATOM 12275 O O . GLY A 1 109 ? -5.172 -4.304 -6.480 1.00 0.00 109 GLY A O 6
ATOM 12279 N N . PHE A 1 110 ? -4.506 -5.722 -8.099 1.00 0.00 110 PHE A N 6
ATOM 12280 C CA . PHE A 1 110 ? -5.675 -5.496 -8.945 1.00 0.00 110 PHE A CA 6
ATOM 12281 C C . PHE A 1 110 ? -5.813 -6.595 -9.992 1.00 0.00 110 PHE A C 6
ATOM 12282 O O . PHE A 1 110 ? -4.863 -7.324 -10.280 1.00 0.00 110 PHE A O 6
ATOM 12299 N N . THR A 1 111 ? -7.004 -6.692 -10.566 1.00 0.00 111 THR A N 6
ATOM 12300 C CA . THR A 1 111 ? -7.292 -7.683 -11.592 1.00 0.00 111 THR A CA 6
ATOM 12301 C C . THR A 1 111 ? -6.402 -7.476 -12.814 1.00 0.00 111 THR A C 6
ATOM 12302 O O . THR A 1 111 ? -5.439 -8.213 -13.026 1.00 0.00 111 THR A O 6
ATOM 12313 N N . ASP A 1 112 ? -6.730 -6.467 -13.616 1.00 0.00 112 ASP A N 6
ATOM 12314 C CA . ASP A 1 112 ? -5.962 -6.163 -14.817 1.00 0.00 112 ASP A CA 6
ATOM 12315 C C . ASP A 1 112 ? -4.770 -5.265 -14.492 1.00 0.00 112 ASP A C 6
ATOM 12316 O O . ASP A 1 112 ? -4.479 -4.998 -13.327 1.00 0.00 112 ASP A O 6
ATOM 12325 N N . ARG A 1 113 ? -4.087 -4.804 -15.536 1.00 0.00 113 ARG A N 6
ATOM 12326 C CA . ARG A 1 113 ? -2.927 -3.933 -15.372 1.00 0.00 113 ARG A CA 6
ATOM 12327 C C . ARG A 1 113 ? -3.346 -2.470 -15.217 1.00 0.00 113 ARG A C 6
ATOM 12328 O O . ARG A 1 113 ? -2.496 -1.582 -15.135 1.00 0.00 113 ARG A O 6
ATOM 12349 N N . GLY A 1 114 ? -4.653 -2.219 -15.175 1.00 0.00 114 GLY A N 6
ATOM 12350 C CA . GLY A 1 114 ? -5.140 -0.859 -15.029 1.00 0.00 114 GLY A CA 6
ATOM 12351 C C . GLY A 1 114 ? -4.667 -0.211 -13.743 1.00 0.00 114 GLY A C 6
ATOM 12352 O O . GLY A 1 114 ? -3.822 0.684 -13.764 1.00 0.00 114 GLY A O 6
ATOM 12356 N N . ASP A 1 115 ? -5.210 -0.669 -12.618 1.00 0.00 115 ASP A N 6
ATOM 12357 C CA . ASP A 1 115 ? -4.833 -0.132 -11.313 1.00 0.00 115 ASP A CA 6
ATOM 12358 C C . ASP A 1 115 ? -3.325 -0.091 -11.157 1.00 0.00 115 ASP A C 6
ATOM 12359 O O . ASP A 1 115 ? -2.773 0.893 -10.683 1.00 0.00 115 ASP A O 6
ATOM 12368 N N . ALA A 1 116 ? -2.661 -1.175 -11.551 1.00 0.00 116 ALA A N 6
ATOM 12369 C CA . ALA A 1 116 ? -1.209 -1.262 -11.446 1.00 0.00 116 ALA A CA 6
ATOM 12370 C C . ALA A 1 116 ? -0.556 0.062 -11.832 1.00 0.00 116 ALA A C 6
ATOM 12371 O O . ALA A 1 116 ? 0.121 0.692 -11.024 1.00 0.00 116 ALA A O 6
ATOM 12378 N N . PHE A 1 117 ? -0.777 0.488 -13.067 1.00 0.00 117 PHE A N 6
ATOM 12379 C CA . PHE A 1 117 ? -0.220 1.744 -13.548 1.00 0.00 117 PHE A CA 6
ATOM 12380 C C . PHE A 1 117 ? -0.605 2.904 -12.623 1.00 0.00 117 PHE A C 6
ATOM 12381 O O . PHE A 1 117 ? 0.260 3.572 -12.057 1.00 0.00 117 PHE A O 6
ATOM 12398 N N . ASP A 1 118 ? -1.909 3.135 -12.478 1.00 0.00 118 ASP A N 6
ATOM 12399 C CA . ASP A 1 118 ? -2.413 4.214 -11.625 1.00 0.00 118 ASP A CA 6
ATOM 12400 C C . ASP A 1 118 ? -1.855 4.112 -10.203 1.00 0.00 118 ASP A C 6
ATOM 12401 O O . ASP A 1 118 ? -1.352 5.091 -9.654 1.00 0.00 118 ASP A O 6
ATOM 12410 N N . PHE A 1 119 ? -1.963 2.932 -9.603 1.00 0.00 119 PHE A N 6
ATOM 12411 C CA . PHE A 1 119 ? -1.470 2.723 -8.245 1.00 0.00 119 PHE A CA 6
ATOM 12412 C C . PHE A 1 119 ? 0.037 2.966 -8.185 1.00 0.00 119 PHE A C 6
ATOM 12413 O O . PHE A 1 119 ? 0.533 3.644 -7.286 1.00 0.00 119 PHE A O 6
ATOM 12430 N N . ASN A 1 120 ? 0.755 2.403 -9.151 1.00 0.00 120 ASN A N 6
ATOM 12431 C CA . ASN A 1 120 ? 2.204 2.548 -9.216 1.00 0.00 120 ASN A CA 6
ATOM 12432 C C . ASN A 1 120 ? 2.609 4.016 -9.311 1.00 0.00 120 ASN A C 6
ATOM 12433 O O . ASN A 1 120 ? 3.335 4.523 -8.455 1.00 0.00 120 ASN A O 6
ATOM 12444 N N . VAL A 1 121 ? 2.143 4.694 -10.358 1.00 0.00 121 VAL A N 6
ATOM 12445 C CA . VAL A 1 121 ? 2.468 6.106 -10.561 1.00 0.00 121 VAL A CA 6
ATOM 12446 C C . VAL A 1 121 ? 2.194 6.928 -9.304 1.00 0.00 121 VAL A C 6
ATOM 12447 O O . VAL A 1 121 ? 2.954 7.837 -8.970 1.00 0.00 121 VAL A O 6
ATOM 12460 N N . SER A 1 122 ? 1.106 6.602 -8.614 1.00 0.00 122 SER A N 6
ATOM 12461 C CA . SER A 1 122 ? 0.731 7.310 -7.392 1.00 0.00 122 SER A CA 6
ATOM 12462 C C . SER A 1 122 ? 1.717 7.011 -6.266 1.00 0.00 122 SER A C 6
ATOM 12463 O O . SER A 1 122 ? 2.253 7.923 -5.636 1.00 0.00 122 SER A O 6
ATOM 12471 N N . LEU A 1 123 ? 1.954 5.725 -6.022 1.00 0.00 123 LEU A N 6
ATOM 12472 C CA . LEU A 1 123 ? 2.878 5.297 -4.978 1.00 0.00 123 LEU A CA 6
ATOM 12473 C C . LEU A 1 123 ? 4.231 5.989 -5.138 1.00 0.00 123 LEU A C 6
ATOM 12474 O O . LEU A 1 123 ? 4.780 6.523 -4.178 1.00 0.00 123 LEU A O 6
ATOM 12490 N N . GLN A 1 124 ? 4.758 5.980 -6.362 1.00 0.00 124 GLN A N 6
ATOM 12491 C CA . GLN A 1 124 ? 6.048 6.610 -6.650 1.00 0.00 124 GLN A CA 6
ATOM 12492 C C . GLN A 1 124 ? 5.981 8.126 -6.484 1.00 0.00 124 GLN A C 6
ATOM 12493 O O . GLN A 1 124 ? 6.865 8.731 -5.877 1.00 0.00 124 GLN A O 6
ATOM 12507 N N . ASP A 1 125 ? 4.940 8.735 -7.040 1.00 0.00 125 ASP A N 6
ATOM 12508 C CA . ASP A 1 125 ? 4.771 10.183 -6.962 1.00 0.00 125 ASP A CA 6
ATOM 12509 C C . ASP A 1 125 ? 4.838 10.662 -5.519 1.00 0.00 125 ASP A C 6
ATOM 12510 O O . ASP A 1 125 ? 5.549 11.616 -5.200 1.00 0.00 125 ASP A O 6
ATOM 12519 N N . HIS A 1 126 ? 4.088 9.994 -4.655 1.00 0.00 126 HIS A N 6
ATOM 12520 C CA . HIS A 1 126 ? 4.052 10.345 -3.246 1.00 0.00 126 HIS A CA 6
ATOM 12521 C C . HIS A 1 126 ? 5.326 9.896 -2.533 1.00 0.00 126 HIS A C 6
ATOM 12522 O O . HIS A 1 126 ? 5.905 10.651 -1.751 1.00 0.00 126 HIS A O 6
ATOM 12536 N N . PHE A 1 127 ? 5.755 8.663 -2.800 1.00 0.00 127 PHE A N 6
ATOM 12537 C CA . PHE A 1 127 ? 6.959 8.122 -2.174 1.00 0.00 127 PHE A CA 6
ATOM 12538 C C . PHE A 1 127 ? 8.167 9.005 -2.480 1.00 0.00 127 PHE A C 6
ATOM 12539 O O . PHE A 1 127 ? 8.594 9.795 -1.639 1.00 0.00 127 PHE A O 6
ATOM 12556 N N . LYS A 1 128 ? 8.714 8.874 -3.686 1.00 0.00 128 LYS A N 6
ATOM 12557 C CA . LYS A 1 128 ? 9.867 9.671 -4.086 1.00 0.00 128 LYS A CA 6
ATOM 12558 C C . LYS A 1 128 ? 9.427 10.974 -4.744 1.00 0.00 128 LYS A C 6
ATOM 12559 O O . LYS A 1 128 ? 8.262 11.138 -5.106 1.00 0.00 128 LYS A O 6
ATOM 12578 N N . TRP A 1 129 ? 10.367 11.899 -4.895 1.00 0.00 129 TRP A N 6
ATOM 12579 C CA . TRP A 1 129 ? 10.075 13.186 -5.511 1.00 0.00 129 TRP A CA 6
ATOM 12580 C C . TRP A 1 129 ? 10.302 13.133 -7.018 1.00 0.00 129 TRP A C 6
ATOM 12581 O O . TRP A 1 129 ? 11.344 12.672 -7.482 1.00 0.00 129 TRP A O 6
ATOM 12602 N N . VAL A 1 130 ? 9.319 13.607 -7.778 1.00 0.00 130 VAL A N 6
ATOM 12603 C CA . VAL A 1 130 ? 9.411 13.614 -9.233 1.00 0.00 130 VAL A CA 6
ATOM 12604 C C . VAL A 1 130 ? 8.613 14.768 -9.831 1.00 0.00 130 VAL A C 6
ATOM 12605 O O . VAL A 1 130 ? 9.145 15.576 -10.592 1.00 0.00 130 VAL A O 6
ATOM 12618 N N . LYS A 1 131 ? 7.332 14.837 -9.483 1.00 0.00 131 LYS A N 6
ATOM 12619 C CA . LYS A 1 131 ? 6.456 15.889 -9.988 1.00 0.00 131 LYS A CA 6
ATOM 12620 C C . LYS A 1 131 ? 6.508 17.122 -9.087 1.00 0.00 131 LYS A C 6
ATOM 12621 O O . LYS A 1 131 ? 5.475 17.621 -8.637 1.00 0.00 131 LYS A O 6
ATOM 12640 N N . GLN A 1 132 ? 7.716 17.613 -8.830 1.00 0.00 132 GLN A N 6
ATOM 12641 C CA . GLN A 1 132 ? 7.898 18.788 -7.988 1.00 0.00 132 GLN A CA 6
ATOM 12642 C C . GLN A 1 132 ? 7.700 20.069 -8.795 1.00 0.00 132 GLN A C 6
ATOM 12643 O O . GLN A 1 132 ? 8.665 20.689 -9.242 1.00 0.00 132 GLN A O 6
ATOM 12657 N N . GLU A 1 133 ? 6.442 20.458 -8.977 1.00 0.00 133 GLU A N 6
ATOM 12658 C CA . GLU A 1 133 ? 6.114 21.663 -9.731 1.00 0.00 133 GLU A CA 6
ATOM 12659 C C . GLU A 1 133 ? 4.871 22.338 -9.160 1.00 0.00 133 GLU A C 6
ATOM 12660 O O . GLU A 1 133 ? 4.197 23.073 -9.913 1.00 0.00 133 GLU A O 6
ATOM 12673 N N . MET A 1 1 ? 5.280 30.955 12.278 1.00 0.00 1 MET A N 7
ATOM 12674 C CA . MET A 1 1 ? 6.048 32.006 11.556 1.00 0.00 1 MET A CA 7
ATOM 12675 C C . MET A 1 1 ? 6.146 31.692 10.064 1.00 0.00 1 MET A C 7
ATOM 12676 O O . MET A 1 1 ? 7.200 31.860 9.452 1.00 0.00 1 MET A O 7
ATOM 12692 N N . ALA A 1 2 ? 5.041 31.235 9.484 1.00 0.00 2 ALA A N 7
ATOM 12693 C CA . ALA A 1 2 ? 5.006 30.899 8.064 1.00 0.00 2 ALA A CA 7
ATOM 12694 C C . ALA A 1 2 ? 3.627 30.400 7.650 1.00 0.00 2 ALA A C 7
ATOM 12695 O O . ALA A 1 2 ? 3.225 29.289 7.998 1.00 0.00 2 ALA A O 7
ATOM 12702 N N . ALA A 1 3 ? 2.907 31.230 6.902 1.00 0.00 3 ALA A N 7
ATOM 12703 C CA . ALA A 1 3 ? 1.570 30.878 6.433 1.00 0.00 3 ALA A CA 7
ATOM 12704 C C . ALA A 1 3 ? 1.640 30.009 5.181 1.00 0.00 3 ALA A C 7
ATOM 12705 O O . ALA A 1 3 ? 1.815 30.514 4.071 1.00 0.00 3 ALA A O 7
ATOM 12712 N N . GLU A 1 4 ? 1.500 28.701 5.366 1.00 0.00 4 GLU A N 7
ATOM 12713 C CA . GLU A 1 4 ? 1.546 27.758 4.254 1.00 0.00 4 GLU A CA 7
ATOM 12714 C C . GLU A 1 4 ? 0.719 26.513 4.568 1.00 0.00 4 GLU A C 7
ATOM 12715 O O . GLU A 1 4 ? 0.209 26.361 5.679 1.00 0.00 4 GLU A O 7
ATOM 12727 N N . LEU A 1 5 ? 0.587 25.626 3.587 1.00 0.00 5 LEU A N 7
ATOM 12728 C CA . LEU A 1 5 ? -0.180 24.398 3.760 1.00 0.00 5 LEU A CA 7
ATOM 12729 C C . LEU A 1 5 ? 0.473 23.242 3.004 1.00 0.00 5 LEU A C 7
ATOM 12730 O O . LEU A 1 5 ? -0.107 22.687 2.070 1.00 0.00 5 LEU A O 7
ATOM 12746 N N . GLU A 1 6 ? 1.686 22.886 3.414 1.00 0.00 6 GLU A N 7
ATOM 12747 C CA . GLU A 1 6 ? 2.420 21.799 2.778 1.00 0.00 6 GLU A CA 7
ATOM 12748 C C . GLU A 1 6 ? 3.385 21.148 3.763 1.00 0.00 6 GLU A C 7
ATOM 12749 O O . GLU A 1 6 ? 4.603 21.240 3.607 1.00 0.00 6 GLU A O 7
ATOM 12761 N N . TYR A 1 7 ? 2.836 20.493 4.781 1.00 0.00 7 TYR A N 7
ATOM 12762 C CA . TYR A 1 7 ? 3.654 19.833 5.791 1.00 0.00 7 TYR A CA 7
ATOM 12763 C C . TYR A 1 7 ? 4.144 18.477 5.296 1.00 0.00 7 TYR A C 7
ATOM 12764 O O . TYR A 1 7 ? 3.860 18.077 4.166 1.00 0.00 7 TYR A O 7
ATOM 12782 N N . GLU A 1 8 ? 4.882 17.770 6.147 1.00 0.00 8 GLU A N 7
ATOM 12783 C CA . GLU A 1 8 ? 5.408 16.459 5.788 1.00 0.00 8 GLU A CA 7
ATOM 12784 C C . GLU A 1 8 ? 4.313 15.405 5.842 1.00 0.00 8 GLU A C 7
ATOM 12785 O O . GLU A 1 8 ? 3.957 14.914 6.913 1.00 0.00 8 GLU A O 7
ATOM 12797 N N . SER A 1 9 ? 3.782 15.065 4.677 1.00 0.00 9 SER A N 7
ATOM 12798 C CA . SER A 1 9 ? 2.727 14.072 4.580 1.00 0.00 9 SER A CA 7
ATOM 12799 C C . SER A 1 9 ? 2.630 13.522 3.165 1.00 0.00 9 SER A C 7
ATOM 12800 O O . SER A 1 9 ? 2.424 14.270 2.209 1.00 0.00 9 SER A O 7
ATOM 12808 N N . VAL A 1 10 ? 2.780 12.213 3.037 1.00 0.00 10 VAL A N 7
ATOM 12809 C CA . VAL A 1 10 ? 2.708 11.557 1.738 1.00 0.00 10 VAL A CA 7
ATOM 12810 C C . VAL A 1 10 ? 1.422 11.928 0.980 1.00 0.00 10 VAL A C 7
ATOM 12811 O O . VAL A 1 10 ? 1.455 12.136 -0.230 1.00 0.00 10 VAL A O 7
ATOM 12824 N N . LEU A 1 11 ? 0.297 12.014 1.697 1.00 0.00 11 LEU A N 7
ATOM 12825 C CA . LEU A 1 11 ? -0.990 12.366 1.099 1.00 0.00 11 LEU A CA 7
ATOM 12826 C C . LEU A 1 11 ? -1.394 11.396 -0.007 1.00 0.00 11 LEU A C 7
ATOM 12827 O O . LEU A 1 11 ? -2.021 11.787 -0.992 1.00 0.00 11 LEU A O 7
ATOM 12843 N N . CYS A 1 12 ? -1.038 10.129 0.164 1.00 0.00 12 CYS A N 7
ATOM 12844 C CA . CYS A 1 12 ? -1.371 9.103 -0.819 1.00 0.00 12 CYS A CA 7
ATOM 12845 C C . CYS A 1 12 ? -2.806 8.615 -0.634 1.00 0.00 12 CYS A C 7
ATOM 12846 O O . CYS A 1 12 ? -3.264 8.409 0.490 1.00 0.00 12 CYS A O 7
ATOM 12854 N N . VAL A 1 13 ? -3.498 8.423 -1.753 1.00 0.00 13 VAL A N 7
ATOM 12855 C CA . VAL A 1 13 ? -4.885 7.958 -1.747 1.00 0.00 13 VAL A CA 7
ATOM 12856 C C . VAL A 1 13 ? -5.191 7.139 -3.000 1.00 0.00 13 VAL A C 7
ATOM 12857 O O . VAL A 1 13 ? -4.497 7.250 -4.009 1.00 0.00 13 VAL A O 7
ATOM 12870 N N . LYS A 1 14 ? -6.245 6.330 -2.939 1.00 0.00 14 LYS A N 7
ATOM 12871 C CA . LYS A 1 14 ? -6.643 5.516 -4.078 1.00 0.00 14 LYS A CA 7
ATOM 12872 C C . LYS A 1 14 ? -7.958 4.804 -3.792 1.00 0.00 14 LYS A C 7
ATOM 12873 O O . LYS A 1 14 ? -7.989 3.794 -3.088 1.00 0.00 14 LYS A O 7
ATOM 12892 N N . PRO A 1 15 ? -9.070 5.333 -4.334 1.00 0.00 15 PRO A N 7
ATOM 12893 C CA . PRO A 1 15 ? -10.398 4.755 -4.135 1.00 0.00 15 PRO A CA 7
ATOM 12894 C C . PRO A 1 15 ? -10.582 3.435 -4.879 1.00 0.00 15 PRO A C 7
ATOM 12895 O O . PRO A 1 15 ? -11.469 2.646 -4.553 1.00 0.00 15 PRO A O 7
ATOM 12906 N N . ASP A 1 16 ? -9.738 3.200 -5.877 1.00 0.00 16 ASP A N 7
ATOM 12907 C CA . ASP A 1 16 ? -9.808 1.976 -6.664 1.00 0.00 16 ASP A CA 7
ATOM 12908 C C . ASP A 1 16 ? -8.601 1.085 -6.392 1.00 0.00 16 ASP A C 7
ATOM 12909 O O . ASP A 1 16 ? -7.549 1.250 -7.007 1.00 0.00 16 ASP A O 7
ATOM 12918 N N . VAL A 1 17 ? -8.754 0.145 -5.461 1.00 0.00 17 VAL A N 7
ATOM 12919 C CA . VAL A 1 17 ? -7.672 -0.773 -5.113 1.00 0.00 17 VAL A CA 7
ATOM 12920 C C . VAL A 1 17 ? -8.209 -2.037 -4.447 1.00 0.00 17 VAL A C 7
ATOM 12921 O O . VAL A 1 17 ? -9.273 -2.023 -3.829 1.00 0.00 17 VAL A O 7
ATOM 12934 N N . SER A 1 18 ? -7.466 -3.132 -4.577 1.00 0.00 18 SER A N 7
ATOM 12935 C CA . SER A 1 18 ? -7.871 -4.403 -3.988 1.00 0.00 18 SER A CA 7
ATOM 12936 C C . SER A 1 18 ? -6.797 -4.937 -3.049 1.00 0.00 18 SER A C 7
ATOM 12937 O O . SER A 1 18 ? -5.623 -5.010 -3.413 1.00 0.00 18 SER A O 7
ATOM 12945 N N . VAL A 1 19 ? -7.205 -5.317 -1.842 1.00 0.00 19 VAL A N 7
ATOM 12946 C CA . VAL A 1 19 ? -6.271 -5.851 -0.863 1.00 0.00 19 VAL A CA 7
ATOM 12947 C C . VAL A 1 19 ? -6.468 -7.346 -0.691 1.00 0.00 19 VAL A C 7
ATOM 12948 O O . VAL A 1 19 ? -7.592 -7.843 -0.714 1.00 0.00 19 VAL A O 7
ATOM 12961 N N . TYR A 1 20 ? -5.359 -8.045 -0.525 1.00 0.00 20 TYR A N 7
ATOM 12962 C CA . TYR A 1 20 ? -5.367 -9.486 -0.358 1.00 0.00 20 TYR A CA 7
ATOM 12963 C C . TYR A 1 20 ? -4.875 -9.877 1.037 1.00 0.00 20 TYR A C 7
ATOM 12964 O O . TYR A 1 20 ? -4.229 -9.085 1.724 1.00 0.00 20 TYR A O 7
ATOM 12982 N N . ARG A 1 21 ? -5.193 -11.101 1.445 1.00 0.00 21 ARG A N 7
ATOM 12983 C CA . ARG A 1 21 ? -4.792 -11.612 2.757 1.00 0.00 21 ARG A CA 7
ATOM 12984 C C . ARG A 1 21 ? -4.037 -12.932 2.613 1.00 0.00 21 ARG A C 7
ATOM 12985 O O . ARG A 1 21 ? -4.550 -13.896 2.044 1.00 0.00 21 ARG A O 7
ATOM 13006 N N . ILE A 1 22 ? -2.814 -12.965 3.130 1.00 0.00 22 ILE A N 7
ATOM 13007 C CA . ILE A 1 22 ? -1.982 -14.160 3.057 1.00 0.00 22 ILE A CA 7
ATOM 13008 C C . ILE A 1 22 ? -1.725 -14.727 4.452 1.00 0.00 22 ILE A C 7
ATOM 13009 O O . ILE A 1 22 ? -0.627 -14.594 4.995 1.00 0.00 22 ILE A O 7
ATOM 13025 N N . PRO A 1 23 ? -2.744 -15.365 5.055 1.00 0.00 23 PRO A N 7
ATOM 13026 C CA . PRO A 1 23 ? -2.637 -15.949 6.392 1.00 0.00 23 PRO A CA 7
ATOM 13027 C C . PRO A 1 23 ? -1.319 -16.696 6.603 1.00 0.00 23 PRO A C 7
ATOM 13028 O O . PRO A 1 23 ? -1.040 -17.678 5.915 1.00 0.00 23 PRO A O 7
ATOM 13039 N N . PRO A 1 24 ? -0.488 -16.239 7.560 1.00 0.00 24 PRO A N 7
ATOM 13040 C CA . PRO A 1 24 ? 0.801 -16.874 7.852 1.00 0.00 24 PRO A CA 7
ATOM 13041 C C . PRO A 1 24 ? 0.635 -18.260 8.465 1.00 0.00 24 PRO A C 7
ATOM 13042 O O . PRO A 1 24 ? -0.438 -18.606 8.961 1.00 0.00 24 PRO A O 7
ATOM 13053 N N . ARG A 1 25 ? 1.703 -19.049 8.424 1.00 0.00 25 ARG A N 7
ATOM 13054 C CA . ARG A 1 25 ? 1.677 -20.399 8.973 1.00 0.00 25 ARG A CA 7
ATOM 13055 C C . ARG A 1 25 ? 2.878 -20.641 9.881 1.00 0.00 25 ARG A C 7
ATOM 13056 O O . ARG A 1 25 ? 2.736 -20.748 11.099 1.00 0.00 25 ARG A O 7
ATOM 13077 N N . ALA A 1 26 ? 4.063 -20.725 9.283 1.00 0.00 26 ALA A N 7
ATOM 13078 C CA . ALA A 1 26 ? 5.287 -20.954 10.044 1.00 0.00 26 ALA A CA 7
ATOM 13079 C C . ALA A 1 26 ? 6.514 -20.934 9.135 1.00 0.00 26 ALA A C 7
ATOM 13080 O O . ALA A 1 26 ? 7.165 -21.959 8.932 1.00 0.00 26 ALA A O 7
ATOM 13087 N N . SER A 1 27 ? 6.825 -19.761 8.593 1.00 0.00 27 SER A N 7
ATOM 13088 C CA . SER A 1 27 ? 7.974 -19.607 7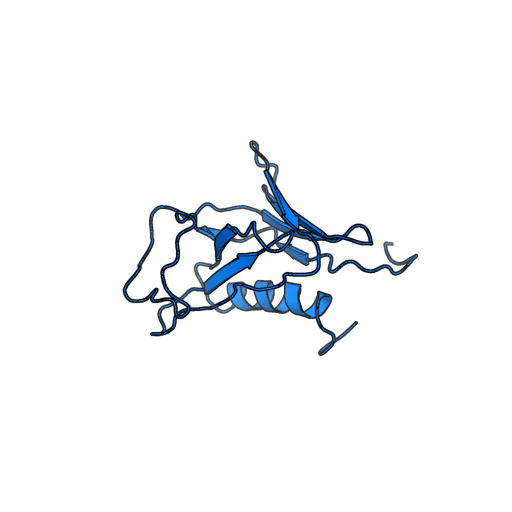.708 1.00 0.00 27 SER A CA 7
ATOM 13089 C C . SER A 1 27 ? 8.326 -18.133 7.524 1.00 0.00 27 SER A C 7
ATOM 13090 O O . SER A 1 27 ? 7.507 -17.252 7.783 1.00 0.00 27 SER A O 7
ATOM 13098 N N . ASN A 1 28 ? 9.549 -17.874 7.070 1.00 0.00 28 ASN A N 7
ATOM 13099 C CA . ASN A 1 28 ? 10.008 -16.507 6.848 1.00 0.00 28 ASN A CA 7
ATOM 13100 C C . ASN A 1 28 ? 9.730 -16.070 5.413 1.00 0.00 28 ASN A C 7
ATOM 13101 O O . ASN A 1 28 ? 8.935 -15.160 5.174 1.00 0.00 28 ASN A O 7
ATOM 13112 N N . ARG A 1 29 ? 10.389 -16.724 4.462 1.00 0.00 29 ARG A N 7
ATOM 13113 C CA . ARG A 1 29 ? 10.213 -16.403 3.049 1.00 0.00 29 ARG A CA 7
ATOM 13114 C C . ARG A 1 29 ? 8.746 -16.514 2.646 1.00 0.00 29 ARG A C 7
ATOM 13115 O O . ARG A 1 29 ? 8.036 -17.417 3.088 1.00 0.00 29 ARG A O 7
ATOM 13136 N N . GLY A 1 30 ? 8.299 -15.589 1.804 1.00 0.00 30 GLY A N 7
ATOM 13137 C CA . GLY A 1 30 ? 6.921 -15.601 1.355 1.00 0.00 30 GLY A CA 7
ATOM 13138 C C . GLY A 1 30 ? 6.737 -16.375 0.064 1.00 0.00 30 GLY A C 7
ATOM 13139 O O . GLY A 1 30 ? 7.627 -16.394 -0.787 1.00 0.00 30 GLY A O 7
ATOM 13143 N N . TYR A 1 31 ? 5.582 -17.018 -0.080 1.00 0.00 31 TYR A N 7
ATOM 13144 C CA . TYR A 1 31 ? 5.286 -17.800 -1.276 1.00 0.00 31 TYR A CA 7
ATOM 13145 C C . TYR A 1 31 ? 5.002 -16.891 -2.462 1.00 0.00 31 TYR A C 7
ATOM 13146 O O . TYR A 1 31 ? 4.050 -16.112 -2.448 1.00 0.00 31 TYR A O 7
ATOM 13164 N N . ARG A 1 32 ? 5.840 -16.986 -3.482 1.00 0.00 32 ARG A N 7
ATOM 13165 C CA . ARG A 1 32 ? 5.688 -16.164 -4.670 1.00 0.00 32 ARG A CA 7
ATOM 13166 C C . ARG A 1 32 ? 4.353 -16.424 -5.361 1.00 0.00 32 ARG A C 7
ATOM 13167 O O . ARG A 1 32 ? 3.834 -17.540 -5.350 1.00 0.00 32 ARG A O 7
ATOM 13188 N N . ALA A 1 33 ? 3.807 -15.374 -5.967 1.00 0.00 33 ALA A N 7
ATOM 13189 C CA . ALA A 1 33 ? 2.536 -15.459 -6.675 1.00 0.00 33 ALA A CA 7
ATOM 13190 C C . ALA A 1 33 ? 2.612 -16.365 -7.904 1.00 0.00 33 ALA A C 7
ATOM 13191 O O . ALA A 1 33 ? 1.609 -16.570 -8.589 1.00 0.00 33 ALA A O 7
ATOM 13198 N N . SER A 1 34 ? 3.793 -16.914 -8.179 1.00 0.00 34 SER A N 7
ATOM 13199 C CA . SER A 1 34 ? 3.965 -17.801 -9.320 1.00 0.00 34 SER A CA 7
ATOM 13200 C C . SER A 1 34 ? 3.011 -18.979 -9.206 1.00 0.00 34 SER A C 7
ATOM 13201 O O . SER A 1 34 ? 2.480 -19.465 -10.202 1.00 0.00 34 SER A O 7
ATOM 13209 N N . ASP A 1 35 ? 2.798 -19.429 -7.976 1.00 0.00 35 ASP A N 7
ATOM 13210 C CA . ASP A 1 35 ? 1.905 -20.549 -7.722 1.00 0.00 35 ASP A CA 7
ATOM 13211 C C . ASP A 1 35 ? 1.145 -20.373 -6.412 1.00 0.00 35 ASP A C 7
ATOM 13212 O O . ASP A 1 35 ? 0.488 -21.301 -5.942 1.00 0.00 35 ASP A O 7
ATOM 13221 N N . TRP A 1 36 ? 1.223 -19.180 -5.824 1.00 0.00 36 TRP A N 7
ATOM 13222 C CA . TRP A 1 36 ? 0.525 -18.912 -4.574 1.00 0.00 36 TRP A CA 7
ATOM 13223 C C . TRP A 1 36 ? -0.949 -18.611 -4.839 1.00 0.00 36 TRP A C 7
ATOM 13224 O O . TRP A 1 36 ? -1.832 -19.156 -4.175 1.00 0.00 36 TRP A O 7
ATOM 13245 N N . LYS A 1 37 ? -1.209 -17.742 -5.814 1.00 0.00 37 LYS A N 7
ATOM 13246 C CA . LYS A 1 37 ? -2.580 -17.368 -6.166 1.00 0.00 37 LYS A CA 7
ATOM 13247 C C . LYS A 1 37 ? -3.327 -16.848 -4.943 1.00 0.00 37 LYS A C 7
ATOM 13248 O O . LYS A 1 37 ? -2.853 -16.981 -3.817 1.00 0.00 37 LYS A O 7
ATOM 13267 N N . LEU A 1 38 ? -4.495 -16.250 -5.163 1.00 0.00 38 LEU A N 7
ATOM 13268 C CA . LEU A 1 38 ? -5.277 -15.713 -4.061 1.00 0.00 38 LEU A CA 7
ATOM 13269 C C . LEU A 1 38 ? -6.622 -15.171 -4.536 1.00 0.00 38 LEU A C 7
ATOM 13270 O O . LEU A 1 38 ? -6.789 -13.965 -4.719 1.00 0.00 38 LEU A O 7
ATOM 13286 N N . ASP A 1 39 ? -7.574 -16.080 -4.731 1.00 0.00 39 ASP A N 7
ATOM 13287 C CA . ASP A 1 39 ? -8.912 -15.717 -5.186 1.00 0.00 39 ASP A CA 7
ATOM 13288 C C . ASP A 1 39 ? -9.851 -15.441 -4.014 1.00 0.00 39 ASP A C 7
ATOM 13289 O O . ASP A 1 39 ? -10.861 -14.754 -4.170 1.00 0.00 39 ASP A O 7
ATOM 13298 N N . GLN A 1 40 ? -9.522 -15.980 -2.841 1.00 0.00 40 GLN A N 7
ATOM 13299 C CA . GLN A 1 40 ? -10.360 -15.786 -1.661 1.00 0.00 40 GLN A CA 7
ATOM 13300 C C . GLN A 1 40 ? -9.988 -14.500 -0.922 1.00 0.00 40 GLN A C 7
ATOM 13301 O O . GLN A 1 40 ? -10.730 -13.519 -0.980 1.00 0.00 40 GLN A O 7
ATOM 13315 N N . PRO A 1 41 ? -8.840 -14.465 -0.220 1.00 0.00 41 PRO A N 7
ATOM 13316 C CA . PRO A 1 41 ? -8.420 -13.265 0.503 1.00 0.00 41 PRO A CA 7
ATOM 13317 C C . PRO A 1 41 ? -7.997 -12.151 -0.453 1.00 0.00 41 PRO A C 7
ATOM 13318 O O . PRO A 1 41 ? -6.842 -12.077 -0.871 1.00 0.00 41 PRO A O 7
ATOM 13329 N N . ASP A 1 42 ? -8.957 -11.293 -0.797 1.00 0.00 42 ASP A N 7
ATOM 13330 C CA . ASP A 1 42 ? -8.727 -10.180 -1.709 1.00 0.00 42 ASP A CA 7
ATOM 13331 C C . ASP A 1 42 ? -9.948 -9.256 -1.741 1.00 0.00 42 ASP A C 7
ATOM 13332 O O . ASP A 1 42 ? -10.688 -9.220 -2.727 1.00 0.00 42 ASP A O 7
ATOM 13341 N N . TRP A 1 43 ? -10.163 -8.519 -0.649 1.00 0.00 43 TRP A N 7
ATOM 13342 C CA . TRP A 1 43 ? -11.301 -7.605 -0.550 1.00 0.00 43 TRP A CA 7
ATOM 13343 C C . TRP A 1 43 ? -11.110 -6.383 -1.447 1.00 0.00 43 TRP A C 7
ATOM 13344 O O . TRP A 1 43 ? -9.996 -6.084 -1.878 1.00 0.00 43 TRP A O 7
ATOM 13365 N N . THR A 1 44 ? -12.205 -5.674 -1.720 1.00 0.00 44 THR A N 7
ATOM 13366 C CA . THR A 1 44 ? -12.157 -4.481 -2.559 1.00 0.00 44 THR A CA 7
ATOM 13367 C C . THR A 1 44 ? -12.506 -3.236 -1.750 1.00 0.00 44 THR A C 7
ATOM 13368 O O . THR A 1 44 ? -13.493 -3.220 -1.015 1.00 0.00 44 THR A O 7
ATOM 13379 N N . GLY A 1 45 ? -11.690 -2.196 -1.886 1.00 0.00 45 GLY A N 7
ATOM 13380 C CA . GLY A 1 45 ? -11.936 -0.964 -1.156 1.00 0.00 45 GLY A CA 7
ATOM 13381 C C . GLY A 1 45 ? -10.933 0.120 -1.491 1.00 0.00 45 GLY A C 7
ATOM 13382 O O . GLY A 1 45 ? -10.125 -0.034 -2.405 1.00 0.00 45 GLY A O 7
ATOM 13386 N N . ARG A 1 46 ? -10.988 1.225 -0.753 1.00 0.00 46 ARG A N 7
ATOM 13387 C CA . ARG A 1 46 ? -10.080 2.342 -0.986 1.00 0.00 46 ARG A CA 7
ATOM 13388 C C . ARG A 1 46 ? -8.987 2.400 0.076 1.00 0.00 46 ARG A C 7
ATOM 13389 O O . ARG A 1 46 ? -9.230 2.124 1.251 1.00 0.00 46 ARG A O 7
ATOM 13410 N N . LEU A 1 47 ? -7.773 2.738 -0.353 1.00 0.00 47 LEU A N 7
ATOM 13411 C CA . LEU A 1 47 ? -6.634 2.815 0.554 1.00 0.00 47 LEU A CA 7
ATOM 13412 C C . LEU A 1 47 ? -5.951 4.175 0.459 1.00 0.00 47 LEU A C 7
ATOM 13413 O O . LEU A 1 47 ? -5.790 4.726 -0.630 1.00 0.00 47 LEU A O 7
ATOM 13429 N N . ARG A 1 48 ? -5.549 4.705 1.606 1.00 0.00 48 ARG A N 7
ATOM 13430 C CA . ARG A 1 48 ? -4.878 5.997 1.658 1.00 0.00 48 ARG A CA 7
ATOM 13431 C C . ARG A 1 48 ? -3.983 6.088 2.886 1.00 0.00 48 ARG A C 7
ATOM 13432 O O . ARG A 1 48 ? -4.255 5.467 3.912 1.00 0.00 48 ARG A O 7
ATOM 13453 N N . ILE A 1 49 ? -2.917 6.872 2.779 1.00 0.00 49 ILE A N 7
ATOM 13454 C CA . ILE A 1 49 ? -1.991 7.045 3.889 1.00 0.00 49 ILE A CA 7
ATOM 13455 C C . ILE A 1 49 ? -1.616 8.513 4.063 1.00 0.00 49 ILE A C 7
ATOM 13456 O O . ILE A 1 49 ? -1.704 9.304 3.122 1.00 0.00 49 ILE A O 7
ATOM 13472 N N . THR A 1 50 ? -1.205 8.868 5.276 1.00 0.00 50 THR A N 7
ATOM 13473 C CA . THR A 1 50 ? -0.825 10.244 5.583 1.00 0.00 50 THR A CA 7
ATOM 13474 C C . THR A 1 50 ? -0.080 10.327 6.913 1.00 0.00 50 THR A C 7
ATOM 13475 O O . THR A 1 50 ? 0.017 9.341 7.645 1.00 0.00 50 THR A O 7
ATOM 13486 N N . SER A 1 51 ? 0.445 11.510 7.216 1.00 0.00 51 SER A N 7
ATOM 13487 C CA . SER A 1 51 ? 1.181 11.727 8.456 1.00 0.00 51 SER A CA 7
ATOM 13488 C C . SER A 1 51 ? 1.042 13.169 8.928 1.00 0.00 51 SER A C 7
ATOM 13489 O O . SER A 1 51 ? 1.197 14.106 8.145 1.00 0.00 51 SER A O 7
ATOM 13497 N N . LYS A 1 52 ? 0.751 13.342 10.213 1.00 0.00 52 LYS A N 7
ATOM 13498 C CA . LYS A 1 52 ? 0.594 14.674 10.785 1.00 0.00 52 LYS A CA 7
ATOM 13499 C C . LYS A 1 52 ? 1.869 15.495 10.604 1.00 0.00 52 LYS A C 7
ATOM 13500 O O . LYS A 1 52 ? 1.833 16.608 10.079 1.00 0.00 52 LYS A O 7
ATOM 13519 N N . GLY A 1 53 ? 2.994 14.935 11.040 1.00 0.00 53 GLY A N 7
ATOM 13520 C CA . GLY A 1 53 ? 4.267 15.624 10.918 1.00 0.00 53 GLY A CA 7
ATOM 13521 C C . GLY A 1 53 ? 5.434 14.763 11.359 1.00 0.00 53 GLY A C 7
ATOM 13522 O O . GLY A 1 53 ? 6.344 14.489 10.575 1.00 0.00 53 GLY A O 7
ATOM 13526 N N . LYS A 1 54 ? 5.407 14.332 12.616 1.00 0.00 54 LYS A N 7
ATOM 13527 C CA . LYS A 1 54 ? 6.469 13.492 13.157 1.00 0.00 54 LYS A CA 7
ATOM 13528 C C . LYS A 1 54 ? 6.077 12.019 13.105 1.00 0.00 54 LYS A C 7
ATOM 13529 O O . LYS A 1 54 ? 6.934 11.146 12.969 1.00 0.00 54 LYS A O 7
ATOM 13548 N N . ILE A 1 55 ? 4.779 11.747 13.212 1.00 0.00 55 ILE A N 7
ATOM 13549 C CA . ILE A 1 55 ? 4.284 10.378 13.174 1.00 0.00 55 ILE A CA 7
ATOM 13550 C C . ILE A 1 55 ? 3.480 10.119 11.897 1.00 0.00 55 ILE A C 7
ATOM 13551 O O . ILE A 1 55 ? 3.125 11.051 11.177 1.00 0.00 55 ILE A O 7
ATOM 13567 N N . ALA A 1 56 ? 3.210 8.846 11.615 1.00 0.00 56 ALA A N 7
ATOM 13568 C CA . ALA A 1 56 ? 2.468 8.465 10.420 1.00 0.00 56 ALA A CA 7
ATOM 13569 C C . ALA A 1 56 ? 1.465 7.366 10.730 1.00 0.00 56 ALA A C 7
ATOM 13570 O O . ALA A 1 56 ? 1.656 6.581 11.656 1.00 0.00 56 ALA A O 7
ATOM 13577 N N . TYR A 1 57 ? 0.395 7.315 9.953 1.00 0.00 57 TYR A N 7
ATOM 13578 C CA . TYR A 1 57 ? -0.634 6.308 10.156 1.00 0.00 57 TYR A CA 7
ATOM 13579 C C . TYR A 1 57 ? -1.370 6.008 8.855 1.00 0.00 57 TYR A C 7
ATOM 13580 O O . TYR A 1 57 ? -1.608 6.903 8.043 1.00 0.00 57 TYR A O 7
ATOM 13598 N N . ILE A 1 58 ? -1.725 4.744 8.665 1.00 0.00 58 ILE A N 7
ATOM 13599 C CA . ILE A 1 58 ? -2.430 4.318 7.463 1.00 0.00 58 ILE A CA 7
ATOM 13600 C C . ILE A 1 58 ? -3.917 4.123 7.746 1.00 0.00 58 ILE A C 7
ATOM 13601 O O . ILE A 1 58 ? -4.293 3.495 8.736 1.00 0.00 58 ILE A O 7
ATOM 13617 N N . LYS A 1 59 ? -4.758 4.668 6.875 1.00 0.00 59 LYS A N 7
ATOM 13618 C CA . LYS A 1 59 ? -6.202 4.552 7.039 1.00 0.00 59 LYS A CA 7
ATOM 13619 C C . LYS A 1 59 ? -6.814 3.737 5.910 1.00 0.00 59 LYS A C 7
ATOM 13620 O O . LYS A 1 59 ? -6.410 3.858 4.753 1.00 0.00 59 LYS A O 7
ATOM 13639 N N . LEU A 1 60 ? -7.796 2.911 6.249 1.00 0.00 60 LEU A N 7
ATOM 13640 C CA . LEU A 1 60 ? -8.465 2.084 5.256 1.00 0.00 60 LEU A CA 7
ATOM 13641 C C . LEU A 1 60 ? -9.973 2.256 5.331 1.00 0.00 60 LEU A C 7
ATOM 13642 O O . LEU A 1 60 ? -10.530 2.541 6.391 1.00 0.00 60 LEU A O 7
ATOM 13658 N N . GLU A 1 61 ? -10.627 2.073 4.195 1.00 0.00 61 GLU A N 7
ATOM 13659 C CA . GLU A 1 61 ? -12.072 2.200 4.119 1.00 0.00 61 GLU A CA 7
ATOM 13660 C C . GLU A 1 61 ? -12.575 1.743 2.758 1.00 0.00 61 GLU A C 7
ATOM 13661 O O . GLU A 1 61 ? -11.796 1.592 1.818 1.00 0.00 61 GLU A O 7
ATOM 13673 N N . ASP A 1 62 ? -13.876 1.514 2.653 1.00 0.00 62 ASP A N 7
ATOM 13674 C CA . ASP A 1 62 ? -14.463 1.078 1.399 1.00 0.00 62 ASP A CA 7
ATOM 13675 C C . ASP A 1 62 ? -14.809 2.268 0.519 1.00 0.00 62 ASP A C 7
ATOM 13676 O O . ASP A 1 62 ? -15.336 3.278 0.991 1.00 0.00 62 ASP A O 7
ATOM 13685 N N . LYS A 1 63 ? -14.518 2.130 -0.766 1.00 0.00 63 LYS A N 7
ATOM 13686 C CA . LYS A 1 63 ? -14.798 3.174 -1.739 1.00 0.00 63 LYS A CA 7
ATOM 13687 C C . LYS A 1 63 ? -16.293 3.378 -1.947 1.00 0.00 63 LYS A C 7
ATOM 13688 O O . LYS A 1 63 ? -16.705 4.281 -2.677 1.00 0.00 63 LYS A O 7
ATOM 13707 N N . VAL A 1 64 ? -17.102 2.535 -1.322 1.00 0.00 64 VAL A N 7
ATOM 13708 C CA . VAL A 1 64 ? -18.540 2.628 -1.458 1.00 0.00 64 VAL A CA 7
ATOM 13709 C C . VAL A 1 64 ? -19.115 3.671 -0.507 1.00 0.00 64 VAL A C 7
ATOM 13710 O O . VAL A 1 64 ? -19.626 4.703 -0.941 1.00 0.00 64 VAL A O 7
ATOM 13723 N N . SER A 1 65 ? -19.035 3.399 0.795 1.00 0.00 65 SER A N 7
ATOM 13724 C CA . SER A 1 65 ? -19.553 4.327 1.794 1.00 0.00 65 SER A CA 7
ATOM 13725 C C . SER A 1 65 ? -19.383 3.778 3.210 1.00 0.00 65 SER A C 7
ATOM 13726 O O . SER A 1 65 ? -20.328 3.252 3.799 1.00 0.00 65 SER A O 7
ATOM 13734 N N . GLY A 1 66 ? -18.177 3.913 3.752 1.00 0.00 66 GLY A N 7
ATOM 13735 C CA . GLY A 1 66 ? -17.912 3.435 5.100 1.00 0.00 66 GLY A CA 7
ATOM 13736 C C . GLY A 1 66 ? -17.302 2.041 5.139 1.00 0.00 66 GLY A C 7
ATOM 13737 O O . GLY A 1 66 ? -16.103 1.879 4.930 1.00 0.00 66 GLY A O 7
ATOM 13741 N N . GLU A 1 67 ? -18.130 1.032 5.417 1.00 0.00 67 GLU A N 7
ATOM 13742 C CA . GLU A 1 67 ? -17.666 -0.357 5.489 1.00 0.00 67 GLU A CA 7
ATOM 13743 C C . GLU A 1 67 ? -16.966 -0.639 6.816 1.00 0.00 67 GLU A C 7
ATOM 13744 O O . GLU A 1 67 ? -16.930 0.207 7.708 1.00 0.00 67 GLU A O 7
ATOM 13756 N N . LEU A 1 68 ? -16.403 -1.842 6.931 1.00 0.00 68 LEU A N 7
ATOM 13757 C CA . LEU A 1 68 ? -15.698 -2.265 8.137 1.00 0.00 68 LEU A CA 7
ATOM 13758 C C . LEU A 1 68 ? -14.735 -1.188 8.628 1.00 0.00 68 LEU A C 7
ATOM 13759 O O . LEU A 1 68 ? -14.743 -0.829 9.805 1.00 0.00 68 LEU A O 7
ATOM 13775 N N . PHE A 1 69 ? -13.908 -0.679 7.720 1.00 0.00 69 PHE A N 7
ATOM 13776 C CA . PHE A 1 69 ? -12.940 0.356 8.059 1.00 0.00 69 PHE A CA 7
ATOM 13777 C C . PHE A 1 69 ? -11.875 -0.181 9.007 1.00 0.00 69 PHE A C 7
ATOM 13778 O O . PHE A 1 69 ? -12.186 -0.757 10.051 1.00 0.00 69 PHE A O 7
ATOM 13795 N N . ALA A 1 70 ? -10.617 0.016 8.634 1.00 0.00 70 ALA A N 7
ATOM 13796 C CA . ALA A 1 70 ? -9.496 -0.438 9.445 1.00 0.00 70 ALA A CA 7
ATOM 13797 C C . ALA A 1 70 ? -8.296 0.490 9.276 1.00 0.00 70 ALA A C 7
ATOM 13798 O O . ALA A 1 70 ? -8.115 1.095 8.223 1.00 0.00 70 ALA A O 7
ATOM 13805 N N . GLN A 1 71 ? -7.479 0.601 10.313 1.00 0.00 71 GLN A N 7
ATOM 13806 C CA . GLN A 1 71 ? -6.300 1.457 10.256 1.00 0.00 71 GLN A CA 7
ATOM 13807 C C . GLN A 1 71 ? -5.196 0.909 11.153 1.00 0.00 71 GLN A C 7
ATOM 13808 O O . GLN A 1 71 ? -5.442 0.057 12.007 1.00 0.00 71 GLN A O 7
ATOM 13822 N N . ALA A 1 72 ? -3.980 1.400 10.949 1.00 0.00 72 ALA A N 7
ATOM 13823 C CA . ALA A 1 72 ? -2.836 0.957 11.732 1.00 0.00 72 ALA A CA 7
ATOM 13824 C C . ALA A 1 72 ? -1.856 2.105 11.963 1.00 0.00 72 ALA A C 7
ATOM 13825 O O . ALA A 1 72 ? -1.244 2.604 11.020 1.00 0.00 72 ALA A O 7
ATOM 13832 N N . PRO A 1 73 ? -1.689 2.542 13.224 1.00 0.00 73 PRO A N 7
ATOM 13833 C CA . PRO A 1 73 ? -0.771 3.634 13.563 1.00 0.00 73 PRO A CA 7
ATOM 13834 C C . PRO A 1 73 ? 0.686 3.256 13.324 1.00 0.00 73 PRO A C 7
ATOM 13835 O O . PRO A 1 73 ? 1.111 2.148 13.649 1.00 0.00 73 PRO A O 7
ATOM 13846 N N . VAL A 1 74 ? 1.448 4.180 12.750 1.00 0.00 74 VAL A N 7
ATOM 13847 C CA . VAL A 1 74 ? 2.857 3.938 12.464 1.00 0.00 74 VAL A CA 7
ATOM 13848 C C . VAL A 1 74 ? 3.738 4.984 13.151 1.00 0.00 74 VAL A C 7
ATOM 13849 O O . VAL A 1 74 ? 3.374 6.156 13.235 1.00 0.00 74 VAL A O 7
ATOM 13862 N N . GLU A 1 75 ? 4.894 4.549 13.640 1.00 0.00 75 GLU A N 7
ATOM 13863 C CA . GLU A 1 75 ? 5.834 5.436 14.324 1.00 0.00 75 GLU A CA 7
ATOM 13864 C C . GLU A 1 75 ? 6.452 6.441 13.351 1.00 0.00 75 GLU A C 7
ATOM 13865 O O . GLU A 1 75 ? 7.119 7.387 13.771 1.00 0.00 75 GLU A O 7
ATOM 13877 N N . GLN A 1 76 ? 6.234 6.233 12.050 1.00 0.00 76 GLN A N 7
ATOM 13878 C CA . GLN A 1 76 ? 6.780 7.117 11.034 1.00 0.00 76 GLN A CA 7
ATOM 13879 C C . GLN A 1 76 ? 8.300 7.040 11.016 1.00 0.00 76 GLN A C 7
ATOM 13880 O O . GLN A 1 76 ? 8.935 7.042 12.070 1.00 0.00 76 GLN A O 7
ATOM 13894 N N . TYR A 1 77 ? 8.866 6.941 9.805 1.00 0.00 77 TYR A N 7
ATOM 13895 C CA . TYR A 1 77 ? 10.327 6.834 9.595 1.00 0.00 77 TYR A CA 7
ATOM 13896 C C . TYR A 1 77 ? 10.728 5.419 9.144 1.00 0.00 77 TYR A C 7
ATOM 13897 O O . TYR A 1 77 ? 11.389 5.257 8.117 1.00 0.00 77 TYR A O 7
ATOM 13915 N N . PRO A 1 78 ? 10.344 4.370 9.890 1.00 0.00 78 PRO A N 7
ATOM 13916 C CA . PRO A 1 78 ? 10.701 2.993 9.532 1.00 0.00 78 PRO A CA 7
ATOM 13917 C C . PRO A 1 78 ? 9.966 2.488 8.293 1.00 0.00 78 PRO A C 7
ATOM 13918 O O . PRO A 1 78 ? 9.222 1.509 8.351 1.00 0.00 78 PRO A O 7
ATOM 13929 N N . GLY A 1 79 ? 10.202 3.155 7.163 1.00 0.00 79 GLY A N 7
ATOM 13930 C CA . GLY A 1 79 ? 9.583 2.748 5.914 1.00 0.00 79 GLY A CA 7
ATOM 13931 C C . GLY A 1 79 ? 10.300 1.564 5.291 1.00 0.00 79 GLY A C 7
ATOM 13932 O O . GLY A 1 79 ? 11.482 1.656 4.955 1.00 0.00 79 GLY A O 7
ATOM 13936 N N . ILE A 1 80 ? 9.589 0.450 5.143 1.00 0.00 80 ILE A N 7
ATOM 13937 C CA . ILE A 1 80 ? 10.162 -0.758 4.567 1.00 0.00 80 ILE A CA 7
ATOM 13938 C C . ILE A 1 80 ? 9.128 -1.879 4.536 1.00 0.00 80 ILE A C 7
ATOM 13939 O O . ILE A 1 80 ? 7.986 -1.690 4.957 1.00 0.00 80 ILE A O 7
ATOM 13955 N N . ALA A 1 81 ? 9.538 -3.047 4.039 1.00 0.00 81 ALA A N 7
ATOM 13956 C CA . ALA A 1 81 ? 8.660 -4.206 3.957 1.00 0.00 81 ALA A CA 7
ATOM 13957 C C . ALA A 1 81 ? 7.774 -4.123 2.726 1.00 0.00 81 ALA A C 7
ATOM 13958 O O . ALA A 1 81 ? 6.593 -3.785 2.806 1.00 0.00 81 ALA A O 7
ATOM 13965 N N . VAL A 1 82 ? 8.370 -4.433 1.585 1.00 0.00 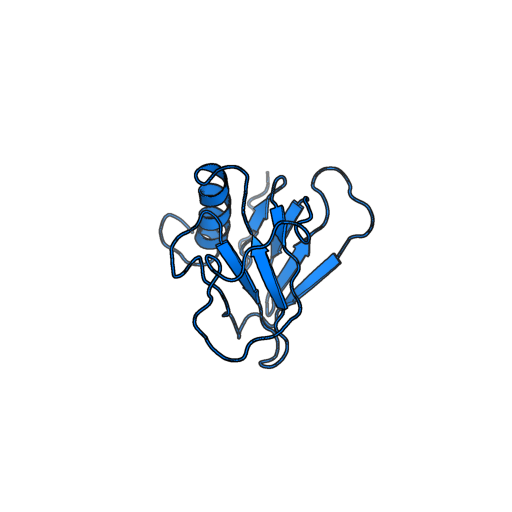82 VAL A N 7
ATOM 13966 C CA . VAL A 1 82 ? 7.671 -4.399 0.314 1.00 0.00 82 VAL A CA 7
ATOM 13967 C C . VAL A 1 82 ? 8.276 -5.405 -0.651 1.00 0.00 82 VAL A C 7
ATOM 13968 O O . VAL A 1 82 ? 9.489 -5.425 -0.864 1.00 0.00 82 VAL A O 7
ATOM 13981 N N . GLU A 1 83 ? 7.430 -6.234 -1.236 1.00 0.00 83 GLU A N 7
ATOM 13982 C CA . GLU A 1 83 ? 7.890 -7.234 -2.183 1.00 0.00 83 GLU A CA 7
ATOM 13983 C C . GLU A 1 83 ? 6.830 -7.514 -3.227 1.00 0.00 83 GLU A C 7
ATOM 13984 O O . GLU A 1 83 ? 5.657 -7.189 -3.045 1.00 0.00 83 GLU A O 7
ATOM 13996 N N . THR A 1 84 ? 7.249 -8.129 -4.318 1.00 0.00 84 THR A N 7
ATOM 13997 C CA . THR A 1 84 ? 6.339 -8.464 -5.390 1.00 0.00 84 THR A CA 7
ATOM 13998 C C . THR A 1 84 ? 6.558 -9.903 -5.832 1.00 0.00 84 THR A C 7
ATOM 13999 O O . THR A 1 84 ? 7.135 -10.717 -5.108 1.00 0.00 84 THR A O 7
ATOM 14010 N N . VAL A 1 85 ? 6.083 -10.198 -7.020 1.00 0.00 85 VAL A N 7
ATOM 14011 C CA . VAL A 1 85 ? 6.201 -11.521 -7.599 1.00 0.00 85 VAL A CA 7
ATOM 14012 C C . VAL A 1 85 ? 7.640 -11.842 -7.981 1.00 0.00 85 VAL A C 7
ATOM 14013 O O . VAL A 1 85 ? 8.147 -11.355 -8.991 1.00 0.00 85 VAL A O 7
ATOM 14026 N N . THR A 1 86 ? 8.287 -12.672 -7.169 1.00 0.00 86 THR A N 7
ATOM 14027 C CA . THR A 1 86 ? 9.668 -13.076 -7.413 1.00 0.00 86 THR A CA 7
ATOM 14028 C C . THR A 1 86 ? 9.804 -13.808 -8.755 1.00 0.00 86 THR A C 7
ATOM 14029 O O . THR A 1 86 ? 10.917 -14.088 -9.203 1.00 0.00 86 THR A O 7
ATOM 14040 N N . ASP A 1 87 ? 8.671 -14.115 -9.396 1.00 0.00 87 ASP A N 7
ATOM 14041 C CA . ASP A 1 87 ? 8.687 -14.807 -10.682 1.00 0.00 87 ASP A CA 7
ATOM 14042 C C . ASP A 1 87 ? 7.528 -14.354 -11.590 1.00 0.00 87 ASP A C 7
ATOM 14043 O O . ASP A 1 87 ? 7.225 -15.011 -12.582 1.00 0.00 87 ASP A O 7
ATOM 14052 N N . SER A 1 88 ? 6.896 -13.222 -11.257 1.00 0.00 88 SER A N 7
ATOM 14053 C CA . SER A 1 88 ? 5.783 -12.676 -12.055 1.00 0.00 88 SER A CA 7
ATOM 14054 C C . SER A 1 88 ? 4.470 -13.431 -11.820 1.00 0.00 88 SER A C 7
ATOM 14055 O O . SER A 1 88 ? 4.467 -14.642 -11.598 1.00 0.00 88 SER A O 7
ATOM 14063 N N . SER A 1 89 ? 3.351 -12.701 -11.886 1.00 0.00 89 SER A N 7
ATOM 14064 C CA . SER A 1 89 ? 2.026 -13.296 -11.697 1.00 0.00 89 SER A CA 7
ATOM 14065 C C . SER A 1 89 ? 0.912 -12.288 -11.995 1.00 0.00 89 SER A C 7
ATOM 14066 O O . SER A 1 89 ? 0.490 -12.147 -13.142 1.00 0.00 89 SER A O 7
ATOM 14074 N N . ARG A 1 90 ? 0.435 -11.589 -10.956 1.00 0.00 90 ARG A N 7
ATOM 14075 C CA . ARG A 1 90 ? -0.632 -10.602 -11.118 1.00 0.00 90 ARG A CA 7
ATOM 14076 C C . ARG A 1 90 ? -0.966 -9.891 -9.798 1.00 0.00 90 ARG A C 7
ATOM 14077 O O . ARG A 1 90 ? -2.116 -9.515 -9.565 1.00 0.00 90 ARG A O 7
ATOM 14098 N N . TYR A 1 91 ? 0.034 -9.703 -8.937 1.00 0.00 91 TYR A N 7
ATOM 14099 C CA . TYR A 1 91 ? -0.179 -9.034 -7.650 1.00 0.00 91 TYR A CA 7
ATOM 14100 C C . TYR A 1 91 ? 1.151 -8.704 -6.972 1.00 0.00 91 TYR A C 7
ATOM 14101 O O . TYR A 1 91 ? 2.219 -8.899 -7.550 1.00 0.00 91 TYR A O 7
ATOM 14119 N N . PHE A 1 92 ? 1.068 -8.221 -5.734 1.00 0.00 92 PHE A N 7
ATOM 14120 C CA . PHE A 1 92 ? 2.260 -7.885 -4.965 1.00 0.00 92 PHE A CA 7
ATOM 14121 C C . PHE A 1 92 ? 1.963 -7.881 -3.470 1.00 0.00 92 PHE A C 7
ATOM 14122 O O . PHE A 1 92 ? 0.812 -8.008 -3.054 1.00 0.00 92 PHE A O 7
ATOM 14139 N N . VAL A 1 93 ? 3.009 -7.732 -2.664 1.00 0.00 93 VAL A N 7
ATOM 14140 C CA . VAL A 1 93 ? 2.857 -7.712 -1.217 1.00 0.00 93 VAL A CA 7
ATOM 14141 C C . VAL A 1 93 ? 3.457 -6.446 -0.626 1.00 0.00 93 VAL A C 7
ATOM 14142 O O . VAL A 1 93 ? 4.574 -6.058 -0.968 1.00 0.00 93 VAL A O 7
ATOM 14155 N N . ILE A 1 94 ? 2.713 -5.807 0.264 1.00 0.00 94 ILE A N 7
ATOM 14156 C CA . ILE A 1 94 ? 3.174 -4.587 0.904 1.00 0.00 94 ILE A CA 7
ATOM 14157 C C . ILE A 1 94 ? 3.025 -4.681 2.416 1.00 0.00 94 ILE A C 7
ATOM 14158 O O . ILE A 1 94 ? 1.969 -5.064 2.918 1.00 0.00 94 ILE A O 7
ATOM 14174 N N . ARG A 1 95 ? 4.082 -4.337 3.138 1.00 0.00 95 ARG A N 7
ATOM 14175 C CA . ARG A 1 95 ? 4.057 -4.388 4.592 1.00 0.00 95 ARG A CA 7
ATOM 14176 C C . ARG A 1 95 ? 4.602 -3.087 5.174 1.00 0.00 95 ARG A C 7
ATOM 14177 O O . ARG A 1 95 ? 5.270 -2.319 4.480 1.00 0.00 95 ARG A O 7
ATOM 14198 N N . ILE A 1 96 ? 4.317 -2.841 6.446 1.00 0.00 96 ILE A N 7
ATOM 14199 C CA . ILE A 1 96 ? 4.780 -1.640 7.117 1.00 0.00 96 ILE A CA 7
ATOM 14200 C C . ILE A 1 96 ? 5.507 -2.009 8.405 1.00 0.00 96 ILE A C 7
ATOM 14201 O O . ILE A 1 96 ? 5.271 -3.076 8.969 1.00 0.00 96 ILE A O 7
ATOM 14217 N N . GLN A 1 97 ? 6.382 -1.122 8.864 1.00 0.00 97 GLN A N 7
ATOM 14218 C CA . GLN A 1 97 ? 7.138 -1.359 10.092 1.00 0.00 97 GLN A CA 7
ATOM 14219 C C . GLN A 1 97 ? 7.237 -0.077 10.901 1.00 0.00 97 GLN A C 7
ATOM 14220 O O . GLN A 1 97 ? 7.227 1.017 10.340 1.00 0.00 97 GLN A O 7
ATOM 14234 N N . ASP A 1 98 ? 7.339 -0.217 12.221 1.00 0.00 98 ASP A N 7
ATOM 14235 C CA . ASP A 1 98 ? 7.446 0.950 13.078 1.00 0.00 98 ASP A CA 7
ATOM 14236 C C . ASP A 1 98 ? 7.791 0.607 14.521 1.00 0.00 98 ASP A C 7
ATOM 14237 O O . ASP A 1 98 ? 7.481 -0.479 15.014 1.00 0.00 98 ASP A O 7
ATOM 14246 N N . GLY A 1 99 ? 8.446 1.558 15.194 1.00 0.00 99 GLY A N 7
ATOM 14247 C CA . GLY A 1 99 ? 8.840 1.362 16.578 1.00 0.00 99 GLY A CA 7
ATOM 14248 C C . GLY A 1 99 ? 10.024 0.417 16.721 1.00 0.00 99 GLY A C 7
ATOM 14249 O O . GLY A 1 99 ? 10.700 0.416 17.749 1.00 0.00 99 GLY A O 7
ATOM 14253 N N . THR A 1 100 ? 10.250 -0.412 15.697 1.00 0.00 100 THR A N 7
ATOM 14254 C CA . THR A 1 100 ? 11.329 -1.398 15.704 1.00 0.00 100 THR A CA 7
ATOM 14255 C C . THR A 1 100 ? 10.868 -2.666 16.415 1.00 0.00 100 THR A C 7
ATOM 14256 O O . THR A 1 100 ? 11.615 -3.278 17.177 1.00 0.00 100 THR A O 7
ATOM 14267 N N . GLY A 1 101 ? 9.620 -3.055 16.153 1.00 0.00 101 GLY A N 7
ATOM 14268 C CA . GLY A 1 101 ? 9.066 -4.249 16.770 1.00 0.00 101 GLY A CA 7
ATOM 14269 C C . GLY A 1 101 ? 7.672 -4.590 16.265 1.00 0.00 101 GLY A C 7
ATOM 14270 O O . GLY A 1 101 ? 7.309 -5.763 16.180 1.00 0.00 101 GLY A O 7
ATOM 14274 N N . ARG A 1 102 ? 6.884 -3.569 15.934 1.00 0.00 102 ARG A N 7
ATOM 14275 C CA . ARG A 1 102 ? 5.522 -3.781 15.444 1.00 0.00 102 ARG A CA 7
ATOM 14276 C C . ARG A 1 102 ? 5.417 -3.443 13.958 1.00 0.00 102 ARG A C 7
ATOM 14277 O O . ARG A 1 102 ? 5.604 -2.294 13.554 1.00 0.00 102 ARG A O 7
ATOM 14298 N N . SER A 1 103 ? 5.128 -4.458 13.147 1.00 0.00 103 SER A N 7
ATOM 14299 C CA . SER A 1 103 ? 5.012 -4.282 11.704 1.00 0.00 103 SER A CA 7
ATOM 14300 C C . SER A 1 103 ? 3.906 -5.167 11.129 1.00 0.00 103 SER A C 7
ATOM 14301 O O . SER A 1 103 ? 3.836 -6.359 11.428 1.00 0.00 103 SER A O 7
ATOM 14309 N N . ALA A 1 104 ? 3.042 -4.577 10.303 1.00 0.00 104 ALA A N 7
ATOM 14310 C CA . ALA A 1 104 ? 1.944 -5.322 9.691 1.00 0.00 104 ALA A CA 7
ATOM 14311 C C . ALA A 1 104 ? 2.169 -5.507 8.193 1.00 0.00 104 ALA A C 7
ATOM 14312 O O . ALA A 1 104 ? 2.637 -4.597 7.508 1.00 0.00 104 ALA A O 7
ATOM 14319 N N . PHE A 1 105 ? 1.838 -6.697 7.694 1.00 0.00 105 PHE A N 7
ATOM 14320 C CA . PHE A 1 105 ? 2.009 -7.019 6.278 1.00 0.00 105 PHE A CA 7
ATOM 14321 C C . PHE A 1 105 ? 0.666 -7.344 5.616 1.00 0.00 105 PHE A C 7
ATOM 14322 O O . PHE A 1 105 ? -0.189 -7.997 6.212 1.00 0.00 105 PHE A O 7
ATOM 14339 N N . ILE A 1 106 ? 0.492 -6.872 4.379 1.00 0.00 106 ILE A N 7
ATOM 14340 C CA . ILE A 1 106 ? -0.744 -7.094 3.623 1.00 0.00 106 ILE A CA 7
ATOM 14341 C C . ILE A 1 106 ? -0.446 -7.187 2.124 1.00 0.00 106 ILE A C 7
ATOM 14342 O O . ILE A 1 106 ? 0.649 -6.836 1.686 1.00 0.00 106 ILE A O 7
ATOM 14358 N N . GLY A 1 107 ? -1.424 -7.646 1.337 1.00 0.00 107 GLY A N 7
ATOM 14359 C CA . GLY A 1 107 ? -1.230 -7.750 -0.101 1.00 0.00 107 GLY A CA 7
ATOM 14360 C C . GLY A 1 107 ? -2.177 -6.855 -0.885 1.00 0.00 107 GLY A C 7
ATOM 14361 O O . GLY A 1 107 ? -3.316 -6.640 -0.476 1.00 0.00 107 GLY A O 7
ATOM 14365 N N . ILE A 1 108 ? -1.704 -6.325 -2.011 1.00 0.00 108 ILE A N 7
ATOM 14366 C CA . ILE A 1 108 ? -2.521 -5.452 -2.852 1.00 0.00 108 ILE A CA 7
ATOM 14367 C C . ILE A 1 108 ? -2.187 -5.652 -4.329 1.00 0.00 108 ILE A C 7
ATOM 14368 O O . ILE A 1 108 ? -1.060 -6.011 -4.677 1.00 0.00 108 ILE A O 7
ATOM 14384 N N . GLY A 1 109 ? -3.167 -5.414 -5.197 1.00 0.00 109 GLY A N 7
ATOM 14385 C CA . GLY A 1 109 ? -2.942 -5.569 -6.622 1.00 0.00 109 GLY A CA 7
ATOM 14386 C C . GLY A 1 109 ? -4.121 -5.121 -7.456 1.00 0.00 109 GLY A C 7
ATOM 14387 O O . GLY A 1 109 ? -5.000 -4.404 -6.975 1.00 0.00 109 GLY A O 7
ATOM 14391 N N . PHE A 1 110 ? -4.139 -5.545 -8.712 1.00 0.00 110 PHE A N 7
ATOM 14392 C CA . PHE A 1 110 ? -5.215 -5.184 -9.620 1.00 0.00 110 PHE A CA 7
ATOM 14393 C C . PHE A 1 110 ? -5.377 -6.236 -10.707 1.00 0.00 110 PHE A C 7
ATOM 14394 O O . PHE A 1 110 ? -4.435 -6.956 -11.036 1.00 0.00 110 PHE A O 7
ATOM 14411 N N . THR A 1 111 ? -6.577 -6.310 -11.271 1.00 0.00 111 THR A N 7
ATOM 14412 C CA . THR A 1 111 ? -6.863 -7.265 -12.331 1.00 0.00 111 THR A CA 7
ATOM 14413 C C . THR A 1 111 ? -6.051 -6.959 -13.596 1.00 0.00 111 THR A C 7
ATOM 14414 O O . THR A 1 111 ? -6.106 -7.708 -14.570 1.00 0.00 111 THR A O 7
ATOM 14425 N N . ASP A 1 112 ? -5.297 -5.857 -13.575 1.00 0.00 112 ASP A N 7
ATOM 14426 C CA . ASP A 1 112 ? -4.479 -5.466 -14.720 1.00 0.00 112 ASP A CA 7
ATOM 14427 C C . ASP A 1 112 ? -3.203 -4.767 -14.260 1.00 0.00 112 ASP A C 7
ATOM 14428 O O . ASP A 1 112 ? -3.214 -4.017 -13.283 1.00 0.00 112 ASP A O 7
ATOM 14437 N N . ARG A 1 113 ? -2.104 -5.020 -14.969 1.00 0.00 113 ARG A N 7
ATOM 14438 C CA . ARG A 1 113 ? -0.816 -4.417 -14.633 1.00 0.00 113 ARG A CA 7
ATOM 14439 C C . ARG A 1 113 ? -0.899 -2.893 -14.657 1.00 0.00 113 ARG A C 7
ATOM 14440 O O . ARG A 1 113 ? -0.286 -2.217 -13.831 1.00 0.00 113 ARG A O 7
ATOM 14461 N N . GLY A 1 114 ? -1.658 -2.360 -15.612 1.00 0.00 114 GLY A N 7
ATOM 14462 C CA . GLY A 1 114 ? -1.808 -0.917 -15.734 1.00 0.00 114 GLY A CA 7
ATOM 14463 C C . GLY A 1 114 ? -2.061 -0.237 -14.401 1.00 0.00 114 GLY A C 7
ATOM 14464 O O . GLY A 1 114 ? -1.327 0.669 -14.010 1.00 0.00 114 GLY A O 7
ATOM 14468 N N . ASP A 1 115 ? -3.098 -0.682 -13.699 1.00 0.00 115 ASP A N 7
ATOM 14469 C CA . ASP A 1 115 ? -3.441 -0.114 -12.402 1.00 0.00 115 ASP A CA 7
ATOM 14470 C C . ASP A 1 115 ? -2.347 -0.408 -11.376 1.00 0.00 115 ASP A C 7
ATOM 14471 O O . ASP A 1 115 ? -1.948 0.468 -10.611 1.00 0.00 115 ASP A O 7
ATOM 14480 N N . ALA A 1 116 ? -1.864 -1.649 -11.370 1.00 0.00 116 ALA A N 7
ATOM 14481 C CA . ALA A 1 116 ? -0.814 -2.058 -10.443 1.00 0.00 116 ALA A CA 7
ATOM 14482 C C . ALA A 1 116 ? 0.380 -1.114 -10.520 1.00 0.00 116 ALA A C 7
ATOM 14483 O O . ALA A 1 116 ? 1.035 -0.841 -9.515 1.00 0.00 116 ALA A O 7
ATOM 14490 N N . PHE A 1 117 ? 0.652 -0.613 -11.720 1.00 0.00 117 PHE A N 7
ATOM 14491 C CA . PHE A 1 117 ? 1.761 0.308 -11.929 1.00 0.00 117 PHE A CA 7
ATOM 14492 C C . PHE A 1 117 ? 1.447 1.664 -11.302 1.00 0.00 117 PHE A C 7
ATOM 14493 O O . PHE A 1 117 ? 2.156 2.121 -10.405 1.00 0.00 117 PHE A O 7
ATOM 14510 N N . ASP A 1 118 ? 0.377 2.297 -11.777 1.00 0.00 118 ASP A N 7
ATOM 14511 C CA . ASP A 1 118 ? -0.046 3.603 -11.269 1.00 0.00 118 ASP A CA 7
ATOM 14512 C C . ASP A 1 118 ? 0.051 3.670 -9.745 1.00 0.00 118 ASP A C 7
ATOM 14513 O O . ASP A 1 118 ? 0.585 4.632 -9.191 1.00 0.00 118 ASP A O 7
ATOM 14522 N N . PHE A 1 119 ? -0.467 2.646 -9.071 1.00 0.00 119 PHE A N 7
ATOM 14523 C CA . PHE A 1 119 ? -0.435 2.600 -7.611 1.00 0.00 119 PHE A CA 7
ATOM 14524 C C . PHE A 1 119 ? 0.992 2.768 -7.097 1.00 0.00 119 PHE A C 7
ATOM 14525 O O . PHE A 1 119 ? 1.308 3.745 -6.420 1.00 0.00 119 PHE A O 7
ATOM 14542 N N . ASN A 1 120 ? 1.846 1.805 -7.422 1.00 0.00 120 ASN A N 7
ATOM 14543 C CA . ASN A 1 120 ? 3.239 1.837 -6.991 1.00 0.00 120 ASN A CA 7
ATOM 14544 C C . ASN A 1 120 ? 3.873 3.199 -7.272 1.00 0.00 120 ASN A C 7
ATOM 14545 O O . ASN A 1 120 ? 4.488 3.799 -6.391 1.00 0.00 120 ASN A O 7
ATOM 14556 N N . VAL A 1 121 ? 3.725 3.678 -8.505 1.00 0.00 121 VAL A N 7
ATOM 14557 C CA . VAL A 1 121 ? 4.290 4.967 -8.897 1.00 0.00 121 VAL A CA 7
ATOM 14558 C C . VAL A 1 121 ? 3.832 6.085 -7.964 1.00 0.00 121 VAL A C 7
ATOM 14559 O O . VAL A 1 121 ? 4.634 6.917 -7.540 1.00 0.00 121 VAL A O 7
ATOM 14572 N N . SER A 1 122 ? 2.539 6.102 -7.649 1.00 0.00 122 SER A N 7
ATOM 14573 C CA . SER A 1 122 ? 1.978 7.124 -6.769 1.00 0.00 122 SER A CA 7
ATOM 14574 C C . SER A 1 122 ? 2.725 7.172 -5.440 1.00 0.00 122 SER A C 7
ATOM 14575 O O . SER A 1 122 ? 3.291 8.203 -5.072 1.00 0.00 122 SER A O 7
ATOM 14583 N N . LEU A 1 123 ? 2.728 6.050 -4.726 1.00 0.00 123 LEU A N 7
ATOM 14584 C CA . LEU A 1 123 ? 3.411 5.962 -3.437 1.00 0.00 123 LEU A CA 7
ATOM 14585 C C . LEU A 1 123 ? 4.814 6.552 -3.529 1.00 0.00 123 LEU A C 7
ATOM 14586 O O . LEU A 1 123 ? 5.326 7.109 -2.561 1.00 0.00 123 LEU A O 7
ATOM 14602 N N . GLN A 1 124 ? 5.422 6.425 -4.705 1.00 0.00 124 GLN A N 7
ATOM 14603 C CA . GLN A 1 124 ? 6.766 6.939 -4.947 1.00 0.00 124 GLN A CA 7
ATOM 14604 C C . GLN A 1 124 ? 6.760 8.460 -5.087 1.00 0.00 124 GLN A C 7
ATOM 14605 O O . GLN A 1 124 ? 7.558 9.157 -4.460 1.00 0.00 124 GLN A O 7
ATOM 14619 N N . ASP A 1 125 ? 5.854 8.969 -5.915 1.00 0.00 125 ASP A N 7
ATOM 14620 C CA . ASP A 1 125 ? 5.738 10.407 -6.144 1.00 0.00 125 ASP A CA 7
ATOM 14621 C C . ASP A 1 125 ? 5.696 11.175 -4.825 1.00 0.00 125 ASP A C 7
ATOM 14622 O O . ASP A 1 125 ? 6.451 12.127 -4.625 1.00 0.00 125 ASP A O 7
ATOM 14631 N N . HIS A 1 126 ? 4.807 10.756 -3.933 1.00 0.00 126 HIS A N 7
ATOM 14632 C CA . HIS A 1 126 ? 4.661 11.403 -2.634 1.00 0.00 126 HIS A CA 7
ATOM 14633 C C . HIS A 1 126 ? 5.816 11.045 -1.703 1.00 0.00 126 HIS A C 7
ATOM 14634 O O . HIS A 1 126 ? 6.330 11.903 -0.982 1.00 0.00 126 HIS A O 7
ATOM 14648 N N . PHE A 1 127 ? 6.218 9.775 -1.715 1.00 0.00 127 PHE A N 7
ATOM 14649 C CA . PHE A 1 127 ? 7.312 9.304 -0.864 1.00 0.00 127 PHE A CA 7
ATOM 14650 C C . PHE A 1 127 ? 8.507 10.254 -0.916 1.00 0.00 127 PHE A C 7
ATOM 14651 O O . PHE A 1 127 ? 8.739 11.028 0.014 1.00 0.00 127 PHE A O 7
ATOM 14668 N N . LYS A 1 128 ? 9.262 10.186 -2.009 1.00 0.00 128 LYS A N 7
ATOM 14669 C CA . LYS A 1 128 ? 10.434 11.035 -2.184 1.00 0.00 128 LYS A CA 7
ATOM 14670 C C . LYS A 1 128 ? 10.038 12.404 -2.721 1.00 0.00 128 LYS A C 7
ATOM 14671 O O . LYS A 1 128 ? 8.880 12.637 -3.069 1.00 0.00 128 LYS A O 7
ATOM 14690 N N . TRP A 1 129 ? 11.008 13.306 -2.786 1.00 0.00 129 TRP A N 7
ATOM 14691 C CA . TRP A 1 129 ? 10.763 14.651 -3.280 1.00 0.00 129 TRP A CA 7
ATOM 14692 C C . TRP A 1 129 ? 11.007 14.737 -4.782 1.00 0.00 129 TRP A C 7
ATOM 14693 O O . TRP A 1 129 ? 12.083 14.383 -5.268 1.00 0.00 129 TRP A O 7
ATOM 14714 N N . VAL A 1 130 ? 10.001 15.211 -5.510 1.00 0.00 130 VAL A N 7
ATOM 14715 C CA . VAL A 1 130 ? 10.098 15.354 -6.959 1.00 0.00 130 VAL A CA 7
ATOM 14716 C C . VAL A 1 130 ? 9.243 16.521 -7.451 1.00 0.00 130 VAL A C 7
ATOM 14717 O O . VAL A 1 130 ? 9.695 17.337 -8.254 1.00 0.00 130 VAL A O 7
ATOM 14730 N N . LYS A 1 131 ? 8.008 16.597 -6.961 1.00 0.00 131 LYS A N 7
ATOM 14731 C CA . LYS A 1 131 ? 7.095 17.669 -7.351 1.00 0.00 131 LYS A CA 7
ATOM 14732 C C . LYS A 1 131 ? 7.259 18.889 -6.455 1.00 0.00 131 LYS A C 7
ATOM 14733 O O . LYS A 1 131 ? 6.320 19.299 -5.772 1.00 0.00 131 LYS A O 7
ATOM 14752 N N . GLN A 1 132 ? 8.450 19.473 -6.463 1.00 0.00 132 GLN A N 7
ATOM 14753 C CA . GLN A 1 132 ? 8.721 20.651 -5.651 1.00 0.00 132 GLN A CA 7
ATOM 14754 C C . GLN A 1 132 ? 8.210 21.912 -6.341 1.00 0.00 132 GLN A C 7
ATOM 14755 O O . GLN A 1 132 ? 8.956 22.594 -7.044 1.00 0.00 132 GLN A O 7
ATOM 14769 N N . GLU A 1 133 ? 6.929 22.212 -6.137 1.00 0.00 133 GLU A N 7
ATOM 14770 C CA . GLU A 1 133 ? 6.308 23.387 -6.740 1.00 0.00 133 GLU A CA 7
ATOM 14771 C C . GLU A 1 133 ? 5.208 23.941 -5.838 1.00 0.00 133 GLU A C 7
ATOM 14772 O O . GLU A 1 133 ? 5.333 23.803 -4.603 1.00 0.00 133 GLU A O 7
ATOM 14785 N N . MET A 1 1 ? 5.433 34.590 1.289 1.00 0.00 1 MET A N 8
ATOM 14786 C CA . MET A 1 1 ? 5.266 33.422 2.196 1.00 0.00 1 MET A CA 8
ATOM 14787 C C . MET A 1 1 ? 5.438 32.112 1.432 1.00 0.00 1 MET A C 8
ATOM 14788 O O . MET A 1 1 ? 5.145 32.038 0.239 1.00 0.00 1 MET A O 8
ATOM 14804 N N . ALA A 1 2 ? 5.908 31.079 2.123 1.00 0.00 2 ALA A N 8
ATOM 14805 C CA . ALA A 1 2 ? 6.110 29.776 1.501 1.00 0.00 2 ALA A CA 8
ATOM 14806 C C . ALA A 1 2 ? 6.646 28.764 2.507 1.00 0.00 2 ALA A C 8
ATOM 14807 O O . ALA A 1 2 ? 6.060 27.698 2.702 1.00 0.00 2 ALA A O 8
ATOM 14814 N N . ALA A 1 3 ? 7.761 29.102 3.144 1.00 0.00 3 ALA A N 8
ATOM 14815 C CA . ALA A 1 3 ? 8.372 28.220 4.131 1.00 0.00 3 ALA A CA 8
ATOM 14816 C C . ALA A 1 3 ? 7.734 28.393 5.508 1.00 0.00 3 ALA A C 8
ATOM 14817 O O . ALA A 1 3 ? 8.432 28.488 6.518 1.00 0.00 3 ALA A O 8
ATOM 14824 N N . GLU A 1 4 ? 6.404 28.430 5.541 1.00 0.00 4 GLU A N 8
ATOM 14825 C CA . GLU A 1 4 ? 5.673 28.588 6.796 1.00 0.00 4 GLU A CA 8
ATOM 14826 C C . GLU A 1 4 ? 4.317 27.882 6.743 1.00 0.00 4 GLU A C 8
ATOM 14827 O O . GLU A 1 4 ? 3.480 28.070 7.624 1.00 0.00 4 GLU A O 8
ATOM 14839 N N . LEU A 1 5 ? 4.108 27.073 5.708 1.00 0.00 5 LEU A N 8
ATOM 14840 C CA . LEU A 1 5 ? 2.857 26.348 5.545 1.00 0.00 5 LEU A CA 8
ATOM 14841 C C . LEU A 1 5 ? 3.102 25.037 4.806 1.00 0.00 5 LEU A C 8
ATOM 14842 O O . LEU A 1 5 ? 2.786 24.905 3.624 1.00 0.00 5 LEU A O 8
ATOM 14858 N N . GLU A 1 6 ? 3.674 24.070 5.512 1.00 0.00 6 GLU A N 8
ATOM 14859 C CA . GLU A 1 6 ? 3.969 22.771 4.925 1.00 0.00 6 GLU A CA 8
ATOM 14860 C C . GLU A 1 6 ? 3.634 21.650 5.900 1.00 0.00 6 GLU A C 8
ATOM 14861 O O . GLU A 1 6 ? 4.354 21.420 6.871 1.00 0.00 6 GLU A O 8
ATOM 14873 N N . TYR A 1 7 ? 2.533 20.959 5.635 1.00 0.00 7 TYR A N 8
ATOM 14874 C CA . TYR A 1 7 ? 2.097 19.863 6.489 1.00 0.00 7 TYR A CA 8
ATOM 14875 C C . TYR A 1 7 ? 2.864 18.585 6.167 1.00 0.00 7 TYR A C 8
ATOM 14876 O O . TYR A 1 7 ? 2.942 18.171 5.010 1.00 0.00 7 TYR A O 8
ATOM 14894 N N . GLU A 1 8 ? 3.430 17.965 7.197 1.00 0.00 8 GLU A N 8
ATOM 14895 C CA . GLU A 1 8 ? 4.193 16.734 7.022 1.00 0.00 8 GLU A CA 8
ATOM 14896 C C . GLU A 1 8 ? 3.260 15.541 6.862 1.00 0.00 8 GLU A C 8
ATOM 14897 O O . GLU A 1 8 ? 2.965 14.832 7.825 1.00 0.00 8 GLU A O 8
ATOM 14909 N N . SER A 1 9 ? 2.798 15.326 5.637 1.00 0.00 9 SER A N 8
ATOM 14910 C CA . SER A 1 9 ? 1.899 14.221 5.346 1.00 0.00 9 SER A CA 8
ATOM 14911 C C . SER A 1 9 ? 1.939 13.861 3.867 1.00 0.00 9 SER A C 8
ATOM 14912 O O . SER A 1 9 ? 1.777 14.722 3.004 1.00 0.00 9 SER A O 8
ATOM 14920 N N . VAL A 1 10 ? 2.166 12.586 3.579 1.00 0.00 10 VAL A N 8
ATOM 14921 C CA . VAL A 1 10 ? 2.235 12.116 2.195 1.00 0.00 10 VAL A CA 8
ATOM 14922 C C . VAL A 1 10 ? 0.956 12.444 1.413 1.00 0.00 10 VAL A C 8
ATOM 14923 O O . VAL A 1 10 ? 1.028 12.888 0.267 1.00 0.00 10 VAL A O 8
ATOM 14936 N N . LEU A 1 11 ? -0.209 12.235 2.037 1.00 0.00 11 LEU A N 8
ATOM 14937 C CA . LEU A 1 11 ? -1.498 12.520 1.409 1.00 0.00 11 LEU A CA 8
ATOM 14938 C C . LEU A 1 11 ? -1.831 11.517 0.306 1.00 0.00 11 LEU A C 8
ATOM 14939 O O . LEU A 1 11 ? -2.416 11.866 -0.720 1.00 0.00 11 LEU A O 8
ATOM 14955 N N . CYS A 1 12 ? -1.486 10.263 0.539 1.00 0.00 12 CYS A N 8
ATOM 14956 C CA . CYS A 1 12 ? -1.778 9.212 -0.431 1.00 0.00 12 CYS A CA 8
ATOM 14957 C C . CYS A 1 12 ? -3.194 8.701 -0.241 1.00 0.00 12 CYS A C 8
ATOM 14958 O O . CYS A 1 12 ? -3.662 8.556 0.885 1.00 0.00 12 CYS A O 8
ATOM 14966 N N . VAL A 1 13 ? -3.871 8.430 -1.350 1.00 0.00 13 VAL A N 8
ATOM 14967 C CA . VAL A 1 13 ? -5.239 7.932 -1.312 1.00 0.00 13 VAL A CA 8
ATOM 14968 C C . VAL A 1 13 ? -5.564 7.179 -2.595 1.00 0.00 13 VAL A C 8
ATOM 14969 O O . VAL A 1 13 ? -4.860 7.319 -3.589 1.00 0.00 13 VAL A O 8
ATOM 14982 N N . LYS A 1 14 ? -6.631 6.384 -2.571 1.00 0.00 14 LYS A N 8
ATOM 14983 C CA . LYS A 1 14 ? -7.031 5.617 -3.746 1.00 0.00 14 LYS A CA 8
ATOM 14984 C C . LYS A 1 14 ? -8.391 4.955 -3.532 1.00 0.00 14 LYS A C 8
ATOM 14985 O O . LYS A 1 14 ? -8.499 3.949 -2.830 1.00 0.00 14 LYS A O 8
ATOM 15004 N N . PRO A 1 15 ? -9.452 5.522 -4.134 1.00 0.00 15 PRO A N 8
ATOM 15005 C CA . PRO A 1 15 ? -10.814 4.995 -4.006 1.00 0.00 15 PRO A CA 8
ATOM 15006 C C . PRO A 1 15 ? -11.021 3.692 -4.766 1.00 0.00 15 PRO A C 8
ATOM 15007 O O . PRO A 1 15 ? -11.932 2.920 -4.461 1.00 0.00 15 PRO A O 8
ATOM 15018 N N . ASP A 1 16 ? -10.183 3.456 -5.764 1.00 0.00 16 ASP A N 8
ATOM 15019 C CA . ASP A 1 16 ? -10.289 2.251 -6.575 1.00 0.00 16 ASP A CA 8
ATOM 15020 C C . ASP A 1 16 ? -9.026 1.410 -6.471 1.00 0.00 16 ASP A C 8
ATOM 15021 O O . ASP A 1 16 ? -8.038 1.665 -7.159 1.00 0.00 16 ASP A O 8
ATOM 15030 N N . VAL A 1 17 ? -9.066 0.409 -5.600 1.00 0.00 17 VAL A N 8
ATOM 15031 C CA . VAL A 1 17 ? -7.925 -0.470 -5.395 1.00 0.00 17 VAL A CA 8
ATOM 15032 C C . VAL A 1 17 ? -8.352 -1.800 -4.786 1.00 0.00 17 VAL A C 8
ATOM 15033 O O . VAL A 1 17 ? -9.368 -1.883 -4.096 1.00 0.00 17 VAL A O 8
ATOM 15046 N N . SER A 1 18 ? -7.561 -2.837 -5.033 1.00 0.00 18 SER A N 8
ATOM 15047 C CA . SER A 1 18 ? -7.854 -4.158 -4.494 1.00 0.00 18 SER A CA 8
ATOM 15048 C C . SER A 1 18 ? -6.717 -4.635 -3.619 1.00 0.00 18 SER A C 8
ATOM 15049 O O . SER A 1 18 ? -5.551 -4.442 -3.945 1.00 0.00 18 SER A O 8
ATOM 15057 N N . VAL A 1 19 ? -7.060 -5.266 -2.512 1.00 0.00 19 VAL A N 8
ATOM 15058 C CA . VAL A 1 19 ? -6.060 -5.775 -1.601 1.00 0.00 19 VAL A CA 8
ATOM 15059 C C . VAL A 1 19 ? -6.411 -7.193 -1.165 1.00 0.00 19 VAL A C 8
ATOM 15060 O O . VAL A 1 19 ? -7.584 -7.545 -1.039 1.00 0.00 19 VAL A O 8
ATOM 15073 N N . TYR A 1 20 ? -5.381 -8.008 -0.969 1.00 0.00 20 TYR A N 8
ATOM 15074 C CA . TYR A 1 20 ? -5.558 -9.400 -0.584 1.00 0.00 20 TYR A CA 8
ATOM 15075 C C . TYR A 1 20 ? -5.117 -9.628 0.865 1.00 0.00 20 TYR A C 8
ATOM 15076 O O . TYR A 1 20 ? -4.339 -8.848 1.415 1.00 0.00 20 TYR A O 8
ATOM 15094 N N . ARG A 1 21 ? -5.621 -10.700 1.478 1.00 0.00 21 ARG A N 8
ATOM 15095 C CA . ARG A 1 21 ? -5.278 -11.025 2.863 1.00 0.00 21 ARG A CA 8
ATOM 15096 C C . ARG A 1 21 ? -4.875 -12.493 3.008 1.00 0.00 21 ARG A C 8
ATOM 15097 O O . ARG A 1 21 ? -5.333 -13.349 2.252 1.00 0.00 21 ARG A O 8
ATOM 15118 N N . ILE A 1 22 ? -4.017 -12.778 3.990 1.00 0.00 22 ILE A N 8
ATOM 15119 C CA . ILE A 1 22 ? -3.556 -14.144 4.238 1.00 0.00 22 ILE A CA 8
ATOM 15120 C C . ILE A 1 22 ? -3.474 -14.433 5.740 1.00 0.00 22 ILE A C 8
ATOM 15121 O O . ILE A 1 22 ? -2.399 -14.339 6.334 1.00 0.00 22 ILE A O 8
ATOM 15137 N N . PRO A 1 23 ? -4.605 -14.795 6.379 1.00 0.00 23 PRO A N 8
ATOM 15138 C CA . PRO A 1 23 ? -4.642 -15.097 7.812 1.00 0.00 23 PRO A CA 8
ATOM 15139 C C . PRO A 1 23 ? -3.448 -15.933 8.272 1.00 0.00 23 PRO A C 8
ATOM 15140 O O . PRO A 1 23 ? -2.746 -15.558 9.210 1.00 0.00 23 PRO A O 8
ATOM 15151 N N . PRO A 1 24 ? -3.196 -17.083 7.618 1.00 0.00 24 PRO A N 8
ATOM 15152 C CA . PRO A 1 24 ? -2.078 -17.960 7.978 1.00 0.00 24 PRO A CA 8
ATOM 15153 C C . PRO A 1 24 ? -0.730 -17.316 7.689 1.00 0.00 24 PRO A C 8
ATOM 15154 O O . PRO A 1 24 ? -0.644 -16.111 7.448 1.00 0.00 24 PRO A O 8
ATOM 15165 N N . ARG A 1 25 ? 0.320 -18.125 7.712 1.00 0.00 25 ARG A N 8
ATOM 15166 C CA . ARG A 1 25 ? 1.665 -17.636 7.449 1.00 0.00 25 ARG A CA 8
ATOM 15167 C C . ARG A 1 25 ? 2.651 -18.792 7.384 1.00 0.00 25 ARG A C 8
ATOM 15168 O O . ARG A 1 25 ? 3.430 -19.012 8.312 1.00 0.00 25 ARG A O 8
ATOM 15189 N N . ALA A 1 26 ? 2.617 -19.529 6.279 1.00 0.00 26 ALA A N 8
ATOM 15190 C CA . ALA A 1 26 ? 3.512 -20.665 6.087 1.00 0.00 26 ALA A CA 8
ATOM 15191 C C . ALA A 1 26 ? 4.908 -20.209 5.667 1.00 0.00 26 ALA A C 8
ATOM 15192 O O . ALA A 1 26 ? 5.634 -20.939 4.992 1.00 0.00 26 ALA A O 8
ATOM 15199 N N . SER A 1 27 ? 5.275 -18.997 6.076 1.00 0.00 27 SER A N 8
ATOM 15200 C CA . SER A 1 27 ? 6.577 -18.433 5.752 1.00 0.00 27 SER A CA 8
ATOM 15201 C C . SER A 1 27 ? 6.723 -17.051 6.382 1.00 0.00 27 SER A C 8
ATOM 15202 O O . SER A 1 27 ? 5.840 -16.204 6.247 1.00 0.00 27 SER A O 8
ATOM 15210 N N . ASN A 1 28 ? 7.835 -16.834 7.078 1.00 0.00 28 ASN A N 8
ATOM 15211 C CA . ASN A 1 28 ? 8.090 -15.555 7.739 1.00 0.00 28 ASN A CA 8
ATOM 15212 C C . ASN A 1 28 ? 7.785 -14.382 6.812 1.00 0.00 28 ASN A C 8
ATOM 15213 O O . ASN A 1 28 ? 7.335 -13.325 7.257 1.00 0.00 28 ASN A O 8
ATOM 15224 N N . ARG A 1 29 ? 8.032 -14.576 5.523 1.00 0.00 29 ARG A N 8
ATOM 15225 C CA . ARG A 1 29 ? 7.785 -13.538 4.530 1.00 0.00 29 ARG A CA 8
ATOM 15226 C C . ARG A 1 29 ? 7.342 -14.151 3.205 1.00 0.00 29 ARG A C 8
ATOM 15227 O O . ARG A 1 29 ? 7.664 -15.300 2.905 1.00 0.00 29 ARG A O 8
ATOM 15248 N N . GLY A 1 30 ? 6.602 -13.379 2.416 1.00 0.00 30 GLY A N 8
ATOM 15249 C CA . GLY A 1 30 ? 6.130 -13.868 1.134 1.00 0.00 30 GLY A CA 8
ATOM 15250 C C . GLY A 1 30 ? 7.263 -14.142 0.164 1.00 0.00 30 GLY A C 8
ATOM 15251 O O . GLY A 1 30 ? 8.310 -13.500 0.225 1.00 0.00 30 GLY A O 8
ATOM 15255 N N . TYR A 1 31 ? 7.050 -15.101 -0.730 1.00 0.00 31 TYR A N 8
ATOM 15256 C CA . TYR A 1 31 ? 8.059 -15.465 -1.717 1.00 0.00 31 TYR A CA 8
ATOM 15257 C C . TYR A 1 31 ? 7.447 -16.351 -2.799 1.00 0.00 31 TYR A C 8
ATOM 15258 O O . TYR A 1 31 ? 6.812 -17.362 -2.498 1.00 0.00 31 TYR A O 8
ATOM 15276 N N . ARG A 1 32 ? 7.633 -15.962 -4.057 1.00 0.00 32 ARG A N 8
ATOM 15277 C CA . ARG A 1 32 ? 7.090 -16.718 -5.184 1.00 0.00 32 ARG A CA 8
ATOM 15278 C C . ARG A 1 32 ? 5.564 -16.699 -5.160 1.00 0.00 32 ARG A C 8
ATOM 15279 O O . ARG A 1 32 ? 4.918 -17.717 -4.908 1.00 0.00 32 ARG A O 8
ATOM 15300 N N . ALA A 1 33 ? 4.996 -15.526 -5.419 1.00 0.00 33 ALA A N 8
ATOM 15301 C CA . ALA A 1 33 ? 3.550 -15.352 -5.425 1.00 0.00 33 ALA A CA 8
ATOM 15302 C C . ALA A 1 33 ? 2.878 -16.281 -6.432 1.00 0.00 33 ALA A C 8
ATOM 15303 O O . ALA A 1 33 ? 1.816 -16.842 -6.161 1.00 0.00 33 ALA A O 8
ATOM 15310 N N . SER A 1 34 ? 3.506 -16.448 -7.593 1.00 0.00 34 SER A N 8
ATOM 15311 C CA . SER A 1 34 ? 2.967 -17.322 -8.632 1.00 0.00 34 SER A CA 8
ATOM 15312 C C . SER A 1 34 ? 2.689 -18.712 -8.065 1.00 0.00 34 SER A C 8
ATOM 15313 O O . SER A 1 34 ? 1.829 -19.440 -8.561 1.00 0.00 34 SER A O 8
ATOM 15321 N N . ASP A 1 35 ? 3.414 -19.061 -7.006 1.00 0.00 35 ASP A N 8
ATOM 15322 C CA . ASP A 1 35 ? 3.241 -20.350 -6.350 1.00 0.00 35 ASP A CA 8
ATOM 15323 C C . ASP A 1 35 ? 2.308 -20.229 -5.149 1.00 0.00 35 ASP A C 8
ATOM 15324 O O . ASP A 1 35 ? 1.708 -21.212 -4.719 1.00 0.00 35 ASP A O 8
ATOM 15333 N N . TRP A 1 36 ? 2.195 -19.018 -4.606 1.00 0.00 36 TRP A N 8
ATOM 15334 C CA . TRP A 1 36 ? 1.341 -18.782 -3.449 1.00 0.00 36 TRP A CA 8
ATOM 15335 C C . TRP A 1 36 ? -0.130 -18.745 -3.850 1.00 0.00 36 TRP A C 8
ATOM 15336 O O . TRP A 1 36 ? -0.973 -19.347 -3.186 1.00 0.00 36 TRP A O 8
ATOM 15357 N N . LYS A 1 37 ? -0.438 -18.047 -4.940 1.00 0.00 37 LYS A N 8
ATOM 15358 C CA . LYS A 1 37 ? -1.816 -17.954 -5.415 1.00 0.00 37 LYS A CA 8
ATOM 15359 C C . LYS A 1 37 ? -2.706 -17.297 -4.362 1.00 0.00 37 LYS A C 8
ATOM 15360 O O . LYS A 1 37 ? -2.459 -17.422 -3.162 1.00 0.00 37 LYS A O 8
ATOM 15379 N N . LEU A 1 38 ? -3.739 -16.595 -4.814 1.00 0.00 38 LEU A N 8
ATOM 15380 C CA . LEU A 1 38 ? -4.655 -15.920 -3.903 1.00 0.00 38 LEU A CA 8
ATOM 15381 C C . LEU A 1 38 ? -5.817 -15.280 -4.666 1.00 0.00 38 LEU A C 8
ATOM 15382 O O . LEU A 1 38 ? -6.000 -14.063 -4.639 1.00 0.00 38 LEU A O 8
ATOM 15398 N N . ASP A 1 39 ? -6.601 -16.118 -5.340 1.00 0.00 39 ASP A N 8
ATOM 15399 C CA . ASP A 1 39 ? -7.753 -15.652 -6.112 1.00 0.00 39 ASP A CA 8
ATOM 15400 C C . ASP A 1 39 ? -8.974 -15.441 -5.217 1.00 0.00 39 ASP A C 8
ATOM 15401 O O . ASP A 1 39 ? -9.946 -14.803 -5.623 1.00 0.00 39 ASP A O 8
ATOM 15410 N N . GLN A 1 40 ? -8.920 -15.978 -4.003 1.00 0.00 40 GLN A N 8
ATOM 15411 C CA . GLN A 1 40 ? -10.023 -15.840 -3.062 1.00 0.00 40 GLN A CA 8
ATOM 15412 C C . GLN A 1 40 ? -9.851 -14.581 -2.216 1.00 0.00 40 GLN A C 8
ATOM 15413 O O . GLN A 1 40 ? -10.645 -13.646 -2.318 1.00 0.00 40 GLN A O 8
ATOM 15427 N N . PRO A 1 41 ? -8.802 -14.528 -1.374 1.00 0.00 41 PRO A N 8
ATOM 15428 C CA . PRO A 1 41 ? -8.541 -13.362 -0.527 1.00 0.00 41 PRO A CA 8
ATOM 15429 C C . PRO A 1 41 ? -8.134 -12.147 -1.354 1.00 0.00 41 PRO A C 8
ATOM 15430 O O . PRO A 1 41 ? -6.986 -12.032 -1.783 1.00 0.00 41 PRO A O 8
ATOM 15441 N N . ASP A 1 42 ? -9.085 -11.245 -1.579 1.00 0.00 42 ASP A N 8
ATOM 15442 C CA . ASP A 1 42 ? -8.839 -10.039 -2.360 1.00 0.00 42 ASP A CA 8
ATOM 15443 C C . ASP A 1 42 ? -10.051 -9.106 -2.315 1.00 0.00 42 ASP A C 8
ATOM 15444 O O . ASP A 1 42 ? -10.807 -9.013 -3.284 1.00 0.00 42 ASP A O 8
ATOM 15453 N N . TRP A 1 43 ? -10.237 -8.420 -1.186 1.00 0.00 43 TRP A N 8
ATOM 15454 C CA . TRP A 1 43 ? -11.364 -7.507 -1.033 1.00 0.00 43 TRP A CA 8
ATOM 15455 C C . TRP A 1 43 ? -11.152 -6.235 -1.858 1.00 0.00 43 TRP A C 8
ATOM 15456 O O . TRP A 1 43 ? -10.038 -5.945 -2.290 1.00 0.00 43 TRP A O 8
ATOM 15477 N N . THR A 1 44 ? -12.231 -5.481 -2.076 1.00 0.00 44 THR A N 8
ATOM 15478 C CA . THR A 1 44 ? -12.155 -4.244 -2.849 1.00 0.00 44 THR A CA 8
ATOM 15479 C C . THR A 1 44 ? -12.628 -3.055 -2.019 1.00 0.00 44 THR A C 8
ATOM 15480 O O . THR A 1 44 ? -13.616 -3.144 -1.292 1.00 0.00 44 THR A O 8
ATOM 15491 N N . GLY A 1 45 ? -11.909 -1.943 -2.133 1.00 0.00 45 GLY A N 8
ATOM 15492 C CA . GLY A 1 45 ? -12.264 -0.750 -1.388 1.00 0.00 45 GLY A CA 8
ATOM 15493 C C . GLY A 1 45 ? -11.290 0.384 -1.630 1.00 0.00 45 GLY A C 8
ATOM 15494 O O . GLY A 1 45 ? -10.517 0.350 -2.588 1.00 0.00 45 GLY A O 8
ATOM 15498 N N . ARG A 1 46 ? -11.316 1.387 -0.760 1.00 0.00 46 ARG A N 8
ATOM 15499 C CA . ARG A 1 46 ? -10.416 2.522 -0.890 1.00 0.00 46 ARG A CA 8
ATOM 15500 C C . ARG A 1 46 ? -9.281 2.418 0.113 1.00 0.00 46 ARG A C 8
ATOM 15501 O O . ARG A 1 46 ? -9.499 2.113 1.285 1.00 0.00 46 ARG A O 8
ATOM 15522 N N . LEU A 1 47 ? -8.072 2.684 -0.352 1.00 0.00 47 LEU A N 8
ATOM 15523 C CA . LEU A 1 47 ? -6.902 2.632 0.505 1.00 0.00 47 LEU A CA 8
ATOM 15524 C C . LEU A 1 47 ? -6.166 3.960 0.473 1.00 0.00 47 LEU A C 8
ATOM 15525 O O . LEU A 1 47 ? -6.088 4.611 -0.570 1.00 0.00 47 LEU A O 8
ATOM 15541 N N . ARG A 1 48 ? -5.631 4.363 1.615 1.00 0.00 48 ARG A N 8
ATOM 15542 C CA . ARG A 1 48 ? -4.910 5.619 1.698 1.00 0.00 48 ARG A CA 8
ATOM 15543 C C . ARG A 1 48 ? -3.987 5.656 2.907 1.00 0.00 48 ARG A C 8
ATOM 15544 O O . ARG A 1 48 ? -4.021 4.765 3.758 1.00 0.00 48 ARG A O 8
ATOM 15565 N N . ILE A 1 49 ? -3.165 6.698 2.979 1.00 0.00 49 ILE A N 8
ATOM 15566 C CA . ILE A 1 49 ? -2.238 6.859 4.087 1.00 0.00 49 ILE A CA 8
ATOM 15567 C C . ILE A 1 49 ? -1.965 8.338 4.357 1.00 0.00 49 ILE A C 8
ATOM 15568 O O . ILE A 1 49 ? -2.135 9.183 3.477 1.00 0.00 49 ILE A O 8
ATOM 15584 N N . THR A 1 50 ? -1.557 8.642 5.584 1.00 0.00 50 THR A N 8
ATOM 15585 C CA . THR A 1 50 ? -1.275 10.018 5.980 1.00 0.00 50 THR A CA 8
ATOM 15586 C C . THR A 1 50 ? -0.422 10.052 7.243 1.00 0.00 50 THR A C 8
ATOM 15587 O O . THR A 1 50 ? -0.253 9.034 7.916 1.00 0.00 50 THR A O 8
ATOM 15598 N N . SER A 1 51 ? 0.113 11.226 7.562 1.00 0.00 51 SER A N 8
ATOM 15599 C CA . SER A 1 51 ? 0.948 11.382 8.750 1.00 0.00 51 SER A CA 8
ATOM 15600 C C . SER A 1 51 ? 0.619 12.678 9.488 1.00 0.00 51 SER A C 8
ATOM 15601 O O . SER A 1 51 ? 0.610 13.758 8.898 1.00 0.00 51 SER A O 8
ATOM 15609 N N . LYS A 1 52 ? 0.348 12.558 10.783 1.00 0.00 52 LYS A N 8
ATOM 15610 C CA . LYS A 1 52 ? 0.015 13.712 11.611 1.00 0.00 52 LYS A CA 8
ATOM 15611 C C . LYS A 1 52 ? 1.156 14.729 11.627 1.00 0.00 52 LYS A C 8
ATOM 15612 O O . LYS A 1 52 ? 0.970 15.889 11.263 1.00 0.00 52 LYS A O 8
ATOM 15631 N N . GLY A 1 53 ? 2.332 14.285 12.052 1.00 0.00 53 GLY A N 8
ATOM 15632 C CA . GLY A 1 53 ? 3.485 15.167 12.108 1.00 0.00 53 GLY A CA 8
ATOM 15633 C C . GLY A 1 53 ? 4.764 14.415 12.420 1.00 0.00 53 GLY A C 8
ATOM 15634 O O . GLY A 1 53 ? 5.656 14.323 11.579 1.00 0.00 53 GLY A O 8
ATOM 15638 N N . LYS A 1 54 ? 4.852 13.867 13.629 1.00 0.00 54 LYS A N 8
ATOM 15639 C CA . LYS A 1 54 ? 6.029 13.109 14.035 1.00 0.00 54 LYS A CA 8
ATOM 15640 C C . LYS A 1 54 ? 5.824 11.618 13.777 1.00 0.00 54 LYS A C 8
ATOM 15641 O O . LYS A 1 54 ? 6.779 10.841 13.782 1.00 0.00 54 LYS A O 8
ATOM 15660 N N . ILE A 1 55 ? 4.571 11.225 13.549 1.00 0.00 55 ILE A N 8
ATOM 15661 C CA . ILE A 1 55 ? 4.245 9.832 13.287 1.00 0.00 55 ILE A CA 8
ATOM 15662 C C . ILE A 1 55 ? 3.473 9.695 11.969 1.00 0.00 55 ILE A C 8
ATOM 15663 O O . ILE A 1 55 ? 3.258 10.682 11.264 1.00 0.00 55 ILE A O 8
ATOM 15679 N N . ALA A 1 56 ? 3.065 8.473 11.635 1.00 0.00 56 ALA A N 8
ATOM 15680 C CA . ALA A 1 56 ? 2.331 8.216 10.409 1.00 0.00 56 ALA A CA 8
ATOM 15681 C C . ALA A 1 56 ? 1.405 7.023 10.591 1.00 0.00 56 ALA A C 8
ATOM 15682 O O . ALA A 1 56 ? 1.615 6.198 11.479 1.00 0.00 56 ALA A O 8
ATOM 15689 N N . TYR A 1 57 ? 0.379 6.935 9.761 1.00 0.00 57 TYR A N 8
ATOM 15690 C CA . TYR A 1 57 ? -0.568 5.834 9.853 1.00 0.00 57 TYR A CA 8
ATOM 15691 C C . TYR A 1 57 ? -1.375 5.700 8.571 1.00 0.00 57 TYR A C 8
ATOM 15692 O O . TYR A 1 57 ? -1.601 6.680 7.862 1.00 0.00 57 TYR A O 8
ATOM 15710 N N . ILE A 1 58 ? -1.798 4.477 8.276 1.00 0.00 58 ILE A N 8
ATOM 15711 C CA . ILE A 1 58 ? -2.572 4.206 7.073 1.00 0.00 58 ILE A CA 8
ATOM 15712 C C . ILE A 1 58 ? -4.048 4.002 7.393 1.00 0.00 58 ILE A C 8
ATOM 15713 O O . ILE A 1 58 ? -4.398 3.240 8.293 1.00 0.00 58 ILE A O 8
ATOM 15729 N N . LYS A 1 59 ? -4.908 4.685 6.648 1.00 0.00 59 LYS A N 8
ATOM 15730 C CA . LYS A 1 59 ? -6.345 4.575 6.852 1.00 0.00 59 LYS A CA 8
ATOM 15731 C C . LYS A 1 59 ? -7.009 3.867 5.680 1.00 0.00 59 LYS A C 8
ATOM 15732 O O . LYS A 1 59 ? -6.716 4.151 4.519 1.00 0.00 59 LYS A O 8
ATOM 15751 N N . LEU A 1 60 ? -7.911 2.950 5.998 1.00 0.00 60 LEU A N 8
ATOM 15752 C CA . LEU A 1 60 ? -8.631 2.202 4.980 1.00 0.00 60 LEU A CA 8
ATOM 15753 C C . LEU A 1 60 ? -10.086 2.012 5.387 1.00 0.00 60 LEU A C 8
ATOM 15754 O O . LEU A 1 60 ? -10.419 2.021 6.573 1.00 0.00 60 LEU A O 8
ATOM 15770 N N . GLU A 1 61 ? -10.944 1.835 4.393 1.00 0.00 61 GLU A N 8
ATOM 15771 C CA . GLU A 1 61 ? -12.366 1.632 4.629 1.00 0.00 61 GLU A CA 8
ATOM 15772 C C . GLU A 1 61 ? -13.105 1.477 3.308 1.00 0.00 61 GLU A C 8
ATOM 15773 O O . GLU A 1 61 ? -12.493 1.467 2.239 1.00 0.00 61 GLU A O 8
ATOM 15785 N N . ASP A 1 62 ? -14.419 1.364 3.388 1.00 0.00 62 ASP A N 8
ATOM 15786 C CA . ASP A 1 62 ? -15.252 1.219 2.204 1.00 0.00 62 ASP A CA 8
ATOM 15787 C C . ASP A 1 62 ? -15.497 2.575 1.537 1.00 0.00 62 ASP A C 8
ATOM 15788 O O . ASP A 1 62 ? -16.110 3.466 2.127 1.00 0.00 62 ASP A O 8
ATOM 15797 N N . LYS A 1 63 ? -15.012 2.726 0.303 1.00 0.00 63 LYS A N 8
ATOM 15798 C CA . LYS A 1 63 ? -15.175 3.975 -0.449 1.00 0.00 63 LYS A CA 8
ATOM 15799 C C . LYS A 1 63 ? -16.637 4.255 -0.793 1.00 0.00 63 LYS A C 8
ATOM 15800 O O . LYS A 1 63 ? -16.933 5.206 -1.517 1.00 0.00 63 LYS A O 8
ATOM 15819 N N . VAL A 1 64 ? -17.549 3.428 -0.294 1.00 0.00 64 VAL A N 8
ATOM 15820 C CA . VAL A 1 64 ? -18.960 3.608 -0.585 1.00 0.00 64 VAL A CA 8
ATOM 15821 C C . VAL A 1 64 ? -19.569 4.700 0.288 1.00 0.00 64 VAL A C 8
ATOM 15822 O O . VAL A 1 64 ? -20.257 5.589 -0.213 1.00 0.00 64 VAL A O 8
ATOM 15835 N N . SER A 1 65 ? -19.323 4.633 1.591 1.00 0.00 65 SER A N 8
ATOM 15836 C CA . SER A 1 65 ? -19.867 5.629 2.513 1.00 0.00 65 SER A CA 8
ATOM 15837 C C . SER A 1 65 ? -19.232 5.531 3.901 1.00 0.00 65 SER A C 8
ATOM 15838 O O . SER A 1 65 ? -19.146 6.526 4.621 1.00 0.00 65 SER A O 8
ATOM 15846 N N . GLY A 1 66 ? -18.793 4.332 4.277 1.00 0.00 66 GLY A N 8
ATOM 15847 C CA . GLY A 1 66 ? -18.182 4.145 5.579 1.00 0.00 66 GLY A CA 8
ATOM 15848 C C . GLY A 1 66 ? -19.036 3.302 6.503 1.00 0.00 66 GLY A C 8
ATOM 15849 O O . GLY A 1 66 ? -20.262 3.414 6.503 1.00 0.00 66 GLY A O 8
ATOM 15853 N N . GLU A 1 67 ? -18.385 2.447 7.285 1.00 0.00 67 GLU A N 8
ATOM 15854 C CA . GLU A 1 67 ? -19.091 1.568 8.216 1.00 0.00 67 GLU A CA 8
ATOM 15855 C C . GLU A 1 67 ? -18.111 0.749 9.053 1.00 0.00 67 GLU A C 8
ATOM 15856 O O . GLU A 1 67 ? -17.868 1.059 10.219 1.00 0.00 67 GLU A O 8
ATOM 15868 N N . LEU A 1 68 ? -17.552 -0.303 8.452 1.00 0.00 68 LEU A N 8
ATOM 15869 C CA . LEU A 1 68 ? -16.601 -1.167 9.148 1.00 0.00 68 LEU A CA 8
ATOM 15870 C C . LEU A 1 68 ? -15.472 -0.341 9.756 1.00 0.00 68 LEU A C 8
ATOM 15871 O O . LEU A 1 68 ? -15.340 -0.259 10.977 1.00 0.00 68 LEU A O 8
ATOM 15887 N N . PHE A 1 69 ? -14.668 0.278 8.896 1.00 0.00 69 PHE A N 8
ATOM 15888 C CA . PHE A 1 69 ? -13.559 1.110 9.345 1.00 0.00 69 PHE A CA 8
ATOM 15889 C C . PHE A 1 69 ? -12.402 0.261 9.857 1.00 0.00 69 PHE A C 8
ATOM 15890 O O . PHE A 1 69 ? -12.601 -0.696 10.605 1.00 0.00 69 PHE A O 8
ATOM 15907 N N . ALA A 1 70 ? -11.191 0.625 9.455 1.00 0.00 70 ALA A N 8
ATOM 15908 C CA . ALA A 1 70 ? -9.994 -0.092 9.874 1.00 0.00 70 ALA A CA 8
ATOM 15909 C C . ALA A 1 70 ? -8.736 0.648 9.430 1.00 0.00 70 ALA A C 8
ATOM 15910 O O . ALA A 1 70 ? -8.768 1.429 8.480 1.00 0.00 70 ALA A O 8
ATOM 15917 N N . GLN A 1 71 ? -7.632 0.401 10.124 1.00 0.00 71 GLN A N 8
ATOM 15918 C CA . GLN A 1 71 ? -6.366 1.044 9.791 1.00 0.00 71 GLN A CA 8
ATOM 15919 C C . GLN A 1 71 ? -5.201 0.345 10.483 1.00 0.00 71 GLN A C 8
ATOM 15920 O O . GLN A 1 71 ? -5.395 -0.588 11.261 1.00 0.00 71 GLN A O 8
ATOM 15934 N N . ALA A 1 72 ? -3.991 0.805 10.189 1.00 0.00 72 ALA A N 8
ATOM 15935 C CA . ALA A 1 72 ? -2.788 0.229 10.775 1.00 0.00 72 ALA A CA 8
ATOM 15936 C C . ALA A 1 72 ? -1.755 1.316 11.061 1.00 0.00 72 ALA A C 8
ATOM 15937 O O . ALA A 1 72 ? -0.988 1.699 10.177 1.00 0.00 72 ALA A O 8
ATOM 15944 N N . PRO A 1 73 ? -1.723 1.832 12.302 1.00 0.00 73 PRO A N 8
ATOM 15945 C CA . PRO A 1 73 ? -0.781 2.886 12.693 1.00 0.00 73 PRO A CA 8
ATOM 15946 C C . PRO A 1 73 ? 0.658 2.392 12.732 1.00 0.00 73 PRO A C 8
ATOM 15947 O O . PRO A 1 73 ? 0.911 1.198 12.894 1.00 0.00 73 PRO A O 8
ATOM 15958 N N . VAL A 1 74 ? 1.600 3.318 12.594 1.00 0.00 74 VAL A N 8
ATOM 15959 C CA . VAL A 1 74 ? 3.011 2.970 12.629 1.00 0.00 74 VAL A CA 8
ATOM 15960 C C . VAL A 1 74 ? 3.817 3.990 13.417 1.00 0.00 74 VAL A C 8
ATOM 15961 O O . VAL A 1 74 ? 3.351 5.093 13.701 1.00 0.00 74 VAL A O 8
ATOM 15974 N N . GLU A 1 75 ? 5.031 3.596 13.756 1.00 0.00 75 GLU A N 8
ATOM 15975 C CA . GLU A 1 75 ? 5.948 4.435 14.505 1.00 0.00 75 GLU A CA 8
ATOM 15976 C C . GLU A 1 75 ? 6.504 5.557 13.630 1.00 0.00 75 GLU A C 8
ATOM 15977 O O . GLU A 1 75 ? 7.167 6.468 14.124 1.00 0.00 75 GLU A O 8
ATOM 15989 N N . GLN A 1 76 ? 6.231 5.489 12.325 1.00 0.00 76 GLN A N 8
ATOM 15990 C CA . GLN A 1 76 ? 6.708 6.498 11.394 1.00 0.00 76 GLN A CA 8
ATOM 15991 C C . GLN A 1 76 ? 8.221 6.465 11.298 1.00 0.00 76 GLN A C 8
ATOM 15992 O O . GLN A 1 76 ? 8.906 6.352 12.315 1.00 0.00 76 GLN A O 8
ATOM 16006 N N . TYR A 1 77 ? 8.731 6.539 10.066 1.00 0.00 77 TYR A N 8
ATOM 16007 C CA . TYR A 1 77 ? 10.175 6.502 9.795 1.00 0.00 77 TYR A CA 8
ATOM 16008 C C . TYR A 1 77 ? 10.608 5.155 9.203 1.00 0.00 77 TYR A C 8
ATOM 16009 O O . TYR A 1 77 ? 11.290 5.123 8.180 1.00 0.00 77 TYR A O 8
ATOM 16027 N N . PRO A 1 78 ? 10.224 4.018 9.823 1.00 0.00 78 PRO A N 8
ATOM 16028 C CA . PRO A 1 78 ? 10.598 2.697 9.321 1.00 0.00 78 PRO A CA 8
ATOM 16029 C C . PRO A 1 78 ? 9.814 2.305 8.072 1.00 0.00 78 PRO A C 8
ATOM 16030 O O . PRO A 1 78 ? 9.087 1.312 8.062 1.00 0.00 78 PRO A O 8
ATOM 16041 N N . GLY A 1 79 ? 9.994 3.085 7.011 1.00 0.00 79 GLY A N 8
ATOM 16042 C CA . GLY A 1 79 ? 9.326 2.797 5.758 1.00 0.00 79 GLY A CA 8
ATOM 16043 C C . GLY A 1 79 ? 9.976 1.637 5.034 1.00 0.00 79 GLY A C 8
ATOM 16044 O O . GLY A 1 79 ? 11.178 1.656 4.768 1.00 0.00 79 GLY A O 8
ATOM 16048 N N . ILE A 1 80 ? 9.180 0.623 4.725 1.00 0.00 80 ILE A N 8
ATOM 16049 C CA . ILE A 1 80 ? 9.668 -0.562 4.037 1.00 0.00 80 ILE A CA 8
ATOM 16050 C C . ILE A 1 80 ? 8.519 -1.537 3.819 1.00 0.00 80 ILE A C 8
ATOM 16051 O O . ILE A 1 80 ? 7.358 -1.187 4.036 1.00 0.00 80 ILE A O 8
ATOM 16067 N N . ALA A 1 81 ? 8.841 -2.759 3.405 1.00 0.00 81 ALA A N 8
ATOM 16068 C CA . ALA A 1 81 ? 7.833 -3.776 3.183 1.00 0.00 81 ALA A CA 8
ATOM 16069 C C . ALA A 1 81 ? 7.097 -3.539 1.870 1.00 0.00 81 ALA A C 8
ATOM 16070 O O . ALA A 1 81 ? 5.928 -3.151 1.850 1.00 0.00 81 ALA A O 8
ATOM 16077 N N . VAL A 1 82 ? 7.808 -3.786 0.775 1.00 0.00 82 VAL A N 8
ATOM 16078 C CA . VAL A 1 82 ? 7.267 -3.619 -0.566 1.00 0.00 82 VAL A CA 8
ATOM 16079 C C . VAL A 1 82 ? 7.981 -4.544 -1.543 1.00 0.00 82 VAL A C 8
ATOM 16080 O O . VAL A 1 82 ? 9.191 -4.439 -1.737 1.00 0.00 82 VAL A O 8
ATOM 16093 N N . GLU A 1 83 ? 7.231 -5.442 -2.157 1.00 0.00 83 GLU A N 8
ATOM 16094 C CA . GLU A 1 83 ? 7.800 -6.375 -3.115 1.00 0.00 83 GLU A CA 8
ATOM 16095 C C . GLU A 1 83 ? 6.742 -6.806 -4.112 1.00 0.00 83 GLU A C 8
ATOM 16096 O O . GLU A 1 83 ? 5.601 -6.352 -4.060 1.00 0.00 83 GLU A O 8
ATOM 16108 N N . THR A 1 84 ? 7.134 -7.678 -5.016 1.00 0.00 84 THR A N 8
ATOM 16109 C CA . THR A 1 84 ? 6.230 -8.178 -6.024 1.00 0.00 84 THR A CA 8
ATOM 16110 C C . THR A 1 84 ? 6.385 -9.686 -6.167 1.00 0.00 84 THR A C 8
ATOM 16111 O O . THR A 1 84 ? 6.914 -10.361 -5.282 1.00 0.00 84 THR A O 8
ATOM 16122 N N . VAL A 1 85 ? 5.936 -10.190 -7.297 1.00 0.00 85 VAL A N 8
ATOM 16123 C CA . VAL A 1 85 ? 6.024 -11.604 -7.615 1.00 0.00 85 VAL A CA 8
ATOM 16124 C C . VAL A 1 85 ? 7.461 -11.994 -7.932 1.00 0.00 85 VAL A C 8
ATOM 16125 O O . VAL A 1 85 ? 7.989 -11.622 -8.978 1.00 0.00 85 VAL A O 8
ATOM 16138 N N . THR A 1 86 ? 8.096 -12.740 -7.032 1.00 0.00 86 THR A N 8
ATOM 16139 C CA . THR A 1 86 ? 9.478 -13.162 -7.246 1.00 0.00 86 THR A CA 8
ATOM 16140 C C . THR A 1 86 ? 9.609 -14.005 -8.516 1.00 0.00 86 THR A C 8
ATOM 16141 O O . THR A 1 86 ? 10.588 -13.878 -9.253 1.00 0.00 86 THR A O 8
ATOM 16152 N N . ASP A 1 87 ? 8.622 -14.863 -8.772 1.00 0.00 87 ASP A N 8
ATOM 16153 C CA . ASP A 1 87 ? 8.634 -15.721 -9.957 1.00 0.00 87 ASP A CA 8
ATOM 16154 C C . ASP A 1 87 ? 7.833 -15.111 -11.109 1.00 0.00 87 ASP A C 8
ATOM 16155 O O . ASP A 1 87 ? 7.631 -15.755 -12.139 1.00 0.00 87 ASP A O 8
ATOM 16164 N N . SER A 1 88 ? 7.388 -13.870 -10.940 1.00 0.00 88 SER A N 8
ATOM 16165 C CA . SER A 1 88 ? 6.621 -13.188 -11.977 1.00 0.00 88 SER A CA 8
ATOM 16166 C C . SER A 1 88 ? 5.280 -13.880 -12.225 1.00 0.00 88 SER A C 8
ATOM 16167 O O . SER A 1 88 ? 5.227 -14.973 -12.790 1.00 0.00 88 SER A O 8
ATOM 16175 N N . SER A 1 89 ? 4.197 -13.229 -11.802 1.00 0.00 89 SER A N 8
ATOM 16176 C CA . SER A 1 89 ? 2.854 -13.763 -11.975 1.00 0.00 89 SER A CA 8
ATOM 16177 C C . SER A 1 89 ? 1.967 -12.759 -12.712 1.00 0.00 89 SER A C 8
ATOM 16178 O O . SER A 1 89 ? 1.805 -12.847 -13.929 1.00 0.00 89 SER A O 8
ATOM 16186 N N . ARG A 1 90 ? 1.394 -11.804 -11.974 1.00 0.00 90 ARG A N 8
ATOM 16187 C CA . ARG A 1 90 ? 0.528 -10.796 -12.583 1.00 0.00 90 ARG A CA 8
ATOM 16188 C C . ARG A 1 90 ? -0.032 -9.811 -11.551 1.00 0.00 90 ARG A C 8
ATOM 16189 O O . ARG A 1 90 ? -1.173 -9.365 -11.670 1.00 0.00 90 ARG A O 8
ATOM 16210 N N . TYR A 1 91 ? 0.764 -9.473 -10.543 1.00 0.00 91 TYR A N 8
ATOM 16211 C CA . TYR A 1 91 ? 0.323 -8.541 -9.510 1.00 0.00 91 TYR A CA 8
ATOM 16212 C C . TYR A 1 91 ? 1.501 -8.117 -8.624 1.00 0.00 91 TYR A C 8
ATOM 16213 O O . TYR A 1 91 ? 2.647 -8.466 -8.903 1.00 0.00 91 TYR A O 8
ATOM 16231 N N . PHE A 1 92 ? 1.218 -7.363 -7.560 1.00 0.00 92 PHE A N 8
ATOM 16232 C CA . PHE A 1 92 ? 2.260 -6.903 -6.653 1.00 0.00 92 PHE A CA 8
ATOM 16233 C C . PHE A 1 92 ? 1.759 -6.892 -5.216 1.00 0.00 92 PHE A C 8
ATOM 16234 O O . PHE A 1 92 ? 0.553 -6.847 -4.968 1.00 0.00 92 PHE A O 8
ATOM 16251 N N . VAL A 1 93 ? 2.690 -6.930 -4.270 1.00 0.00 93 VAL A N 8
ATOM 16252 C CA . VAL A 1 93 ? 2.344 -6.920 -2.856 1.00 0.00 93 VAL A CA 8
ATOM 16253 C C . VAL A 1 93 ? 2.944 -5.713 -2.151 1.00 0.00 93 VAL A C 8
ATOM 16254 O O . VAL A 1 93 ? 3.969 -5.178 -2.574 1.00 0.00 93 VAL A O 8
ATOM 16267 N N . ILE A 1 94 ? 2.301 -5.293 -1.066 1.00 0.00 94 ILE A N 8
ATOM 16268 C CA . ILE A 1 94 ? 2.771 -4.155 -0.294 1.00 0.00 94 ILE A CA 8
ATOM 16269 C C . ILE A 1 94 ? 2.564 -4.414 1.183 1.00 0.00 94 ILE A C 8
ATOM 16270 O O . ILE A 1 94 ? 1.622 -5.093 1.578 1.00 0.00 94 ILE A O 8
ATOM 16286 N N . ARG A 1 95 ? 3.449 -3.882 1.999 1.00 0.00 95 ARG A N 8
ATOM 16287 C CA . ARG A 1 95 ? 3.350 -4.073 3.431 1.00 0.00 95 ARG A CA 8
ATOM 16288 C C . ARG A 1 95 ? 3.885 -2.856 4.165 1.00 0.00 95 ARG A C 8
ATOM 16289 O O . ARG A 1 95 ? 4.386 -1.917 3.548 1.00 0.00 95 ARG A O 8
ATOM 16310 N N . ILE A 1 96 ? 3.759 -2.868 5.480 1.00 0.00 96 ILE A N 8
ATOM 16311 C CA . ILE A 1 96 ? 4.212 -1.756 6.297 1.00 0.00 96 ILE A CA 8
ATOM 16312 C C . ILE A 1 96 ? 5.022 -2.259 7.489 1.00 0.00 96 ILE A C 8
ATOM 16313 O O . ILE A 1 96 ? 4.764 -3.342 8.006 1.00 0.00 96 ILE A O 8
ATOM 16329 N N . GLN A 1 97 ? 5.997 -1.462 7.923 1.00 0.00 97 GLN A N 8
ATOM 16330 C CA . GLN A 1 97 ? 6.835 -1.836 9.062 1.00 0.00 97 GLN A CA 8
ATOM 16331 C C . GLN A 1 97 ? 6.993 -0.681 10.041 1.00 0.00 97 GLN A C 8
ATOM 16332 O O . GLN A 1 97 ? 6.987 0.484 9.645 1.00 0.00 97 GLN A O 8
ATOM 16346 N N . ASP A 1 98 ? 7.144 -1.009 11.326 1.00 0.00 98 ASP A N 8
ATOM 16347 C CA . ASP A 1 98 ? 7.310 0.021 12.343 1.00 0.00 98 ASP A CA 8
ATOM 16348 C C . ASP A 1 98 ? 7.781 -0.534 13.681 1.00 0.00 98 ASP A C 8
ATOM 16349 O O . ASP A 1 98 ? 7.547 -1.698 14.010 1.00 0.00 98 ASP A O 8
ATOM 16358 N N . GLY A 1 99 ? 8.455 0.325 14.450 1.00 0.00 99 GLY A N 8
ATOM 16359 C CA . GLY A 1 99 ? 8.966 -0.069 15.752 1.00 0.00 99 GLY A CA 8
ATOM 16360 C C . GLY A 1 99 ? 10.122 -1.045 15.657 1.00 0.00 99 GLY A C 8
ATOM 16361 O O . GLY A 1 99 ? 10.880 -1.206 16.613 1.00 0.00 99 GLY A O 8
ATOM 16365 N N . THR A 1 100 ? 10.235 -1.721 14.512 1.00 0.00 100 THR A N 8
ATOM 16366 C CA . THR A 1 100 ? 11.275 -2.715 14.290 1.00 0.00 100 THR A CA 8
ATOM 16367 C C . THR A 1 100 ? 10.848 -4.046 14.894 1.00 0.00 100 THR A C 8
ATOM 16368 O O . THR A 1 100 ? 11.644 -4.749 15.514 1.00 0.00 100 THR A O 8
ATOM 16379 N N . GLY A 1 101 ? 9.571 -4.378 14.703 1.00 0.00 101 GLY A N 8
ATOM 16380 C CA . GLY A 1 101 ? 9.034 -5.619 15.229 1.00 0.00 101 GLY A CA 8
ATOM 16381 C C . GLY A 1 101 ? 7.591 -5.874 14.813 1.00 0.00 101 GLY A C 8
ATOM 16382 O O . GLY A 1 101 ? 7.142 -7.020 14.802 1.00 0.00 101 GLY A O 8
ATOM 16386 N N . ARG A 1 102 ? 6.862 -4.814 14.464 1.00 0.00 102 ARG A N 8
ATOM 16387 C CA . ARG A 1 102 ? 5.468 -4.957 14.042 1.00 0.00 102 ARG A CA 8
ATOM 16388 C C . ARG A 1 102 ? 5.291 -4.474 12.607 1.00 0.00 102 ARG A C 8
ATOM 16389 O O . ARG A 1 102 ? 5.537 -3.308 12.295 1.00 0.00 102 ARG A O 8
ATOM 16410 N N . SER A 1 103 ? 4.877 -5.388 11.735 1.00 0.00 103 SER A N 8
ATOM 16411 C CA . SER A 1 103 ? 4.684 -5.077 10.323 1.00 0.00 103 SER A CA 8
ATOM 16412 C C . SER A 1 103 ? 3.557 -5.925 9.724 1.00 0.00 103 SER A C 8
ATOM 16413 O O . SER A 1 103 ? 3.419 -7.103 10.050 1.00 0.00 103 SER A O 8
ATOM 16421 N N . ALA A 1 104 ? 2.751 -5.318 8.850 1.00 0.00 104 ALA A N 8
ATOM 16422 C CA . ALA A 1 104 ? 1.639 -6.025 8.216 1.00 0.00 104 ALA A CA 8
ATOM 16423 C C . ALA A 1 104 ? 1.890 -6.241 6.727 1.00 0.00 104 ALA A C 8
ATOM 16424 O O . ALA A 1 104 ? 2.370 -5.345 6.032 1.00 0.00 104 ALA A O 8
ATOM 16431 N N . PHE A 1 105 ? 1.572 -7.441 6.239 1.00 0.00 105 PHE A N 8
ATOM 16432 C CA . PHE A 1 105 ? 1.778 -7.766 4.833 1.00 0.00 105 PHE A CA 8
ATOM 16433 C C . PHE A 1 105 ? 0.460 -7.992 4.096 1.00 0.00 105 PHE A C 8
ATOM 16434 O O . PHE A 1 105 ? -0.370 -8.799 4.519 1.00 0.00 105 PHE A O 8
ATOM 16451 N N . ILE A 1 106 ? 0.279 -7.275 2.982 1.00 0.00 106 ILE A N 8
ATOM 16452 C CA . ILE A 1 106 ? -0.928 -7.393 2.180 1.00 0.00 106 ILE A CA 8
ATOM 16453 C C . ILE A 1 106 ? -0.590 -7.347 0.694 1.00 0.00 106 ILE A C 8
ATOM 16454 O O . ILE A 1 106 ? 0.472 -6.858 0.309 1.00 0.00 106 ILE A O 8
ATOM 16470 N N . GLY A 1 107 ? -1.494 -7.853 -0.138 1.00 0.00 107 GLY A N 8
ATOM 16471 C CA . GLY A 1 107 ? -1.262 -7.853 -1.570 1.00 0.00 107 GLY A CA 8
ATOM 16472 C C . GLY A 1 107 ? -2.227 -6.943 -2.303 1.00 0.00 107 GLY A C 8
ATOM 16473 O O . GLY A 1 107 ? -3.366 -6.780 -1.877 1.00 0.00 107 GLY A O 8
ATOM 16477 N N . ILE A 1 108 ? -1.779 -6.343 -3.402 1.00 0.00 108 ILE A N 8
ATOM 16478 C CA . ILE A 1 108 ? -2.635 -5.442 -4.173 1.00 0.00 108 ILE A CA 8
ATOM 16479 C C . ILE A 1 108 ? -2.633 -5.796 -5.656 1.00 0.00 108 ILE A C 8
ATOM 16480 O O . ILE A 1 108 ? -1.579 -5.834 -6.295 1.00 0.00 108 ILE A O 8
ATOM 16496 N N . GLY A 1 109 ? -3.821 -6.044 -6.206 1.00 0.00 109 GLY A N 8
ATOM 16497 C CA . GLY A 1 109 ? -3.928 -6.380 -7.614 1.00 0.00 109 GLY A CA 8
ATOM 16498 C C . GLY A 1 109 ? -5.364 -6.567 -8.069 1.00 0.00 109 GLY A C 8
ATOM 16499 O O . GLY A 1 109 ? -6.031 -7.518 -7.661 1.00 0.00 109 GLY A O 8
ATOM 16503 N N . PHE A 1 110 ? -5.844 -5.669 -8.926 1.00 0.00 110 PHE A N 8
ATOM 16504 C CA . PHE A 1 110 ? -7.208 -5.758 -9.438 1.00 0.00 110 PHE A CA 8
ATOM 16505 C C . PHE A 1 110 ? -7.296 -6.801 -10.544 1.00 0.00 110 PHE A C 8
ATOM 16506 O O . PHE A 1 110 ? -6.313 -7.471 -10.861 1.00 0.00 110 PHE A O 8
ATOM 16523 N N . THR A 1 111 ? -8.477 -6.924 -11.138 1.00 0.00 111 THR A N 8
ATOM 16524 C CA . THR A 1 111 ? -8.695 -7.873 -12.223 1.00 0.00 111 THR A CA 8
ATOM 16525 C C . THR A 1 111 ? -7.867 -7.505 -13.458 1.00 0.00 111 THR A C 8
ATOM 16526 O O . THR A 1 111 ? -7.874 -8.228 -14.455 1.00 0.00 111 THR A O 8
ATOM 16537 N N . ASP A 1 112 ? -7.147 -6.383 -13.387 1.00 0.00 112 ASP A N 8
ATOM 16538 C CA . ASP A 1 112 ? -6.315 -5.935 -14.497 1.00 0.00 112 ASP A CA 8
ATOM 16539 C C . ASP A 1 112 ? -5.140 -5.104 -13.986 1.00 0.00 112 ASP A C 8
ATOM 16540 O O . ASP A 1 112 ? -5.096 -4.732 -12.812 1.00 0.00 112 ASP A O 8
ATOM 16549 N N . ARG A 1 113 ? -4.193 -4.810 -14.871 1.00 0.00 113 ARG A N 8
ATOM 16550 C CA . ARG A 1 113 ? -3.025 -4.016 -14.505 1.00 0.00 113 ARG A CA 8
ATOM 16551 C C . ARG A 1 113 ? -3.287 -2.524 -14.706 1.00 0.00 113 ARG A C 8
ATOM 16552 O O . ARG A 1 113 ? -2.367 -1.709 -14.637 1.00 0.00 113 ARG A O 8
ATOM 16573 N N . GLY A 1 114 ? -4.547 -2.170 -14.950 1.00 0.00 114 GLY A N 8
ATOM 16574 C CA . GLY A 1 114 ? -4.899 -0.776 -15.151 1.00 0.00 114 GLY A CA 8
ATOM 16575 C C . GLY A 1 114 ? -4.804 0.025 -13.871 1.00 0.00 114 GLY A C 8
ATOM 16576 O O . GLY A 1 114 ? -3.925 0.877 -13.727 1.00 0.00 114 GLY A O 8
ATOM 16580 N N . ASP A 1 115 ? -5.705 -0.253 -12.935 1.00 0.00 115 ASP A N 8
ATOM 16581 C CA . ASP A 1 115 ? -5.711 0.445 -11.656 1.00 0.00 115 ASP A CA 8
ATOM 16582 C C . ASP A 1 115 ? -4.387 0.241 -10.929 1.00 0.00 115 ASP A C 8
ATOM 16583 O O . ASP A 1 115 ? -3.912 1.131 -10.228 1.00 0.00 115 ASP A O 8
ATOM 16592 N N . ALA A 1 116 ? -3.794 -0.937 -11.110 1.00 0.00 116 ALA A N 8
ATOM 16593 C CA . ALA A 1 116 ? -2.523 -1.267 -10.477 1.00 0.00 116 ALA A CA 8
ATOM 16594 C C . ALA A 1 116 ? -1.463 -0.208 -10.766 1.00 0.00 116 ALA A C 8
ATOM 16595 O O . ALA A 1 116 ? -0.935 0.422 -9.850 1.00 0.00 116 ALA A O 8
ATOM 16602 N N . PHE A 1 117 ? -1.152 -0.016 -12.045 1.00 0.00 117 PHE A N 8
ATOM 16603 C CA . PHE A 1 117 ? -0.150 0.968 -12.445 1.00 0.00 117 PHE A CA 8
ATOM 16604 C C . PHE A 1 117 ? -0.456 2.332 -11.832 1.00 0.00 117 PHE A C 8
ATOM 16605 O O . PHE A 1 117 ? 0.326 2.851 -11.035 1.00 0.00 117 PHE A O 8
ATOM 16622 N N . ASP A 1 118 ? -1.595 2.906 -12.202 1.00 0.00 118 ASP A N 8
ATOM 16623 C CA . ASP A 1 118 ? -1.993 4.209 -11.680 1.00 0.00 118 ASP A CA 8
ATOM 16624 C C . ASP A 1 118 ? -1.925 4.236 -10.148 1.00 0.00 118 ASP A C 8
ATOM 16625 O O . ASP A 1 118 ? -1.394 5.180 -9.564 1.00 0.00 118 ASP A O 8
ATOM 16634 N N . PHE A 1 119 ? -2.459 3.201 -9.499 1.00 0.00 119 PHE A N 8
ATOM 16635 C CA . PHE A 1 119 ? -2.440 3.131 -8.039 1.00 0.00 119 PHE A CA 8
ATOM 16636 C C . PHE A 1 119 ? -1.003 3.144 -7.520 1.00 0.00 119 PHE A C 8
ATOM 16637 O O . PHE A 1 119 ? -0.650 3.941 -6.652 1.00 0.00 119 PHE A O 8
ATOM 16654 N N . ASN A 1 120 ? -0.178 2.250 -8.046 1.00 0.00 120 ASN A N 8
ATOM 16655 C CA . ASN A 1 120 ? 1.213 2.156 -7.618 1.00 0.00 120 ASN A CA 8
ATOM 16656 C C . ASN A 1 120 ? 1.953 3.475 -7.821 1.00 0.00 120 ASN A C 8
ATOM 16657 O O . ASN A 1 120 ? 2.457 4.064 -6.865 1.00 0.00 120 ASN A O 8
ATOM 16668 N N . VAL A 1 121 ? 2.027 3.930 -9.069 1.00 0.00 121 VAL A N 8
ATOM 16669 C CA . VAL A 1 121 ? 2.720 5.175 -9.390 1.00 0.00 121 VAL A CA 8
ATOM 16670 C C . VAL A 1 121 ? 2.309 6.304 -8.449 1.00 0.00 121 VAL A C 8
ATOM 16671 O O . VAL A 1 121 ? 3.116 7.175 -8.118 1.00 0.00 121 VAL A O 8
ATOM 16684 N N . SER A 1 122 ? 1.053 6.282 -8.016 1.00 0.00 122 SER A N 8
ATOM 16685 C CA . SER A 1 122 ? 0.541 7.303 -7.111 1.00 0.00 122 SER A CA 8
ATOM 16686 C C . SER A 1 122 ? 1.253 7.243 -5.764 1.00 0.00 122 SER A C 8
ATOM 16687 O O . SER A 1 122 ? 1.780 8.246 -5.284 1.00 0.00 122 SER A O 8
ATOM 16695 N N . LEU A 1 123 ? 1.268 6.058 -5.158 1.00 0.00 123 LEU A N 8
ATOM 16696 C CA . LEU A 1 123 ? 1.917 5.871 -3.866 1.00 0.00 123 LEU A CA 8
ATOM 16697 C C . LEU A 1 123 ? 3.347 6.401 -3.894 1.00 0.00 123 LEU A C 8
ATOM 16698 O O . LEU A 1 123 ? 3.831 6.953 -2.907 1.00 0.00 123 LEU A O 8
ATOM 16714 N N . GLN A 1 124 ? 4.015 6.243 -5.031 1.00 0.00 124 GLN A N 8
ATOM 16715 C CA . GLN A 1 124 ? 5.385 6.719 -5.177 1.00 0.00 124 GLN A CA 8
ATOM 16716 C C . GLN A 1 124 ? 5.412 8.232 -5.340 1.00 0.00 124 GLN A C 8
ATOM 16717 O O . GLN A 1 124 ? 6.153 8.931 -4.648 1.00 0.00 124 GLN A O 8
ATOM 16731 N N . ASP A 1 125 ? 4.605 8.730 -6.272 1.00 0.00 125 ASP A N 8
ATOM 16732 C CA . ASP A 1 125 ? 4.535 10.162 -6.549 1.00 0.00 125 ASP A CA 8
ATOM 16733 C C . ASP A 1 125 ? 4.431 10.979 -5.262 1.00 0.00 125 ASP A C 8
ATOM 16734 O O . ASP A 1 125 ? 5.159 11.954 -5.076 1.00 0.00 125 ASP A O 8
ATOM 16743 N N . HIS A 1 126 ? 3.520 10.580 -4.381 1.00 0.00 126 HIS A N 8
ATOM 16744 C CA . HIS A 1 126 ? 3.322 11.279 -3.118 1.00 0.00 126 HIS A CA 8
ATOM 16745 C C . HIS A 1 126 ? 4.476 11.015 -2.156 1.00 0.00 126 HIS A C 8
ATOM 16746 O O . HIS A 1 126 ? 5.060 11.948 -1.604 1.00 0.00 126 HIS A O 8
ATOM 16760 N N . PHE A 1 127 ? 4.801 9.742 -1.960 1.00 0.00 127 PHE A N 8
ATOM 16761 C CA . PHE A 1 127 ? 5.885 9.364 -1.065 1.00 0.00 127 PHE A CA 8
ATOM 16762 C C . PHE A 1 127 ? 7.228 9.860 -1.602 1.00 0.00 127 PHE A C 8
ATOM 16763 O O . PHE A 1 127 ? 7.745 10.881 -1.151 1.00 0.00 127 PHE A O 8
ATOM 16780 N N . LYS A 1 128 ? 7.789 9.139 -2.570 1.00 0.00 128 LYS A N 8
ATOM 16781 C CA . LYS A 1 128 ? 9.068 9.521 -3.156 1.00 0.00 128 LYS A CA 8
ATOM 16782 C C . LYS A 1 128 ? 8.894 10.656 -4.161 1.00 0.00 128 LYS A C 8
ATOM 16783 O O . LYS A 1 128 ? 7.827 10.819 -4.754 1.00 0.00 128 LYS A O 8
ATOM 16802 N N . TRP A 1 129 ? 9.952 11.440 -4.349 1.00 0.00 129 TRP A N 8
ATOM 16803 C CA . TRP A 1 129 ? 9.917 12.560 -5.282 1.00 0.00 129 TRP A CA 8
ATOM 16804 C C . TRP A 1 129 ? 11.280 12.759 -5.948 1.00 0.00 129 TRP A C 8
ATOM 16805 O O . TRP A 1 129 ? 11.869 13.838 -5.877 1.00 0.00 129 TRP A O 8
ATOM 16826 N N . VAL A 1 130 ? 11.771 11.712 -6.604 1.00 0.00 130 VAL A N 8
ATOM 16827 C CA . VAL A 1 130 ? 13.057 11.775 -7.292 1.00 0.00 130 VAL A CA 8
ATOM 16828 C C . VAL A 1 130 ? 13.045 10.928 -8.560 1.00 0.00 130 VAL A C 8
ATOM 16829 O O . VAL A 1 130 ? 14.096 10.510 -9.047 1.00 0.00 130 VAL A O 8
ATOM 16842 N N . LYS A 1 131 ? 11.854 10.680 -9.095 1.00 0.00 131 LYS A N 8
ATOM 16843 C CA . LYS A 1 131 ? 11.714 9.885 -10.310 1.00 0.00 131 LYS A CA 8
ATOM 16844 C C . LYS A 1 131 ? 11.794 10.764 -11.556 1.00 0.00 131 LYS A C 8
ATOM 16845 O O . LYS A 1 131 ? 12.087 10.280 -12.649 1.00 0.00 131 LYS A O 8
ATOM 16864 N N . GLN A 1 132 ? 11.531 12.060 -11.388 1.00 0.00 132 GLN A N 8
ATOM 16865 C CA . GLN A 1 132 ? 11.574 12.998 -12.504 1.00 0.00 132 GLN A CA 8
ATOM 16866 C C . GLN A 1 132 ? 11.727 14.433 -12.004 1.00 0.00 132 GLN A C 8
ATOM 16867 O O . GLN A 1 132 ? 11.116 14.822 -11.008 1.00 0.00 132 GLN A O 8
ATOM 16881 N N . GLU A 1 133 ? 12.543 15.216 -12.702 1.00 0.00 133 GLU A N 8
ATOM 16882 C CA . GLU A 1 133 ? 12.771 16.607 -12.328 1.00 0.00 133 GLU A CA 8
ATOM 16883 C C . GLU A 1 133 ? 13.159 17.443 -13.543 1.00 0.00 133 GLU A C 8
ATOM 16884 O O . GLU A 1 133 ? 14.298 17.286 -14.030 1.00 0.00 133 GLU A O 8
ATOM 16897 N N . MET A 1 1 ? -11.999 25.132 -4.271 1.00 0.00 1 MET A N 9
ATOM 16898 C CA . MET A 1 1 ? -10.525 25.034 -4.446 1.00 0.00 1 MET A CA 9
ATOM 16899 C C . MET A 1 1 ? -9.786 25.688 -3.280 1.00 0.00 1 MET A C 9
ATOM 16900 O O . MET A 1 1 ? -10.392 26.375 -2.457 1.00 0.00 1 MET A O 9
ATOM 16916 N N . ALA A 1 2 ? -8.476 25.469 -3.216 1.00 0.00 2 ALA A N 9
ATOM 16917 C CA . ALA A 1 2 ? -7.657 26.036 -2.148 1.00 0.00 2 ALA A CA 9
ATOM 16918 C C . ALA A 1 2 ? -6.192 25.639 -2.308 1.00 0.00 2 ALA A C 9
ATOM 16919 O O . ALA A 1 2 ? -5.823 24.978 -3.279 1.00 0.00 2 ALA A O 9
ATOM 16926 N N . ALA A 1 3 ? -5.359 26.046 -1.353 1.00 0.00 3 ALA A N 9
ATOM 16927 C CA . ALA A 1 3 ? -3.936 25.728 -1.402 1.00 0.00 3 ALA A CA 9
ATOM 16928 C C . ALA A 1 3 ? -3.294 25.816 -0.018 1.00 0.00 3 ALA A C 9
ATOM 16929 O O . ALA A 1 3 ? -2.652 26.810 0.317 1.00 0.00 3 ALA A O 9
ATOM 16936 N N . GLU A 1 4 ? -3.469 24.769 0.785 1.00 0.00 4 GLU A N 9
ATOM 16937 C CA . GLU A 1 4 ? -2.900 24.736 2.132 1.00 0.00 4 GLU A CA 9
ATOM 16938 C C . GLU A 1 4 ? -2.428 23.330 2.513 1.00 0.00 4 GLU A C 9
ATOM 16939 O O . GLU A 1 4 ? -1.781 23.149 3.545 1.00 0.00 4 GLU A O 9
ATOM 16951 N N . LEU A 1 5 ? -2.756 22.337 1.688 1.00 0.00 5 LEU A N 9
ATOM 16952 C CA . LEU A 1 5 ? -2.362 20.959 1.962 1.00 0.00 5 LEU A CA 9
ATOM 16953 C C . LEU A 1 5 ? -0.985 20.651 1.384 1.00 0.00 5 LEU A C 9
ATOM 16954 O O . LEU A 1 5 ? -0.867 19.956 0.374 1.00 0.00 5 LEU A O 9
ATOM 16970 N N . GLU A 1 6 ? 0.056 21.166 2.032 1.00 0.00 6 GLU A N 9
ATOM 16971 C CA . GLU A 1 6 ? 1.426 20.941 1.579 1.00 0.00 6 GLU A CA 9
ATOM 16972 C C . GLU A 1 6 ? 2.399 20.899 2.758 1.00 0.00 6 GLU A C 9
ATOM 16973 O O . GLU A 1 6 ? 2.834 21.938 3.256 1.00 0.00 6 GLU A O 9
ATOM 16985 N N . TYR A 1 7 ? 2.738 19.690 3.199 1.00 0.00 7 TYR A N 9
ATOM 16986 C CA . TYR A 1 7 ? 3.660 19.516 4.315 1.00 0.00 7 TYR A CA 9
ATOM 16987 C C . TYR A 1 7 ? 4.265 18.111 4.305 1.00 0.00 7 TYR A C 9
ATOM 16988 O O . TYR A 1 7 ? 4.193 17.406 3.299 1.00 0.00 7 TYR A O 9
ATOM 17006 N N . GLU A 1 8 ? 4.879 17.718 5.419 1.00 0.00 8 GLU A N 9
ATOM 17007 C CA . GLU A 1 8 ? 5.510 16.405 5.523 1.00 0.00 8 GLU A CA 9
ATOM 17008 C C . GLU A 1 8 ? 4.479 15.294 5.720 1.00 0.00 8 GLU A C 9
ATOM 17009 O O . GLU A 1 8 ? 4.303 14.793 6.831 1.00 0.00 8 GLU A O 9
ATOM 17021 N N . SER A 1 9 ? 3.814 14.900 4.634 1.00 0.00 9 SER A N 9
ATOM 17022 C CA . SER A 1 9 ? 2.818 13.836 4.691 1.00 0.00 9 SER A CA 9
ATOM 17023 C C . SER A 1 9 ? 2.616 13.207 3.318 1.00 0.00 9 SER A C 9
ATOM 17024 O O . SER A 1 9 ? 2.336 13.904 2.343 1.00 0.00 9 SER A O 9
ATOM 17032 N N . VAL A 1 10 ? 2.763 11.888 3.248 1.00 0.00 10 VAL A N 9
ATOM 17033 C CA . VAL A 1 10 ? 2.599 11.158 1.987 1.00 0.00 10 VAL A CA 9
ATOM 17034 C C . VAL A 1 10 ? 1.222 11.410 1.343 1.00 0.00 10 VAL A C 9
ATOM 17035 O O . VAL A 1 10 ? 1.115 11.478 0.118 1.00 0.00 10 VAL A O 9
ATOM 17048 N N . LEU A 1 11 ? 0.172 11.537 2.163 1.00 0.00 11 LEU A N 9
ATOM 17049 C CA . LEU A 1 11 ? -1.189 11.774 1.677 1.00 0.00 11 LEU A CA 9
ATOM 17050 C C . LEU A 1 11 ? -1.556 10.880 0.498 1.00 0.00 11 LEU A C 9
ATOM 17051 O O . LEU A 1 11 ? -2.291 11.298 -0.396 1.00 0.00 11 LEU A O 9
ATOM 17067 N N . CYS A 1 12 ? -1.061 9.648 0.504 1.00 0.00 12 CYS A N 9
ATOM 17068 C CA . CYS A 1 12 ? -1.374 8.718 -0.586 1.00 0.00 12 CYS A CA 9
ATOM 17069 C C . CYS A 1 12 ? -2.780 8.165 -0.428 1.00 0.00 12 CYS A C 9
ATOM 17070 O O . CYS A 1 12 ? -3.222 7.853 0.677 1.00 0.00 12 CYS A O 9
ATOM 17078 N N . VAL A 1 13 ? -3.469 8.055 -1.552 1.00 0.00 13 VAL A N 9
ATOM 17079 C CA . VAL A 1 13 ? -4.833 7.552 -1.592 1.00 0.00 13 VAL A CA 9
ATOM 17080 C C . VAL A 1 13 ? -5.126 6.955 -2.956 1.00 0.00 13 VAL A C 9
ATOM 17081 O O . VAL A 1 13 ? -4.444 7.268 -3.928 1.00 0.00 13 VAL A O 9
ATOM 17094 N N . LYS A 1 14 ? -6.151 6.114 -3.028 1.00 0.00 14 LYS A N 9
ATOM 17095 C CA . LYS A 1 14 ? -6.532 5.494 -4.293 1.00 0.00 14 LYS A CA 9
ATOM 17096 C C . LYS A 1 14 ? -7.867 4.767 -4.159 1.00 0.00 14 LYS A C 9
ATOM 17097 O O . LYS A 1 14 ? -7.912 3.551 -3.972 1.00 0.00 14 LYS A O 9
ATOM 17116 N N . PRO A 1 15 ? -8.979 5.521 -4.249 1.00 0.00 15 PRO A N 9
ATOM 17117 C CA . PRO A 1 15 ? -10.331 4.965 -4.133 1.00 0.00 15 PRO A CA 9
ATOM 17118 C C . PRO A 1 15 ? -10.755 4.147 -5.349 1.00 0.00 15 PRO A C 9
ATOM 17119 O O . PRO A 1 15 ? -11.828 4.366 -5.911 1.00 0.00 15 PRO A O 9
ATOM 17130 N N . ASP A 1 16 ? -9.914 3.196 -5.749 1.00 0.00 16 ASP A N 9
ATOM 17131 C CA . ASP A 1 16 ? -10.213 2.345 -6.893 1.00 0.00 16 ASP A CA 9
ATOM 17132 C C . ASP A 1 16 ? -9.208 1.202 -7.007 1.00 0.00 16 ASP A C 9
ATOM 17133 O O . ASP A 1 16 ? -8.321 1.229 -7.861 1.00 0.00 16 ASP A O 9
ATOM 17142 N N . VAL A 1 17 ? -9.350 0.192 -6.155 1.00 0.00 17 VAL A N 9
ATOM 17143 C CA . VAL A 1 17 ? -8.445 -0.946 -6.189 1.00 0.00 17 VAL A CA 9
ATOM 17144 C C . VAL A 1 17 ? -8.999 -2.136 -5.408 1.00 0.00 17 VAL A C 9
ATOM 17145 O O . VAL A 1 17 ? -9.969 -2.008 -4.659 1.00 0.00 17 VAL A O 9
ATOM 17158 N N . SER A 1 18 ? -8.359 -3.290 -5.580 1.00 0.00 18 SER A N 9
ATOM 17159 C CA . SER A 1 18 ? -8.763 -4.506 -4.888 1.00 0.00 18 SER A CA 9
ATOM 17160 C C . SER A 1 18 ? -7.658 -4.965 -3.945 1.00 0.00 18 SER A C 9
ATOM 17161 O O . SER A 1 18 ? -6.490 -5.036 -4.327 1.00 0.00 18 SER A O 9
ATOM 17169 N N . VAL A 1 19 ? -8.035 -5.266 -2.711 1.00 0.00 19 VAL A N 9
ATOM 17170 C CA . VAL A 1 19 ? -7.075 -5.706 -1.702 1.00 0.00 19 VAL A CA 9
ATOM 17171 C C . VAL A 1 19 ? -7.115 -7.220 -1.531 1.00 0.00 19 VAL A C 9
ATOM 17172 O O . VAL A 1 19 ? -8.017 -7.885 -2.033 1.00 0.00 19 VAL A O 9
ATOM 17185 N N . TYR A 1 20 ? -6.134 -7.756 -0.814 1.00 0.00 20 TYR A N 9
ATOM 17186 C CA . TYR A 1 20 ? -6.057 -9.190 -0.572 1.00 0.00 20 TYR A CA 9
ATOM 17187 C C . TYR A 1 20 ? -5.857 -9.482 0.914 1.00 0.00 20 TYR A C 9
ATOM 17188 O O . TYR A 1 20 ? -5.134 -8.768 1.610 1.00 0.00 20 TYR A O 9
ATOM 17206 N N . ARG A 1 21 ? -6.499 -10.543 1.385 1.00 0.00 21 ARG A N 9
ATOM 17207 C CA . ARG A 1 21 ? -6.405 -10.956 2.781 1.00 0.00 21 ARG A CA 9
ATOM 17208 C C . ARG A 1 21 ? -5.910 -12.393 2.866 1.00 0.00 21 ARG A C 9
ATOM 17209 O O . ARG A 1 21 ? -6.537 -13.308 2.337 1.00 0.00 21 ARG A O 9
ATOM 17230 N N . ILE A 1 22 ? -4.778 -12.588 3.524 1.00 0.00 22 ILE A N 9
ATOM 17231 C CA . ILE A 1 22 ? -4.201 -13.921 3.653 1.00 0.00 22 ILE A CA 9
ATOM 17232 C C . ILE A 1 22 ? -4.263 -14.427 5.093 1.00 0.00 22 ILE A C 9
ATOM 17233 O O . ILE A 1 22 ? -3.632 -13.858 5.985 1.00 0.00 22 ILE A O 9
ATOM 17249 N N . PRO A 1 23 ? -5.012 -15.522 5.337 1.00 0.00 23 PRO A N 9
ATOM 17250 C CA . PRO A 1 23 ? -5.130 -16.108 6.670 1.00 0.00 23 PRO A CA 9
ATOM 17251 C C . PRO A 1 23 ? -3.819 -16.722 7.186 1.00 0.00 23 PRO A C 9
ATOM 17252 O O . PRO A 1 23 ? -3.591 -16.747 8.396 1.00 0.00 23 PRO A O 9
ATOM 17263 N N . PRO A 1 24 ? -2.926 -17.231 6.303 1.00 0.00 24 PRO A N 9
ATOM 17264 C CA . PRO A 1 24 ? -1.664 -17.828 6.744 1.00 0.00 24 PRO A CA 9
ATOM 17265 C C . PRO A 1 24 ? -0.676 -16.783 7.248 1.00 0.00 24 PRO A C 9
ATOM 17266 O O . PRO A 1 24 ? -0.124 -16.011 6.464 1.00 0.00 24 PRO A O 9
ATOM 17277 N N . ARG A 1 25 ? -0.455 -16.766 8.559 1.00 0.00 25 ARG A N 9
ATOM 17278 C CA . ARG A 1 25 ? 0.470 -15.815 9.167 1.00 0.00 25 ARG A CA 9
ATOM 17279 C C . ARG A 1 25 ? 1.505 -16.536 10.030 1.00 0.00 25 ARG A C 9
ATOM 17280 O O . ARG A 1 25 ? 1.467 -16.464 11.259 1.00 0.00 25 ARG A O 9
ATOM 17301 N N . ALA A 1 26 ? 2.426 -17.235 9.374 1.00 0.00 26 ALA A N 9
ATOM 17302 C CA . ALA A 1 26 ? 3.470 -17.972 10.075 1.00 0.00 26 ALA A CA 9
ATOM 17303 C C . ALA A 1 26 ? 4.819 -17.819 9.377 1.00 0.00 26 ALA A C 9
ATOM 17304 O O . ALA A 1 26 ? 4.920 -17.168 8.337 1.00 0.00 26 ALA A O 9
ATOM 17311 N N . SER A 1 27 ? 5.851 -18.422 9.961 1.00 0.00 27 SER A N 9
ATOM 17312 C CA . SER A 1 27 ? 7.198 -18.355 9.401 1.00 0.00 27 SER A CA 9
ATOM 17313 C C . SER A 1 27 ? 7.246 -18.995 8.017 1.00 0.00 27 SER A C 9
ATOM 17314 O O . SER A 1 27 ? 7.471 -18.313 7.016 1.00 0.00 27 SER A O 9
ATOM 17322 N N . ASN A 1 28 ? 7.026 -20.306 7.964 1.00 0.00 28 ASN A N 9
ATOM 17323 C CA . ASN A 1 28 ? 7.037 -21.033 6.699 1.00 0.00 28 ASN A CA 9
ATOM 17324 C C . ASN A 1 28 ? 5.684 -20.913 6.006 1.00 0.00 28 ASN A C 9
ATOM 17325 O O . ASN A 1 28 ? 5.042 -21.913 5.688 1.00 0.00 28 ASN A O 9
ATOM 17336 N N . ARG A 1 29 ? 5.257 -19.677 5.784 1.00 0.00 29 ARG A N 9
ATOM 17337 C CA . ARG A 1 29 ? 3.981 -19.413 5.142 1.00 0.00 29 ARG A CA 9
ATOM 17338 C C . ARG A 1 29 ? 4.135 -18.392 4.010 1.00 0.00 29 ARG A C 9
ATOM 17339 O O . ARG A 1 29 ? 3.147 -17.860 3.504 1.00 0.00 29 ARG A O 9
ATOM 17360 N N . GLY A 1 30 ? 5.380 -18.130 3.616 1.00 0.00 30 GLY A N 9
ATOM 17361 C CA . GLY A 1 30 ? 5.637 -17.181 2.548 1.00 0.00 30 GLY A CA 9
ATOM 17362 C C . GLY A 1 30 ? 6.050 -17.862 1.259 1.00 0.00 30 GLY A C 9
ATOM 17363 O O . GLY A 1 30 ? 6.738 -18.883 1.282 1.00 0.00 30 GLY A O 9
ATOM 17367 N N . TYR A 1 31 ? 5.630 -17.299 0.130 1.00 0.00 31 TYR A N 9
ATOM 17368 C CA . TYR A 1 31 ? 5.965 -17.868 -1.169 1.00 0.00 31 TYR A CA 9
ATOM 17369 C C . TYR A 1 31 ? 5.694 -16.872 -2.293 1.00 0.00 31 TYR A C 9
ATOM 17370 O O . TYR A 1 31 ? 4.740 -16.097 -2.234 1.00 0.00 31 TYR A O 9
ATOM 17388 N N . ARG A 1 32 ? 6.549 -16.889 -3.311 1.00 0.00 32 ARG A N 9
ATOM 17389 C CA . ARG A 1 32 ? 6.408 -15.977 -4.443 1.00 0.00 32 ARG A CA 9
ATOM 17390 C C . ARG A 1 32 ? 5.161 -16.306 -5.255 1.00 0.00 32 ARG A C 9
ATOM 17391 O O . ARG A 1 32 ? 4.593 -17.392 -5.133 1.00 0.00 32 ARG A O 9
ATOM 17412 N N . ALA A 1 33 ? 4.752 -15.356 -6.091 1.00 0.00 33 ALA A N 9
ATOM 17413 C CA . ALA A 1 33 ? 3.583 -15.521 -6.945 1.00 0.00 33 ALA A CA 9
ATOM 17414 C C . ALA A 1 33 ? 3.742 -16.680 -7.922 1.00 0.00 33 ALA A C 9
ATOM 17415 O O . ALA A 1 33 ? 2.786 -17.058 -8.598 1.00 0.00 33 ALA A O 9
ATOM 17422 N N . SER A 1 34 ? 4.939 -17.252 -7.993 1.00 0.00 34 SER A N 9
ATOM 17423 C CA . SER A 1 34 ? 5.186 -18.374 -8.890 1.00 0.00 34 SER A CA 9
ATOM 17424 C C . SER A 1 34 ? 4.154 -19.473 -8.658 1.00 0.00 34 SER A C 9
ATOM 17425 O O . SER A 1 34 ? 3.655 -20.087 -9.601 1.00 0.00 34 SER A O 9
ATOM 17433 N N . ASP A 1 35 ? 3.847 -19.717 -7.388 1.00 0.00 35 ASP A N 9
ATOM 17434 C CA . ASP A 1 35 ? 2.881 -20.746 -7.023 1.00 0.00 35 ASP A CA 9
ATOM 17435 C C . ASP A 1 35 ? 2.041 -20.336 -5.813 1.00 0.00 35 ASP A C 9
ATOM 17436 O O . ASP A 1 35 ? 1.454 -21.188 -5.147 1.00 0.00 35 ASP A O 9
ATOM 17445 N N . TRP A 1 36 ? 1.989 -19.036 -5.523 1.00 0.00 36 TRP A N 9
ATOM 17446 C CA . TRP A 1 36 ? 1.214 -18.551 -4.382 1.00 0.00 36 TRP A CA 9
ATOM 17447 C C . TRP A 1 36 ? -0.283 -18.530 -4.701 1.00 0.00 36 TRP A C 9
ATOM 17448 O O . TRP A 1 36 ? -1.074 -19.211 -4.048 1.00 0.00 36 TRP A O 9
ATOM 17469 N N . LYS A 1 37 ? -0.665 -17.749 -5.707 1.00 0.00 37 LYS A N 9
ATOM 17470 C CA . LYS A 1 37 ? -2.068 -17.640 -6.108 1.00 0.00 37 LYS A CA 9
ATOM 17471 C C . LYS A 1 37 ? -2.956 -17.287 -4.915 1.00 0.00 37 LYS A C 9
ATOM 17472 O O . LYS A 1 37 ? -2.500 -17.245 -3.771 1.00 0.00 37 LYS A O 9
ATOM 17491 N N . LEU A 1 38 ? -4.225 -17.016 -5.198 1.00 0.00 38 LEU A N 9
ATOM 17492 C CA . LEU A 1 38 ? -5.183 -16.650 -4.167 1.00 0.00 38 LEU A CA 9
ATOM 17493 C C . LEU A 1 38 ? -6.583 -16.525 -4.758 1.00 0.00 38 LEU A C 9
ATOM 17494 O O . LEU A 1 38 ? -6.781 -15.875 -5.785 1.00 0.00 38 LEU A O 9
ATOM 17510 N N . ASP A 1 39 ? -7.546 -17.167 -4.110 1.00 0.00 39 ASP A N 9
ATOM 17511 C CA . ASP A 1 39 ? -8.927 -17.148 -4.568 1.00 0.00 39 ASP A CA 9
ATOM 17512 C C . ASP A 1 39 ? -9.881 -17.284 -3.384 1.00 0.00 39 ASP A C 9
ATOM 17513 O O . ASP A 1 39 ? -10.574 -18.291 -3.238 1.00 0.00 39 ASP A O 9
ATOM 17522 N N . GLN A 1 40 ? -9.912 -16.259 -2.544 1.00 0.00 40 GLN A N 9
ATOM 17523 C CA . GLN A 1 40 ? -10.780 -16.256 -1.374 1.00 0.00 40 GLN A CA 9
ATOM 17524 C C . GLN A 1 40 ? -11.132 -14.825 -0.969 1.00 0.00 40 GLN A C 9
ATOM 17525 O O . GLN A 1 40 ? -12.293 -14.416 -1.050 1.00 0.00 40 GLN A O 9
ATOM 17539 N N . PRO A 1 41 ? -10.131 -14.039 -0.528 1.00 0.00 41 PRO A N 9
ATOM 17540 C CA . PRO A 1 41 ? -10.342 -12.650 -0.112 1.00 0.00 41 PRO A CA 9
ATOM 17541 C C . PRO A 1 41 ? -10.592 -11.717 -1.297 1.00 0.00 41 PRO A C 9
ATOM 17542 O O . PRO A 1 41 ? -11.728 -11.587 -1.753 1.00 0.00 41 PRO A O 9
ATOM 17553 N N . ASP A 1 42 ? -9.537 -11.056 -1.793 1.00 0.00 42 ASP A N 9
ATOM 17554 C CA . ASP A 1 42 ? -9.670 -10.136 -2.910 1.00 0.00 42 ASP A CA 9
ATOM 17555 C C . ASP A 1 42 ? -10.871 -9.222 -2.701 1.00 0.00 42 ASP A C 9
ATOM 17556 O O . ASP A 1 42 ? -11.774 -9.159 -3.535 1.00 0.00 42 ASP A O 9
ATOM 17565 N N . TRP A 1 43 ? -10.878 -8.521 -1.575 1.00 0.00 43 TRP A N 9
ATOM 17566 C CA . TRP A 1 43 ? -11.974 -7.619 -1.257 1.00 0.00 43 TRP A CA 9
ATOM 17567 C C . TRP A 1 43 ? -11.882 -6.346 -2.093 1.00 0.00 43 TRP A C 9
ATOM 17568 O O . TRP A 1 43 ? -10.836 -6.041 -2.665 1.00 0.00 43 TRP A O 9
ATOM 17589 N N . THR A 1 44 ? -12.987 -5.611 -2.167 1.00 0.00 44 THR A N 9
ATOM 17590 C CA . THR A 1 44 ? -13.034 -4.384 -2.942 1.00 0.00 44 THR A CA 9
ATOM 17591 C C . THR A 1 44 ? -13.093 -3.173 -2.024 1.00 0.00 44 THR A C 9
ATOM 17592 O O . THR A 1 44 ? -14.010 -3.035 -1.216 1.00 0.00 44 THR A O 9
ATOM 17603 N N . GLY A 1 45 ? -12.104 -2.300 -2.158 1.00 0.00 45 GLY A N 9
ATOM 17604 C CA . GLY A 1 45 ? -12.062 -1.110 -1.337 1.00 0.00 45 GLY A CA 9
ATOM 17605 C C . GLY A 1 45 ? -10.892 -0.206 -1.671 1.00 0.00 45 GLY A C 9
ATOM 17606 O O . GLY A 1 45 ? -10.168 -0.451 -2.635 1.00 0.00 45 GLY A O 9
ATOM 17610 N N . ARG A 1 46 ? -10.715 0.849 -0.881 1.00 0.00 46 ARG A N 9
ATOM 17611 C CA . ARG A 1 46 ? -9.633 1.797 -1.116 1.00 0.00 46 ARG A CA 9
ATOM 17612 C C . ARG A 1 46 ? -8.645 1.837 0.037 1.00 0.00 46 ARG A C 9
ATOM 17613 O O . ARG A 1 46 ? -8.951 1.432 1.157 1.00 0.00 46 ARG A O 9
ATOM 17634 N N . LEU A 1 47 ? -7.456 2.344 -0.255 1.00 0.00 47 LEU A N 9
ATOM 17635 C CA . LEU A 1 47 ? -6.408 2.465 0.737 1.00 0.00 47 LEU A CA 9
ATOM 17636 C C . LEU A 1 47 ? -5.886 3.895 0.782 1.00 0.00 47 LEU A C 9
ATOM 17637 O O . LEU A 1 47 ? -5.726 4.546 -0.256 1.00 0.00 47 LEU A O 9
ATOM 17653 N N . ARG A 1 48 ? -5.633 4.381 1.989 1.00 0.00 48 ARG A N 9
ATOM 17654 C CA . ARG A 1 48 ? -5.137 5.734 2.185 1.00 0.00 48 ARG A CA 9
ATOM 17655 C C . ARG A 1 48 ? -4.095 5.752 3.294 1.00 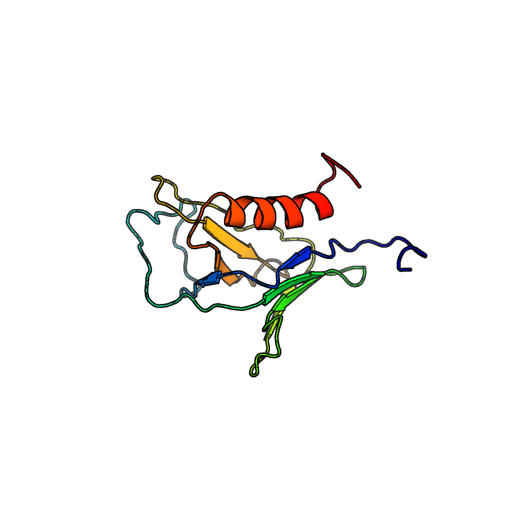0.00 48 ARG A C 9
ATOM 17656 O O . ARG A 1 48 ? -4.254 5.081 4.312 1.00 0.00 48 ARG A O 9
ATOM 17677 N N . ILE A 1 49 ? -3.031 6.525 3.102 1.00 0.00 49 ILE A N 9
ATOM 17678 C CA . ILE A 1 49 ? -1.983 6.619 4.108 1.00 0.00 49 ILE A CA 9
ATOM 17679 C C . ILE A 1 49 ? -1.574 8.073 4.320 1.00 0.00 49 ILE A C 9
ATOM 17680 O O . ILE A 1 49 ? -1.691 8.901 3.414 1.00 0.00 49 ILE A O 9
ATOM 17696 N N . THR A 1 50 ? -1.101 8.379 5.520 1.00 0.00 50 THR A N 9
ATOM 17697 C CA . THR A 1 50 ? -0.689 9.740 5.847 1.00 0.00 50 THR A CA 9
ATOM 17698 C C . THR A 1 50 ? 0.156 9.772 7.114 1.00 0.00 50 THR A C 9
ATOM 17699 O O . THR A 1 50 ? 0.459 8.732 7.699 1.00 0.00 50 THR A O 9
ATOM 17710 N N . SER A 1 51 ? 0.527 10.978 7.537 1.00 0.00 51 SER A N 9
ATOM 17711 C CA . SER A 1 51 ? 1.332 11.154 8.740 1.00 0.00 51 SER A CA 9
ATOM 17712 C C . SER A 1 51 ? 1.146 12.556 9.314 1.00 0.00 51 SER A C 9
ATOM 17713 O O . SER A 1 51 ? 1.236 13.550 8.593 1.00 0.00 51 SER A O 9
ATOM 17721 N N . LYS A 1 52 ? 0.888 12.627 10.616 1.00 0.00 52 LYS A N 9
ATOM 17722 C CA . LYS A 1 52 ? 0.687 13.905 11.293 1.00 0.00 52 LYS A CA 9
ATOM 17723 C C . LYS A 1 52 ? 1.934 14.776 11.184 1.00 0.00 52 LYS A C 9
ATOM 17724 O O . LYS A 1 52 ? 1.868 15.925 10.751 1.00 0.00 52 LYS A O 9
ATOM 17743 N N . GLY A 1 53 ? 3.071 14.215 11.584 1.00 0.00 53 GLY A N 9
ATOM 17744 C CA . GLY A 1 53 ? 4.323 14.948 11.528 1.00 0.00 53 GLY A CA 9
ATOM 17745 C C . GLY A 1 53 ? 5.516 14.071 11.851 1.00 0.00 53 GLY A C 9
ATOM 17746 O O . GLY A 1 53 ? 6.371 13.837 10.996 1.00 0.00 53 GLY A O 9
ATOM 17750 N N . LYS A 1 54 ? 5.576 13.582 13.088 1.00 0.00 54 LYS A N 9
ATOM 17751 C CA . LYS A 1 54 ? 6.671 12.722 13.518 1.00 0.00 54 LYS A CA 9
ATOM 17752 C C . LYS A 1 54 ? 6.300 11.247 13.360 1.00 0.00 54 LYS A C 9
ATOM 17753 O O . LYS A 1 54 ? 7.173 10.380 13.320 1.00 0.00 54 LYS A O 9
ATOM 17772 N N . ILE A 1 55 ? 5.000 10.971 13.266 1.00 0.00 55 ILE A N 9
ATOM 17773 C CA . ILE A 1 55 ? 4.516 9.604 13.108 1.00 0.00 55 ILE A CA 9
ATOM 17774 C C . ILE A 1 55 ? 3.654 9.471 11.859 1.00 0.00 55 ILE A C 9
ATOM 17775 O O . ILE A 1 55 ? 3.404 10.454 11.160 1.00 0.00 55 ILE A O 9
ATOM 17791 N N . ALA A 1 56 ? 3.200 8.253 11.582 1.00 0.00 56 ALA A N 9
ATOM 17792 C CA . ALA A 1 56 ? 2.365 7.998 10.415 1.00 0.00 56 ALA A CA 9
ATOM 17793 C C . ALA A 1 56 ? 1.291 6.960 10.718 1.00 0.00 56 ALA A C 9
ATOM 17794 O O . ALA A 1 56 ? 1.543 5.972 11.409 1.00 0.00 56 ALA A O 9
ATOM 17801 N N . TYR A 1 57 ? 0.092 7.193 10.197 1.00 0.00 57 TYR A N 9
ATOM 17802 C CA . TYR A 1 57 ? -1.024 6.281 10.409 1.00 0.00 57 TYR A CA 9
ATOM 17803 C C . TYR A 1 57 ? -1.728 5.975 9.094 1.00 0.00 57 TYR A C 9
ATOM 17804 O O . TYR A 1 57 ? -1.862 6.845 8.233 1.00 0.00 57 TYR A O 9
ATOM 17822 N N . ILE A 1 58 ? -2.174 4.735 8.943 1.00 0.00 58 ILE A N 9
ATOM 17823 C CA . ILE A 1 58 ? -2.864 4.317 7.730 1.00 0.00 58 ILE A CA 9
ATOM 17824 C C . ILE A 1 58 ? -4.257 3.784 8.044 1.00 0.00 58 ILE A C 9
ATOM 17825 O O . ILE A 1 58 ? -4.497 3.238 9.120 1.00 0.00 58 ILE A O 9
ATOM 17841 N N . LYS A 1 59 ? -5.169 3.945 7.094 1.00 0.00 59 LYS A N 9
ATOM 17842 C CA . LYS A 1 59 ? -6.540 3.480 7.264 1.00 0.00 59 LYS A CA 9
ATOM 17843 C C . LYS A 1 59 ? -6.969 2.630 6.076 1.00 0.00 59 LYS A C 9
ATOM 17844 O O . LYS A 1 59 ? -6.565 2.884 4.942 1.00 0.00 59 LYS A O 9
ATOM 17863 N N . LEU A 1 60 ? -7.792 1.623 6.339 1.00 0.00 60 LEU A N 9
ATOM 17864 C CA . LEU A 1 60 ? -8.275 0.746 5.283 1.00 0.00 60 LEU A CA 9
ATOM 17865 C C . LEU A 1 60 ? -9.798 0.711 5.258 1.00 0.00 60 LEU A C 9
ATOM 17866 O O . LEU A 1 60 ? -10.443 0.546 6.295 1.00 0.00 60 LEU A O 9
ATOM 17882 N N . GLU A 1 61 ? -10.361 0.872 4.062 1.00 0.00 61 GLU A N 9
ATOM 17883 C CA . GLU A 1 61 ? -11.810 0.861 3.881 1.00 0.00 61 GLU A CA 9
ATOM 17884 C C . GLU A 1 61 ? -12.173 0.965 2.400 1.00 0.00 61 GLU A C 9
ATOM 17885 O O . GLU A 1 61 ? -11.330 1.280 1.562 1.00 0.00 61 GLU A O 9
ATOM 17897 N N . ASP A 1 62 ? -13.434 0.692 2.086 1.00 0.00 62 ASP A N 9
ATOM 17898 C CA . ASP A 1 62 ? -13.920 0.744 0.710 1.00 0.00 62 ASP A CA 9
ATOM 17899 C C . ASP A 1 62 ? -14.156 2.177 0.250 1.00 0.00 62 ASP A C 9
ATOM 17900 O O . ASP A 1 62 ? -14.677 3.009 0.993 1.00 0.00 62 ASP A O 9
ATOM 17909 N N . LYS A 1 63 ? -13.777 2.441 -0.994 1.00 0.00 63 LYS A N 9
ATOM 17910 C CA . LYS A 1 63 ? -13.940 3.758 -1.590 1.00 0.00 63 LYS A CA 9
ATOM 17911 C C . LYS A 1 63 ? -15.419 4.124 -1.762 1.00 0.00 63 LYS A C 9
ATOM 17912 O O . LYS A 1 63 ? -15.743 5.238 -2.168 1.00 0.00 63 LYS A O 9
ATOM 17931 N N . VAL A 1 64 ? -16.310 3.181 -1.460 1.00 0.00 64 VAL A N 9
ATOM 17932 C CA . VAL A 1 64 ? -17.741 3.415 -1.591 1.00 0.00 64 VAL A CA 9
ATOM 17933 C C . VAL A 1 64 ? -18.282 4.186 -0.391 1.00 0.00 64 VAL A C 9
ATOM 17934 O O . VAL A 1 64 ? -18.835 5.275 -0.546 1.00 0.00 64 VAL A O 9
ATOM 17947 N N . SER A 1 65 ? -18.126 3.622 0.806 1.00 0.00 65 SER A N 9
ATOM 17948 C CA . SER A 1 65 ? -18.613 4.281 2.015 1.00 0.00 65 SER A CA 9
ATOM 17949 C C . SER A 1 65 ? -18.228 3.523 3.288 1.00 0.00 65 SER A C 9
ATOM 17950 O O . SER A 1 65 ? -19.085 2.977 3.981 1.00 0.00 65 SER A O 9
ATOM 17958 N N . GLY A 1 66 ? -16.939 3.518 3.605 1.00 0.00 66 GLY A N 9
ATOM 17959 C CA . GLY A 1 66 ? -16.470 2.851 4.812 1.00 0.00 66 GLY A CA 9
ATOM 17960 C C . GLY A 1 66 ? -16.815 1.370 4.866 1.00 0.00 66 GLY A C 9
ATOM 17961 O O . GLY A 1 66 ? -17.861 0.988 5.390 1.00 0.00 66 GLY A O 9
ATOM 17965 N N . GLU A 1 67 ? -15.931 0.538 4.328 1.00 0.00 67 GLU A N 9
ATOM 17966 C CA . GLU A 1 67 ? -16.139 -0.909 4.323 1.00 0.00 67 GLU A CA 9
ATOM 17967 C C . GLU A 1 67 ? -15.933 -1.510 5.719 1.00 0.00 67 GLU A C 9
ATOM 17968 O O . GLU A 1 67 ? -16.714 -1.250 6.634 1.00 0.00 67 GLU A O 9
ATOM 17980 N N . LEU A 1 68 ? -14.880 -2.317 5.873 1.00 0.00 68 LEU A N 9
ATOM 17981 C CA . LEU A 1 68 ? -14.571 -2.963 7.143 1.00 0.00 68 LEU A CA 9
ATOM 17982 C C . LEU A 1 68 ? -14.264 -1.951 8.256 1.00 0.00 68 LEU A C 9
ATOM 17983 O O . LEU A 1 68 ? -14.872 -2.016 9.323 1.00 0.00 68 LEU A O 9
ATOM 17999 N N . PHE A 1 69 ? -13.320 -1.025 8.008 1.00 0.00 69 PHE A N 9
ATOM 18000 C CA . PHE A 1 69 ? -12.933 -0.001 8.987 1.00 0.00 69 PHE A CA 9
ATOM 18001 C C . PHE A 1 69 ? -11.785 -0.484 9.870 1.00 0.00 69 PHE A C 9
ATOM 18002 O O . PHE A 1 69 ? -11.993 -1.264 10.797 1.00 0.00 69 PHE A O 9
ATOM 18019 N N . ALA A 1 70 ? -10.574 -0.003 9.580 1.00 0.00 70 ALA A N 9
ATOM 18020 C CA . ALA A 1 70 ? -9.391 -0.376 10.356 1.00 0.00 70 ALA A CA 9
ATOM 18021 C C . ALA A 1 70 ? -8.216 0.551 10.054 1.00 0.00 70 ALA A C 9
ATOM 18022 O O . ALA A 1 70 ? -8.146 1.151 8.981 1.00 0.00 70 ALA A O 9
ATOM 18029 N N . GLN A 1 71 ? -7.290 0.660 11.007 1.00 0.00 71 GLN A N 9
ATOM 18030 C CA . GLN A 1 71 ? -6.114 1.510 10.844 1.00 0.00 71 GLN A CA 9
ATOM 18031 C C . GLN A 1 71 ? -4.898 0.901 11.538 1.00 0.00 71 GLN A C 9
ATOM 18032 O O . GLN A 1 71 ? -5.036 0.096 12.459 1.00 0.00 71 GLN A O 9
ATOM 18046 N N . ALA A 1 72 ? -3.706 1.293 11.091 1.00 0.00 72 ALA A N 9
ATOM 18047 C CA . ALA A 1 72 ? -2.465 0.788 11.671 1.00 0.00 72 ALA A CA 9
ATOM 18048 C C . ALA A 1 72 ? -1.538 1.935 12.073 1.00 0.00 72 ALA A C 9
ATOM 18049 O O . ALA A 1 72 ? -0.862 2.521 11.226 1.00 0.00 72 ALA A O 9
ATOM 18056 N N . PRO A 1 73 ? -1.489 2.271 13.377 1.00 0.00 73 PRO A N 9
ATOM 18057 C CA . PRO A 1 73 ? -0.633 3.351 13.880 1.00 0.00 73 PRO A CA 9
ATOM 18058 C C . PRO A 1 73 ? 0.843 2.980 13.825 1.00 0.00 73 PRO A C 9
ATOM 18059 O O . PRO A 1 73 ? 1.237 1.903 14.276 1.00 0.00 73 PRO A O 9
ATOM 18070 N N . VAL A 1 74 ? 1.656 3.867 13.259 1.00 0.00 74 VAL A N 9
ATOM 18071 C CA . VAL A 1 74 ? 3.089 3.612 13.140 1.00 0.00 74 VAL A CA 9
ATOM 18072 C C . VAL A 1 74 ? 3.912 4.814 13.593 1.00 0.00 74 VAL A C 9
ATOM 18073 O O . VAL A 1 74 ? 3.444 5.951 13.550 1.00 0.00 74 VAL A O 9
ATOM 18086 N N . GLU A 1 75 ? 5.146 4.546 14.019 1.00 0.00 75 GLU A N 9
ATOM 18087 C CA . GLU A 1 75 ? 6.054 5.598 14.475 1.00 0.00 75 GLU A CA 9
ATOM 18088 C C . GLU A 1 75 ? 6.668 6.359 13.296 1.00 0.00 75 GLU A C 9
ATOM 18089 O O . GLU A 1 75 ? 7.416 7.318 13.491 1.00 0.00 75 GLU A O 9
ATOM 18101 N N . GLN A 1 76 ? 6.349 5.931 12.077 1.00 0.00 76 GLN A N 9
ATOM 18102 C CA . GLN A 1 76 ? 6.868 6.578 10.873 1.00 0.00 76 GLN A CA 9
ATOM 18103 C C . GLN A 1 76 ? 8.387 6.667 10.901 1.00 0.00 76 GLN A C 9
ATOM 18104 O O . GLN A 1 76 ? 8.953 7.722 11.185 1.00 0.00 76 GLN A O 9
ATOM 18118 N N . TYR A 1 77 ? 9.040 5.559 10.588 1.00 0.00 77 TYR A N 9
ATOM 18119 C CA . TYR A 1 77 ? 10.494 5.517 10.562 1.00 0.00 77 TYR A CA 9
ATOM 18120 C C . TYR A 1 77 ? 10.989 4.349 9.709 1.00 0.00 77 TYR A C 9
ATOM 18121 O O . TYR A 1 77 ? 11.596 4.564 8.659 1.00 0.00 77 TYR A O 9
ATOM 18139 N N . PRO A 1 78 ? 10.735 3.091 10.123 1.00 0.00 78 PRO A N 9
ATOM 18140 C CA . PRO A 1 78 ? 11.169 1.919 9.357 1.00 0.00 78 PRO A CA 9
ATOM 18141 C C . PRO A 1 78 ? 10.381 1.739 8.061 1.00 0.00 78 PRO A C 9
ATOM 18142 O O . PRO A 1 78 ? 9.737 0.714 7.853 1.00 0.00 78 PRO A O 9
ATOM 18153 N N . GLY A 1 79 ? 10.437 2.738 7.193 1.00 0.00 79 GLY A N 9
ATOM 18154 C CA . GLY A 1 79 ? 9.716 2.658 5.932 1.00 0.00 79 GLY A CA 9
ATOM 18155 C C . GLY A 1 79 ? 10.236 1.543 5.038 1.00 0.00 79 GLY A C 9
ATOM 18156 O O . GLY A 1 79 ? 11.358 1.614 4.537 1.00 0.00 79 GLY A O 9
ATOM 18160 N N . ILE A 1 80 ? 9.417 0.513 4.846 1.00 0.00 80 ILE A N 9
ATOM 18161 C CA . ILE A 1 80 ? 9.781 -0.626 4.022 1.00 0.00 80 ILE A CA 9
ATOM 18162 C C . ILE A 1 80 ? 8.617 -1.619 3.996 1.00 0.00 80 ILE A C 9
ATOM 18163 O O . ILE A 1 80 ? 7.457 -1.206 3.985 1.00 0.00 80 ILE A O 9
ATOM 18179 N N . ALA A 1 81 ? 8.906 -2.917 4.000 1.00 0.00 81 ALA A N 9
ATOM 18180 C CA . ALA A 1 81 ? 7.859 -3.915 3.993 1.00 0.00 81 ALA A CA 9
ATOM 18181 C C . ALA A 1 81 ? 7.056 -3.851 2.700 1.00 0.00 81 ALA A C 9
ATOM 18182 O O . ALA A 1 81 ? 5.870 -3.525 2.702 1.00 0.00 81 ALA A O 9
ATOM 18189 N N . VAL A 1 82 ? 7.719 -4.166 1.595 1.00 0.00 82 VAL A N 9
ATOM 18190 C CA . VAL A 1 82 ? 7.086 -4.154 0.284 1.00 0.00 82 VAL A CA 9
ATOM 18191 C C . VAL A 1 82 ? 7.641 -5.274 -0.586 1.00 0.00 82 VAL A C 9
ATOM 18192 O O . VAL A 1 82 ? 8.854 -5.461 -0.673 1.00 0.00 82 VAL A O 9
ATOM 18205 N N . GLU A 1 83 ? 6.752 -6.015 -1.230 1.00 0.00 83 GLU A N 9
ATOM 18206 C CA . GLU A 1 83 ? 7.167 -7.111 -2.092 1.00 0.00 83 GLU A CA 9
ATOM 18207 C C . GLU A 1 83 ? 6.369 -7.111 -3.384 1.00 0.00 83 GLU A C 9
ATOM 18208 O O . GLU A 1 83 ? 5.179 -6.797 -3.392 1.00 0.00 83 GLU A O 9
ATOM 18220 N N . THR A 1 84 ? 7.030 -7.470 -4.472 1.00 0.00 84 THR A N 9
ATOM 18221 C CA . THR A 1 84 ? 6.377 -7.516 -5.766 1.00 0.00 84 THR A CA 9
ATOM 18222 C C . THR A 1 84 ? 6.404 -8.921 -6.339 1.00 0.00 84 THR A C 9
ATOM 18223 O O . THR A 1 84 ? 6.992 -9.840 -5.768 1.00 0.00 84 THR A O 9
ATOM 18234 N N . VAL A 1 85 ? 5.755 -9.059 -7.473 1.00 0.00 85 VAL A N 9
ATOM 18235 C CA . VAL A 1 85 ? 5.663 -10.325 -8.179 1.00 0.00 85 VAL A CA 9
ATOM 18236 C C . VAL A 1 85 ? 7.006 -10.730 -8.784 1.00 0.00 85 VAL A C 9
ATOM 18237 O O . VAL A 1 85 ? 7.451 -10.156 -9.777 1.00 0.00 85 VAL A O 9
ATOM 18250 N N . THR A 1 86 ? 7.644 -11.723 -8.175 1.00 0.00 86 THR A N 9
ATOM 18251 C CA . THR A 1 86 ? 8.936 -12.212 -8.642 1.00 0.00 86 THR A CA 9
ATOM 18252 C C . THR A 1 86 ? 8.832 -12.827 -10.036 1.00 0.00 86 THR A C 9
ATOM 18253 O O . THR A 1 86 ? 9.748 -12.692 -10.848 1.00 0.00 86 THR A O 9
ATOM 18264 N N . ASP A 1 87 ? 7.720 -13.505 -10.315 1.00 0.00 87 ASP A N 9
ATOM 18265 C CA . ASP A 1 87 ? 7.518 -14.135 -11.618 1.00 0.00 87 ASP A CA 9
ATOM 18266 C C . ASP A 1 87 ? 6.635 -13.276 -12.525 1.00 0.00 87 ASP A C 9
ATOM 18267 O O . ASP A 1 87 ? 6.162 -13.740 -13.562 1.00 0.00 87 ASP A O 9
ATOM 18276 N N . SER A 1 88 ? 6.412 -12.026 -12.133 1.00 0.00 88 SER A N 9
ATOM 18277 C CA . SER A 1 88 ? 5.581 -11.120 -12.917 1.00 0.00 88 SER A CA 9
ATOM 18278 C C . SER A 1 88 ? 4.134 -11.596 -12.959 1.00 0.00 88 SER A C 9
ATOM 18279 O O . SER A 1 88 ? 3.791 -12.507 -13.713 1.00 0.00 88 SER A O 9
ATOM 18287 N N . SER A 1 89 ? 3.288 -10.963 -12.154 1.00 0.00 89 SER A N 9
ATOM 18288 C CA . SER A 1 89 ? 1.876 -11.306 -12.107 1.00 0.00 89 SER A CA 9
ATOM 18289 C C . SER A 1 89 ? 1.016 -10.046 -12.016 1.00 0.00 89 SER A C 9
ATOM 18290 O O . SER A 1 89 ? 1.522 -8.943 -11.814 1.00 0.00 89 SER A O 9
ATOM 18298 N N . ARG A 1 90 ? -0.284 -10.226 -12.191 1.00 0.00 90 ARG A N 9
ATOM 18299 C CA . ARG A 1 90 ? -1.241 -9.118 -12.164 1.00 0.00 90 ARG A CA 9
ATOM 18300 C C . ARG A 1 90 ? -1.592 -8.644 -10.744 1.00 0.00 90 ARG A C 9
ATOM 18301 O O . ARG A 1 90 ? -2.687 -8.130 -10.514 1.00 0.00 90 ARG A O 9
ATOM 18322 N N . TYR A 1 91 ? -0.665 -8.797 -9.799 1.00 0.00 91 TYR A N 9
ATOM 18323 C CA . TYR A 1 91 ? -0.898 -8.357 -8.423 1.00 0.00 91 TYR A CA 9
ATOM 18324 C C . TYR A 1 91 ? 0.422 -7.917 -7.775 1.00 0.00 91 TYR A C 9
ATOM 18325 O O . TYR A 1 91 ? 1.443 -7.815 -8.450 1.00 0.00 91 TYR A O 9
ATOM 18343 N N . PHE A 1 92 ? 0.394 -7.654 -6.472 1.00 0.00 92 PHE A N 9
ATOM 18344 C CA . PHE A 1 92 ? 1.589 -7.230 -5.744 1.00 0.00 92 PHE A CA 9
ATOM 18345 C C . PHE A 1 92 ? 1.339 -7.306 -4.239 1.00 0.00 92 PHE A C 9
ATOM 18346 O O . PHE A 1 92 ? 0.197 -7.440 -3.798 1.00 0.00 92 PHE A O 9
ATOM 18363 N N . VAL A 1 93 ? 2.408 -7.237 -3.455 1.00 0.00 93 VAL A N 9
ATOM 18364 C CA . VAL A 1 93 ? 2.293 -7.317 -2.001 1.00 0.00 93 VAL A CA 9
ATOM 18365 C C . VAL A 1 93 ? 2.770 -6.029 -1.332 1.00 0.00 93 VAL A C 9
ATOM 18366 O O . VAL A 1 93 ? 3.768 -5.437 -1.744 1.00 0.00 93 VAL A O 9
ATOM 18379 N N . ILE A 1 94 ? 2.049 -5.596 -0.296 1.00 0.00 94 ILE A N 9
ATOM 18380 C CA . ILE A 1 94 ? 2.399 -4.377 0.425 1.00 0.00 94 ILE A CA 9
ATOM 18381 C C . ILE A 1 94 ? 2.362 -4.601 1.928 1.00 0.00 94 ILE A C 9
ATOM 18382 O O . ILE A 1 94 ? 1.476 -5.279 2.446 1.00 0.00 94 ILE A O 9
ATOM 18398 N N . ARG A 1 95 ? 3.327 -4.022 2.622 1.00 0.00 95 ARG A N 9
ATOM 18399 C CA . ARG A 1 95 ? 3.405 -4.152 4.067 1.00 0.00 95 ARG A CA 9
ATOM 18400 C C . ARG A 1 95 ? 3.889 -2.850 4.702 1.00 0.00 95 ARG A C 9
ATOM 18401 O O . ARG A 1 95 ? 4.449 -1.988 4.024 1.00 0.00 95 ARG A O 9
ATOM 18422 N N . ILE A 1 96 ? 3.672 -2.719 6.005 1.00 0.00 96 ILE A N 9
ATOM 18423 C CA . ILE A 1 96 ? 4.091 -1.534 6.742 1.00 0.00 96 ILE A CA 9
ATOM 18424 C C . ILE A 1 96 ? 4.983 -1.941 7.911 1.00 0.00 96 ILE A C 9
ATOM 18425 O O . ILE A 1 96 ? 4.800 -3.012 8.483 1.00 0.00 96 ILE A O 9
ATOM 18441 N N . GLN A 1 97 ? 5.942 -1.087 8.263 1.00 0.00 97 GLN A N 9
ATOM 18442 C CA . GLN A 1 97 ? 6.849 -1.382 9.373 1.00 0.00 97 GLN A CA 9
ATOM 18443 C C . GLN A 1 97 ? 6.663 -0.383 10.511 1.00 0.00 97 GLN A C 9
ATOM 18444 O O . GLN A 1 97 ? 6.554 0.819 10.277 1.00 0.00 97 GLN A O 9
ATOM 18458 N N . ASP A 1 98 ? 6.641 -0.885 11.745 1.00 0.00 98 ASP A N 9
ATOM 18459 C CA . ASP A 1 98 ? 6.476 -0.027 12.913 1.00 0.00 98 ASP A CA 9
ATOM 18460 C C . ASP A 1 98 ? 7.613 -0.235 13.903 1.00 0.00 98 ASP A C 9
ATOM 18461 O O . ASP A 1 98 ? 7.664 -1.244 14.607 1.00 0.00 98 ASP A O 9
ATOM 18470 N N . GLY A 1 99 ? 8.523 0.732 13.946 1.00 0.00 99 GLY A N 9
ATOM 18471 C CA . GLY A 1 99 ? 9.657 0.658 14.846 1.00 0.00 99 GLY A CA 9
ATOM 18472 C C . GLY A 1 99 ? 10.627 -0.461 14.501 1.00 0.00 99 GLY A C 9
ATOM 18473 O O . GLY A 1 99 ? 11.599 -0.677 15.224 1.00 0.00 99 GLY A O 9
ATOM 18477 N N . THR A 1 100 ? 10.356 -1.185 13.410 1.00 0.00 100 THR A N 9
ATOM 18478 C CA . THR A 1 100 ? 11.200 -2.300 12.973 1.00 0.00 100 THR A CA 9
ATOM 18479 C C . THR A 1 100 ? 10.853 -3.580 13.731 1.00 0.00 100 THR A C 9
ATOM 18480 O O . THR A 1 100 ? 11.044 -4.683 13.216 1.00 0.00 100 THR A O 9
ATOM 18491 N N . GLY A 1 101 ? 10.350 -3.431 14.956 1.00 0.00 101 GLY A N 9
ATOM 18492 C CA . GLY A 1 101 ? 9.988 -4.582 15.767 1.00 0.00 101 GLY A CA 9
ATOM 18493 C C . GLY A 1 101 ? 8.667 -5.206 15.354 1.00 0.00 101 GLY A C 9
ATOM 18494 O O . GLY A 1 101 ? 8.603 -6.392 15.034 1.00 0.00 101 GLY A O 9
ATOM 18498 N N . ARG A 1 102 ? 7.609 -4.403 15.379 1.00 0.00 102 ARG A N 9
ATOM 18499 C CA . ARG A 1 102 ? 6.275 -4.884 15.020 1.00 0.00 102 ARG A CA 9
ATOM 18500 C C . ARG A 1 102 ? 5.826 -4.299 13.685 1.00 0.00 102 ARG A C 9
ATOM 18501 O O . ARG A 1 102 ? 6.039 -3.120 13.411 1.00 0.00 102 ARG A O 9
ATOM 18522 N N . SER A 1 103 ? 5.214 -5.138 12.851 1.00 0.00 103 SER A N 9
ATOM 18523 C CA . SER A 1 103 ? 4.748 -4.708 11.536 1.00 0.00 103 SER A CA 9
ATOM 18524 C C . SER A 1 103 ? 3.697 -5.670 10.976 1.00 0.00 103 SER A C 9
ATOM 18525 O O . SER A 1 103 ? 3.606 -6.820 11.407 1.00 0.00 103 SER A O 9
ATOM 18533 N N . ALA A 1 104 ? 2.902 -5.189 10.014 1.00 0.00 104 ALA A N 9
ATOM 18534 C CA . ALA A 1 104 ? 1.853 -6.014 9.403 1.00 0.00 104 ALA A CA 9
ATOM 18535 C C . ALA A 1 104 ? 1.850 -5.883 7.877 1.00 0.00 104 ALA A C 9
ATOM 18536 O O . ALA A 1 104 ? 2.039 -4.788 7.345 1.00 0.00 104 ALA A O 9
ATOM 18543 N N . PHE A 1 105 ? 1.631 -7.002 7.172 1.00 0.00 105 PHE A N 9
ATOM 18544 C CA . PHE A 1 105 ? 1.607 -6.990 5.706 1.00 0.00 105 PHE A CA 9
ATOM 18545 C C . PHE A 1 105 ? 0.227 -7.313 5.160 1.00 0.00 105 PHE A C 9
ATOM 18546 O O . PHE A 1 105 ? -0.567 -7.993 5.808 1.00 0.00 105 PHE A O 9
ATOM 18563 N N . ILE A 1 106 ? -0.034 -6.825 3.949 1.00 0.00 106 ILE A N 9
ATOM 18564 C CA . ILE A 1 106 ? -1.304 -7.050 3.275 1.00 0.00 106 ILE A CA 9
ATOM 18565 C C . ILE A 1 106 ? -1.082 -7.154 1.767 1.00 0.00 106 ILE A C 9
ATOM 18566 O O . ILE A 1 106 ? -0.033 -6.759 1.258 1.00 0.00 106 ILE A O 9
ATOM 18582 N N . GLY A 1 107 ? -2.067 -7.679 1.055 1.00 0.00 107 GLY A N 9
ATOM 18583 C CA . GLY A 1 107 ? -1.943 -7.808 -0.386 1.00 0.00 107 GLY A CA 9
ATOM 18584 C C . GLY A 1 107 ? -2.813 -6.812 -1.123 1.00 0.00 107 GLY A C 9
ATOM 18585 O O . GLY A 1 107 ? -3.952 -6.579 -0.738 1.00 0.00 107 GLY A O 9
ATOM 18589 N N . ILE A 1 108 ? -2.273 -6.222 -2.182 1.00 0.00 108 ILE A N 9
ATOM 18590 C CA . ILE A 1 108 ? -3.013 -5.240 -2.967 1.00 0.00 108 ILE A CA 9
ATOM 18591 C C . ILE A 1 108 ? -2.857 -5.507 -4.460 1.00 0.00 108 ILE A C 9
ATOM 18592 O O . ILE A 1 108 ? -1.787 -5.909 -4.919 1.00 0.00 108 ILE A O 9
ATOM 18608 N N . GLY A 1 109 ? -3.926 -5.281 -5.215 1.00 0.00 109 GLY A N 9
ATOM 18609 C CA . GLY A 1 109 ? -3.873 -5.503 -6.647 1.00 0.00 109 GLY A CA 9
ATOM 18610 C C . GLY A 1 109 ? -5.132 -5.060 -7.361 1.00 0.00 109 GLY A C 9
ATOM 18611 O O . GLY A 1 109 ? -5.964 -4.352 -6.792 1.00 0.00 109 GLY A O 9
ATOM 18615 N N . PHE A 1 110 ? -5.265 -5.475 -8.616 1.00 0.00 110 PHE A N 9
ATOM 18616 C CA . PHE A 1 110 ? -6.422 -5.117 -9.424 1.00 0.00 110 PHE A CA 9
ATOM 18617 C C . PHE A 1 110 ? -6.652 -6.137 -10.532 1.00 0.00 110 PHE A C 9
ATOM 18618 O O . PHE A 1 110 ? -5.762 -6.921 -10.865 1.00 0.00 110 PHE A O 9
ATOM 18635 N N . THR A 1 111 ? -7.849 -6.110 -11.103 1.00 0.00 111 THR A N 9
ATOM 18636 C CA . THR A 1 111 ? -8.209 -7.020 -12.183 1.00 0.00 111 THR A CA 9
ATOM 18637 C C . THR A 1 111 ? -7.386 -6.745 -13.444 1.0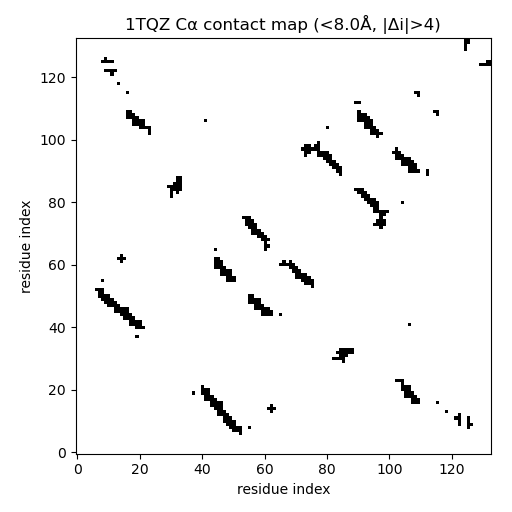0 0.00 111 THR A C 9
ATOM 18638 O O . THR A 1 111 ? -7.502 -7.468 -14.433 1.00 0.00 111 THR A O 9
ATOM 18649 N N . ASP A 1 112 ? -6.551 -5.705 -13.407 1.00 0.00 112 ASP A N 9
ATOM 18650 C CA . ASP A 1 112 ? -5.716 -5.353 -14.552 1.00 0.00 112 ASP A CA 9
ATOM 18651 C C . ASP A 1 112 ? -4.400 -4.730 -14.091 1.00 0.00 112 ASP A C 9
ATOM 18652 O O . ASP A 1 112 ? -4.262 -4.331 -12.934 1.00 0.00 112 ASP A O 9
ATOM 18661 N N . ARG A 1 113 ? -3.438 -4.650 -15.004 1.00 0.00 113 ARG A N 9
ATOM 18662 C CA . ARG A 1 113 ? -2.134 -4.074 -14.691 1.00 0.00 113 ARG A CA 9
ATOM 18663 C C . ARG A 1 113 ? -2.148 -2.557 -14.870 1.00 0.00 113 ARG A C 9
ATOM 18664 O O . ARG A 1 113 ? -1.430 -1.836 -14.178 1.00 0.00 113 ARG A O 9
ATOM 18685 N N . GLY A 1 114 ? -2.960 -2.085 -15.810 1.00 0.00 114 GLY A N 9
ATOM 18686 C CA . GLY A 1 114 ? -3.048 -0.658 -16.076 1.00 0.00 114 GLY A CA 9
ATOM 18687 C C . GLY A 1 114 ? -3.387 0.164 -14.845 1.00 0.00 114 GLY A C 9
ATOM 18688 O O . GLY A 1 114 ? -2.654 1.085 -14.485 1.00 0.00 114 GLY A O 9
ATOM 18692 N N . ASP A 1 115 ? -4.503 -0.158 -14.202 1.00 0.00 115 ASP A N 9
ATOM 18693 C CA . ASP A 1 115 ? -4.926 0.573 -13.013 1.00 0.00 115 ASP A CA 9
ATOM 18694 C C . ASP A 1 115 ? -3.921 0.385 -11.884 1.00 0.00 115 ASP A C 9
ATOM 18695 O O . ASP A 1 115 ? -3.504 1.350 -11.243 1.00 0.00 115 ASP A O 9
ATOM 18704 N N . ALA A 1 116 ? -3.537 -0.865 -11.650 1.00 0.00 116 ALA A N 9
ATOM 18705 C CA . ALA A 1 116 ? -2.579 -1.191 -10.602 1.00 0.00 116 ALA A CA 9
ATOM 18706 C C . ALA A 1 116 ? -1.306 -0.357 -10.736 1.00 0.00 116 ALA A C 9
ATOM 18707 O O . ALA A 1 116 ? -0.575 -0.164 -9.765 1.00 0.00 116 ALA A O 9
ATOM 18714 N N . PHE A 1 117 ? -1.050 0.135 -11.945 1.00 0.00 117 PHE A N 9
ATOM 18715 C CA . PHE A 1 117 ? 0.130 0.950 -12.205 1.00 0.00 117 PHE A CA 9
ATOM 18716 C C . PHE A 1 117 ? -0.047 2.358 -11.643 1.00 0.00 117 PHE A C 9
ATOM 18717 O O . PHE A 1 117 ? 0.757 2.817 -10.832 1.00 0.00 117 PHE A O 9
ATOM 18734 N N . ASP A 1 118 ? -1.101 3.043 -12.085 1.00 0.00 118 ASP A N 9
ATOM 18735 C CA . ASP A 1 118 ? -1.376 4.405 -11.629 1.00 0.00 118 ASP A CA 9
ATOM 18736 C C . ASP A 1 118 ? -1.343 4.505 -10.103 1.00 0.00 118 ASP A C 9
ATOM 18737 O O . ASP A 1 118 ? -0.786 5.450 -9.549 1.00 0.00 118 ASP A O 9
ATOM 18746 N N . PHE A 1 119 ? -1.944 3.531 -9.424 1.00 0.00 119 PHE A N 9
ATOM 18747 C CA . PHE A 1 119 ? -1.967 3.531 -7.962 1.00 0.00 119 PHE A CA 9
ATOM 18748 C C . PHE A 1 119 ? -0.552 3.377 -7.403 1.00 0.00 119 PHE A C 9
ATOM 18749 O O . PHE A 1 119 ? -0.061 4.245 -6.683 1.00 0.00 119 PHE A O 9
ATOM 18766 N N . ASN A 1 120 ? 0.090 2.259 -7.728 1.00 0.00 120 ASN A N 9
ATOM 18767 C CA . ASN A 1 120 ? 1.443 1.977 -7.250 1.00 0.00 120 ASN A CA 9
ATOM 18768 C C . ASN A 1 120 ? 2.371 3.173 -7.451 1.00 0.00 120 ASN A C 9
ATOM 18769 O O . ASN A 1 120 ? 3.069 3.587 -6.527 1.00 0.00 120 ASN A O 9
ATOM 18780 N N . VAL A 1 121 ? 2.379 3.719 -8.663 1.00 0.00 121 VAL A N 9
ATOM 18781 C CA . VAL A 1 121 ? 3.230 4.861 -8.975 1.00 0.00 121 VAL A CA 9
ATOM 18782 C C . VAL A 1 121 ? 2.825 6.097 -8.173 1.00 0.00 121 VAL A C 9
ATOM 18783 O O . VAL A 1 121 ? 3.641 6.987 -7.938 1.00 0.00 121 VAL A O 9
ATOM 18796 N N . SER A 1 122 ? 1.564 6.147 -7.752 1.00 0.00 122 SER A N 9
ATOM 18797 C CA . SER A 1 122 ? 1.066 7.278 -6.975 1.00 0.00 122 SER A CA 9
ATOM 18798 C C . SER A 1 122 ? 1.678 7.289 -5.575 1.00 0.00 122 SER A C 9
ATOM 18799 O O . SER A 1 122 ? 2.222 8.302 -5.134 1.00 0.00 122 SER A O 9
ATOM 18807 N N . LEU A 1 123 ? 1.587 6.155 -4.884 1.00 0.00 123 LEU A N 9
ATOM 18808 C CA . LEU A 1 123 ? 2.135 6.031 -3.537 1.00 0.00 123 LEU A CA 9
ATOM 18809 C C . LEU A 1 123 ? 3.631 6.314 -3.528 1.00 0.00 123 LEU A C 9
ATOM 18810 O O . LEU A 1 123 ? 4.151 6.920 -2.591 1.00 0.00 123 LEU A O 9
ATOM 18826 N N . GLN A 1 124 ? 4.317 5.869 -4.574 1.00 0.00 124 GLN A N 9
ATOM 18827 C CA . GLN A 1 124 ? 5.754 6.072 -4.684 1.00 0.00 124 GLN A CA 9
ATOM 18828 C C . GLN A 1 124 ? 6.088 7.552 -4.845 1.00 0.00 124 GLN A C 9
ATOM 18829 O O . GLN A 1 124 ? 6.878 8.107 -4.081 1.00 0.00 124 GLN A O 9
ATOM 18843 N N . ASP A 1 125 ? 5.480 8.186 -5.844 1.00 0.00 125 ASP A N 9
ATOM 18844 C CA . ASP A 1 125 ? 5.711 9.603 -6.107 1.00 0.00 125 ASP A CA 9
ATOM 18845 C C . ASP A 1 125 ? 5.515 10.434 -4.841 1.00 0.00 125 ASP A C 9
ATOM 18846 O O . ASP A 1 125 ? 6.276 11.363 -4.575 1.00 0.00 125 ASP A O 9
ATOM 18855 N N . HIS A 1 126 ? 4.491 10.095 -4.065 1.00 0.00 126 HIS A N 9
ATOM 18856 C CA . HIS A 1 126 ? 4.203 10.815 -2.830 1.00 0.00 126 HIS A CA 9
ATOM 18857 C C . HIS A 1 126 ? 5.268 10.530 -1.769 1.00 0.00 126 HIS A C 9
ATOM 18858 O O . HIS A 1 126 ? 5.833 11.452 -1.180 1.00 0.00 126 HIS A O 9
ATOM 18872 N N . PHE A 1 127 ? 5.524 9.249 -1.520 1.00 0.00 127 PHE A N 9
ATOM 18873 C CA . PHE A 1 127 ? 6.506 8.844 -0.518 1.00 0.00 127 PHE A CA 9
ATOM 18874 C C . PHE A 1 127 ? 7.918 9.283 -0.907 1.00 0.00 127 PHE A C 9
ATOM 18875 O O . PHE A 1 127 ? 8.398 10.318 -0.446 1.00 0.00 127 PHE A O 9
ATOM 18892 N N . LYS A 1 128 ? 8.584 8.499 -1.752 1.00 0.00 128 LYS A N 9
ATOM 18893 C CA . LYS A 1 128 ? 9.940 8.825 -2.184 1.00 0.00 128 LYS A CA 9
ATOM 18894 C C . LYS A 1 128 ? 9.916 9.698 -3.433 1.00 0.00 128 LYS A C 9
ATOM 18895 O O . LYS A 1 128 ? 9.049 9.542 -4.292 1.00 0.00 128 LYS A O 9
ATOM 18914 N N . TRP A 1 129 ? 10.875 10.617 -3.534 1.00 0.00 129 TRP A N 9
ATOM 18915 C CA . TRP A 1 129 ? 10.964 11.512 -4.680 1.00 0.00 129 TRP A CA 9
ATOM 18916 C C . TRP A 1 129 ? 12.407 11.971 -4.884 1.00 0.00 129 TRP A C 9
ATOM 18917 O O . TRP A 1 129 ? 12.839 12.970 -4.311 1.00 0.00 129 TRP A O 9
ATOM 18938 N N . VAL A 1 130 ? 13.149 11.224 -5.694 1.00 0.00 130 VAL A N 9
ATOM 18939 C CA . VAL A 1 130 ? 14.545 11.545 -5.971 1.00 0.00 130 VAL A CA 9
ATOM 18940 C C . VAL A 1 130 ? 14.964 11.002 -7.332 1.00 0.00 130 VAL A C 9
ATOM 18941 O O . VAL A 1 130 ? 15.460 11.743 -8.182 1.00 0.00 130 VAL A O 9
ATOM 18954 N N . LYS A 1 131 ? 14.760 9.705 -7.533 1.00 0.00 131 LYS A N 9
ATOM 18955 C CA . LYS A 1 131 ? 15.114 9.058 -8.792 1.00 0.00 131 LYS A CA 9
ATOM 18956 C C . LYS A 1 131 ? 13.921 9.032 -9.747 1.00 0.00 131 LYS A C 9
ATOM 18957 O O . LYS A 1 131 ? 13.739 8.076 -10.501 1.00 0.00 131 LYS A O 9
ATOM 18976 N N . GLN A 1 132 ? 13.112 10.086 -9.712 1.00 0.00 132 GLN A N 9
ATOM 18977 C CA . GLN A 1 132 ? 11.940 10.179 -10.574 1.00 0.00 132 GLN A CA 9
ATOM 18978 C C . GLN A 1 132 ? 11.495 11.630 -10.729 1.00 0.00 132 GLN A C 9
ATOM 18979 O O . GLN A 1 132 ? 11.055 12.261 -9.768 1.00 0.00 132 GLN A O 9
ATOM 18993 N N . GLU A 1 133 ? 11.612 12.153 -11.946 1.00 0.00 133 GLU A N 9
ATOM 18994 C CA . GLU A 1 133 ? 11.220 13.529 -12.226 1.00 0.00 133 GLU A CA 9
ATOM 18995 C C . GLU A 1 133 ? 10.802 13.688 -13.684 1.00 0.00 133 GLU A C 9
ATOM 18996 O O . GLU A 1 133 ? 11.697 13.822 -14.545 1.00 0.00 133 GLU A O 9
ATOM 19009 N N . MET A 1 1 ? -8.377 18.860 15.869 1.00 0.00 1 MET A N 10
ATOM 19010 C CA . MET A 1 1 ? -7.758 18.834 17.223 1.00 0.00 1 MET A CA 10
ATOM 19011 C C . MET A 1 1 ? -6.240 18.987 17.142 1.00 0.00 1 MET A C 10
ATOM 19012 O O . MET A 1 1 ? -5.493 18.176 17.689 1.00 0.00 1 MET A O 10
ATOM 19028 N N . ALA A 1 2 ? -5.786 20.034 16.455 1.00 0.00 2 ALA A N 10
ATOM 19029 C CA . ALA A 1 2 ? -4.355 20.287 16.306 1.00 0.00 2 ALA A CA 10
ATOM 19030 C C . ALA A 1 2 ? -4.097 21.544 15.480 1.00 0.00 2 ALA A C 10
ATOM 19031 O O . ALA A 1 2 ? -3.910 21.473 14.266 1.00 0.00 2 ALA A O 10
ATOM 19038 N N . ALA A 1 3 ? -4.085 22.693 16.147 1.00 0.00 3 ALA A N 10
ATOM 19039 C CA . ALA A 1 3 ? -3.846 23.964 15.474 1.00 0.00 3 ALA A CA 10
ATOM 19040 C C . ALA A 1 3 ? -2.351 24.233 15.317 1.00 0.00 3 ALA A C 10
ATOM 19041 O O . ALA A 1 3 ? -1.824 25.208 15.854 1.00 0.00 3 ALA A O 10
ATOM 19048 N N . GLU A 1 4 ? -1.669 23.362 14.578 1.00 0.00 4 GLU A N 10
ATOM 19049 C CA . GLU A 1 4 ? -0.235 23.511 14.355 1.00 0.00 4 GLU A CA 10
ATOM 19050 C C . GLU A 1 4 ? 0.040 24.382 13.131 1.00 0.00 4 GLU A C 10
ATOM 19051 O O . GLU A 1 4 ? -0.719 24.368 12.164 1.00 0.00 4 GLU A O 10
ATOM 19063 N N . LEU A 1 5 ? 1.132 25.140 13.185 1.00 0.00 5 LEU A N 10
ATOM 19064 C CA . LEU A 1 5 ? 1.507 26.019 12.082 1.00 0.00 5 LEU A CA 10
ATOM 19065 C C . LEU A 1 5 ? 2.434 25.304 11.100 1.00 0.00 5 LEU A C 10
ATOM 19066 O O . LEU A 1 5 ? 3.532 25.780 10.807 1.00 0.00 5 LEU A O 10
ATOM 19082 N N . GLU A 1 6 ? 1.986 24.159 10.595 1.00 0.00 6 GLU A N 10
ATOM 19083 C CA . GLU A 1 6 ? 2.777 23.382 9.646 1.00 0.00 6 GLU A CA 10
ATOM 19084 C C . GLU A 1 6 ? 1.880 22.547 8.737 1.00 0.00 6 GLU A C 10
ATOM 19085 O O . GLU A 1 6 ? 1.634 21.372 9.005 1.00 0.00 6 GLU A O 10
ATOM 19097 N N . TYR A 1 7 ? 1.396 23.159 7.661 1.00 0.00 7 TYR A N 10
ATOM 19098 C CA . TYR A 1 7 ? 0.527 22.467 6.714 1.00 0.00 7 TYR A CA 10
ATOM 19099 C C . TYR A 1 7 ? 1.345 21.677 5.692 1.00 0.00 7 TYR A C 10
ATOM 19100 O O . TYR A 1 7 ? 1.627 22.169 4.600 1.00 0.00 7 TYR A O 10
ATOM 19118 N N . GLU A 1 8 ? 1.724 20.454 6.051 1.00 0.00 8 GLU A N 10
ATOM 19119 C CA . GLU A 1 8 ? 2.508 19.605 5.159 1.00 0.00 8 GLU A CA 10
ATOM 19120 C C . GLU A 1 8 ? 2.401 18.137 5.562 1.00 0.00 8 GLU A C 10
ATOM 19121 O O . GLU A 1 8 ? 2.471 17.800 6.744 1.00 0.00 8 GLU A O 10
ATOM 19133 N N . SER A 1 9 ? 2.235 17.266 4.570 1.00 0.00 9 SER A N 10
ATOM 19134 C CA . SER A 1 9 ? 2.121 15.832 4.819 1.00 0.00 9 SER A CA 10
ATOM 19135 C C . SER A 1 9 ? 2.362 15.039 3.539 1.00 0.00 9 SER A C 10
ATOM 19136 O O . SER A 1 9 ? 2.470 15.612 2.455 1.00 0.00 9 SER A O 10
ATOM 19144 N N . VAL A 1 10 ? 2.447 13.718 3.671 1.00 0.00 10 VAL A N 10
ATOM 19145 C CA . VAL A 1 10 ? 2.678 12.840 2.532 1.00 0.00 10 VAL A CA 10
ATOM 19146 C C . VAL A 1 10 ? 1.580 13.007 1.479 1.00 0.00 10 VAL A C 10
ATOM 19147 O O . VAL A 1 10 ? 1.860 13.428 0.359 1.00 0.00 10 VAL A O 10
ATOM 19160 N N . LEU A 1 11 ? 0.339 12.669 1.841 1.00 0.00 11 LEU A N 10
ATOM 19161 C CA . LEU A 1 11 ? -0.798 12.780 0.930 1.00 0.00 11 LEU A CA 10
ATOM 19162 C C . LEU A 1 11 ? -0.862 11.583 -0.005 1.00 0.00 11 LEU A C 10
ATOM 19163 O O . LEU A 1 11 ? -0.298 11.604 -1.100 1.00 0.00 11 LEU A O 10
ATOM 19179 N N . CYS A 1 12 ? -1.565 10.544 0.426 1.00 0.00 12 CYS A N 10
ATOM 19180 C CA . CYS A 1 12 ? -1.713 9.344 -0.389 1.00 0.00 12 CYS A CA 10
ATOM 19181 C C . CYS A 1 12 ? -3.138 8.807 -0.297 1.00 0.00 12 CYS A C 10
ATOM 19182 O O . CYS A 1 12 ? -3.696 8.694 0.791 1.00 0.00 12 CYS A O 10
ATOM 19190 N N . VAL A 1 13 ? -3.733 8.483 -1.445 1.00 0.00 13 VAL A N 10
ATOM 19191 C CA . VAL A 1 13 ? -5.101 7.972 -1.472 1.00 0.00 13 VAL A CA 10
ATOM 19192 C C . VAL A 1 13 ? -5.368 7.118 -2.706 1.00 0.00 13 VAL A C 10
ATOM 19193 O O . VAL A 1 13 ? -4.668 7.229 -3.711 1.00 0.00 13 VAL A O 10
ATOM 19206 N N . LYS A 1 14 ? -6.390 6.264 -2.623 1.00 0.00 14 LYS A N 10
ATOM 19207 C CA . LYS A 1 14 ? -6.739 5.394 -3.740 1.00 0.00 14 LYS A CA 10
ATOM 19208 C C . LYS A 1 14 ? -8.073 4.685 -3.508 1.00 0.00 14 LYS A C 10
ATOM 19209 O O . LYS A 1 14 ? -8.115 3.580 -2.964 1.00 0.00 14 LYS A O 10
ATOM 19228 N N . PRO A 1 15 ? -9.186 5.317 -3.922 1.00 0.00 15 PRO A N 10
ATOM 19229 C CA . PRO A 1 15 ? -10.526 4.748 -3.759 1.00 0.00 15 PRO A CA 10
ATOM 19230 C C . PRO A 1 15 ? -10.815 3.616 -4.736 1.00 0.00 15 PRO A C 10
ATOM 19231 O O . PRO A 1 15 ? -11.749 2.839 -4.538 1.00 0.00 15 PRO A O 10
ATOM 19242 N N . ASP A 1 16 ? -10.013 3.519 -5.786 1.00 0.00 16 ASP A N 10
ATOM 19243 C CA . ASP A 1 16 ? -10.200 2.476 -6.779 1.00 0.00 16 ASP A CA 10
ATOM 19244 C C . ASP A 1 16 ? -9.031 1.501 -6.749 1.00 0.00 16 ASP A C 10
ATOM 19245 O O . ASP A 1 16 ? -8.024 1.709 -7.422 1.00 0.00 16 ASP A O 10
ATOM 19254 N N . VAL A 1 17 ? -9.166 0.443 -5.954 1.00 0.00 17 VAL A N 10
ATOM 19255 C CA . VAL A 1 17 ? -8.113 -0.554 -5.829 1.00 0.00 17 VAL A CA 10
ATOM 19256 C C . VAL A 1 17 ? -8.637 -1.817 -5.145 1.00 0.00 17 VAL A C 10
ATOM 19257 O O . VAL A 1 17 ? -9.637 -1.772 -4.423 1.00 0.00 17 VAL A O 10
ATOM 19270 N N . SER A 1 18 ? -7.955 -2.940 -5.372 1.00 0.00 18 SER A N 10
ATOM 19271 C CA . SER A 1 18 ? -8.351 -4.217 -4.779 1.00 0.00 18 SER A CA 10
ATOM 19272 C C . SER A 1 18 ? -7.264 -4.743 -3.844 1.00 0.00 18 SER A C 10
ATOM 19273 O O . SER A 1 18 ? -6.098 -4.831 -4.225 1.00 0.00 18 SER A O 10
ATOM 19281 N N . VAL A 1 19 ? -7.655 -5.081 -2.618 1.00 0.00 19 VAL A N 10
ATOM 19282 C CA . VAL A 1 19 ? -6.714 -5.579 -1.616 1.00 0.00 19 VAL A CA 10
ATOM 19283 C C . VAL A 1 19 ? -7.073 -6.995 -1.167 1.00 0.00 19 VAL A C 10
ATOM 19284 O O . VAL A 1 19 ? -8.248 -7.347 -1.068 1.00 0.00 19 VAL A O 10
ATOM 19297 N N . TYR A 1 20 ? -6.046 -7.801 -0.897 1.00 0.00 20 TYR A N 10
ATOM 19298 C CA . TYR A 1 20 ? -6.251 -9.178 -0.457 1.00 0.00 20 TYR A CA 10
ATOM 19299 C C . TYR A 1 20 ? -5.667 -9.415 0.932 1.00 0.00 20 TYR A C 10
ATOM 19300 O O . TYR A 1 20 ? -4.864 -8.623 1.429 1.00 0.00 20 TYR A O 10
ATOM 19318 N N . ARG A 1 21 ? -6.080 -10.516 1.551 1.00 0.00 21 ARG A N 10
ATOM 19319 C CA . ARG A 1 21 ? -5.608 -10.875 2.885 1.00 0.00 21 ARG A CA 10
ATOM 19320 C C . ARG A 1 21 ? -5.195 -12.340 2.935 1.00 0.00 21 ARG A C 10
ATOM 19321 O O . ARG A 1 21 ? -5.750 -13.176 2.223 1.00 0.00 21 ARG A O 10
ATOM 19342 N N . ILE A 1 22 ? -4.219 -12.646 3.783 1.00 0.00 22 ILE A N 10
ATOM 19343 C CA . ILE A 1 22 ? -3.736 -14.013 3.925 1.00 0.00 22 ILE A CA 10
ATOM 19344 C C . ILE A 1 22 ? -4.064 -14.569 5.308 1.00 0.00 22 ILE A C 10
ATOM 19345 O O . ILE A 1 22 ? -3.310 -14.365 6.259 1.00 0.00 22 ILE A O 10
ATOM 19361 N N . PRO A 1 23 ? -5.195 -15.287 5.442 1.00 0.00 23 PRO A N 10
ATOM 19362 C CA . PRO A 1 23 ? -5.611 -15.876 6.712 1.00 0.00 23 PRO A CA 10
ATOM 19363 C C . PRO A 1 23 ? -4.447 -16.529 7.465 1.00 0.00 23 PRO A C 10
ATOM 19364 O O . PRO A 1 23 ? -4.274 -16.296 8.661 1.00 0.00 23 PRO A O 10
ATOM 19375 N N . PRO A 1 24 ? -3.624 -17.357 6.784 1.00 0.00 24 PRO A N 10
ATOM 19376 C CA . PRO A 1 24 ? -2.483 -18.021 7.426 1.00 0.00 24 PRO A CA 10
ATOM 19377 C C . PRO A 1 24 ? -1.424 -17.025 7.888 1.00 0.00 24 PRO A C 10
ATOM 19378 O O . PRO A 1 24 ? -1.340 -15.911 7.371 1.00 0.00 24 PRO A O 10
ATOM 19389 N N . ARG A 1 25 ? -0.622 -17.431 8.865 1.00 0.00 25 ARG A N 10
ATOM 19390 C CA . ARG A 1 25 ? 0.428 -16.572 9.400 1.00 0.00 25 ARG A CA 10
ATOM 19391 C C . ARG A 1 25 ? 1.772 -16.876 8.743 1.00 0.00 25 ARG A C 10
ATOM 19392 O O . ARG A 1 25 ? 2.079 -18.029 8.439 1.00 0.00 25 ARG A O 10
ATOM 19413 N N . ALA A 1 26 ? 2.568 -15.833 8.526 1.00 0.00 26 ALA A N 10
ATOM 19414 C CA . ALA A 1 26 ? 3.878 -15.986 7.905 1.00 0.00 26 ALA A CA 10
ATOM 19415 C C . ALA A 1 26 ? 4.838 -14.900 8.378 1.00 0.00 26 ALA A C 10
ATOM 19416 O O . ALA A 1 26 ? 4.976 -13.858 7.738 1.00 0.00 26 ALA A O 10
ATOM 19423 N N . SER A 1 27 ? 5.499 -15.152 9.503 1.00 0.00 27 SER A N 10
ATOM 19424 C CA . SER A 1 27 ? 6.446 -14.197 10.065 1.00 0.00 27 SER A CA 10
ATOM 19425 C C . SER A 1 27 ? 7.543 -13.855 9.058 1.00 0.00 27 SER A C 10
ATOM 19426 O O . SER A 1 27 ? 7.829 -12.683 8.813 1.00 0.00 27 SER A O 10
ATOM 19434 N N . ASN A 1 28 ? 8.154 -14.884 8.482 1.00 0.00 28 ASN A N 10
ATOM 19435 C CA . ASN A 1 28 ? 9.221 -14.690 7.507 1.00 0.00 28 ASN A CA 10
ATOM 19436 C C . ASN A 1 28 ? 8.657 -14.472 6.107 1.00 0.00 28 ASN A C 10
ATOM 19437 O O . ASN A 1 28 ? 8.680 -13.358 5.584 1.00 0.00 28 ASN A O 10
ATOM 19448 N N . ARG A 1 29 ? 8.155 -15.544 5.501 1.00 0.00 29 ARG A N 10
ATOM 19449 C CA . ARG A 1 29 ? 7.591 -15.471 4.158 1.00 0.00 29 ARG A CA 10
ATOM 19450 C C . ARG A 1 29 ? 6.692 -16.674 3.879 1.00 0.00 29 ARG A C 10
ATOM 19451 O O . ARG A 1 29 ? 6.546 -17.559 4.721 1.00 0.00 29 ARG A O 10
ATOM 19472 N N . GLY A 1 30 ? 6.095 -16.701 2.692 1.00 0.00 30 GLY A N 10
ATOM 19473 C CA . GLY A 1 30 ? 5.222 -17.803 2.323 1.00 0.00 30 GLY A CA 10
ATOM 19474 C C . GLY A 1 30 ? 5.687 -18.505 1.060 1.00 0.00 30 GLY A C 10
ATOM 19475 O O . GLY A 1 30 ? 6.416 -19.496 1.121 1.00 0.00 30 GLY A O 10
ATOM 19479 N N . TYR A 1 31 ? 5.272 -17.978 -0.085 1.00 0.00 31 TYR A N 10
ATOM 19480 C CA . TYR A 1 31 ? 5.649 -18.539 -1.375 1.00 0.00 31 TYR A CA 10
ATOM 19481 C C . TYR A 1 31 ? 5.330 -17.558 -2.493 1.00 0.00 31 TYR A C 10
ATOM 19482 O O . TYR A 1 31 ? 4.388 -16.770 -2.392 1.00 0.00 31 TYR A O 10
ATOM 19500 N N . ARG A 1 32 ? 6.126 -17.601 -3.552 1.00 0.00 32 ARG A N 10
ATOM 19501 C CA . ARG A 1 32 ? 5.942 -16.710 -4.690 1.00 0.00 32 ARG A CA 10
ATOM 19502 C C . ARG A 1 32 ? 4.606 -16.955 -5.387 1.00 0.00 32 ARG A C 10
ATOM 19503 O O . ARG A 1 32 ? 3.983 -18.009 -5.223 1.00 0.00 32 ARG A O 10
ATOM 19524 N N . ALA A 1 33 ? 4.174 -15.970 -6.171 1.00 0.00 33 ALA A N 10
ATOM 19525 C CA . ALA A 1 33 ? 2.916 -16.062 -6.907 1.00 0.00 33 ALA A CA 10
ATOM 19526 C C . ALA A 1 33 ? 2.909 -17.233 -7.890 1.00 0.00 33 ALA A C 10
ATOM 19527 O O . ALA A 1 33 ? 1.906 -17.474 -8.560 1.00 0.00 33 ALA A O 10
ATOM 19534 N N . SER A 1 34 ? 4.015 -17.972 -7.968 1.00 0.00 34 SER A N 10
ATOM 19535 C CA . SER A 1 34 ? 4.094 -19.118 -8.862 1.00 0.00 34 SER A CA 10
ATOM 19536 C C . SER A 1 34 ? 3.032 -20.145 -8.485 1.00 0.00 34 SER A C 10
ATOM 19537 O O . SER A 1 34 ? 2.502 -20.854 -9.340 1.00 0.00 34 SER A O 10
ATOM 19545 N N . ASP A 1 35 ? 2.736 -20.215 -7.189 1.00 0.00 35 ASP A N 10
ATOM 19546 C CA . ASP A 1 35 ? 1.746 -21.152 -6.682 1.00 0.00 35 ASP A CA 10
ATOM 19547 C C . ASP A 1 35 ? 0.987 -20.575 -5.483 1.00 0.00 35 ASP A C 10
ATOM 19548 O O . ASP A 1 35 ? 0.322 -21.313 -4.756 1.00 0.00 35 ASP A O 10
ATOM 19557 N N . TRP A 1 36 ? 1.090 -19.260 -5.276 1.00 0.00 36 TRP A N 10
ATOM 19558 C CA . TRP A 1 36 ? 0.402 -18.613 -4.160 1.00 0.00 36 TRP A CA 10
ATOM 19559 C C . TRP A 1 36 ? -1.095 -18.513 -4.440 1.00 0.00 36 TRP A C 10
ATOM 19560 O O . TRP A 1 36 ? -1.911 -18.904 -3.607 1.00 0.00 36 TRP A O 10
ATOM 19581 N N . LYS A 1 37 ? -1.448 -18.009 -5.622 1.00 0.00 37 LYS A N 10
ATOM 19582 C CA . LYS A 1 37 ? -2.850 -17.876 -6.014 1.00 0.00 37 LYS A CA 10
ATOM 19583 C C . LYS A 1 37 ? -3.644 -17.081 -4.973 1.00 0.00 37 LYS A C 10
ATOM 19584 O O . LYS A 1 37 ? -3.307 -17.075 -3.790 1.00 0.00 37 LYS A O 10
ATOM 19603 N N . LEU A 1 38 ? -4.700 -16.407 -5.420 1.00 0.00 38 LEU A N 10
ATOM 19604 C CA . LEU A 1 38 ? -5.528 -15.612 -4.519 1.00 0.00 38 LEU A CA 10
ATOM 19605 C C . LEU A 1 38 ? -6.757 -15.074 -5.235 1.00 0.00 38 LEU A C 10
ATOM 19606 O O . LEU A 1 38 ? -6.989 -13.865 -5.281 1.00 0.00 38 LEU A O 10
ATOM 19622 N N . ASP A 1 39 ? -7.552 -15.980 -5.785 1.00 0.00 39 ASP A N 10
ATOM 19623 C CA . ASP A 1 39 ? -8.766 -15.598 -6.485 1.00 0.00 39 ASP A CA 10
ATOM 19624 C C . ASP A 1 39 ? -9.897 -15.331 -5.497 1.00 0.00 39 ASP A C 10
ATOM 19625 O O . ASP A 1 39 ? -10.884 -14.679 -5.835 1.00 0.00 39 ASP A O 10
ATOM 19634 N N . GLN A 1 40 ? -9.753 -15.841 -4.273 1.00 0.00 40 GLN A N 10
ATOM 19635 C CA . GLN A 1 40 ? -10.772 -15.646 -3.247 1.00 0.00 40 GLN A CA 10
ATOM 19636 C C . GLN A 1 40 ? -10.495 -14.389 -2.416 1.00 0.00 40 GLN A C 10
ATOM 19637 O O . GLN A 1 40 ? -11.292 -13.452 -2.432 1.00 0.00 40 GLN A O 10
ATOM 19651 N N . PRO A 1 41 ? -9.366 -14.334 -1.676 1.00 0.00 41 PRO A N 10
ATOM 19652 C CA . PRO A 1 41 ? -9.030 -13.161 -0.858 1.00 0.00 41 PRO A CA 10
ATOM 19653 C C . PRO A 1 41 ? -8.688 -11.942 -1.706 1.00 0.00 41 PRO A C 10
ATOM 19654 O O . PRO A 1 41 ? -7.583 -11.837 -2.236 1.00 0.00 41 PRO A O 10
ATOM 19665 N N . ASP A 1 42 ? -9.649 -11.032 -1.847 1.00 0.00 42 ASP A N 10
ATOM 19666 C CA . ASP A 1 42 ? -9.455 -9.825 -2.642 1.00 0.00 42 ASP A CA 10
ATOM 19667 C C . ASP A 1 42 ? -10.663 -8.892 -2.503 1.00 0.00 42 ASP A C 10
ATOM 19668 O O . ASP A 1 42 ? -11.493 -8.800 -3.406 1.00 0.00 42 ASP A O 10
ATOM 19677 N N . TRP A 1 43 ? -10.762 -8.208 -1.364 1.00 0.00 43 TRP A N 10
ATOM 19678 C CA . TRP A 1 43 ? -11.875 -7.297 -1.120 1.00 0.00 43 TRP A CA 10
ATOM 19679 C C . TRP A 1 43 ? -11.709 -6.005 -1.919 1.00 0.00 43 TRP A C 10
ATOM 19680 O O . TRP A 1 43 ? -10.615 -5.688 -2.385 1.00 0.00 43 TRP A O 10
ATOM 19701 N N . THR A 1 44 ? -12.806 -5.265 -2.076 1.00 0.00 44 THR A N 10
ATOM 19702 C CA . THR A 1 44 ? -12.784 -4.010 -2.819 1.00 0.00 44 THR A CA 10
ATOM 19703 C C . THR A 1 44 ? -13.039 -2.825 -1.892 1.00 0.00 44 THR A C 10
ATOM 19704 O O . THR A 1 44 ? -14.000 -2.821 -1.121 1.00 0.00 44 THR A O 10
ATOM 19715 N N . GLY A 1 45 ? -12.173 -1.817 -1.973 1.00 0.00 45 GLY A N 10
ATOM 19716 C CA . GLY A 1 45 ? -12.327 -0.643 -1.132 1.00 0.00 45 GLY A CA 10
ATOM 19717 C C . GLY A 1 45 ? -11.276 0.416 -1.403 1.00 0.00 45 GLY A C 10
ATOM 19718 O O . GLY A 1 45 ? -10.487 0.289 -2.338 1.00 0.00 45 GLY A O 10
ATOM 19722 N N . ARG A 1 46 ? -11.265 1.464 -0.580 1.00 0.00 46 ARG A N 10
ATOM 19723 C CA . ARG A 1 46 ? -10.298 2.545 -0.740 1.00 0.00 46 ARG A CA 10
ATOM 19724 C C . ARG A 1 46 ? -9.177 2.430 0.279 1.00 0.00 46 ARG A C 10
ATOM 19725 O O . ARG A 1 46 ? -9.419 2.190 1.462 1.00 0.00 46 ARG A O 10
ATOM 19746 N N . LEU A 1 47 ? -7.951 2.624 -0.180 1.00 0.00 47 LEU A N 10
ATOM 19747 C CA . LEU A 1 47 ? -6.799 2.562 0.702 1.00 0.00 47 LEU A CA 10
ATOM 19748 C C . LEU A 1 47 ? -5.997 3.839 0.567 1.00 0.00 47 LEU A C 10
ATOM 19749 O O . LEU A 1 47 ? -5.937 4.435 -0.508 1.00 0.00 47 LEU A O 10
ATOM 19765 N N . ARG A 1 48 ? -5.410 4.275 1.663 1.00 0.00 48 ARG A N 10
ATOM 19766 C CA . ARG A 1 48 ? -4.643 5.507 1.660 1.00 0.00 48 ARG A CA 10
ATOM 19767 C C . ARG A 1 48 ? -3.761 5.599 2.890 1.00 0.00 48 ARG A C 10
ATOM 19768 O O . ARG A 1 48 ? -3.899 4.806 3.819 1.00 0.00 48 ARG A O 10
ATOM 19789 N N . ILE A 1 49 ? -2.867 6.579 2.905 1.00 0.00 49 ILE A N 10
ATOM 19790 C CA . ILE A 1 49 ? -1.986 6.768 4.044 1.00 0.00 49 ILE A CA 10
ATOM 19791 C C . ILE A 1 49 ? -1.782 8.247 4.323 1.00 0.00 49 ILE A C 10
ATOM 19792 O O . ILE A 1 49 ? -1.881 9.089 3.423 1.00 0.00 49 ILE A O 10
ATOM 19808 N N . THR A 1 50 ? -1.494 8.551 5.577 1.00 0.00 50 THR A N 10
ATOM 19809 C CA . THR A 1 50 ? -1.271 9.921 5.994 1.00 0.00 50 THR A CA 10
ATOM 19810 C C . THR A 1 50 ? -0.310 9.971 7.174 1.00 0.00 50 THR A C 10
ATOM 19811 O O . THR A 1 50 ? -0.143 8.989 7.899 1.00 0.00 50 THR A O 10
ATOM 19822 N N . SER A 1 51 ? 0.329 11.116 7.345 1.00 0.00 51 SER A N 10
ATOM 19823 C CA . SER A 1 51 ? 1.292 11.304 8.419 1.00 0.00 51 SER A CA 10
ATOM 19824 C C . SER A 1 51 ? 1.241 12.732 8.951 1.00 0.00 51 SER A C 10
ATOM 19825 O O . SER A 1 51 ? 1.346 13.691 8.186 1.00 0.00 51 SER A O 10
ATOM 19833 N N . LYS A 1 52 ? 1.083 12.871 10.263 1.00 0.00 52 LYS A N 10
ATOM 19834 C CA . LYS A 1 52 ? 1.021 14.188 10.885 1.00 0.00 52 LYS A CA 10
ATOM 19835 C C . LYS A 1 52 ? 2.279 14.993 10.565 1.00 0.00 52 LYS A C 10
ATOM 19836 O O . LYS A 1 52 ? 2.201 16.087 10.006 1.00 0.00 52 LYS A O 10
ATOM 19855 N N . GLY A 1 53 ? 3.436 14.444 10.911 1.00 0.00 53 GLY A N 10
ATOM 19856 C CA . GLY A 1 53 ? 4.688 15.128 10.639 1.00 0.00 53 GLY A CA 10
ATOM 19857 C C . GLY A 1 53 ? 5.894 14.330 11.094 1.00 0.00 53 GLY A C 10
ATOM 19858 O O . GLY A 1 53 ? 6.802 14.055 10.310 1.00 0.00 53 GLY A O 10
ATOM 19862 N N . LYS A 1 54 ? 5.902 13.967 12.371 1.00 0.00 54 LYS A N 10
ATOM 19863 C CA . LYS A 1 54 ? 7.000 13.200 12.955 1.00 0.00 54 LYS A CA 10
ATOM 19864 C C . LYS A 1 54 ? 6.673 11.707 12.984 1.00 0.00 54 LYS A C 10
ATOM 19865 O O . LYS A 1 54 ? 7.544 10.871 13.234 1.00 0.00 54 LYS A O 10
ATOM 19884 N N . ILE A 1 55 ? 5.410 11.388 12.724 1.00 0.00 55 ILE A N 10
ATOM 19885 C CA . ILE A 1 55 ? 4.930 10.012 12.711 1.00 0.00 55 ILE A CA 10
ATOM 19886 C C . ILE A 1 55 ? 4.094 9.762 11.450 1.00 0.00 55 ILE A C 10
ATOM 19887 O O . ILE A 1 55 ? 3.734 10.705 10.753 1.00 0.00 55 ILE A O 10
ATOM 19903 N N . ALA A 1 56 ? 3.794 8.498 11.158 1.00 0.00 56 ALA A N 10
ATOM 19904 C CA . ALA A 1 56 ? 3.008 8.154 9.977 1.00 0.00 56 ALA A CA 10
ATOM 19905 C C . ALA A 1 56 ? 2.043 7.011 10.278 1.00 0.00 56 ALA A C 10
ATOM 19906 O O . ALA A 1 56 ? 2.306 6.176 11.141 1.00 0.00 56 ALA A O 10
ATOM 19913 N N . TYR A 1 57 ? 0.921 6.981 9.568 1.00 0.00 57 TYR A N 10
ATOM 19914 C CA . TYR A 1 57 ? -0.074 5.936 9.778 1.00 0.00 57 TYR A CA 10
ATOM 19915 C C . TYR A 1 57 ? -0.922 5.709 8.529 1.00 0.00 57 TYR A C 10
ATOM 19916 O O . TYR A 1 57 ? -1.186 6.637 7.764 1.00 0.00 57 TYR A O 10
ATOM 19934 N N . ILE A 1 58 ? -1.343 4.460 8.335 1.00 0.00 58 ILE A N 10
ATOM 19935 C CA . ILE A 1 58 ? -2.158 4.088 7.184 1.00 0.00 58 ILE A CA 10
ATOM 19936 C C . ILE A 1 58 ? -3.623 3.934 7.579 1.00 0.00 58 ILE A C 10
ATOM 19937 O O . ILE A 1 58 ? -3.941 3.342 8.608 1.00 0.00 58 ILE A O 10
ATOM 19953 N N . LYS A 1 59 ? -4.506 4.467 6.745 1.00 0.00 59 LYS A N 10
ATOM 19954 C CA . LYS A 1 59 ? -5.941 4.393 6.997 1.00 0.00 59 LYS A CA 10
ATOM 19955 C C . LYS A 1 59 ? -6.651 3.670 5.856 1.00 0.00 59 LYS A C 10
ATOM 19956 O O . LYS A 1 59 ? -6.374 3.921 4.682 1.00 0.00 59 LYS A O 10
ATOM 19975 N N . LEU A 1 60 ? -7.566 2.771 6.205 1.00 0.00 60 LEU A N 10
ATOM 19976 C CA . LEU A 1 60 ? -8.313 2.014 5.206 1.00 0.00 60 LEU A CA 10
ATOM 19977 C C . LEU A 1 60 ? -9.814 2.112 5.455 1.00 0.00 60 LEU A C 10
ATOM 19978 O O . LEU A 1 60 ? -10.264 2.247 6.594 1.00 0.00 60 LEU A O 10
ATOM 19994 N N . GLU A 1 61 ? -10.579 2.033 4.375 1.00 0.00 61 GLU A N 10
ATOM 19995 C CA . GLU A 1 61 ? -12.032 2.100 4.447 1.00 0.00 61 GLU A CA 10
ATOM 19996 C C . GLU A 1 61 ? -12.636 1.890 3.063 1.00 0.00 61 GLU A C 10
ATOM 19997 O O . GLU A 1 61 ? -11.922 1.582 2.110 1.00 0.00 61 GLU A O 10
ATOM 20009 N N . ASP A 1 62 ? -13.950 2.043 2.960 1.00 0.00 62 ASP A N 10
ATOM 20010 C CA . ASP A 1 62 ? -14.643 1.863 1.689 1.00 0.00 62 ASP A CA 10
ATOM 20011 C C . ASP A 1 62 ? -14.870 3.197 0.985 1.00 0.00 62 ASP A C 10
ATOM 20012 O O . ASP A 1 62 ? -15.410 4.137 1.568 1.00 0.00 62 ASP A O 10
ATOM 20021 N N . LYS A 1 63 ? -14.458 3.261 -0.276 1.00 0.00 63 LYS A N 10
ATOM 20022 C CA . LYS A 1 63 ? -14.612 4.470 -1.084 1.00 0.00 63 LYS A CA 10
ATOM 20023 C C . LYS A 1 63 ? -16.081 4.841 -1.300 1.00 0.00 63 LYS A C 10
ATOM 20024 O O . LYS A 1 63 ? -16.381 5.790 -2.020 1.00 0.00 63 LYS A O 10
ATOM 20043 N N . VAL A 1 64 ? -16.998 4.092 -0.694 1.00 0.00 64 VAL A N 10
ATOM 20044 C CA . VAL A 1 64 ? -18.421 4.361 -0.854 1.00 0.00 64 VAL A CA 10
ATOM 20045 C C . VAL A 1 64 ? -18.913 5.420 0.131 1.00 0.00 64 VAL A C 10
ATOM 20046 O O . VAL A 1 64 ? -19.458 6.445 -0.276 1.00 0.00 64 VAL A O 10
ATOM 20059 N N . SER A 1 65 ? -18.724 5.170 1.426 1.00 0.00 65 SER A N 10
ATOM 20060 C CA . SER A 1 65 ? -19.163 6.114 2.449 1.00 0.00 65 SER A CA 10
ATOM 20061 C C . SER A 1 65 ? -18.738 5.666 3.848 1.00 0.00 65 SER A C 10
ATOM 20062 O O . SER A 1 65 ? -19.578 5.462 4.726 1.00 0.00 65 SER A O 10
ATOM 20070 N N . GLY A 1 66 ? -17.434 5.525 4.056 1.00 0.00 66 GLY A N 10
ATOM 20071 C CA . GLY A 1 66 ? -16.935 5.115 5.358 1.00 0.00 66 GLY A CA 10
ATOM 20072 C C . GLY A 1 66 ? -17.392 3.723 5.747 1.00 0.00 66 GLY A C 10
ATOM 20073 O O . GLY A 1 66 ? -18.476 3.549 6.306 1.00 0.00 66 GLY A O 10
ATOM 20077 N N . GLU A 1 67 ? -16.551 2.734 5.466 1.00 0.00 67 GLU A N 10
ATOM 20078 C CA . GLU A 1 67 ? -16.847 1.346 5.804 1.00 0.00 67 GLU A CA 10
ATOM 20079 C C . GLU A 1 67 ? -16.593 1.090 7.288 1.00 0.00 67 GLU A C 10
ATOM 20080 O O . GLU A 1 67 ? -16.482 2.025 8.084 1.00 0.00 67 GLU A O 10
ATOM 20092 N N . LEU A 1 68 ? -16.491 -0.190 7.643 1.00 0.00 68 LEU A N 10
ATOM 20093 C CA . LEU A 1 68 ? -16.236 -0.604 9.028 1.00 0.00 68 LEU A CA 10
ATOM 20094 C C . LEU A 1 68 ? -15.187 0.293 9.697 1.00 0.00 68 LEU A C 10
ATOM 20095 O O . LEU A 1 68 ? -15.211 0.482 10.914 1.00 0.00 68 LEU A O 10
ATOM 20111 N N . PHE A 1 69 ? -14.271 0.844 8.898 1.00 0.00 69 PHE A N 10
ATOM 20112 C CA . PHE A 1 69 ? -13.219 1.725 9.412 1.00 0.00 69 PHE A CA 10
ATOM 20113 C C . PHE A 1 69 ? -12.089 0.921 10.054 1.00 0.00 69 PHE A C 10
ATOM 20114 O O . PHE A 1 69 ? -12.328 0.085 10.926 1.00 0.00 69 PHE A O 10
ATOM 20131 N N . ALA A 1 70 ? -10.857 1.183 9.616 1.00 0.00 70 ALA A N 10
ATOM 20132 C CA . ALA A 1 70 ? -9.687 0.482 10.145 1.00 0.00 70 ALA A CA 10
ATOM 20133 C C . ALA A 1 70 ? -8.389 1.163 9.707 1.00 0.00 70 ALA A C 10
ATOM 20134 O O . ALA A 1 70 ? -8.301 1.700 8.605 1.00 0.00 70 ALA A O 10
ATOM 20141 N N . GLN A 1 71 ? -7.382 1.137 10.579 1.00 0.00 71 GLN A N 10
ATOM 20142 C CA . GLN A 1 71 ? -6.091 1.752 10.280 1.00 0.00 71 GLN A CA 10
ATOM 20143 C C . GLN A 1 71 ? -4.955 1.003 10.973 1.00 0.00 71 GLN A C 10
ATOM 20144 O O . GLN A 1 71 ? -5.187 0.064 11.734 1.00 0.00 71 GLN A O 10
ATOM 20158 N N . ALA A 1 72 ? -3.727 1.442 10.713 1.00 0.00 72 ALA A N 10
ATOM 20159 C CA . ALA A 1 72 ? -2.547 0.834 11.317 1.00 0.00 72 ALA A CA 10
ATOM 20160 C C . ALA A 1 72 ? -1.440 1.872 11.496 1.00 0.00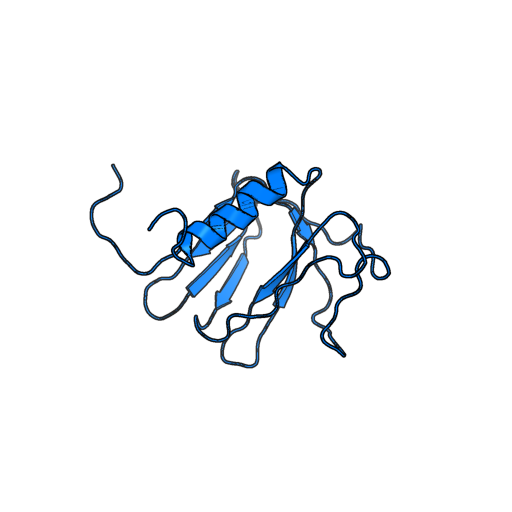 72 ALA A C 10
ATOM 20161 O O . ALA A 1 72 ? -0.703 2.169 10.555 1.00 0.00 72 ALA A O 10
ATOM 20168 N N . PRO A 1 73 ? -1.310 2.442 12.708 1.00 0.00 73 PRO A N 10
ATOM 20169 C CA . PRO A 1 73 ? -0.286 3.452 12.995 1.00 0.00 73 PRO A CA 10
ATOM 20170 C C . PRO A 1 73 ? 1.123 2.872 12.945 1.00 0.00 73 PRO A C 10
ATOM 20171 O O . PRO A 1 73 ? 1.346 1.726 13.333 1.00 0.00 73 PRO A O 10
ATOM 20182 N N . VAL A 1 74 ? 2.067 3.668 12.451 1.00 0.00 74 VAL A N 10
ATOM 20183 C CA . VAL A 1 74 ? 3.456 3.230 12.335 1.00 0.00 74 VAL A CA 10
ATOM 20184 C C . VAL A 1 74 ? 4.415 4.230 12.989 1.00 0.00 74 VAL A C 10
ATOM 20185 O O . VAL A 1 74 ? 4.057 5.384 13.218 1.00 0.00 74 VAL A O 10
ATOM 20198 N N . GLU A 1 75 ? 5.631 3.777 13.288 1.00 0.00 75 GLU A N 10
ATOM 20199 C CA . GLU A 1 75 ? 6.634 4.634 13.921 1.00 0.00 75 GLU A CA 10
ATOM 20200 C C . GLU A 1 75 ? 7.171 5.679 12.952 1.00 0.00 75 GLU A C 10
ATOM 20201 O O . GLU A 1 75 ? 7.863 6.606 13.363 1.00 0.00 75 GLU A O 10
ATOM 20213 N N . GLN A 1 76 ? 6.859 5.533 11.665 1.00 0.00 76 GLN A N 10
ATOM 20214 C CA . GLN A 1 76 ? 7.335 6.477 10.662 1.00 0.00 76 GLN A CA 10
ATOM 20215 C C . GLN A 1 76 ? 8.855 6.462 10.612 1.00 0.00 76 GLN A C 10
ATOM 20216 O O . GLN A 1 76 ? 9.512 6.544 11.649 1.00 0.00 76 GLN A O 10
ATOM 20230 N N . TYR A 1 77 ? 9.406 6.332 9.402 1.00 0.00 77 TYR A N 10
ATOM 20231 C CA . TYR A 1 77 ? 10.858 6.280 9.193 1.00 0.00 77 TYR A CA 10
ATOM 20232 C C . TYR A 1 77 ? 11.347 4.859 8.881 1.00 0.00 77 TYR A C 10
ATOM 20233 O O . TYR A 1 77 ? 12.133 4.672 7.951 1.00 0.00 77 TYR A O 10
ATOM 20251 N N . PRO A 1 78 ? 10.906 3.834 9.641 1.00 0.00 78 PRO A N 10
ATOM 20252 C CA . PRO A 1 78 ? 11.334 2.450 9.412 1.00 0.00 78 PRO A CA 10
ATOM 20253 C C . PRO A 1 78 ? 10.670 1.827 8.195 1.00 0.00 78 PRO A C 10
ATOM 20254 O O . PRO A 1 78 ? 9.852 0.919 8.319 1.00 0.00 78 PRO A O 10
ATOM 20265 N N . GLY A 1 79 ? 11.030 2.307 7.018 1.00 0.00 79 GLY A N 10
ATOM 20266 C CA . GLY A 1 79 ? 10.457 1.761 5.809 1.00 0.00 79 GLY A CA 10
ATOM 20267 C C . GLY A 1 79 ? 10.996 0.378 5.513 1.00 0.00 79 GLY A C 10
ATOM 20268 O O . GLY A 1 79 ? 12.206 0.185 5.410 1.00 0.00 79 GLY A O 10
ATOM 20272 N N . ILE A 1 80 ? 10.103 -0.590 5.378 1.00 0.00 80 ILE A N 10
ATOM 20273 C CA . ILE A 1 80 ? 10.508 -1.957 5.096 1.00 0.00 80 ILE A CA 10
ATOM 20274 C C . ILE A 1 80 ? 9.299 -2.860 4.940 1.00 0.00 80 ILE A C 10
ATOM 20275 O O . ILE A 1 80 ? 8.155 -2.410 5.010 1.00 0.00 80 ILE A O 10
ATOM 20291 N N . ALA A 1 81 ? 9.561 -4.139 4.735 1.00 0.00 81 ALA A N 10
ATOM 20292 C CA . ALA A 1 81 ? 8.507 -5.114 4.577 1.00 0.00 81 ALA A CA 10
ATOM 20293 C C . ALA A 1 81 ? 7.686 -4.813 3.332 1.00 0.00 81 ALA A C 10
ATOM 20294 O O . ALA A 1 81 ? 6.517 -4.429 3.409 1.00 0.00 81 ALA A O 10
ATOM 20301 N N . VAL A 1 82 ? 8.322 -5.005 2.183 1.00 0.00 82 VAL A N 10
ATOM 20302 C CA . VAL A 1 82 ? 7.698 -4.785 0.884 1.00 0.00 82 VAL A CA 10
ATOM 20303 C C . VAL A 1 82 ? 8.305 -5.739 -0.135 1.00 0.00 82 VAL A C 10
ATOM 20304 O O . VAL A 1 82 ? 9.528 -5.855 -0.227 1.00 0.00 82 VAL A O 10
ATOM 20317 N N . GLU A 1 83 ? 7.464 -6.413 -0.900 1.00 0.00 83 GLU A N 10
ATOM 20318 C CA . GLU A 1 83 ? 7.950 -7.342 -1.906 1.00 0.00 83 GLU A CA 10
ATOM 20319 C C . GLU A 1 83 ? 6.983 -7.431 -3.074 1.00 0.00 83 GLU A C 10
ATOM 20320 O O . GLU A 1 83 ? 5.837 -6.990 -2.985 1.00 0.00 83 GLU A O 10
ATOM 20332 N N . THR A 1 84 ? 7.456 -8.002 -4.170 1.00 0.00 84 THR A N 10
ATOM 20333 C CA . THR A 1 84 ? 6.638 -8.148 -5.360 1.00 0.00 84 THR A CA 10
ATOM 20334 C C . THR A 1 84 ? 6.760 -9.554 -5.930 1.00 0.00 84 THR A C 10
ATOM 20335 O O . THR A 1 84 ? 7.284 -10.463 -5.284 1.00 0.00 84 THR A O 10
ATOM 20346 N N . VAL A 1 85 ? 6.266 -9.715 -7.144 1.00 0.00 85 VAL A N 10
ATOM 20347 C CA . VAL A 1 85 ? 6.298 -10.994 -7.831 1.00 0.00 85 VAL A CA 10
ATOM 20348 C C . VAL A 1 85 ? 7.716 -11.362 -8.249 1.00 0.00 85 VAL A C 10
ATOM 20349 O O . VAL A 1 85 ? 8.199 -10.928 -9.294 1.00 0.00 85 VAL A O 10
ATOM 20362 N N . THR A 1 86 ? 8.381 -12.173 -7.430 1.00 0.00 86 THR A N 10
ATOM 20363 C CA . THR A 1 86 ? 9.745 -12.602 -7.722 1.00 0.00 86 THR A CA 10
ATOM 20364 C C . THR A 1 86 ? 9.817 -13.403 -9.026 1.00 0.00 86 THR A C 10
ATOM 20365 O O . THR A 1 86 ? 10.906 -13.744 -9.489 1.00 0.00 86 THR A O 10
ATOM 20376 N N . ASP A 1 87 ? 8.658 -13.703 -9.616 1.00 0.00 87 ASP A N 10
ATOM 20377 C CA . ASP A 1 87 ? 8.607 -14.462 -10.863 1.00 0.00 87 ASP A CA 10
ATOM 20378 C C . ASP A 1 87 ? 7.411 -14.047 -11.722 1.00 0.00 87 ASP A C 10
ATOM 20379 O O . ASP A 1 87 ? 7.004 -14.778 -12.627 1.00 0.00 87 ASP A O 10
ATOM 20388 N N . SER A 1 88 ? 6.858 -12.865 -11.445 1.00 0.00 88 SER A N 10
ATOM 20389 C CA . SER A 1 88 ? 5.717 -12.348 -12.205 1.00 0.00 88 SER A CA 10
ATOM 20390 C C . SER A 1 88 ? 4.450 -13.164 -11.949 1.00 0.00 88 SER A C 10
ATOM 20391 O O . SER A 1 88 ? 4.516 -14.363 -11.678 1.00 0.00 88 SER A O 10
ATOM 20399 N N . SER A 1 89 ? 3.297 -12.501 -12.047 1.00 0.00 89 SER A N 10
ATOM 20400 C CA . SER A 1 89 ? 2.008 -13.154 -11.840 1.00 0.00 89 SER A CA 10
ATOM 20401 C C . SER A 1 89 ? 0.849 -12.170 -12.052 1.00 0.00 89 SER A C 10
ATOM 20402 O O . SER A 1 89 ? 0.390 -11.985 -13.180 1.00 0.00 89 SER A O 10
ATOM 20410 N N . ARG A 1 90 ? 0.392 -11.529 -10.974 1.00 0.00 90 ARG A N 10
ATOM 20411 C CA . ARG A 1 90 ? -0.703 -10.555 -11.067 1.00 0.00 90 ARG A CA 10
ATOM 20412 C C . ARG A 1 90 ? -1.052 -9.944 -9.702 1.00 0.00 90 ARG A C 10
ATOM 20413 O O . ARG A 1 90 ? -2.211 -9.616 -9.447 1.00 0.00 90 ARG A O 10
ATOM 20434 N N . TYR A 1 91 ? -0.060 -9.806 -8.822 1.00 0.00 91 TYR A N 10
ATOM 20435 C CA . TYR A 1 91 ? -0.300 -9.255 -7.489 1.00 0.00 91 TYR A CA 10
ATOM 20436 C C . TYR A 1 91 ? 1.010 -8.846 -6.813 1.00 0.00 91 TYR A C 10
ATOM 20437 O O . TYR A 1 91 ? 2.087 -8.994 -7.387 1.00 0.00 91 TYR A O 10
ATOM 20455 N N . PHE A 1 92 ? 0.911 -8.340 -5.585 1.00 0.00 92 PHE A N 10
ATOM 20456 C CA . PHE A 1 92 ? 2.090 -7.923 -4.834 1.00 0.00 92 PHE A CA 10
ATOM 20457 C C . PHE A 1 92 ? 1.776 -7.825 -3.346 1.00 0.00 92 PHE A C 10
ATOM 20458 O O . PHE A 1 92 ? 0.612 -7.809 -2.948 1.00 0.00 92 PHE A O 10
ATOM 20475 N N . VAL A 1 93 ? 2.822 -7.762 -2.528 1.00 0.00 93 VAL A N 10
ATOM 20476 C CA . VAL A 1 93 ? 2.657 -7.666 -1.083 1.00 0.00 93 VAL A CA 10
ATOM 20477 C C . VAL A 1 93 ? 3.268 -6.374 -0.542 1.00 0.00 93 VAL A C 10
ATOM 20478 O O . VAL A 1 93 ? 4.352 -5.969 -0.959 1.00 0.00 93 VAL A O 10
ATOM 20491 N N . ILE A 1 94 ? 2.566 -5.734 0.392 1.00 0.00 94 ILE A N 10
ATOM 20492 C CA . ILE A 1 94 ? 3.040 -4.491 0.989 1.00 0.00 94 ILE A CA 10
ATOM 20493 C C . ILE A 1 94 ? 2.834 -4.511 2.499 1.00 0.00 94 ILE A C 10
ATOM 20494 O O . ILE A 1 94 ? 1.822 -5.012 2.988 1.00 0.00 94 ILE A O 10
ATOM 20510 N N . ARG A 1 95 ? 3.803 -3.975 3.235 1.00 0.00 95 ARG A N 10
ATOM 20511 C CA . ARG A 1 95 ? 3.725 -3.945 4.693 1.00 0.00 95 ARG A CA 10
ATOM 20512 C C . ARG A 1 95 ? 4.446 -2.713 5.251 1.00 0.00 95 ARG A C 10
ATOM 20513 O O . ARG A 1 95 ? 4.986 -1.907 4.495 1.00 0.00 95 ARG A O 10
ATOM 20534 N N . ILE A 1 96 ? 4.445 -2.568 6.580 1.00 0.00 96 ILE A N 10
ATOM 20535 C CA . ILE A 1 96 ? 5.098 -1.430 7.235 1.00 0.00 96 ILE A CA 10
ATOM 20536 C C . ILE A 1 96 ? 5.838 -1.869 8.507 1.00 0.00 96 ILE A C 10
ATOM 20537 O O . ILE A 1 96 ? 5.648 -2.988 8.988 1.00 0.00 96 ILE A O 10
ATOM 20553 N N . GLN A 1 97 ? 6.686 -0.981 9.042 1.00 0.00 97 GLN A N 10
ATOM 20554 C CA . GLN A 1 97 ? 7.461 -1.278 10.253 1.00 0.00 97 GLN A CA 10
ATOM 20555 C C . GLN A 1 97 ? 7.347 -0.142 11.285 1.00 0.00 97 GLN A C 10
ATOM 20556 O O . GLN A 1 97 ? 7.028 0.993 10.937 1.00 0.00 97 GLN A O 10
ATOM 20570 N N . ASP A 1 98 ? 7.588 -0.469 12.560 1.00 0.00 98 ASP A N 10
ATOM 20571 C CA . ASP A 1 98 ? 7.495 0.505 13.653 1.00 0.00 98 ASP A CA 10
ATOM 20572 C C . ASP A 1 98 ? 8.757 0.496 14.521 1.00 0.00 98 ASP A C 10
ATOM 20573 O O . ASP A 1 98 ? 8.822 -0.199 15.534 1.00 0.00 98 ASP A O 10
ATOM 20582 N N . GLY A 1 99 ? 9.745 1.286 14.118 1.00 0.00 99 GLY A N 10
ATOM 20583 C CA . GLY A 1 99 ? 10.996 1.389 14.846 1.00 0.00 99 GLY A CA 10
ATOM 20584 C C . GLY A 1 99 ? 11.641 0.051 15.139 1.00 0.00 99 GLY A C 10
ATOM 20585 O O . GLY A 1 99 ? 12.465 -0.053 16.047 1.00 0.00 99 GLY A O 10
ATOM 20589 N N . THR A 1 100 ? 11.249 -0.981 14.394 1.00 0.00 100 THR A N 10
ATOM 20590 C CA . THR A 1 100 ? 11.768 -2.330 14.594 1.00 0.00 100 THR A CA 10
ATOM 20591 C C . THR A 1 100 ? 11.067 -2.975 15.780 1.00 0.00 100 THR A C 10
ATOM 20592 O O . THR A 1 100 ? 11.703 -3.419 16.737 1.00 0.00 100 THR A O 10
ATOM 20603 N N . GLY A 1 101 ? 9.734 -3.015 15.706 1.00 0.00 101 GLY A N 10
ATOM 20604 C CA . GLY A 1 101 ? 8.945 -3.589 16.773 1.00 0.00 101 GLY A CA 10
ATOM 20605 C C . GLY A 1 101 ? 7.491 -3.831 16.382 1.00 0.00 101 GLY A C 10
ATOM 20606 O O . GLY A 1 101 ? 6.869 -4.780 16.856 1.00 0.00 101 GLY A O 10
ATOM 20610 N N . ARG A 1 102 ? 6.952 -2.977 15.516 1.00 0.00 102 ARG A N 10
ATOM 20611 C CA . ARG A 1 102 ? 5.570 -3.110 15.064 1.00 0.00 102 ARG A CA 10
ATOM 20612 C C . ARG A 1 102 ? 5.502 -3.058 13.542 1.00 0.00 102 ARG A C 10
ATOM 20613 O O . ARG A 1 102 ? 5.692 -2.005 12.940 1.00 0.00 102 ARG A O 10
ATOM 20634 N N . SER A 1 103 ? 5.236 -4.200 12.925 1.00 0.00 103 SER A N 10
ATOM 20635 C CA . SER A 1 103 ? 5.152 -4.277 11.471 1.00 0.00 103 SER A CA 10
ATOM 20636 C C . SER A 1 103 ? 3.945 -5.102 11.045 1.00 0.00 103 SER A C 10
ATOM 20637 O O . SER A 1 103 ? 3.746 -6.219 11.524 1.00 0.00 103 SER A O 10
ATOM 20645 N N . ALA A 1 104 ? 3.141 -4.545 10.149 1.00 0.00 104 ALA A N 10
ATOM 20646 C CA . ALA A 1 104 ? 1.944 -5.237 9.664 1.00 0.00 104 ALA A CA 10
ATOM 20647 C C . ALA A 1 104 ? 2.079 -5.605 8.190 1.00 0.00 104 ALA A C 10
ATOM 20648 O O . ALA A 1 104 ? 2.539 -4.795 7.389 1.00 0.00 104 ALA A O 10
ATOM 20655 N N . PHE A 1 105 ? 1.674 -6.828 7.841 1.00 0.00 105 PHE A N 10
ATOM 20656 C CA . PHE A 1 105 ? 1.757 -7.303 6.458 1.00 0.00 105 PHE A CA 10
ATOM 20657 C C . PHE A 1 105 ? 0.374 -7.410 5.831 1.00 0.00 105 PHE A C 10
ATOM 20658 O O . PHE A 1 105 ? -0.554 -7.950 6.432 1.00 0.00 105 PHE A O 10
ATOM 20675 N N . ILE A 1 106 ? 0.241 -6.899 4.608 1.00 0.00 106 ILE A N 10
ATOM 20676 C CA . ILE A 1 106 ? -1.023 -6.944 3.902 1.00 0.00 106 ILE A CA 10
ATOM 20677 C C . ILE A 1 106 ? -0.789 -7.254 2.422 1.00 0.00 106 ILE A C 10
ATOM 20678 O O . ILE A 1 106 ? 0.350 -7.254 1.956 1.00 0.00 106 ILE A O 10
ATOM 20694 N N . GLY A 1 107 ? -1.859 -7.527 1.697 1.00 0.00 107 GLY A N 10
ATOM 20695 C CA . GLY A 1 107 ? -1.724 -7.840 0.286 1.00 0.00 107 GLY A CA 10
ATOM 20696 C C . GLY A 1 107 ? -2.639 -7.002 -0.577 1.00 0.00 107 GLY A C 10
ATOM 20697 O O . GLY A 1 107 ? -3.791 -6.781 -0.220 1.00 0.00 107 GLY A O 10
ATOM 20701 N N . ILE A 1 108 ? -2.134 -6.526 -1.713 1.00 0.00 108 ILE A N 10
ATOM 20702 C CA . ILE A 1 108 ? -2.938 -5.702 -2.611 1.00 0.00 108 ILE A CA 10
ATOM 20703 C C . ILE A 1 108 ? -2.640 -6.009 -4.082 1.00 0.00 108 ILE A C 10
ATOM 20704 O O . ILE A 1 108 ? -1.524 -6.398 -4.435 1.00 0.00 108 ILE A O 10
ATOM 20720 N N . GLY A 1 109 ? -3.656 -5.837 -4.933 1.00 0.00 109 GLY A N 10
ATOM 20721 C CA . GLY A 1 109 ? -3.497 -6.102 -6.357 1.00 0.00 109 GLY A CA 10
ATOM 20722 C C . GLY A 1 109 ? -4.741 -5.751 -7.162 1.00 0.00 109 GLY A C 10
ATOM 20723 O O . GLY A 1 109 ? -5.625 -5.046 -6.675 1.00 0.00 109 GLY A O 10
ATOM 20727 N N . PHE A 1 110 ? -4.808 -6.245 -8.401 1.00 0.00 110 PHE A N 10
ATOM 20728 C CA . PHE A 1 110 ? -5.954 -5.983 -9.275 1.00 0.00 110 PHE A CA 10
ATOM 20729 C C . PHE A 1 110 ? -5.984 -6.961 -10.452 1.00 0.00 110 PHE A C 10
ATOM 20730 O O . PHE A 1 110 ? -5.019 -7.687 -10.693 1.00 0.00 110 PHE A O 10
ATOM 20747 N N . THR A 1 111 ? -7.093 -6.958 -11.186 1.00 0.00 111 THR A N 10
ATOM 20748 C CA . THR A 1 111 ? -7.254 -7.833 -12.345 1.00 0.00 111 THR A CA 10
ATOM 20749 C C . THR A 1 111 ? -6.259 -7.470 -13.444 1.00 0.00 111 THR A C 10
ATOM 20750 O O . THR A 1 111 ? -5.276 -8.177 -13.664 1.00 0.00 111 THR A O 10
ATOM 20761 N N . ASP A 1 112 ? -6.525 -6.365 -14.137 1.00 0.00 112 ASP A N 10
ATOM 20762 C CA . ASP A 1 112 ? -5.657 -5.910 -15.218 1.00 0.00 112 ASP A CA 10
ATOM 20763 C C . ASP A 1 112 ? -4.506 -5.061 -14.684 1.00 0.00 112 ASP A C 10
ATOM 20764 O O . ASP A 1 112 ? -4.409 -4.809 -13.483 1.00 0.00 112 ASP A O 10
ATOM 20773 N N . ARG A 1 113 ? -3.636 -4.623 -15.592 1.00 0.00 113 ARG A N 10
ATOM 20774 C CA . ARG A 1 113 ? -2.487 -3.800 -15.222 1.00 0.00 113 ARG A CA 10
ATOM 20775 C C . ARG A 1 113 ? -2.886 -2.337 -15.007 1.00 0.00 113 ARG A C 10
ATOM 20776 O O . ARG A 1 113 ? -2.026 -1.459 -14.937 1.00 0.00 113 ARG A O 10
ATOM 20797 N N . GLY A 1 114 ? -4.188 -2.079 -14.902 1.00 0.00 114 GLY A N 10
ATOM 20798 C CA . GLY A 1 114 ? -4.661 -0.721 -14.696 1.00 0.00 114 GLY A CA 10
ATOM 20799 C C . GLY A 1 114 ? -4.344 -0.199 -13.309 1.00 0.00 114 GLY A C 10
ATOM 20800 O O . GLY A 1 114 ? -3.538 0.718 -13.154 1.00 0.00 114 GLY A O 10
ATOM 20804 N N . ASP A 1 115 ? -4.978 -0.786 -12.296 1.00 0.00 115 ASP A N 10
ATOM 20805 C CA . ASP A 1 115 ? -4.757 -0.378 -10.915 1.00 0.00 115 ASP A CA 10
ATOM 20806 C C . ASP A 1 115 ? -3.274 -0.394 -10.575 1.00 0.00 115 ASP A C 10
ATOM 20807 O O . ASP A 1 115 ? -2.782 0.478 -9.863 1.00 0.00 115 ASP A O 10
ATOM 20816 N N . ALA A 1 116 ? -2.566 -1.392 -11.090 1.00 0.00 116 ALA A N 10
ATOM 20817 C CA . ALA A 1 116 ? -1.136 -1.521 -10.840 1.00 0.00 116 ALA A CA 10
ATOM 20818 C C . ALA A 1 116 ? -0.408 -0.221 -11.166 1.00 0.00 116 ALA A C 10
ATOM 20819 O O . ALA A 1 116 ? 0.198 0.405 -10.298 1.00 0.00 116 ALA A O 10
ATOM 20826 N N . PHE A 1 117 ? -0.483 0.189 -12.424 1.00 0.00 117 PHE A N 10
ATOM 20827 C CA . PHE A 1 117 ? 0.157 1.420 -12.863 1.00 0.00 117 PHE A CA 10
ATOM 20828 C C . PHE A 1 117 ? -0.189 2.577 -11.921 1.00 0.00 117 PHE A C 10
ATOM 20829 O O . PHE A 1 117 ? 0.682 3.350 -11.526 1.00 0.00 117 PHE A O 10
ATOM 20846 N N . ASP A 1 118 ? -1.467 2.688 -11.572 1.00 0.00 118 ASP A N 10
ATOM 20847 C CA . ASP A 1 118 ? -1.931 3.748 -10.683 1.00 0.00 118 ASP A CA 10
ATOM 20848 C C . ASP A 1 118 ? -1.383 3.574 -9.263 1.00 0.00 118 ASP A C 10
ATOM 20849 O O . ASP A 1 118 ? -0.854 4.518 -8.677 1.00 0.00 118 ASP A O 10
ATOM 20858 N N . PHE A 1 119 ? -1.508 2.370 -8.706 1.00 0.00 119 PHE A N 10
ATOM 20859 C CA . PHE A 1 119 ? -1.014 2.107 -7.355 1.00 0.00 119 PHE A CA 10
ATOM 20860 C C . PHE A 1 119 ? 0.497 2.314 -7.289 1.00 0.00 119 PHE A C 10
ATOM 20861 O O . PHE A 1 119 ? 1.026 2.785 -6.282 1.00 0.00 119 PHE A O 10
ATOM 20878 N N . ASN A 1 120 ? 1.184 1.957 -8.368 1.00 0.00 120 ASN A N 10
ATOM 20879 C CA . ASN A 1 120 ? 2.631 2.100 -8.436 1.00 0.00 120 ASN A CA 10
ATOM 20880 C C . ASN A 1 120 ? 3.045 3.572 -8.462 1.00 0.00 120 ASN A C 10
ATOM 20881 O O . ASN A 1 120 ? 3.707 4.052 -7.542 1.00 0.00 120 ASN A O 10
ATOM 20892 N N . VAL A 1 121 ? 2.659 4.281 -9.523 1.00 0.00 121 VAL A N 10
ATOM 20893 C CA . VAL A 1 121 ? 3.000 5.698 -9.667 1.00 0.00 121 VAL A CA 10
ATOM 20894 C C . VAL A 1 121 ? 2.764 6.467 -8.369 1.00 0.00 121 VAL A C 10
ATOM 20895 O O . VAL A 1 121 ? 3.553 7.337 -8.002 1.00 0.00 121 VAL A O 10
ATOM 20908 N N . SER A 1 122 ? 1.678 6.141 -7.678 1.00 0.00 122 SER A N 10
ATOM 20909 C CA . SER A 1 122 ? 1.350 6.804 -6.422 1.00 0.00 122 SER A CA 10
ATOM 20910 C C . SER A 1 122 ? 2.419 6.531 -5.370 1.00 0.00 122 SER A C 10
ATOM 20911 O O . SER A 1 122 ? 2.835 7.433 -4.643 1.00 0.00 122 SER A O 10
ATOM 20919 N N . LEU A 1 123 ? 2.866 5.281 -5.296 1.00 0.00 123 LEU A N 10
ATOM 20920 C CA . LEU A 1 123 ? 3.892 4.893 -4.334 1.00 0.00 123 LEU A CA 10
ATOM 20921 C C . LEU A 1 123 ? 5.134 5.763 -4.495 1.00 0.00 123 LEU A C 10
ATOM 20922 O O . LEU A 1 123 ? 5.814 6.084 -3.521 1.00 0.00 123 LEU A O 10
ATOM 20938 N N . GLN A 1 124 ? 5.419 6.137 -5.736 1.00 0.00 124 GLN A N 10
ATOM 20939 C CA . GLN A 1 124 ? 6.575 6.968 -6.042 1.00 0.00 124 GLN A CA 10
ATOM 20940 C C . GLN A 1 124 ? 6.307 8.437 -5.709 1.00 0.00 124 GLN A C 10
ATOM 20941 O O . GLN A 1 124 ? 7.240 9.215 -5.515 1.00 0.00 124 GLN A O 10
ATOM 20955 N N . ASP A 1 125 ? 5.030 8.810 -5.649 1.00 0.00 125 ASP A N 10
ATOM 20956 C CA . ASP A 1 125 ? 4.649 10.185 -5.343 1.00 0.00 125 ASP A CA 10
ATOM 20957 C C . ASP A 1 125 ? 5.026 10.560 -3.911 1.00 0.00 125 ASP A C 10
ATOM 20958 O O . ASP A 1 125 ? 5.712 11.556 -3.683 1.00 0.00 125 ASP A O 10
ATOM 20967 N N . HIS A 1 126 ? 4.571 9.764 -2.947 1.00 0.00 126 HIS A N 10
ATOM 20968 C CA . HIS A 1 126 ? 4.865 10.029 -1.540 1.00 0.00 126 HIS A CA 10
ATOM 20969 C C . HIS A 1 126 ? 6.355 9.871 -1.248 1.00 0.00 126 HIS A C 10
ATOM 20970 O O . HIS A 1 126 ? 6.968 10.742 -0.630 1.00 0.00 126 HIS A O 10
ATOM 20984 N N . PHE A 1 127 ? 6.936 8.759 -1.688 1.00 0.00 127 PHE A N 10
ATOM 20985 C CA . PHE A 1 127 ? 8.355 8.507 -1.462 1.00 0.00 127 PHE A CA 10
ATOM 20986 C C . PHE A 1 127 ? 9.217 9.503 -2.242 1.00 0.00 127 PHE A C 10
ATOM 20987 O O . PHE A 1 127 ? 9.727 10.465 -1.671 1.00 0.00 127 PHE A O 10
ATOM 21004 N N . LYS A 1 128 ? 9.383 9.272 -3.544 1.00 0.00 128 LYS A N 10
ATOM 21005 C CA . LYS A 1 128 ? 10.194 10.161 -4.373 1.00 0.00 128 LYS A CA 10
ATOM 21006 C C . LYS A 1 128 ? 9.639 11.581 -4.374 1.00 0.00 128 LYS A C 10
ATOM 21007 O O . LYS A 1 128 ? 8.471 11.809 -4.689 1.00 0.00 128 LYS A O 10
ATOM 21026 N N . TRP A 1 129 ? 10.497 12.528 -4.017 1.00 0.00 129 TRP A N 10
ATOM 21027 C CA . TRP A 1 129 ? 10.123 13.939 -3.964 1.00 0.00 129 TRP A CA 10
ATOM 21028 C C . TRP A 1 129 ? 10.333 14.627 -5.313 1.00 0.00 129 TRP A C 10
ATOM 21029 O O . TRP A 1 129 ? 11.399 14.523 -5.916 1.00 0.00 129 TRP A O 10
ATOM 21050 N N . VAL A 1 130 ? 9.312 15.344 -5.776 1.00 0.00 130 VAL A N 10
ATOM 21051 C CA . VAL A 1 130 ? 9.393 16.060 -7.046 1.00 0.00 130 VAL A CA 10
ATOM 21052 C C . VAL A 1 130 ? 8.647 17.387 -6.968 1.00 0.00 130 VAL A C 10
ATOM 21053 O O . VAL A 1 130 ? 9.242 18.455 -7.109 1.00 0.00 130 VAL A O 10
ATOM 21066 N N . LYS A 1 131 ? 7.338 17.310 -6.751 1.00 0.00 131 LYS A N 10
ATOM 21067 C CA . LYS A 1 131 ? 6.506 18.504 -6.664 1.00 0.00 131 LYS A CA 10
ATOM 21068 C C . LYS A 1 131 ? 5.329 18.275 -5.723 1.00 0.00 131 LYS A C 10
ATOM 21069 O O . LYS A 1 131 ? 5.279 17.271 -5.013 1.00 0.00 131 LYS A O 10
ATOM 21088 N N . GLN A 1 132 ? 4.382 19.209 -5.723 1.00 0.00 132 GLN A N 10
ATOM 21089 C CA . GLN A 1 132 ? 3.205 19.105 -4.868 1.00 0.00 132 GLN A CA 10
ATOM 21090 C C . GLN A 1 132 ? 2.007 19.804 -5.503 1.00 0.00 132 GLN A C 10
ATOM 21091 O O . GLN A 1 132 ? 1.949 21.033 -5.550 1.00 0.00 132 GLN A O 10
ATOM 21105 N N . GLU A 1 133 ? 1.053 19.016 -5.987 1.00 0.00 133 GLU A N 10
ATOM 21106 C CA . GLU A 1 133 ? -0.145 19.561 -6.616 1.00 0.00 133 GLU A CA 10
ATOM 21107 C C . GLU A 1 133 ? -1.324 18.606 -6.460 1.00 0.00 133 GLU A C 10
ATOM 21108 O O . GLU A 1 133 ? -2.428 18.946 -6.935 1.00 0.00 133 GLU A O 10
#

Sequence (133 aa):
MAAELEYESVLCVKPDVSVYRIPPRASNRGYRASDWKLDQPDWTGRLRITSKGKIAYIKLEDKVSGELFAQAPVEQYPGIAVETVTDSSRYFVIRIQDGTGRSAFIGIGFTDRGDAFDFNVSLQDHFKWVKQEMAAELEYESVLCVKPDVSVYRIPPRASNRGYRASDWKLDQPDWTGRLRITSKGKIAYIKLEDKVSGELFAQAPVEQYPGIAVETVTDSSRYFVIRIQDGTGRSAFIGIGFTDRGDAFDFNVSLQDHFKWVKQEMAAELEYESVLCVKPDVSVYRIPPRASNRGYRASDWKLDQPDWTGRLRITSKGKIAYIKLEDKVSGELFAQAPVEQYPGIAVETVTDSSRYFVIRIQDGTGRSAFIGIGFTDRGDAFDFNVSLQDHFKWVKQEMAAELEYESVLCVKPDVSVYRIPPRASNRGYRASDWKLDQPDWTGRLRITSKGKIAYIKLEDKVSGELFAQAPVEQYPGIAVETVTDSSRYFVIRIQDGTGRSAFIGIGFTDRGDAFDFNVSLQDHFKWVKQEMAAELEYESVLCVKPDVSVYRIPPRASNRGYRASDWKLDQPDWTGRLRITSKGKIAYIKLEDKVSGELFAQAPVEQYPGIAVETVTDSSRYFVIRIQDGTGRSAFIGIGFTDRGDAFDFNVSLQDHFKWVKQEMAAELEYESVLCVKPDVSVYRIPPRASNRGYRASDWKLDQPDWTGRLRITSKGKIAYIKLEDKVSGELFAQAPVEQYPGIAVETVTDSSRYFVIRIQDGTGRSAFIGIGFTDRGDAFDFNVSLQDHFKWVKQEMAAELEYESVLCVKPDVSVYRIPPRASNRGYRASDWKLDQPDWTGRLRITSKGKIAYIKLEDKVSGELFAQAPVEQYPGIAVETVTDSSRYFVIRIQDGTGRSAFIGIGFTDRGDAFDFNVSLQDHFKWVKQEMAAELEYESVLCVKPDVSVYRIPPRASNRGYRASDWKLDQPDWTGRLRITSKGKIAYIKLEDKVSGELFAQAPVEQYPGIAVETVTDSSRYFVIRIQDGTGRSAFIGIGFTDRGDAFDFNVSLQDHFKWVKQEMAAELEYESVLCVKPDVSVYRIPPRASNRGYRASDWKLDQPDWTGRLRITSKGKIAYIKLEDKVSGELFAQAPVEQYPGIAVETVTDSSRYFVIRIQDGTGRSAFIGIGFTDRGDAFDFNVSLQDHFKWVKQEMAAELEYESVLCVKPDVSVYRIPPRASNRGYRASDWKLDQPDWTGRLRITSKGKIAYIKLEDKVSGELFAQAPVEQYPGIAVETVTDSSRYFVIRIQDGTGRSAFIGIGFTDRGDAFDFNVSLQDHFKWVKQE

Secondary structure (DSSP, 8-state):
---S---S---B--SSEEEEE--S--SSSS--HHHH--SSS-EEEEEEEE--SSSEEEEEE-SS--SS-EEEEE-SS----EEE-TT--S-EEEEEEETTTEEEEEEEE-S-HHHHHHHHHHHHHHHS-SS--

Radius of gyration: 15.27 Å; Cα contacts (8 Å, |Δi|>4): 247; chains: 1; bounding box: 32×48×33 Å

InterPro domains:
  IPR011993 PH-like domain superfamily [G3DSA:2.30.29.30] (11-133)
  IPR012466 NECAP, PHear domain [PF07933] (7-164)
  IPR012466 NECAP, PHear domain [cd13228] (9-128)

Solvent-accessible surface area: 10187 Å² total; per-residue (Å²): 241,99,100,166,133,142,172,133,41,21,112,6,76,55,48,90,7,18,0,36,137,22,75,97,188,71,114,134,206,41,44,158,4,41,102,65,148,34,126,158,26,50,99,109,11,33,18,46,44,40,14,138,36,192,53,14,58,18,56,26,43,33,106,132,91,31,169,180,106,54,94,24,93,16,72,82,197,15,62,91,26,96,87,69,21,77,105,90,49,177,30,25,2,45,50,40,33,37,51,114,71,154,47,30,22,35,0,1,2,59,124,84,143,50,85,11,123,83,25,46,59,46,53,84,44,50,127,101,208,111,179,133,140

Foldseek 3Di:
DDPDPDPDKLDWKFFFWKWFFDPDDDPPDDDALVPPDDPPGIDHAMWIWIDPPQWIWTWTAHSPPGHPTDIGTALPPQADDWFQHPPDDFWTKDKGHHVNPDIDITTTGDDDCVVVVVVVVRVCSSVPDDDDD

CATH classification: 2.30.29.30

GO terms:
  GO:0005515 protein binding (F, IPI)
  GO:0005905 clathrin-coated pit (C, IDA)
  GO:0030125 clathrin vesicle coat (C, IDA)
  GO:0006897 endocytosis (P, IMP)

Organism: Mus musculus (NCBI:txid10090)

Nearest PDB structures (foldseek):
  1tqz-assembly1_A  TM=8.778E-01  e=4.824E-20  Mus musculus
  6rh6-assembly1_A  TM=5.767E-01  e=4.970E-16  Homo sapiens
  6oxl-assembly1_N  TM=6.425E-01  e=1.902E-11  Mus musculus
  6owo-assembly1_N  TM=6.312E-01  e=5.374E-11  Mus musculus
  3kz1-assembly2_B  TM=4.835E-01  e=1.887E-01  Homo sapiens